Protein AF-0000000073920334 (afdb_homodimer)

pLDDT: mean 70.39, std 19.22, range [21.34, 93.88]

Secondary structure (DSSP, 8-state):
----HHHHHHHHHHHHHHHHHHHHHHHHHHHHHHHHHHHHHHHHHHHHHHHHHHTT--SS-HHHHHHHHHHHHHHHHHHHS------EEEEEPPPPTT--TT-----SEEEEEEEE--TTS---EEEEEEEEEEEE--SS----GGGS--HHHIIIIIHHHHHHHHHHHS-HHHHHHTHHHHHIIIIIIHHHHHHHHHHHHHHHHHTSHHHHTT--HHHHHHHHHHHT-B--HHHHHHHHHTT--HHHHHHHHHHHHHHHHHHHHHHHHHHHHHTT-SSS--HHHHHHHHHHHHHHHHHHHHHHHHHHHHHHHHHHHS-GGG-HHHHHHHHHHHHHHHHHHHHHHTS-HHHHHHHHHHHIIIIIGGGS-HHHHHHHHHHHHHHHHHHHHHHHHHHHHHHHH-------HHHHHHHHHHHHHHHHHHHHHHHHHHHHHHHHHTTTTTTHHHHHHHHS----------------TT-------------S------------HHHHHHHHHT--B-HHHHHHHHH--SSHHHHHHHHHHHHHHHHHHHHHHHHHHHHHHHTT--/----HHHHHHHHHHHHHHHHHHHHHHHHHHHHHHHHHHHHHHHHHHHHHHHHHHTT--SS-HHHHHHHHHHHHHHHHHHHS------EEEEEPPPPTT--TT-----SEEEEEEEE--TTS---EEEEEEEEEEEE--SS----GGGS--HHHIIIIIHHHHHHHHHHHS-HHHHHHTHHHHHIIIIIIHHHHHHHHHHHHHHHHHTSHHHHTT--HHHHHHHHHHHT-B--HHHHHHHHHHT--HHHHHHHHHHHHHHHHHHHHHHHHHHHHHTT-SSS--HHHHHHHHHHHHHHHHHHHHHHHHHHHHHHHHHHHS-GGG-HHHHHHHHHHHHHHHHHHHHHHTS-HHHHHHHHHHHIIIIIGGGS-HHHHHHHHHHHHHHHHHHHHHHHHHHHHHHHH-------HHHHHHHHHHHHHHHHHHHHHHHHHHHHHHHHHHHHTHHHHHHHHHHS----------------TT-------------S------------HHHHHHHHHT--B-HHHHHHHHH--SSHHHHHHHHHHHHHHHHHHHHHHHHHHHHHHHTT--

Structure (mmCIF, N/CA/C/O backbone):
data_AF-0000000073920334-model_v1
#
loop_
_entity.id
_entity.type
_entity.pdbx_description
1 polymer 'Sodium/hydrogen exchanger'
#
loop_
_atom_site.group_PDB
_atom_site.id
_atom_site.type_symbol
_atom_site.label_atom_id
_atom_site.label_alt_id
_atom_site.label_comp_id
_atom_site.label_asym_id
_atom_site.label_entity_id
_atom_site.label_seq_id
_atom_site.pdbx_PDB_ins_code
_atom_site.Cartn_x
_atom_site.Cartn_y
_atom_site.Cartn_z
_atom_site.occupancy
_atom_site.B_iso_or_equiv
_atom_site.auth_seq_id
_atom_site.auth_comp_id
_atom_site.auth_asym_id
_atom_site.auth_atom_id
_atom_site.pdbx_PDB_model_num
ATOM 1 N N . MET A 1 1 ? 49.188 26.781 -2.967 1 25.33 1 MET A N 1
ATOM 2 C CA . MET A 1 1 ? 47.844 26.641 -2.436 1 25.33 1 MET A CA 1
ATOM 3 C C . MET A 1 1 ? 47.375 25.188 -2.535 1 25.33 1 MET A C 1
ATOM 5 O O . MET A 1 1 ? 47.156 24.672 -3.637 1 25.33 1 MET A O 1
ATOM 9 N N . THR A 1 2 ? 47.906 24.281 -1.813 1 33.5 2 THR A N 1
ATOM 10 C CA . THR A 1 2 ? 47.938 22.828 -1.697 1 33.5 2 THR A CA 1
ATOM 11 C C . THR A 1 2 ? 46.531 22.266 -1.6 1 33.5 2 THR A C 1
ATOM 13 O O . THR A 1 2 ? 45.781 22.609 -0.68 1 33.5 2 THR A O 1
ATOM 16 N N . SER A 1 3 ? 45.875 22.156 -2.635 1 39.81 3 SER A N 1
ATOM 17 C CA . SER A 1 3 ? 44.469 21.719 -2.787 1 39.81 3 SER A CA 1
ATOM 18 C C . SER A 1 3 ? 44.219 20.438 -2.012 1 39.81 3 SER A C 1
ATOM 20 O O . SER A 1 3 ? 44.906 19.438 -2.207 1 39.81 3 SER A O 1
ATOM 22 N N . ASN A 1 4 ? 43.938 20.422 -0.727 1 45 4 ASN A N 1
ATOM 23 C CA . ASN A 1 4 ? 43.719 19.438 0.329 1 45 4 ASN A CA 1
ATOM 24 C C . ASN A 1 4 ? 42.906 18.234 -0.171 1 45 4 ASN A C 1
ATOM 26 O O . ASN A 1 4 ? 41.906 18.406 -0.868 1 45 4 ASN A O 1
ATOM 30 N N . PRO A 1 5 ? 43.531 17.078 -0.34 1 50.19 5 PRO A N 1
ATOM 31 C CA . PRO A 1 5 ? 42.969 15.797 -0.748 1 50.19 5 PRO A CA 1
ATOM 32 C C . PRO A 1 5 ? 41.531 15.609 -0.255 1 50.19 5 PRO A C 1
ATOM 34 O O . PRO A 1 5 ? 40.719 14.977 -0.933 1 50.19 5 PRO A O 1
ATOM 37 N N . TYR A 1 6 ? 41.344 16.219 0.83 1 54.19 6 TYR A N 1
ATOM 38 C CA . TYR A 1 6 ? 40 16.078 1.426 1 54.19 6 TYR A CA 1
ATOM 39 C C . TYR A 1 6 ? 38.969 16.891 0.642 1 54.19 6 TYR A C 1
ATOM 41 O O . TYR A 1 6 ? 37.781 16.547 0.643 1 54.19 6 TYR A O 1
ATOM 49 N N . GLU A 1 7 ? 39.625 17.766 -0.155 1 57.19 7 GLU A N 1
ATOM 50 C CA . GLU A 1 7 ? 38.688 18.562 -0.945 1 57.19 7 GLU A CA 1
ATOM 51 C C . GLU A 1 7 ? 38.156 17.781 -2.145 1 57.19 7 GLU A C 1
ATOM 53 O O . GLU A 1 7 ? 37 17.891 -2.512 1 57.19 7 GLU A O 1
ATOM 58 N N . CYS A 1 8 ? 39.125 16.938 -2.682 1 57.38 8 CYS A N 1
ATOM 59 C CA . CYS A 1 8 ? 38.688 16.141 -3.816 1 57.38 8 CYS A CA 1
ATOM 60 C C . CYS A 1 8 ? 37.625 15.117 -3.389 1 57.38 8 CYS A C 1
ATOM 62 O O . CYS A 1 8 ? 36.656 14.883 -4.105 1 57.38 8 CYS A O 1
ATOM 64 N N . LEU A 1 9 ? 37.906 14.562 -2.27 1 59.88 9 LEU A N 1
ATOM 65 C CA . LEU A 1 9 ? 36.938 13.586 -1.774 1 59.88 9 LEU A CA 1
ATOM 66 C C . LEU A 1 9 ? 35.562 14.25 -1.517 1 59.88 9 LEU A C 1
ATOM 68 O O . LEU A 1 9 ? 34.531 13.664 -1.814 1 59.88 9 LEU A O 1
ATOM 72 N N . ALA A 1 10 ? 35.781 15.43 -1.052 1 60.97 10 ALA A N 1
ATOM 73 C CA . ALA A 1 10 ? 34.531 16.141 -0.742 1 60.97 10 ALA A CA 1
ATOM 74 C C . ALA A 1 10 ? 33.812 16.531 -2.016 1 60.97 10 ALA A C 1
ATOM 76 O O . ALA A 1 10 ? 32.562 16.438 -2.078 1 60.97 10 ALA A O 1
ATOM 77 N N . ASN A 1 11 ? 34.562 16.844 -3 1 61.38 11 ASN A N 1
ATOM 78 C CA . ASN A 1 11 ? 33.938 17.234 -4.258 1 61.38 11 ASN A CA 1
ATOM 79 C C . ASN A 1 11 ? 33.312 16.031 -4.969 1 61.38 11 ASN A C 1
ATOM 81 O O . ASN A 1 11 ? 32.25 16.125 -5.551 1 61.38 11 ASN A O 1
ATOM 85 N N . GLU A 1 12 ? 34.062 14.938 -4.879 1 63.53 12 GLU A N 1
ATOM 86 C CA . GLU A 1 12 ? 33.531 13.742 -5.516 1 63.53 12 GLU A CA 1
ATOM 87 C C . GLU A 1 12 ? 32.281 13.234 -4.797 1 63.53 12 GLU A C 1
ATOM 89 O O . GLU A 1 12 ? 31.328 12.773 -5.438 1 63.53 12 GLU A O 1
ATOM 94 N N . SER A 1 13 ? 32.344 13.352 -3.555 1 63.91 13 SER A N 1
ATOM 95 C CA . SER A 1 13 ? 31.188 12.93 -2.791 1 63.91 13 SER A CA 1
ATOM 96 C C . SER A 1 13 ? 29.984 13.805 -3.107 1 63.91 13 SER A C 1
ATOM 98 O O . SER A 1 13 ? 28.844 13.305 -3.17 1 63.91 13 SER A O 1
ATOM 100 N N . LYS A 1 14 ? 30.344 15.031 -3.398 1 64.56 14 LYS A N 1
ATOM 101 C CA . LYS A 1 14 ? 29.25 15.938 -3.699 1 64.56 14 LYS A CA 1
ATOM 102 C C . LYS A 1 14 ? 28.672 15.664 -5.09 1 64.56 14 LYS A C 1
ATOM 104 O O . LYS A 1 14 ? 27.469 15.797 -5.309 1 64.56 14 LYS A O 1
ATOM 109 N N . ILE A 1 15 ? 29.5 15.242 -5.961 1 64.69 15 ILE A N 1
ATOM 110 C CA . ILE A 1 15 ? 29.047 14.93 -7.309 1 64.69 15 ILE A CA 1
ATOM 111 C C . ILE A 1 15 ? 28.219 13.648 -7.277 1 64.69 15 ILE A C 1
ATOM 113 O O . ILE A 1 15 ? 27.172 13.562 -7.941 1 64.69 15 ILE A O 1
ATOM 117 N N . ILE A 1 16 ? 28.625 12.797 -6.461 1 65.75 16 ILE A N 1
ATOM 118 C CA . ILE A 1 16 ? 27.891 11.539 -6.344 1 65.75 16 ILE A CA 1
ATOM 119 C C . ILE A 1 16 ? 26.547 11.789 -5.676 1 65.75 16 ILE A C 1
ATOM 121 O O . ILE A 1 16 ? 25.531 11.203 -6.066 1 65.75 16 ILE A O 1
ATOM 125 N N . GLU A 1 17 ? 26.656 12.68 -4.805 1 68.38 17 GLU A N 1
ATOM 126 C CA . GLU A 1 17 ? 25.406 13.016 -4.129 1 68.38 17 GLU A CA 1
ATOM 127 C C . GLU A 1 17 ? 24.406 13.664 -5.09 1 68.38 17 GLU A C 1
ATOM 129 O O . GLU A 1 17 ? 23.219 13.359 -5.055 1 68.38 17 GLU A O 1
ATOM 134 N N . LYS A 1 18 ? 24.922 14.438 -5.945 1 67.19 18 LYS A N 1
ATOM 135 C CA . LYS A 1 18 ? 24.062 15.125 -6.902 1 67.19 18 LYS A CA 1
ATOM 136 C C . LYS A 1 18 ? 23.469 14.141 -7.914 1 67.19 18 LYS A C 1
ATOM 138 O O . LYS A 1 18 ? 22.281 14.211 -8.234 1 67.19 18 LYS A O 1
ATOM 143 N N . HIS A 1 19 ? 24.266 13.266 -8.352 1 66.62 19 HIS A N 1
ATOM 144 C CA . HIS A 1 19 ? 23.781 12.312 -9.336 1 66.62 19 HIS A CA 1
ATOM 145 C C . HIS A 1 19 ? 22.812 11.312 -8.711 1 66.62 19 HIS A C 1
ATOM 147 O O . HIS A 1 19 ? 21.844 10.891 -9.352 1 66.62 19 HIS A O 1
ATOM 153 N N . THR A 1 20 ? 23.094 11.102 -7.516 1 68.19 20 THR A N 1
ATOM 154 C CA . THR A 1 20 ? 22.188 10.188 -6.824 1 68.19 20 THR A CA 1
ATOM 155 C C . THR A 1 20 ? 20.828 10.852 -6.578 1 68.19 20 THR A C 1
ATOM 157 O O . THR A 1 20 ? 19.781 10.211 -6.707 1 68.19 20 THR A O 1
ATOM 160 N N . GLU A 1 21 ? 20.906 12.117 -6.336 1 71.75 21 GLU A N 1
ATOM 161 C CA . GLU A 1 21 ? 19.672 12.836 -6.117 1 71.75 21 GLU A CA 1
ATOM 162 C C . GLU A 1 21 ? 18.859 12.945 -7.41 1 71.75 21 GLU A C 1
ATOM 164 O O . GLU A 1 21 ? 17.625 12.82 -7.395 1 71.75 21 GLU A O 1
ATOM 169 N N . GLN A 1 22 ? 19.516 13.195 -8.469 1 71.62 22 GLN A N 1
ATOM 170 C CA . GLN A 1 22 ? 18.828 13.289 -9.75 1 71.62 22 GLN A CA 1
ATOM 171 C C . GLN A 1 22 ? 18.203 11.945 -10.133 1 71.62 22 GLN A C 1
ATOM 173 O O . GLN A 1 22 ? 17.109 11.898 -10.672 1 71.62 22 GLN A O 1
ATOM 178 N N . ARG A 1 23 ? 18.906 10.938 -9.797 1 69.81 23 ARG A N 1
ATOM 179 C CA . ARG A 1 23 ? 18.375 9.609 -10.086 1 69.81 23 ARG A CA 1
ATOM 18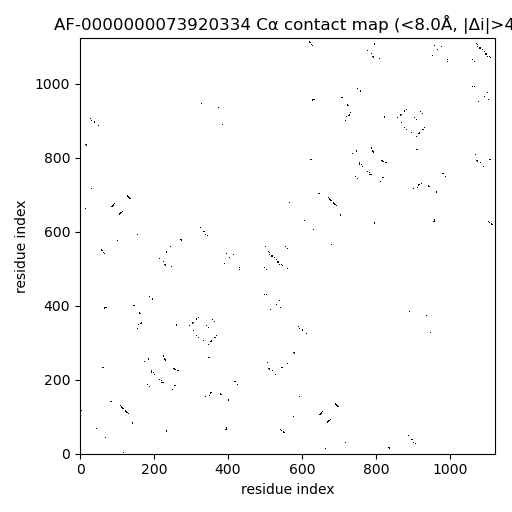0 C C . ARG A 1 23 ? 17.156 9.305 -9.227 1 69.81 23 ARG A C 1
ATOM 182 O O . ARG A 1 23 ? 16.188 8.719 -9.703 1 69.81 23 ARG A O 1
ATOM 189 N N . ILE A 1 24 ? 17.25 9.742 -8.055 1 71.44 24 ILE A N 1
ATOM 190 C CA . ILE A 1 24 ? 16.141 9.492 -7.141 1 71.44 24 ILE A CA 1
ATOM 191 C C . ILE A 1 24 ? 14.922 10.289 -7.578 1 71.44 24 ILE A C 1
ATOM 193 O O . ILE A 1 24 ? 13.797 9.789 -7.523 1 71.44 24 ILE A O 1
ATOM 197 N N . GLN A 1 25 ? 15.188 11.461 -8.023 1 73.62 25 GLN A N 1
ATOM 198 C CA . GLN A 1 25 ? 14.078 12.297 -8.469 1 73.62 25 GLN A CA 1
ATOM 199 C C . GLN A 1 25 ? 13.453 11.742 -9.75 1 73.62 25 GLN A C 1
ATOM 201 O O . GLN A 1 25 ? 12.227 11.766 -9.906 1 73.62 25 GLN A O 1
ATOM 206 N N . ASN A 1 26 ? 14.266 11.258 -10.633 1 73.31 26 ASN A N 1
ATOM 207 C CA . ASN A 1 26 ? 13.734 10.68 -11.867 1 73.31 26 ASN A CA 1
ATOM 208 C C . ASN A 1 26 ? 12.977 9.383 -11.602 1 73.31 26 ASN A C 1
ATOM 210 O O . ASN A 1 26 ? 11.961 9.109 -12.234 1 73.31 26 ASN A O 1
ATOM 214 N N . ASP A 1 27 ? 13.523 8.664 -10.641 1 72.12 27 ASP A N 1
ATOM 215 C CA . ASP A 1 27 ? 12.828 7.434 -10.281 1 72.12 27 ASP A CA 1
ATOM 216 C C . ASP A 1 27 ? 11.484 7.738 -9.609 1 72.12 27 ASP A C 1
ATOM 218 O O . ASP A 1 27 ? 10.5 7.023 -9.828 1 72.12 27 ASP A O 1
ATOM 222 N N . HIS A 1 28 ? 11.547 8.781 -8.922 1 73.69 28 HIS A N 1
ATOM 223 C CA . HIS A 1 28 ? 10.305 9.195 -8.266 1 73.69 28 HIS A CA 1
ATOM 224 C C . HIS A 1 28 ? 9.266 9.617 -9.297 1 73.69 28 HIS A C 1
ATOM 226 O O . HIS A 1 28 ? 8.102 9.219 -9.203 1 73.69 28 HIS A O 1
ATOM 232 N N . ARG A 1 29 ? 9.688 10.312 -10.281 1 76.44 29 ARG A N 1
ATOM 233 C CA . ARG A 1 29 ? 8.766 10.773 -11.312 1 76.44 29 ARG A CA 1
ATOM 234 C C . ARG A 1 29 ? 8.258 9.609 -12.156 1 76.44 29 ARG A C 1
ATOM 236 O O . ARG A 1 29 ? 7.074 9.547 -12.492 1 76.44 29 ARG A O 1
ATOM 243 N N . MET A 1 30 ? 9.125 8.688 -12.422 1 75.56 30 MET A N 1
ATOM 244 C CA . MET A 1 30 ? 8.734 7.543 -13.234 1 75.56 30 MET A CA 1
ATOM 245 C C . MET A 1 30 ? 7.785 6.629 -12.469 1 75.56 30 MET A C 1
ATOM 247 O O . MET A 1 30 ? 6.824 6.113 -13.039 1 75.56 30 MET A O 1
ATOM 251 N N . ASP A 1 31 ? 8.086 6.496 -11.242 1 75.19 31 ASP A N 1
ATOM 252 C CA . ASP A 1 31 ? 7.207 5.68 -10.414 1 75.19 31 ASP A CA 1
ATOM 253 C C . ASP A 1 31 ? 5.816 6.305 -10.312 1 75.19 31 ASP A C 1
ATOM 255 O O . ASP A 1 31 ? 4.805 5.598 -10.375 1 75.19 31 ASP A O 1
ATOM 259 N N . ASN A 1 32 ? 5.781 7.574 -10.164 1 80.56 32 ASN A N 1
ATOM 260 C CA . ASN A 1 32 ? 4.488 8.25 -10.078 1 80.56 32 ASN A CA 1
ATOM 261 C C . ASN A 1 32 ? 3.756 8.227 -11.414 1 80.56 32 ASN A C 1
ATOM 263 O O . ASN A 1 32 ? 2.525 8.164 -11.453 1 80.56 32 ASN A O 1
ATOM 267 N N . PHE A 1 33 ? 4.512 8.234 -12.438 1 82.12 33 PHE A N 1
ATOM 268 C CA . PHE A 1 33 ? 3.896 8.148 -13.758 1 82.12 33 PHE A CA 1
ATOM 269 C C . PHE A 1 33 ? 3.275 6.77 -13.977 1 82.12 33 PHE A C 1
ATOM 271 O O . PHE A 1 33 ? 2.148 6.664 -14.461 1 82.12 33 PHE A O 1
ATOM 278 N N . ILE A 1 34 ? 3.961 5.75 -13.617 1 79.5 34 ILE A N 1
ATOM 279 C CA . ILE A 1 34 ? 3.459 4.391 -13.773 1 79.5 34 ILE A CA 1
ATOM 280 C C . ILE A 1 34 ? 2.219 4.191 -12.906 1 79.5 34 ILE A C 1
ATOM 282 O O . ILE A 1 34 ? 1.22 3.629 -13.359 1 79.5 34 ILE A O 1
ATOM 286 N N . LEU A 1 35 ? 2.297 4.684 -11.711 1 81.88 35 LEU A N 1
ATOM 287 C CA . LEU A 1 35 ? 1.154 4.562 -10.812 1 81.88 35 LEU A CA 1
ATOM 288 C C . LEU A 1 35 ? -0.036 5.359 -11.336 1 81.88 35 LEU A C 1
ATOM 290 O O . LEU A 1 35 ? -1.187 4.945 -11.172 1 81.88 35 LEU A O 1
ATOM 294 N N . LEU A 1 36 ? 0.279 6.504 -11.961 1 86.31 36 LEU A N 1
ATOM 295 C CA . LEU A 1 36 ? -0.773 7.324 -12.555 1 86.31 36 LEU A CA 1
ATOM 296 C C . LEU A 1 36 ? -1.486 6.574 -13.672 1 86.31 36 LEU A C 1
ATOM 298 O O . LEU A 1 36 ? -2.717 6.598 -13.75 1 86.31 36 LEU A O 1
ATOM 302 N N . VAL A 1 37 ? -0.736 5.922 -14.469 1 85.44 37 VAL A N 1
ATOM 303 C CA . VAL A 1 37 ? -1.315 5.176 -15.586 1 85.44 37 VAL A CA 1
ATOM 304 C C . VAL A 1 37 ? -2.225 4.07 -15.047 1 85.44 37 VAL A C 1
ATOM 306 O O . VAL A 1 37 ? -3.314 3.844 -15.586 1 85.44 37 VAL A O 1
ATOM 309 N N . TYR A 1 38 ? -1.818 3.434 -13.984 1 84.25 38 TYR A N 1
ATOM 310 C CA . TYR A 1 38 ? -2.641 2.383 -13.398 1 84.25 38 TYR A CA 1
ATOM 311 C C . TYR A 1 38 ? -3.928 2.959 -12.812 1 84.25 38 TYR A C 1
ATOM 313 O O . TYR A 1 38 ? -5 2.367 -12.961 1 84.25 38 TYR A O 1
ATOM 321 N N . VAL A 1 39 ? -3.846 4.07 -12.164 1 87.38 39 VAL A N 1
ATOM 322 C CA . VAL A 1 39 ? -5.02 4.672 -11.547 1 87.38 39 VAL A CA 1
ATOM 323 C C . VAL A 1 39 ? -5.973 5.176 -12.625 1 87.38 39 VAL A C 1
ATOM 325 O O . VAL A 1 39 ? -7.195 5.059 -12.492 1 87.38 39 VAL A O 1
ATOM 328 N N . VAL A 1 40 ? -5.422 5.691 -13.68 1 87.69 40 VAL A N 1
ATOM 329 C CA . VAL A 1 40 ? -6.254 6.145 -14.789 1 87.69 40 VAL A CA 1
ATOM 330 C C . VAL A 1 40 ? -6.93 4.945 -15.445 1 87.69 40 VAL A C 1
ATOM 332 O O . VAL A 1 40 ? -8.102 5.016 -15.828 1 87.69 40 VAL A O 1
ATOM 335 N N . LEU A 1 41 ? -6.172 3.904 -15.57 1 88.06 41 LEU A N 1
ATOM 336 C CA . LEU A 1 41 ? -6.73 2.678 -16.125 1 88.06 41 LEU A CA 1
ATOM 337 C C . LEU A 1 41 ? -7.875 2.162 -15.258 1 88.06 41 LEU A C 1
ATOM 339 O O . LEU A 1 41 ? -8.922 1.76 -15.781 1 88.06 41 LEU A O 1
ATOM 343 N N . LEU A 1 42 ? -7.684 2.176 -13.977 1 88.62 42 LEU A N 1
ATOM 344 C CA . LEU A 1 42 ? -8.727 1.734 -13.062 1 88.62 42 LEU A CA 1
ATOM 345 C C . LEU A 1 42 ? -9.945 2.646 -13.141 1 88.62 42 LEU A C 1
ATOM 347 O O . LEU A 1 42 ? -11.086 2.176 -13.102 1 88.62 42 LEU A O 1
ATOM 351 N N . SER A 1 43 ? -9.688 3.955 -13.281 1 88.62 43 SER A N 1
ATOM 352 C CA . SER A 1 43 ? -10.789 4.91 -13.398 1 88.62 43 SER A CA 1
ATOM 353 C C . SER A 1 43 ? -11.578 4.688 -14.68 1 88.62 43 SER A C 1
ATOM 355 O O . SER A 1 43 ? -12.812 4.746 -14.672 1 88.62 43 SER A O 1
ATOM 357 N N . LEU A 1 44 ? -10.891 4.422 -15.719 1 87.31 44 LEU A N 1
ATOM 358 C CA . LEU A 1 44 ? -11.547 4.145 -16.984 1 87.31 44 LEU A CA 1
ATOM 359 C C . LEU A 1 44 ? -12.359 2.854 -16.906 1 87.31 44 LEU A C 1
ATOM 361 O O . LEU A 1 44 ? -13.445 2.762 -17.484 1 87.31 44 LEU A O 1
ATOM 365 N N . SER A 1 45 ? -11.797 1.863 -16.25 1 87.62 45 SER A N 1
ATOM 366 C CA . SER A 1 45 ? -12.523 0.608 -16.094 1 87.62 45 SER A CA 1
ATOM 367 C C . SER A 1 45 ? -13.812 0.815 -15.297 1 87.62 45 SER A C 1
ATOM 369 O O . SER A 1 45 ? -14.844 0.234 -15.625 1 87.62 45 SER A O 1
ATOM 371 N N . VAL A 1 46 ? -13.75 1.661 -14.281 1 86.19 46 VAL A N 1
ATOM 372 C CA . VAL A 1 46 ? -14.922 1.92 -13.461 1 86.19 46 VAL A CA 1
ATOM 373 C C . VAL A 1 46 ? -15.984 2.656 -14.281 1 86.19 46 VAL A C 1
ATOM 375 O O . VAL A 1 46 ? -17.172 2.342 -14.203 1 86.19 46 VAL A O 1
ATOM 378 N N . ILE A 1 47 ? -15.562 3.6 -15.086 1 85.56 47 ILE A N 1
ATOM 379 C CA . ILE A 1 47 ? -16.484 4.359 -15.914 1 85.56 47 ILE A CA 1
ATOM 380 C C . ILE A 1 47 ? -17.125 3.439 -16.953 1 85.56 47 ILE A C 1
ATOM 382 O O . ILE A 1 47 ? -18.312 3.541 -17.234 1 85.56 47 ILE A O 1
ATOM 386 N N . THR A 1 48 ? -16.328 2.543 -17.484 1 86.06 48 THR A N 1
ATOM 387 C CA . THR A 1 48 ? -16.859 1.621 -18.484 1 86.06 48 THR A CA 1
ATOM 388 C C . THR A 1 48 ? -17.828 0.625 -17.844 1 86.06 48 THR A C 1
ATOM 390 O O . THR A 1 48 ? -18.844 0.266 -18.438 1 86.06 48 THR A O 1
ATOM 393 N N . ILE A 1 49 ? -17.484 0.153 -16.672 1 82 49 ILE A N 1
ATOM 394 C CA . ILE A 1 49 ? -18.375 -0.75 -15.961 1 82 49 ILE A CA 1
ATOM 395 C C . ILE A 1 49 ? -19.703 -0.053 -15.695 1 82 49 ILE A C 1
ATOM 397 O O . ILE A 1 49 ? -20.766 -0.66 -15.836 1 82 49 ILE A O 1
ATOM 401 N N . TRP A 1 50 ? -19.625 1.183 -15.312 1 81.56 50 TRP A N 1
ATOM 402 C CA . TRP A 1 50 ? -20.844 1.951 -15.094 1 81.56 50 TRP A CA 1
ATOM 403 C C . TRP A 1 50 ? -21.625 2.107 -16.391 1 81.56 50 TRP A C 1
ATOM 405 O O . TRP A 1 50 ? -22.859 1.986 -16.391 1 81.56 50 TRP A O 1
ATOM 415 N N . ALA A 1 51 ? -20.875 2.42 -17.438 1 81.81 51 ALA A N 1
ATOM 416 C CA . ALA A 1 51 ? -21.531 2.574 -18.719 1 81.81 51 ALA A CA 1
ATOM 417 C C . ALA A 1 51 ? -22.219 1.278 -19.156 1 81.81 51 ALA A C 1
ATOM 419 O O . ALA A 1 51 ? -23.312 1.302 -19.719 1 81.81 51 ALA A O 1
ATOM 420 N N . PHE A 1 52 ? -21.594 0.185 -18.828 1 79.62 52 PHE A N 1
ATOM 421 C CA . PHE A 1 52 ? -22.156 -1.112 -19.172 1 79.62 52 PHE A CA 1
ATOM 422 C C . PHE A 1 52 ? -23.375 -1.415 -18.312 1 79.62 52 PHE A C 1
ATOM 424 O O . PHE A 1 52 ? -24.359 -1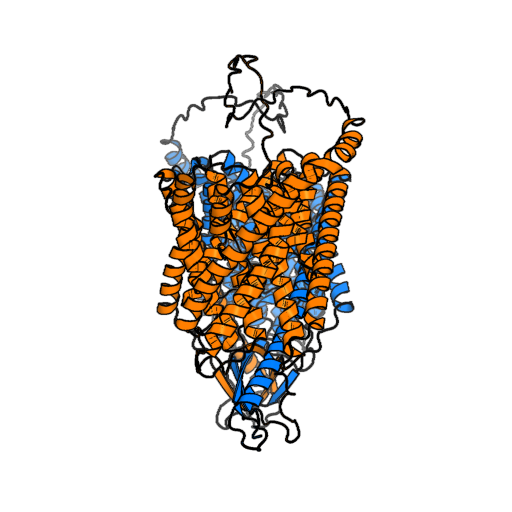.975 -18.812 1 79.62 52 PHE A O 1
ATOM 431 N N . LYS A 1 53 ? -23.234 -1.087 -17.047 1 75.62 53 LYS A N 1
ATOM 432 C CA . LYS A 1 53 ? -24.375 -1.317 -16.156 1 75.62 53 LYS A CA 1
ATOM 433 C C . LYS A 1 53 ? -25.547 -0.406 -16.516 1 75.62 53 LYS A C 1
ATOM 435 O O . LYS A 1 53 ? -26.703 -0.808 -16.406 1 75.62 53 LYS A O 1
ATOM 440 N N . HIS A 1 54 ? -25.234 0.749 -16.938 1 75.62 54 HIS A N 1
ATOM 441 C CA . HIS A 1 54 ? -26.266 1.704 -17.312 1 75.62 54 HIS A CA 1
ATOM 442 C C . HIS A 1 54 ? -26.938 1.3 -18.625 1 75.62 54 HIS A C 1
ATOM 444 O O . HIS A 1 54 ? -28.156 1.447 -18.781 1 75.62 54 HIS A O 1
ATOM 450 N N . ARG A 1 55 ? -26.109 0.84 -19.562 1 76.12 55 ARG A N 1
ATOM 451 C CA . ARG A 1 55 ? -26.656 0.445 -20.859 1 76.12 55 ARG A CA 1
ATOM 452 C C . ARG A 1 55 ? -27.078 -1.021 -20.844 1 76.12 55 ARG A C 1
ATOM 454 O O . ARG A 1 55 ? -27.5 -1.555 -21.875 1 76.12 55 ARG A O 1
ATOM 461 N N . ARG A 1 56 ? -27.016 -1.676 -19.75 1 68 56 ARG A N 1
ATOM 462 C CA . ARG A 1 56 ? -27.438 -3.062 -19.562 1 68 56 ARG A CA 1
ATOM 463 C C . ARG A 1 56 ? -26.688 -3.996 -20.5 1 68 56 ARG A C 1
ATOM 465 O O . ARG A 1 56 ? -27.281 -4.852 -21.156 1 68 56 ARG A O 1
ATOM 472 N N . PHE A 1 57 ? -25.469 -3.613 -20.734 1 68.94 57 PHE A N 1
ATOM 473 C CA . PHE A 1 57 ? -24.625 -4.508 -21.516 1 68.94 57 PHE A CA 1
ATOM 474 C C . PHE A 1 57 ? -24.047 -5.613 -20.625 1 68.94 57 PHE A C 1
ATOM 476 O O . PHE A 1 57 ? -23.281 -5.34 -19.703 1 68.94 57 PHE A O 1
ATOM 483 N N . ARG A 1 58 ? -24.547 -6.824 -20.703 1 62.69 58 ARG A N 1
ATOM 484 C CA . ARG A 1 58 ? -24.25 -7.887 -19.75 1 62.69 58 ARG A CA 1
ATOM 485 C C . ARG A 1 58 ? -23.156 -8.812 -20.297 1 62.69 58 ARG A C 1
ATOM 487 O O . ARG A 1 58 ? -22.734 -9.742 -19.594 1 62.69 58 ARG A O 1
ATOM 494 N N . TYR A 1 59 ? -22.531 -8.602 -21.422 1 61.5 59 TYR A N 1
ATOM 495 C CA . TYR A 1 59 ? -21.703 -9.641 -22.031 1 61.5 59 TYR A CA 1
ATOM 496 C C . TYR A 1 59 ? -20.281 -9.609 -21.469 1 61.5 59 TYR A C 1
ATOM 498 O O . TYR A 1 59 ? -19.594 -10.633 -21.438 1 61.5 59 TYR A O 1
ATOM 506 N N . ILE A 1 60 ? -19.844 -8.445 -21.094 1 65.75 60 ILE A N 1
ATOM 507 C CA . ILE A 1 60 ? -18.469 -8.406 -20.625 1 65.75 60 ILE A CA 1
ATOM 508 C C . ILE A 1 60 ? -18.422 -8.031 -19.156 1 65.75 60 ILE A C 1
ATOM 510 O O . ILE A 1 60 ? -19 -7.023 -18.734 1 65.75 60 ILE A O 1
ATOM 514 N N . HIS A 1 61 ? -17.875 -9.062 -18.484 1 71.75 61 HIS A N 1
ATOM 515 C CA . HIS A 1 61 ? -17.766 -8.797 -17.062 1 71.75 61 HIS A CA 1
ATOM 516 C C . HIS A 1 61 ? -16.656 -7.797 -16.766 1 71.75 61 HIS A C 1
ATOM 518 O O . HIS A 1 61 ? -15.781 -7.566 -17.594 1 71.75 61 HIS A O 1
ATOM 524 N N . GLU A 1 62 ? -16.719 -7.223 -15.641 1 74.62 62 GLU A N 1
ATOM 525 C CA . GLU A 1 62 ? -15.852 -6.16 -15.148 1 74.62 62 GLU A CA 1
ATOM 526 C C . GLU A 1 62 ? -14.391 -6.598 -15.164 1 74.62 62 GLU A C 1
ATOM 528 O O . GLU A 1 62 ? -13.508 -5.832 -15.562 1 74.62 62 GLU A O 1
ATOM 533 N N . THR A 1 63 ? -14.109 -7.848 -14.883 1 76.12 63 THR A N 1
ATOM 534 C CA . THR A 1 63 ? -12.727 -8.312 -14.781 1 76.12 63 THR A CA 1
ATOM 535 C C . THR A 1 63 ? -12.125 -8.516 -16.172 1 76.12 63 THR A C 1
ATOM 537 O O . THR A 1 63 ? -10.938 -8.25 -16.375 1 76.12 63 THR A O 1
ATOM 540 N N . GLY A 1 64 ? -12.969 -8.945 -17.109 1 79.44 64 GLY A N 1
ATOM 541 C CA . GLY A 1 64 ? -12.484 -9.078 -18.469 1 79.44 64 GLY A CA 1
ATOM 542 C C . GLY A 1 64 ? -12.133 -7.746 -19.109 1 79.44 64 GLY A C 1
ATOM 543 O O . GLY A 1 64 ? -11.156 -7.645 -19.844 1 79.44 64 GLY A O 1
ATOM 544 N N . LEU A 1 65 ? -12.844 -6.793 -18.734 1 83.81 65 LEU A N 1
ATOM 545 C CA . LEU A 1 65 ? -12.586 -5.457 -19.25 1 83.81 65 LEU A CA 1
ATOM 546 C C . LEU A 1 65 ? -11.281 -4.902 -18.703 1 83.81 65 LEU A C 1
ATOM 548 O O . LEU A 1 65 ? -10.516 -4.262 -19.438 1 83.81 65 LEU A O 1
ATOM 552 N N . SER A 1 66 ? -11.062 -5.172 -17.469 1 86.31 66 SER A N 1
ATOM 553 C CA . SER A 1 66 ? -9.828 -4.688 -16.859 1 86.31 66 SER A CA 1
ATOM 554 C C . SER A 1 66 ? -8.602 -5.328 -17.5 1 86.31 66 SER A C 1
ATOM 556 O O . SER A 1 66 ? -7.57 -4.676 -17.672 1 86.31 66 SER A O 1
ATOM 558 N N . VAL A 1 67 ? -8.734 -6.555 -17.875 1 86.94 67 VAL A N 1
ATOM 559 C CA . VAL A 1 67 ? -7.621 -7.25 -18.516 1 86.94 67 VAL A CA 1
ATOM 560 C C . VAL A 1 67 ? -7.375 -6.664 -19.906 1 86.94 67 VAL A C 1
ATOM 562 O O . VAL A 1 67 ? -6.227 -6.469 -20.312 1 86.94 67 VAL A O 1
ATOM 565 N N . VAL A 1 68 ? -8.438 -6.379 -20.594 1 87.31 68 VAL A N 1
ATOM 566 C CA . VAL A 1 68 ? -8.312 -5.844 -21.938 1 87.31 68 VAL A CA 1
ATOM 567 C C . VAL A 1 68 ? -7.684 -4.453 -21.891 1 87.31 68 VAL A C 1
ATOM 569 O O . VAL A 1 68 ? -6.785 -4.145 -22.688 1 87.31 68 VAL A O 1
ATOM 572 N N . TYR A 1 69 ? -8.188 -3.646 -20.984 1 89.44 69 TYR A N 1
ATOM 573 C CA . TYR A 1 69 ? -7.586 -2.326 -20.828 1 89.44 69 TYR A CA 1
ATOM 574 C C . TYR A 1 69 ? -6.125 -2.432 -20.406 1 89.44 69 TYR A C 1
ATOM 576 O O . TYR A 1 69 ? -5.289 -1.641 -20.859 1 89.44 69 TYR A O 1
ATOM 584 N N . GLY A 1 70 ? -5.809 -3.389 -19.594 1 87.69 70 GLY A N 1
ATOM 585 C CA . GLY A 1 70 ? -4.426 -3.621 -19.219 1 87.69 70 GLY A CA 1
ATOM 586 C C . GLY A 1 70 ? -3.543 -4.012 -20.391 1 87.69 70 GLY A C 1
ATOM 587 O O . GLY A 1 70 ? -2.396 -3.574 -20.484 1 87.69 70 GLY A O 1
ATOM 588 N N . LEU A 1 71 ? -4.109 -4.781 -21.266 1 88.25 71 LEU A N 1
ATOM 589 C CA . LEU A 1 71 ? -3.367 -5.195 -22.453 1 88.25 71 LEU A CA 1
ATOM 590 C C . LEU A 1 71 ? -3.057 -4.004 -23.344 1 88.25 71 LEU A C 1
ATOM 592 O O . LEU A 1 71 ? -1.951 -3.893 -23.875 1 88.25 71 LEU A O 1
ATOM 596 N N . ILE A 1 72 ? -3.986 -3.16 -23.406 1 87.88 72 ILE A N 1
ATOM 597 C CA . ILE A 1 72 ? -3.814 -1.982 -24.25 1 87.88 72 ILE A CA 1
ATOM 598 C C . ILE A 1 72 ? -2.732 -1.079 -23.672 1 87.88 72 ILE A C 1
ATOM 600 O O . ILE A 1 72 ? -1.843 -0.616 -24.391 1 87.88 72 ILE A O 1
ATOM 604 N N . VAL A 1 73 ? -2.805 -0.887 -22.453 1 86.06 73 VAL A N 1
ATOM 605 C CA . VAL A 1 73 ? -1.823 -0.026 -21.797 1 86.06 73 VAL A CA 1
ATOM 606 C C . VAL A 1 73 ? -0.451 -0.695 -21.828 1 86.06 73 VAL A C 1
ATOM 608 O O . VAL A 1 73 ? 0.573 -0.021 -21.953 1 86.06 73 VAL A O 1
ATOM 611 N N . GLY A 1 74 ? -0.449 -2.021 -21.594 1 83.25 74 GLY A N 1
ATOM 612 C CA . GLY A 1 74 ? 0.814 -2.736 -21.688 1 83.25 74 GLY A CA 1
ATOM 613 C C . GLY A 1 74 ? 1.479 -2.568 -23.047 1 83.25 74 GLY A C 1
ATOM 614 O O . GLY A 1 74 ? 2.699 -2.412 -23.125 1 83.25 74 GLY A O 1
ATOM 615 N N . LEU A 1 75 ? 0.679 -2.494 -24.047 1 82.19 75 LEU A N 1
ATOM 616 C CA . LEU A 1 75 ? 1.185 -2.301 -25.406 1 82.19 75 LEU A CA 1
ATOM 617 C C . LEU A 1 75 ? 1.735 -0.89 -25.578 1 82.19 75 LEU A C 1
ATOM 619 O O . LEU A 1 75 ? 2.758 -0.698 -26.25 1 82.19 75 LEU A O 1
ATOM 623 N N . ILE A 1 76 ? 1.102 0.002 -24.953 1 79.56 76 ILE A N 1
ATOM 624 C CA . ILE A 1 76 ? 1.543 1.391 -25.031 1 79.56 76 ILE A CA 1
ATOM 625 C C . ILE A 1 76 ? 2.859 1.557 -24.266 1 79.56 76 ILE A C 1
ATOM 627 O O . ILE A 1 76 ? 3.768 2.246 -24.734 1 79.56 76 ILE A O 1
ATOM 631 N N . PHE A 1 77 ? 2.947 0.917 -23.125 1 77.81 77 PHE A N 1
ATOM 632 C CA . PHE A 1 77 ? 4.168 0.997 -22.328 1 77.81 77 PHE A CA 1
ATOM 633 C C . PHE A 1 77 ? 5.344 0.384 -23.094 1 77.81 77 PHE A C 1
ATOM 635 O O . PHE A 1 77 ? 6.469 0.883 -23.016 1 77.81 77 PHE A O 1
ATOM 642 N N . ARG A 1 78 ? 5.105 -0.673 -23.703 1 76.31 78 ARG A N 1
ATOM 643 C CA . ARG A 1 78 ? 6.172 -1.362 -24.422 1 76.31 78 ARG A CA 1
ATOM 644 C C . ARG A 1 78 ? 6.723 -0.494 -25.547 1 76.31 78 ARG A C 1
ATOM 646 O O . ARG A 1 78 ? 7.93 -0.464 -25.781 1 76.31 78 ARG A O 1
ATOM 653 N N . TYR A 1 79 ? 5.898 0.313 -26.078 1 72.31 79 TYR A N 1
ATOM 654 C CA . TYR A 1 79 ? 6.34 1.091 -27.219 1 72.31 79 TYR A CA 1
ATOM 655 C C . TYR A 1 79 ? 6.691 2.518 -26.812 1 72.31 79 TYR A C 1
ATOM 657 O O . TYR A 1 79 ? 7.504 3.174 -27.469 1 72.31 79 TYR A O 1
ATOM 665 N N . ALA A 1 80 ? 6.098 2.994 -25.75 1 64.31 80 ALA A N 1
ATOM 666 C CA . ALA A 1 80 ? 6.297 4.387 -25.359 1 64.31 80 ALA A CA 1
ATOM 667 C C . ALA A 1 80 ? 7.508 4.527 -24.438 1 64.31 80 ALA A C 1
ATOM 669 O O . ALA A 1 80 ? 8.211 5.539 -24.484 1 64.31 80 ALA A O 1
ATOM 670 N N . ILE A 1 81 ? 7.652 3.658 -23.375 1 60.91 81 ILE A N 1
ATOM 671 C CA . ILE A 1 81 ? 8.695 3.861 -22.391 1 60.91 81 ILE A CA 1
ATOM 672 C C . ILE A 1 81 ? 10 3.221 -22.859 1 60.91 81 ILE A C 1
ATOM 674 O O . ILE A 1 81 ? 10.047 2.01 -23.094 1 60.91 81 ILE A O 1
ATOM 678 N N . LYS A 1 82 ? 10.891 4.121 -23.297 1 56.09 82 LYS A N 1
ATOM 679 C CA . LYS A 1 82 ? 12.234 3.693 -23.672 1 56.09 82 LYS A CA 1
ATOM 680 C C . LYS A 1 82 ? 13.055 3.295 -22.453 1 56.09 82 LYS A C 1
ATOM 682 O O . LYS A 1 82 ? 12.891 3.875 -21.375 1 56.09 82 LYS A O 1
ATOM 687 N N . SER A 1 83 ? 13.508 2.037 -22.359 1 53.47 83 SER A N 1
ATOM 688 C CA . SER A 1 83 ? 14.352 1.489 -21.297 1 53.47 83 SER A CA 1
ATOM 689 C C . SER A 1 83 ? 15.398 2.498 -20.844 1 53.47 83 SER A C 1
ATOM 691 O O . SER A 1 83 ? 16.094 3.098 -21.672 1 53.47 83 SER A O 1
ATOM 693 N N . PRO A 1 84 ? 15.203 3.041 -19.578 1 51.31 84 PRO A N 1
ATOM 694 C CA . PRO A 1 84 ? 16.266 3.961 -19.188 1 51.31 84 PRO A CA 1
ATOM 695 C C . PRO A 1 84 ? 17.656 3.365 -19.375 1 51.31 84 PRO A C 1
ATOM 697 O O . PRO A 1 84 ? 17.844 2.15 -19.266 1 51.31 84 PRO A O 1
ATOM 700 N N . ASN A 1 85 ? 18.5 3.932 -20.172 1 50.03 85 ASN A N 1
ATOM 701 C CA . ASN A 1 85 ? 19.891 3.543 -20.375 1 50.03 85 ASN A CA 1
ATOM 702 C C . ASN A 1 85 ? 20.656 3.508 -19.062 1 50.03 85 ASN A C 1
ATOM 704 O O . ASN A 1 85 ? 21 4.555 -18.516 1 50.03 85 ASN A O 1
ATOM 708 N N . TYR A 1 86 ? 20.297 2.398 -18.266 1 53.44 86 TYR A N 1
ATOM 709 C CA . TYR A 1 86 ? 21.141 2.285 -17.078 1 53.44 86 TYR A CA 1
ATOM 710 C C . TYR A 1 86 ? 22.594 2.016 -17.453 1 53.44 86 TYR A C 1
ATOM 712 O O . TYR A 1 86 ? 22.859 1.409 -18.484 1 53.44 86 TYR A O 1
ATOM 720 N N . SER A 1 87 ? 23.594 2.76 -16.859 1 54.94 87 SER A N 1
ATOM 721 C CA . SER A 1 87 ? 25.016 2.457 -17.047 1 54.94 87 SER A CA 1
ATOM 722 C C . SER A 1 87 ? 25.359 1.067 -16.531 1 54.94 87 SER A C 1
ATOM 724 O O . SER A 1 87 ? 25.094 0.753 -15.359 1 54.94 87 SER A O 1
ATOM 726 N N . VAL A 1 88 ? 25.484 0.039 -17.453 1 55.75 88 VAL A N 1
ATOM 727 C CA . VAL A 1 88 ? 25.812 -1.34 -17.109 1 55.75 88 VAL A CA 1
ATOM 728 C C . VAL A 1 88 ? 27.297 -1.6 -17.328 1 55.75 88 VAL A C 1
ATOM 730 O O . VAL A 1 88 ? 27.859 -1.223 -18.359 1 55.75 88 VAL A O 1
ATOM 733 N N . GLU A 1 89 ? 28.062 -1.84 -16.156 1 58.66 89 GLU A N 1
ATOM 734 C CA . GLU A 1 89 ? 29.438 -2.303 -16.312 1 58.66 89 GLU A CA 1
ATOM 735 C C . GLU A 1 89 ? 29.547 -3.797 -16.031 1 58.66 89 GLU A C 1
ATOM 737 O O . GLU A 1 89 ? 28.969 -4.297 -15.07 1 58.66 89 GLU A O 1
ATOM 742 N N . SER A 1 90 ? 30 -4.633 -16.906 1 58.41 90 SER A N 1
ATOM 743 C CA . SER A 1 90 ? 30.172 -6.078 -16.781 1 58.41 90 SER A CA 1
ATOM 744 C C . SER A 1 90 ? 31.578 -6.43 -16.312 1 58.41 90 SER A C 1
ATOM 746 O O . SER A 1 90 ? 32.562 -5.883 -16.812 1 58.41 90 SER A O 1
ATOM 748 N N . HIS A 1 91 ? 31.641 -6.91 -15.102 1 60.66 91 HIS A N 1
ATOM 749 C CA . HIS A 1 91 ? 32.938 -7.375 -14.656 1 60.66 91 HIS A CA 1
ATOM 750 C C . HIS A 1 91 ? 32.969 -8.891 -14.508 1 60.66 91 HIS A C 1
ATOM 752 O O . HIS A 1 91 ? 31.969 -9.5 -14.133 1 60.66 91 HIS A O 1
ATOM 758 N N . VAL A 1 92 ? 33.969 -9.57 -14.93 1 57.44 92 VAL A N 1
ATOM 759 C CA . VAL A 1 92 ? 34.188 -11.008 -14.805 1 57.44 92 VAL A CA 1
ATOM 760 C C . VAL A 1 92 ? 34.969 -11.305 -13.539 1 57.44 92 VAL A C 1
ATOM 762 O O . VAL A 1 92 ? 36.062 -10.758 -13.352 1 57.44 92 VAL A O 1
ATOM 765 N N . PHE A 1 93 ? 34.344 -11.789 -12.523 1 60.44 93 PHE A N 1
ATOM 766 C CA . PHE A 1 93 ? 35.094 -12.141 -11.312 1 60.44 93 PHE A CA 1
ATOM 767 C C . PHE A 1 93 ? 35.875 -13.438 -11.5 1 60.44 93 PHE A C 1
ATOM 769 O O . PHE A 1 93 ? 35.312 -14.414 -12.031 1 60.44 93 PHE A O 1
ATOM 776 N N . PRO A 1 94 ? 37.281 -13.312 -11.25 1 52.91 94 PRO A N 1
ATOM 777 C CA . PRO A 1 94 ? 38.094 -14.531 -11.383 1 52.91 94 PRO A CA 1
ATOM 778 C C . PRO A 1 94 ? 37.719 -15.602 -10.352 1 52.91 94 PRO A C 1
ATOM 780 O O . PRO A 1 94 ? 37.312 -15.273 -9.227 1 52.91 94 PRO A O 1
ATOM 783 N N . ARG A 1 95 ? 37.344 -16.719 -10.664 1 49.94 95 ARG A N 1
ATOM 784 C CA . ARG A 1 95 ? 37 -17.828 -9.781 1 49.94 95 ARG A CA 1
ATOM 785 C C . ARG A 1 95 ? 38.25 -18.359 -9.062 1 49.94 95 ARG A C 1
ATOM 787 O O . ARG A 1 95 ? 39.281 -18.547 -9.688 1 49.94 95 ARG A O 1
ATOM 794 N N . LYS A 1 96 ? 38.312 -18.453 -7.793 1 47.94 96 LYS A N 1
ATOM 795 C CA . LYS A 1 96 ? 39.375 -19.172 -7.102 1 47.94 96 LYS A CA 1
ATOM 796 C C . LYS A 1 96 ? 39.531 -20.594 -7.617 1 47.94 96 LYS A C 1
ATOM 798 O O . LYS A 1 96 ? 38.531 -21.203 -8.031 1 47.94 96 LYS A O 1
ATOM 803 N N . SER A 1 97 ? 40.656 -21.031 -8.062 1 44.12 97 SER A N 1
ATOM 804 C CA . SER A 1 97 ? 41.094 -22.266 -8.68 1 44.12 97 SER A CA 1
ATOM 805 C C . SER A 1 97 ? 40.25 -23.453 -8.211 1 44.12 97 SER A C 1
ATOM 807 O O . SER A 1 97 ? 40 -24.375 -8.984 1 44.12 97 SER A O 1
ATOM 809 N N . ASP A 1 98 ? 40.156 -23.75 -6.91 1 41.81 98 ASP A N 1
ATOM 810 C CA . ASP A 1 98 ? 39.781 -25.062 -6.387 1 41.81 98 ASP A CA 1
ATOM 811 C C . ASP A 1 98 ? 38.281 -25.234 -6.402 1 41.81 98 ASP A C 1
ATOM 813 O O . ASP A 1 98 ? 37.75 -26.203 -5.836 1 41.81 98 ASP A O 1
ATOM 817 N N . GLU A 1 99 ? 37.5 -24.266 -6.664 1 46.94 99 GLU A N 1
ATOM 818 C CA . GLU A 1 99 ? 36.125 -24.5 -6.234 1 46.94 99 GLU A CA 1
ATOM 819 C C . GLU A 1 99 ? 35.344 -25.25 -7.301 1 46.94 99 GLU A C 1
ATOM 821 O O . GLU A 1 99 ? 35.312 -24.859 -8.469 1 46.94 99 GLU A O 1
ATOM 826 N N . ALA A 1 100 ? 35.125 -26.547 -7.102 1 41.5 100 ALA A N 1
ATOM 827 C CA . ALA A 1 100 ? 34.344 -27.531 -7.848 1 41.5 100 ALA A CA 1
ATOM 828 C C . ALA A 1 100 ? 33.062 -26.922 -8.383 1 41.5 100 ALA A C 1
ATOM 830 O O . ALA A 1 100 ? 32.625 -25.859 -7.93 1 41.5 100 ALA A O 1
ATOM 831 N N . CYS A 1 101 ? 32.281 -27.516 -9.32 1 41.47 101 CYS A N 1
ATOM 832 C CA . CYS A 1 101 ? 31 -27.422 -9.977 1 41.47 101 CYS A CA 1
ATOM 833 C C . CYS A 1 101 ? 29.875 -27.312 -8.953 1 41.47 101 CYS A C 1
ATOM 835 O O . CYS A 1 101 ? 29.766 -28.172 -8.062 1 41.47 101 CYS A O 1
ATOM 837 N N . GLY A 1 102 ? 29.25 -26.188 -8.602 1 45 102 GLY A N 1
ATOM 838 C CA . GLY A 1 102 ? 28.031 -26.141 -7.816 1 45 102 GLY A CA 1
ATOM 839 C C . GLY A 1 102 ? 28.078 -25.109 -6.707 1 45 102 GLY A C 1
ATOM 840 O O . GLY A 1 102 ? 27.094 -24.938 -5.977 1 45 102 GLY A O 1
ATOM 841 N N . GLY A 1 103 ? 29.25 -24.734 -6.188 1 43.62 103 GLY A N 1
ATOM 842 C CA . GLY A 1 103 ? 29.25 -24.188 -4.84 1 43.62 103 GLY A CA 1
ATOM 843 C C . GLY A 1 103 ? 29.078 -22.688 -4.797 1 43.62 103 GLY A C 1
ATOM 844 O O . GLY A 1 103 ? 28.969 -22.094 -3.717 1 43.62 103 GLY A O 1
ATOM 845 N N . ARG A 1 104 ? 29.375 -21.891 -5.84 1 49.72 104 ARG A N 1
ATOM 846 C CA . ARG A 1 104 ? 29.438 -20.5 -5.383 1 49.72 104 ARG A CA 1
ATOM 847 C C . ARG A 1 104 ? 28.109 -19.781 -5.594 1 49.72 104 ARG A C 1
ATOM 849 O O . ARG A 1 104 ? 27.656 -19.625 -6.73 1 49.72 104 ARG A O 1
ATOM 856 N N . LEU A 1 105 ? 27.328 -19.766 -4.672 1 55.5 105 LEU A N 1
ATOM 857 C CA . LEU A 1 105 ? 26.109 -18.953 -4.617 1 55.5 105 LEU A CA 1
ATOM 858 C C . LEU A 1 105 ? 26.438 -17.469 -4.816 1 55.5 105 LEU A C 1
ATOM 860 O O . LEU A 1 105 ? 27.422 -16.969 -4.262 1 55.5 105 LEU A O 1
ATOM 864 N N . PRO A 1 106 ? 25.922 -16.891 -5.949 1 59.94 106 PRO A N 1
ATOM 865 C CA . PRO A 1 106 ? 26.141 -15.453 -6.078 1 59.94 106 PRO A CA 1
ATOM 866 C C . PRO A 1 106 ? 25.922 -14.703 -4.766 1 59.94 106 PRO A C 1
ATOM 868 O O . PRO A 1 106 ? 24.969 -14.984 -4.043 1 59.94 106 PRO A O 1
ATOM 871 N N . PRO A 1 107 ? 26.984 -13.984 -4.465 1 60.19 107 PRO A N 1
ATOM 872 C CA . PRO A 1 107 ? 26.797 -13.203 -3.234 1 60.19 107 PRO A CA 1
ATOM 873 C C . PRO A 1 107 ? 25.578 -12.289 -3.293 1 60.19 107 PRO A C 1
ATOM 875 O O . PRO A 1 107 ? 25.203 -11.828 -4.371 1 60.19 107 PRO A O 1
ATOM 878 N N . GLU A 1 108 ? 24.953 -12.219 -2.328 1 59.69 108 GLU A N 1
ATOM 879 C CA . GLU A 1 108 ? 23.75 -11.406 -2.242 1 59.69 108 GLU A CA 1
ATOM 880 C C . GLU A 1 108 ? 24.062 -9.922 -2.387 1 59.69 108 GLU A C 1
ATOM 882 O O . GLU A 1 108 ? 23.281 -9.164 -2.965 1 59.69 108 GLU A O 1
ATOM 887 N N . ARG A 1 109 ? 25.234 -9.555 -1.845 1 61.53 109 ARG A N 1
ATOM 888 C CA . ARG A 1 109 ? 25.641 -8.164 -1.951 1 61.53 109 ARG A CA 1
ATOM 889 C C . ARG A 1 109 ? 27.094 -8.055 -2.391 1 61.53 109 ARG A C 1
ATOM 891 O O . ARG A 1 109 ? 27.922 -8.883 -2.014 1 61.53 109 ARG A O 1
ATOM 898 N N . LEU A 1 110 ? 27.25 -7.156 -3.354 1 63.84 110 LEU A N 1
ATOM 899 C CA . LEU A 1 110 ? 28.609 -6.902 -3.842 1 63.84 110 LEU A CA 1
ATOM 900 C C . LEU A 1 110 ? 29.078 -5.516 -3.422 1 63.84 110 LEU A C 1
ATOM 902 O O . LEU A 1 110 ? 28.359 -4.531 -3.562 1 63.84 110 LEU A O 1
ATOM 906 N N . ILE A 1 111 ? 30.109 -5.422 -2.635 1 63.62 111 ILE A N 1
ATOM 907 C CA . ILE A 1 111 ? 30.734 -4.145 -2.318 1 63.62 111 ILE A CA 1
ATOM 908 C C . ILE A 1 111 ? 31.875 -3.863 -3.311 1 63.62 111 ILE A C 1
ATOM 910 O O . ILE A 1 111 ? 32.781 -4.668 -3.455 1 63.62 111 ILE A O 1
ATOM 914 N N . VAL A 1 112 ? 31.609 -2.922 -4.082 1 67.94 112 VAL A N 1
ATOM 915 C CA . VAL A 1 112 ? 32.625 -2.561 -5.066 1 67.94 112 VAL A CA 1
ATOM 916 C C . VAL A 1 112 ? 33.344 -1.298 -4.617 1 67.94 112 VAL A C 1
ATOM 918 O O . VAL A 1 112 ? 32.719 -0.301 -4.262 1 67.94 112 VAL A O 1
ATOM 921 N N . GLU A 1 113 ? 34.562 -1.331 -4.43 1 63.94 113 GLU A N 1
ATOM 922 C CA . GLU A 1 113 ? 35.375 -0.187 -4.051 1 63.94 113 GLU A CA 1
ATOM 923 C C . GLU A 1 113 ? 36 0.482 -5.277 1 63.94 113 GLU A C 1
ATOM 925 O O . GLU A 1 113 ? 36.562 -0.192 -6.141 1 63.94 113 GLU A O 1
ATOM 930 N N . PHE A 1 114 ? 35.594 1.638 -5.387 1 62.03 114 PHE A N 1
ATOM 931 C CA . PHE A 1 114 ? 36.219 2.418 -6.457 1 62.03 114 PHE A CA 1
ATOM 932 C C . PHE A 1 114 ? 37.375 3.25 -5.922 1 62.03 114 PHE A C 1
ATOM 934 O O . PHE A 1 114 ? 37.219 4.012 -4.969 1 62.03 114 PHE A O 1
ATOM 941 N N . PRO A 1 115 ? 38.594 2.949 -6.32 1 56.19 115 PRO A N 1
ATOM 942 C CA . PRO A 1 115 ? 39.719 3.775 -5.863 1 56.19 115 PRO A CA 1
ATOM 943 C C . PRO A 1 115 ? 39.656 5.211 -6.379 1 56.19 115 PRO A C 1
ATOM 945 O O . PRO A 1 115 ? 39.25 5.438 -7.527 1 56.19 115 PRO A O 1
ATOM 948 N N . VAL A 1 116 ? 39.469 6.273 -5.523 1 55.53 116 VAL A N 1
ATOM 949 C CA . VAL A 1 116 ? 39.5 7.68 -5.91 1 55.53 116 VAL A CA 1
ATOM 950 C C . VAL A 1 116 ? 40.906 8.219 -5.805 1 55.53 116 VAL A C 1
ATOM 952 O O . VAL A 1 116 ? 41.594 8.008 -4.801 1 55.53 116 VAL A O 1
ATOM 955 N N . ARG A 1 117 ? 41.594 8.422 -6.973 1 48.41 117 ARG A N 1
ATOM 956 C CA . ARG A 1 117 ? 42.938 8.977 -6.996 1 48.41 117 ARG A CA 1
ATOM 957 C C . ARG A 1 117 ? 42.969 10.414 -6.484 1 48.41 117 ARG A C 1
ATOM 959 O O . ARG A 1 117 ? 42.094 11.203 -6.832 1 48.41 117 ARG A O 1
ATOM 966 N N . ASP A 1 118 ? 43.719 10.633 -5.375 1 46.53 118 ASP A N 1
ATOM 967 C CA . ASP A 1 118 ? 44.031 12 -4.988 1 46.53 118 ASP A CA 1
ATOM 968 C C . ASP A 1 118 ? 44.75 12.75 -6.125 1 46.53 118 ASP A C 1
ATOM 970 O O . ASP A 1 118 ? 45.281 12.125 -7.051 1 46.53 118 ASP A O 1
ATOM 974 N N . GLN A 1 119 ? 44.5 13.977 -6.43 1 42.78 119 GLN A N 1
ATOM 975 C CA . GLN A 1 119 ? 45.188 14.758 -7.449 1 42.78 119 GLN A CA 1
ATOM 976 C C . GLN A 1 119 ? 46.688 14.383 -7.527 1 42.78 119 GLN A C 1
ATOM 978 O O . GLN A 1 119 ? 47.344 14.602 -8.555 1 42.78 119 GLN A O 1
ATOM 983 N N . HIS A 1 120 ? 47.438 14.133 -6.398 1 45.09 120 HIS A N 1
ATOM 984 C CA . HIS A 1 120 ? 48.844 13.891 -6.465 1 45.09 120 HIS A CA 1
ATOM 985 C C . HIS A 1 120 ? 49.156 12.422 -6.754 1 45.09 120 HIS A C 1
ATOM 987 O O . HIS A 1 120 ? 50.312 11.984 -6.652 1 45.09 120 HIS A O 1
ATOM 993 N N . GLY A 1 121 ? 48.375 11.625 -7.227 1 44.59 121 GLY A N 1
ATOM 994 C CA . GLY A 1 121 ? 48.75 10.297 -7.695 1 44.59 121 GLY A CA 1
ATOM 995 C C . GLY A 1 121 ? 48.5 9.211 -6.672 1 44.59 121 GLY A C 1
ATOM 996 O O . GLY A 1 121 ? 48.812 8.039 -6.91 1 44.59 121 GLY A O 1
ATOM 997 N N . LYS A 1 122 ? 48.438 9.43 -5.297 1 43.41 122 LYS A N 1
ATOM 998 C CA . LYS A 1 122 ? 48.375 8.336 -4.328 1 43.41 122 LYS A CA 1
ATOM 999 C C . LYS A 1 122 ? 46.938 7.906 -4.051 1 43.41 122 LYS A C 1
ATOM 1001 O O . LYS A 1 122 ? 46.062 8.742 -3.941 1 43.41 122 LYS A O 1
ATOM 1006 N N . PHE A 1 123 ? 46.438 6.734 -4.422 1 47.97 123 PHE A N 1
ATOM 1007 C CA . PHE A 1 123 ? 45.219 5.941 -4.551 1 47.97 123 PHE A CA 1
ATOM 1008 C C . PHE A 1 123 ? 44.562 5.75 -3.195 1 47.97 123 PHE A C 1
ATOM 1010 O O . PHE A 1 123 ? 43.656 4.941 -3.057 1 47.97 123 PHE A O 1
ATOM 1017 N N . ASN A 1 124 ? 44.781 6.406 -2.061 1 47.44 124 ASN A N 1
ATOM 1018 C CA . ASN A 1 124 ? 44.438 5.684 -0.84 1 47.44 124 ASN A CA 1
ATOM 1019 C C . ASN A 1 124 ? 42.969 5.762 -0.536 1 47.44 124 ASN A C 1
ATOM 1021 O O . ASN A 1 124 ? 42.5 5.227 0.474 1 47.44 124 ASN A O 1
ATOM 1025 N N . LEU A 1 125 ? 42.188 6.613 -1.191 1 49.88 125 LEU A N 1
ATOM 1026 C CA . LEU A 1 125 ? 40.875 6.652 -0.567 1 49.88 125 LEU A CA 1
ATOM 1027 C C . LEU A 1 125 ? 39.844 5.965 -1.446 1 49.88 125 LEU A C 1
ATOM 1029 O O . LEU A 1 125 ? 39.844 6.145 -2.666 1 49.88 125 LEU A O 1
ATOM 1033 N N . SER A 1 126 ? 39.312 4.742 -1.093 1 54.53 126 SER A N 1
ATOM 1034 C CA . SER A 1 126 ? 38.344 3.936 -1.825 1 54.53 126 SER A CA 1
ATOM 1035 C C . SER A 1 126 ? 36.906 4.227 -1.359 1 54.53 126 SER A C 1
ATOM 1037 O O . SER A 1 126 ? 36.688 4.461 -0.172 1 54.53 126 SER A O 1
ATOM 1039 N N . MET A 1 127 ? 36.125 4.688 -2.299 1 59.03 127 MET A N 1
ATOM 1040 C CA . MET A 1 127 ? 34.719 4.75 -1.985 1 59.03 127 MET A CA 1
ATOM 1041 C C . MET A 1 127 ? 34.031 3.416 -2.281 1 59.03 127 MET A C 1
ATOM 1043 O O . MET A 1 127 ? 34.281 2.799 -3.316 1 59.03 127 MET A O 1
ATOM 1047 N N . SER A 1 128 ? 33.406 2.803 -1.293 1 61.38 128 SER A N 1
ATOM 1048 C CA . SER A 1 128 ? 32.719 1.512 -1.445 1 61.38 128 SER A CA 1
ATOM 1049 C C . SER A 1 128 ? 31.234 1.683 -1.707 1 61.38 128 SER A C 1
ATOM 1051 O O . SER A 1 128 ? 30.578 2.508 -1.07 1 61.38 128 SER A O 1
ATOM 1053 N N . PHE A 1 129 ? 30.891 1.058 -2.85 1 61.38 129 PHE A N 1
ATOM 1054 C CA . PHE A 1 129 ? 29.469 1.067 -3.213 1 61.38 129 PHE A CA 1
ATOM 1055 C C . PHE A 1 129 ? 28.859 -0.316 -3.033 1 61.38 129 PHE A C 1
ATOM 1057 O O . PHE A 1 129 ? 29.516 -1.329 -3.299 1 61.38 129 PHE A O 1
ATOM 1064 N N . ARG A 1 130 ? 27.703 -0.409 -2.564 1 61.66 130 ARG A N 1
ATOM 1065 C CA . ARG A 1 130 ? 26.984 -1.66 -2.33 1 61.66 130 ARG A CA 1
ATOM 1066 C C . ARG A 1 130 ? 25.938 -1.901 -3.41 1 61.66 130 ARG A C 1
ATOM 1068 O O . ARG A 1 130 ? 25.188 -0.988 -3.773 1 61.66 130 ARG A O 1
ATOM 1075 N N . TYR A 1 131 ? 26.062 -3.15 -3.992 1 61.09 131 TYR A N 1
ATOM 1076 C CA . TYR A 1 131 ? 25.109 -3.553 -5.008 1 61.09 131 TYR A CA 1
ATOM 1077 C C . TYR A 1 131 ? 24.266 -4.73 -4.527 1 61.09 131 TYR A C 1
ATOM 1079 O O . TYR A 1 131 ? 24.766 -5.617 -3.832 1 61.09 131 TYR A O 1
ATOM 1087 N N . LYS A 1 132 ? 23.047 -4.688 -4.711 1 60.34 132 LYS A N 1
ATOM 1088 C CA . LYS A 1 132 ? 22.156 -5.781 -4.332 1 60.34 132 LYS A CA 1
ATOM 1089 C C . LYS A 1 132 ? 21.859 -6.691 -5.52 1 60.34 132 LYS A C 1
ATOM 1091 O O . LYS A 1 132 ? 21.703 -6.215 -6.645 1 60.34 132 LYS A O 1
ATOM 1096 N N . PHE A 1 133 ? 21.875 -8.109 -5.203 1 53.81 133 PHE A N 1
ATOM 1097 C CA . PHE A 1 133 ? 21.594 -9.117 -6.223 1 53.81 133 PHE A CA 1
ATOM 1098 C C . PHE A 1 133 ? 20.141 -9 -6.703 1 53.81 133 PHE A C 1
ATOM 1100 O O . PHE A 1 133 ? 19.219 -8.93 -5.895 1 53.81 133 PHE A O 1
ATOM 1107 N N . GLU A 1 134 ? 19.953 -8.672 -7.863 1 57 134 GLU A N 1
ATOM 1108 C CA . GLU A 1 134 ? 18.594 -8.586 -8.414 1 57 134 GLU A CA 1
ATOM 1109 C C . GLU A 1 134 ? 18.203 -9.891 -9.094 1 57 134 GLU A C 1
ATOM 1111 O O . GLU A 1 134 ? 17.25 -10.547 -8.672 1 57 134 GLU A O 1
ATOM 1116 N N . GLN A 1 135 ? 18.672 -10.242 -10.305 1 53.72 135 GLN A N 1
ATOM 1117 C CA . GLN A 1 135 ? 18.297 -11.422 -11.07 1 53.72 135 GLN A CA 1
ATOM 1118 C C . GLN A 1 135 ? 19.469 -11.922 -11.922 1 53.72 135 GLN A C 1
ATOM 1120 O O . GLN A 1 135 ? 20.469 -11.219 -12.086 1 53.72 135 GLN A O 1
ATOM 1125 N N . GLN A 1 136 ? 19.516 -13.305 -12.094 1 48.41 136 GLN A N 1
ATOM 1126 C CA . GLN A 1 136 ? 20.438 -13.906 -13.047 1 48.41 136 GLN A CA 1
ATOM 1127 C C . GLN A 1 136 ? 20.172 -13.398 -14.461 1 48.41 136 GLN A C 1
ATOM 1129 O O . GLN A 1 136 ? 19.031 -13.352 -14.906 1 48.41 136 GLN A O 1
ATOM 1134 N N . SER A 1 137 ? 20.812 -12.164 -14.875 1 47.78 137 SER A N 1
ATOM 1135 C CA . SER A 1 137 ? 20.562 -11.539 -16.172 1 47.78 137 SER A CA 1
ATOM 1136 C C . SER A 1 137 ? 21.203 -12.328 -17.312 1 47.78 137 SER A C 1
ATOM 1138 O O . SER A 1 137 ? 22.344 -12.797 -17.172 1 47.78 137 SER A O 1
ATOM 1140 N N . ASP A 1 138 ? 20.547 -13.07 -18.109 1 41.59 138 ASP A N 1
ATOM 1141 C CA . ASP A 1 138 ? 21.172 -13.195 -19.422 1 41.59 138 ASP A CA 1
ATOM 1142 C C . ASP A 1 138 ? 21.594 -11.836 -19.969 1 41.59 138 ASP A C 1
ATOM 1144 O O . ASP A 1 138 ? 21.062 -10.805 -19.562 1 41.59 138 ASP A O 1
ATOM 1148 N N . PHE A 1 139 ? 22.703 -11.688 -20.781 1 37.25 139 PHE A N 1
ATOM 1149 C CA . PHE A 1 139 ? 23.438 -10.562 -21.359 1 37.25 139 PHE A CA 1
ATOM 1150 C C . PHE A 1 139 ? 22.5 -9.375 -21.594 1 37.25 139 PHE A C 1
ATOM 1152 O O . PHE A 1 139 ? 22.859 -8.234 -21.297 1 37.25 139 PHE A O 1
ATOM 1159 N N . ASP A 1 140 ? 21.656 -9.43 -22.609 1 37.06 140 ASP A N 1
ATOM 1160 C CA . ASP A 1 140 ? 21.25 -8.328 -23.484 1 37.06 140 ASP A CA 1
ATOM 1161 C C . ASP A 1 140 ? 20.188 -7.461 -22.812 1 37.06 140 ASP A C 1
ATOM 1163 O O . ASP A 1 140 ? 19.922 -6.34 -23.266 1 37.06 140 ASP A O 1
ATOM 1167 N N . SER A 1 141 ? 19.156 -7.914 -22.281 1 38.66 141 SER A N 1
ATOM 1168 C CA . SER A 1 141 ? 17.953 -7.09 -22.188 1 38.66 141 SER A CA 1
ATOM 1169 C C . SER A 1 141 ? 17.906 -6.328 -20.859 1 38.66 141 SER A C 1
ATOM 1171 O O . SER A 1 141 ? 17.656 -6.914 -19.812 1 38.66 141 SER A O 1
ATOM 1173 N N . LEU A 1 142 ? 18.688 -5.383 -20.719 1 37.81 142 LEU A N 1
ATOM 1174 C CA . LEU A 1 142 ? 18.75 -4.312 -19.734 1 37.81 142 LEU A CA 1
ATOM 1175 C C . LEU A 1 142 ? 17.359 -3.811 -19.391 1 37.81 142 LEU A C 1
ATOM 1177 O O . LEU A 1 142 ? 17.203 -2.729 -18.812 1 37.81 142 LEU A O 1
ATOM 1181 N N . ILE A 1 143 ? 16.25 -4.215 -20.188 1 39.56 143 ILE A N 1
ATOM 1182 C CA . ILE A 1 143 ? 14.992 -3.482 -20.125 1 39.56 143 ILE A CA 1
ATOM 1183 C C . ILE A 1 143 ? 14.422 -3.57 -18.703 1 39.56 143 ILE A C 1
ATOM 1185 O O . ILE A 1 143 ? 14.328 -4.66 -18.141 1 39.56 143 ILE A O 1
ATOM 1189 N N . ASN A 1 144 ? 14.32 -2.439 -18 1 45.56 144 ASN A N 1
ATOM 1190 C CA . ASN A 1 144 ? 13.797 -1.874 -16.766 1 45.56 144 ASN A CA 1
ATOM 1191 C C . ASN A 1 144 ? 12.453 -2.482 -16.391 1 45.56 144 ASN A C 1
ATOM 1193 O O . ASN A 1 144 ? 11.484 -2.373 -17.141 1 45.56 144 ASN A O 1
ATOM 1197 N N . ASN A 1 145 ? 12.328 -3.543 -15.703 1 51.06 145 ASN A N 1
ATOM 1198 C CA . ASN A 1 145 ? 11.289 -4.211 -14.93 1 51.06 145 ASN A CA 1
ATOM 1199 C C . ASN A 1 145 ? 10.523 -3.23 -14.047 1 51.06 145 ASN A C 1
ATOM 1201 O O . ASN A 1 145 ? 10.023 -3.604 -12.984 1 51.06 145 ASN A O 1
ATOM 1205 N N . LYS A 1 146 ? 10.648 -1.881 -14.422 1 51.75 146 LYS A N 1
ATOM 1206 C CA . LYS A 1 146 ? 10.109 -0.946 -13.438 1 51.75 146 LYS A CA 1
ATOM 1207 C C . LYS A 1 146 ? 8.586 -1.054 -13.344 1 51.75 146 LYS A C 1
ATOM 1209 O O . LYS A 1 146 ? 8 -0.781 -12.297 1 51.75 146 LYS A O 1
ATOM 1214 N N . ALA A 1 147 ? 7.973 -1.598 -14.5 1 53.44 147 ALA A N 1
ATOM 1215 C CA . ALA A 1 147 ? 6.516 -1.596 -14.422 1 53.44 147 ALA A CA 1
ATOM 1216 C C . ALA A 1 147 ? 6.008 -2.803 -13.633 1 53.44 147 ALA A C 1
ATOM 1218 O O . ALA A 1 147 ? 4.801 -2.963 -13.445 1 53.44 147 ALA A O 1
ATOM 1219 N N . THR A 1 148 ? 6.922 -3.566 -13.062 1 57.75 148 THR A N 1
ATOM 1220 C CA . THR A 1 148 ? 6.492 -4.758 -12.344 1 57.75 148 THR A CA 1
ATOM 1221 C C . THR A 1 148 ? 6.637 -4.559 -10.836 1 57.75 148 T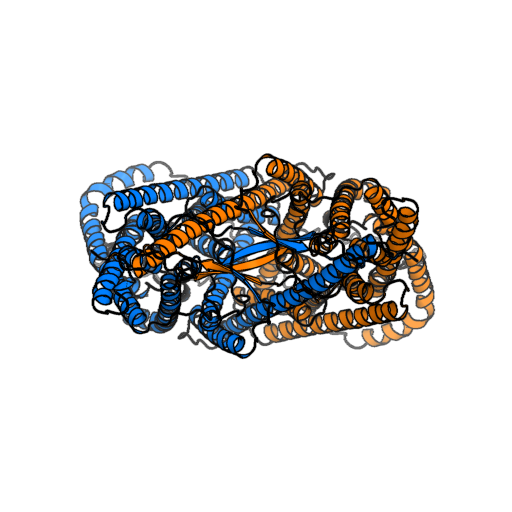HR A C 1
ATOM 1223 O O . THR A 1 148 ? 7.672 -4.086 -10.367 1 57.75 148 THR A O 1
ATOM 1226 N N . PHE A 1 149 ? 5.473 -4.492 -10.266 1 61.03 149 PHE A N 1
ATOM 1227 C CA . PHE A 1 149 ? 5.434 -4.406 -8.812 1 61.03 149 PHE A CA 1
ATOM 1228 C C . PHE A 1 149 ? 6.055 -5.645 -8.18 1 61.03 149 PHE A C 1
ATOM 1230 O O . PHE A 1 149 ? 6.121 -6.703 -8.805 1 61.03 149 PHE A O 1
ATOM 1237 N N . ASP A 1 150 ? 6.602 -5.422 -7.074 1 63.62 150 ASP A N 1
ATOM 1238 C CA . ASP A 1 150 ? 7.121 -6.535 -6.289 1 63.62 150 ASP A CA 1
ATOM 1239 C C . ASP A 1 150 ? 6.02 -7.539 -5.961 1 63.62 150 ASP A C 1
ATOM 1241 O O . ASP A 1 150 ? 4.91 -7.148 -5.582 1 63.62 150 ASP A O 1
ATOM 1245 N N . PRO A 1 151 ? 6.172 -8.758 -6.348 1 65.19 151 PRO A N 1
ATOM 1246 C CA . PRO A 1 151 ? 5.184 -9.797 -6.035 1 65.19 151 PRO A CA 1
ATOM 1247 C C . PRO A 1 151 ? 4.781 -9.797 -4.562 1 65.19 151 PRO A C 1
ATOM 1249 O O . PRO A 1 151 ? 3.656 -10.18 -4.227 1 65.19 151 PRO A O 1
ATOM 1252 N N . GLU A 1 152 ? 5.73 -9.297 -3.76 1 65.81 152 GLU A N 1
ATOM 1253 C CA . GLU A 1 152 ? 5.414 -9.273 -2.334 1 65.81 152 GLU A CA 1
ATOM 1254 C C . GLU A 1 152 ? 4.281 -8.297 -2.035 1 65.81 152 GLU A C 1
ATOM 1256 O O . GLU A 1 152 ? 3.455 -8.547 -1.154 1 65.81 152 GLU A O 1
ATOM 1261 N N . PHE A 1 153 ? 4.277 -7.316 -2.861 1 65.12 153 PHE A N 1
ATOM 1262 C CA . PHE A 1 153 ? 3.211 -6.34 -2.689 1 65.12 153 PHE A CA 1
ATOM 1263 C C . PHE A 1 153 ? 1.857 -6.945 -3.041 1 65.12 153 PHE A C 1
ATOM 1265 O O . PHE A 1 153 ? 0.863 -6.695 -2.357 1 65.12 153 PHE A O 1
ATOM 1272 N N . PHE A 1 154 ? 1.919 -7.77 -4.016 1 68.88 154 PHE A N 1
ATOM 1273 C CA . PHE A 1 154 ? 0.685 -8.406 -4.461 1 68.88 154 PHE A CA 1
ATOM 1274 C C . PHE A 1 154 ? 0.135 -9.328 -3.379 1 68.88 154 PHE A C 1
ATOM 1276 O O . PHE A 1 154 ? -1.049 -9.266 -3.043 1 68.88 154 PHE A O 1
ATOM 1283 N N . PHE A 1 155 ? 1.029 -10.055 -2.803 1 68.75 155 PHE A N 1
ATOM 1284 C CA . PHE A 1 155 ? 0.627 -11.07 -1.844 1 68.75 155 PHE A CA 1
ATOM 1285 C C . PHE A 1 155 ? 0.19 -10.438 -0.529 1 68.75 155 PHE A C 1
ATOM 1287 O O . PHE A 1 155 ? -0.785 -10.875 0.085 1 68.75 155 PHE A O 1
ATOM 1294 N N . ASN A 1 156 ? 0.808 -9.391 -0.19 1 71.12 156 ASN A N 1
ATOM 1295 C CA . ASN A 1 156 ? 0.592 -8.875 1.156 1 71.12 156 ASN A CA 1
ATOM 1296 C C . ASN A 1 156 ? -0.469 -7.773 1.17 1 71.12 156 ASN A C 1
ATOM 1298 O O . ASN A 1 156 ? -1.102 -7.531 2.197 1 71.12 156 ASN A O 1
ATOM 1302 N N . VAL A 1 157 ? -0.67 -7.164 0.011 1 73.31 157 VAL A N 1
ATOM 1303 C CA . VAL A 1 157 ? -1.53 -5.984 0.074 1 73.31 157 VAL A CA 1
ATOM 1304 C C . VAL A 1 157 ? -2.832 -6.258 -0.674 1 73.31 157 VAL A C 1
ATOM 1306 O O . VAL A 1 157 ? -3.908 -5.848 -0.228 1 73.31 157 VAL A O 1
ATOM 1309 N N . LEU A 1 158 ? -2.801 -6.992 -1.733 1 76.19 158 LEU A N 1
ATOM 1310 C CA . LEU A 1 158 ? -3.967 -7.086 -2.605 1 76.19 158 LEU A CA 1
ATOM 1311 C C . LEU A 1 158 ? -4.805 -8.312 -2.268 1 76.19 158 LEU A C 1
ATOM 1313 O O . LEU A 1 158 ? -6.031 -8.273 -2.346 1 76.19 158 LEU A O 1
ATOM 1317 N N . LEU A 1 159 ? -4.223 -9.367 -1.767 1 75.06 159 LEU A N 1
ATOM 1318 C CA . LEU A 1 159 ? -4.93 -10.633 -1.604 1 75.06 159 LEU A CA 1
ATOM 1319 C C . LEU A 1 159 ? -5.746 -10.641 -0.315 1 75.06 159 LEU A C 1
ATOM 1321 O O . LEU A 1 159 ? -6.891 -11.102 -0.302 1 75.06 159 LEU A O 1
ATOM 1325 N N . PRO A 1 160 ? -5.227 -10.102 0.729 1 79.5 160 PRO A N 1
ATOM 1326 C CA . PRO A 1 160 ? -5.953 -10.227 1.995 1 79.5 160 PRO A CA 1
ATOM 1327 C C . PRO A 1 160 ? -7.324 -9.555 1.961 1 79.5 160 PRO A C 1
ATOM 1329 O O . PRO A 1 160 ? -8.312 -10.141 2.402 1 79.5 160 PRO A O 1
ATOM 1332 N N . PRO A 1 161 ? -7.402 -8.375 1.398 1 79.75 161 PRO A N 1
ATOM 1333 C CA . PRO A 1 161 ? -8.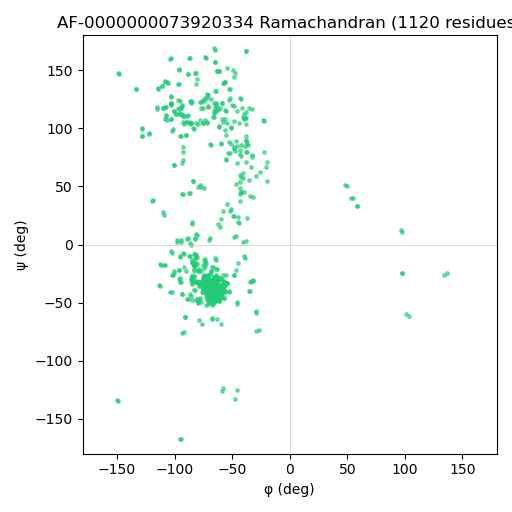734 -7.762 1.375 1 79.75 161 PRO A CA 1
ATOM 1334 C C . PRO A 1 161 ? -9.727 -8.547 0.526 1 79.75 161 PRO A C 1
ATOM 1336 O O . PRO A 1 161 ? -10.922 -8.578 0.842 1 79.75 161 PRO A O 1
ATOM 1339 N N . ILE A 1 162 ? -9.328 -9.141 -0.474 1 75.19 162 ILE A N 1
ATOM 1340 C CA . ILE A 1 162 ? -10.203 -9.906 -1.356 1 75.19 162 ILE A CA 1
ATOM 1341 C C . ILE A 1 162 ? -10.758 -11.109 -0.609 1 75.19 162 ILE A C 1
ATOM 1343 O O . ILE A 1 162 ? -11.969 -11.344 -0.607 1 75.19 162 ILE A O 1
ATOM 1347 N N . ILE A 1 163 ? -9.922 -11.781 0.084 1 75.5 163 ILE A N 1
ATOM 1348 C CA . ILE A 1 163 ? -10.305 -13.016 0.764 1 75.5 163 ILE A CA 1
ATOM 1349 C C . ILE A 1 163 ? -11.133 -12.688 2 1 75.5 163 ILE A C 1
ATOM 1351 O O . ILE A 1 163 ? -12.094 -13.398 2.32 1 75.5 163 ILE A O 1
ATOM 1355 N N . PHE A 1 164 ? -10.719 -11.617 2.635 1 79 164 PHE A N 1
ATOM 1356 C CA . PHE A 1 164 ? -11.469 -11.234 3.824 1 79 164 PHE A CA 1
ATOM 1357 C C . PHE A 1 164 ? -12.898 -10.844 3.463 1 79 164 PHE A C 1
ATOM 1359 O O . PHE A 1 164 ? -13.844 -11.227 4.156 1 79 164 PHE A O 1
ATOM 1366 N N . SER A 1 165 ? -13.039 -10.031 2.441 1 76.81 165 SER A N 1
ATOM 1367 C CA . SER A 1 165 ? -14.375 -9.617 2.02 1 76.81 165 SER A CA 1
ATOM 1368 C C . SER A 1 165 ? -15.227 -10.82 1.632 1 76.81 165 SER A C 1
ATOM 1370 O O . SER A 1 165 ? -16.422 -10.867 1.931 1 76.81 165 SER A O 1
ATOM 1372 N N . ALA A 1 166 ? -14.617 -11.781 1.042 1 71.38 166 ALA A N 1
ATOM 1373 C CA . ALA A 1 166 ? -15.328 -12.992 0.637 1 71.38 166 ALA A CA 1
ATOM 1374 C C . ALA A 1 166 ? -15.781 -13.797 1.853 1 71.38 166 ALA A C 1
ATOM 1376 O O . ALA A 1 166 ? -16.906 -14.305 1.884 1 71.38 166 ALA A O 1
ATOM 1377 N N . GLY A 1 167 ? -14.883 -13.883 2.828 1 72.12 167 GLY A N 1
ATOM 1378 C CA . GLY A 1 167 ? -15.227 -14.602 4.043 1 72.12 167 GLY A CA 1
ATOM 1379 C C . GLY A 1 167 ? -16.297 -13.898 4.867 1 72.12 167 GLY A C 1
ATOM 1380 O O . GLY A 1 167 ? -17.188 -14.547 5.422 1 72.12 167 GLY A O 1
ATOM 1381 N N . TYR A 1 168 ? -16.172 -12.594 4.809 1 73.81 168 TYR A N 1
ATOM 1382 C CA . TYR A 1 168 ? -17.078 -11.797 5.621 1 73.81 168 TYR A CA 1
ATOM 1383 C C . TYR A 1 168 ? -18.469 -11.75 5.004 1 73.81 168 TYR A C 1
ATOM 1385 O O . TYR A 1 168 ? -19.469 -11.664 5.715 1 73.81 168 TYR A O 1
ATOM 1393 N N . SER A 1 169 ? -18.609 -11.836 3.721 1 69.62 169 SER A N 1
ATOM 1394 C CA . SER A 1 169 ? -19.891 -11.734 3.031 1 69.62 169 SER A CA 1
ATOM 1395 C C . SER A 1 169 ? -20.516 -13.117 2.83 1 69.62 169 SER A C 1
ATOM 1397 O O . SER A 1 169 ? -21.672 -13.219 2.426 1 69.62 169 SER A O 1
ATOM 1399 N N . MET A 1 170 ? -19.844 -14.133 3.127 1 72.62 170 MET A N 1
ATOM 1400 C CA . MET A 1 170 ? -20.312 -15.492 2.871 1 72.62 170 MET A CA 1
ATOM 1401 C C . MET A 1 170 ? -21.406 -15.883 3.848 1 72.62 170 MET A C 1
ATOM 1403 O O . MET A 1 170 ? -21.344 -15.555 5.035 1 72.62 170 MET A O 1
ATOM 1407 N N . LYS A 1 171 ? -22.531 -16.312 3.148 1 67.06 171 LYS A N 1
ATOM 1408 C CA . LYS A 1 171 ? -23.594 -16.844 4.004 1 67.06 171 LYS A CA 1
ATOM 1409 C C . LYS A 1 171 ? -23.156 -18.125 4.691 1 67.06 171 LYS A C 1
ATOM 1411 O O . LYS A 1 171 ? -22.984 -19.156 4.039 1 67.06 171 LYS A O 1
ATOM 1416 N N . ARG A 1 172 ? -22.938 -18.141 5.918 1 70.94 172 ARG A N 1
ATOM 1417 C CA . ARG A 1 172 ? -22.297 -19.172 6.727 1 70.94 172 ARG A CA 1
ATOM 1418 C C . ARG A 1 172 ? -23.109 -20.469 6.707 1 70.94 172 ARG A C 1
ATOM 1420 O O . ARG A 1 172 ? -22.547 -21.562 6.641 1 70.94 172 ARG A O 1
ATOM 1427 N N . GLY A 1 173 ? -24.43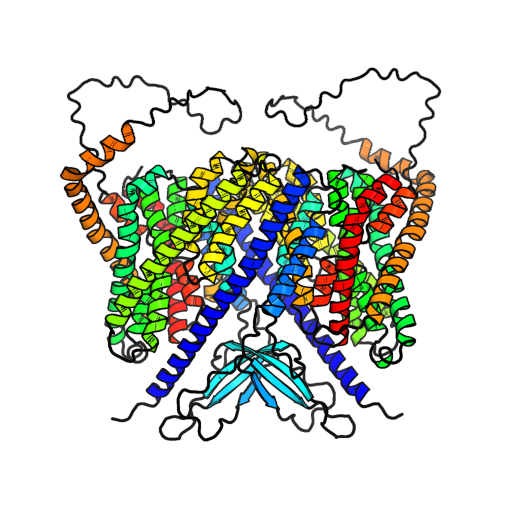8 -20.266 6.762 1 72.25 173 GLY A N 1
ATOM 1428 C CA . GLY A 1 173 ? -25.281 -21.438 6.844 1 72.25 173 GLY A CA 1
ATOM 1429 C C . GLY A 1 173 ? -25.109 -22.391 5.668 1 72.25 173 GLY A C 1
ATOM 1430 O O . GLY A 1 173 ? -24.922 -23.594 5.848 1 72.25 173 GLY A O 1
ATOM 1431 N N . TYR A 1 174 ? -24.953 -21.797 4.551 1 74.31 174 TYR A N 1
ATOM 1432 C CA . TYR A 1 174 ? -24.875 -22.594 3.336 1 74.31 174 TYR A CA 1
ATOM 1433 C C . TYR A 1 174 ? -23.469 -23.125 3.123 1 74.31 174 TYR A C 1
ATOM 1435 O O . TYR A 1 174 ? -23.266 -24.219 2.6 1 74.31 174 TYR A O 1
ATOM 1443 N N . PHE A 1 175 ? -22.453 -22.453 3.611 1 77.62 175 PHE A N 1
ATOM 1444 C CA . PHE A 1 175 ? -21.062 -22.859 3.453 1 77.62 175 PHE A CA 1
ATOM 1445 C C . PHE A 1 175 ? -20.75 -24.062 4.32 1 77.62 175 PHE A C 1
ATOM 1447 O O . PHE A 1 175 ? -20.125 -25.031 3.855 1 77.62 175 PHE A O 1
ATOM 1454 N N . PHE A 1 176 ? -21.297 -24.062 5.523 1 78.56 176 PHE A N 1
ATOM 1455 C CA . PHE A 1 176 ? -20.953 -25.141 6.441 1 78.56 176 PHE A CA 1
ATOM 1456 C C . PHE A 1 176 ? -21.812 -26.375 6.176 1 78.56 176 PHE A C 1
ATOM 1458 O O . PHE A 1 176 ? -21.453 -27.484 6.555 1 78.56 176 PHE A O 1
ATOM 1465 N N . LYS A 1 177 ? -23.016 -26.078 5.523 1 79.19 177 LYS A N 1
ATOM 1466 C CA . LYS A 1 177 ? -23.844 -27.203 5.113 1 79.19 177 LYS A CA 1
ATOM 1467 C C . LYS A 1 177 ? -23.156 -28.016 4.008 1 79.19 177 LYS A C 1
ATOM 1469 O O . LYS A 1 177 ? -23.312 -29.234 3.938 1 79.19 177 LYS A O 1
ATOM 1474 N N . ASN A 1 178 ? -22.375 -27.328 3.207 1 82.94 178 ASN A N 1
ATOM 1475 C CA . ASN A 1 178 ? -21.703 -27.969 2.082 1 82.94 178 ASN A CA 1
ATOM 1476 C C . ASN A 1 178 ? -20.203 -28.062 2.314 1 82.94 178 ASN A C 1
ATOM 1478 O O . ASN A 1 178 ? -19.422 -28.078 1.361 1 82.94 178 ASN A O 1
ATOM 1482 N N . ILE A 1 179 ? -19.734 -28.125 3.533 1 82 179 ILE A N 1
ATOM 1483 C CA . ILE A 1 179 ? -18.312 -28.078 3.848 1 82 179 ILE A CA 1
ATOM 1484 C C . ILE A 1 179 ? -17.641 -29.344 3.354 1 82 179 ILE A C 1
ATOM 1486 O O . ILE A 1 179 ? -16.484 -29.312 2.916 1 82 179 ILE A O 1
ATOM 1490 N N . GLY A 1 180 ? -18.359 -30.469 3.463 1 82.31 180 GLY A N 1
ATOM 1491 C CA . GLY A 1 180 ? -17.797 -31.719 2.98 1 82.31 180 GLY A CA 1
ATOM 1492 C C . GLY A 1 180 ? -17.484 -31.703 1.495 1 82.31 180 GLY A C 1
ATOM 1493 O O . GLY A 1 180 ? -16.406 -32.125 1.072 1 82.31 180 GLY A O 1
ATOM 1494 N N . ALA A 1 181 ? -18.391 -31.203 0.749 1 87.31 181 ALA A N 1
ATOM 1495 C CA . ALA A 1 181 ? -18.203 -31.109 -0.696 1 87.31 181 ALA A CA 1
ATOM 1496 C C . ALA A 1 181 ? -17.094 -30.109 -1.037 1 87.31 181 ALA A C 1
ATOM 1498 O O . ALA A 1 181 ? -16.266 -30.359 -1.908 1 87.31 181 ALA A O 1
ATOM 1499 N N . VAL A 1 182 ? -17.047 -29.047 -0.314 1 86.81 182 VAL A N 1
ATOM 1500 C CA . VAL A 1 182 ? -16.078 -28 -0.559 1 86.81 182 VAL A CA 1
ATOM 1501 C C . VAL A 1 182 ? -14.664 -28.516 -0.275 1 86.81 182 VAL A C 1
ATOM 1503 O O . VAL A 1 182 ? -13.742 -28.281 -1.062 1 86.81 182 VAL A O 1
ATOM 1506 N N . LEU A 1 183 ? -14.539 -29.25 0.776 1 83.75 183 LEU A N 1
ATOM 1507 C CA . LEU A 1 183 ? -13.234 -29.781 1.159 1 83.75 183 LEU A CA 1
ATOM 1508 C C . LEU A 1 183 ? -12.758 -30.844 0.166 1 83.75 183 LEU A C 1
ATOM 1510 O O . LEU A 1 183 ? -11.562 -30.922 -0.142 1 83.75 183 LEU A O 1
ATOM 1514 N N . THR A 1 184 ? -13.688 -31.609 -0.278 1 87.56 184 THR A N 1
ATOM 1515 C CA . THR A 1 184 ? -13.344 -32.656 -1.24 1 87.56 184 THR A CA 1
ATOM 1516 C C . THR A 1 184 ? -12.875 -32.031 -2.557 1 87.56 184 THR A C 1
ATOM 1518 O O . THR A 1 184 ? -11.867 -32.469 -3.125 1 87.56 184 THR A O 1
ATOM 1521 N N . TYR A 1 185 ? -13.602 -31.062 -2.98 1 89.12 185 TYR A N 1
ATOM 1522 C CA . TYR A 1 185 ? -13.203 -30.375 -4.207 1 89.12 185 TYR A CA 1
ATOM 1523 C C . TYR A 1 185 ? -11.859 -29.672 -4.027 1 89.12 185 TYR A C 1
ATOM 1525 O O . TYR A 1 185 ? -11.016 -29.703 -4.922 1 89.12 185 TYR A O 1
ATOM 1533 N N . ALA A 1 186 ? -11.703 -29.047 -2.932 1 87.38 186 ALA A N 1
ATOM 1534 C CA . ALA A 1 186 ? -10.523 -28.219 -2.697 1 87.38 186 ALA A CA 1
ATOM 1535 C C . ALA A 1 186 ? -9.273 -29.078 -2.533 1 87.38 186 ALA A C 1
ATOM 1537 O O . ALA A 1 186 ? -8.219 -28.766 -3.09 1 87.38 186 ALA A O 1
ATOM 1538 N N . PHE A 1 187 ? -9.383 -30.188 -1.862 1 84.81 187 PHE A N 1
ATOM 1539 C CA . PHE A 1 187 ? -8.211 -31.016 -1.577 1 84.81 187 PHE A CA 1
ATOM 1540 C C . PHE A 1 187 ? -8 -32.062 -2.666 1 84.81 187 PHE A C 1
ATOM 1542 O O . PHE A 1 187 ? -6.992 -32.031 -3.369 1 84.81 187 PHE A O 1
ATOM 1549 N N . CYS A 1 188 ? -8.984 -32.875 -2.73 1 87.88 188 CYS A N 1
ATOM 1550 C CA . CYS A 1 188 ? -8.844 -33.969 -3.695 1 87.88 188 CYS A CA 1
ATOM 1551 C C . CYS A 1 188 ? -8.883 -33.438 -5.121 1 87.88 188 CYS A C 1
ATOM 1553 O O . CYS A 1 188 ? -8.141 -33.906 -5.984 1 87.88 188 CYS A O 1
ATOM 1555 N N . GLY A 1 189 ? -9.734 -32.5 -5.316 1 89.62 189 GLY A N 1
ATOM 1556 C CA . GLY A 1 189 ? -9.828 -31.938 -6.652 1 89.62 189 GLY A CA 1
ATOM 1557 C C . GLY A 1 189 ? -8.555 -31.234 -7.102 1 89.62 189 GLY A C 1
ATOM 1558 O O . GLY A 1 189 ? -8.109 -31.422 -8.234 1 89.62 189 GLY A O 1
ATOM 1559 N N . THR A 1 190 ? -7.957 -30.438 -6.262 1 89.75 190 THR A N 1
ATOM 1560 C CA . THR A 1 190 ? -6.746 -29.688 -6.594 1 89.75 190 THR A CA 1
ATOM 1561 C C . THR A 1 190 ? -5.562 -30.641 -6.766 1 89.75 190 THR A C 1
ATOM 1563 O O . THR A 1 190 ? -4.75 -30.469 -7.676 1 89.75 190 THR A O 1
ATOM 1566 N N . LEU A 1 191 ? -5.453 -31.641 -5.891 1 87.19 191 LEU A N 1
ATOM 1567 C CA . LEU A 1 191 ? -4.379 -32.625 -5.996 1 87.19 191 LEU A CA 1
ATOM 1568 C C . LEU A 1 191 ? -4.473 -33.375 -7.312 1 87.19 191 LEU A C 1
ATOM 1570 O O . LEU A 1 191 ? -3.465 -33.594 -7.996 1 87.19 191 LEU A O 1
ATOM 1574 N N . LEU A 1 192 ? -5.637 -33.781 -7.578 1 90.69 192 LEU A N 1
ATOM 1575 C CA . LEU A 1 192 ? -5.852 -34.531 -8.812 1 90.69 192 LEU A CA 1
ATOM 1576 C C . LEU A 1 192 ? -5.562 -33.656 -10.031 1 90.69 192 LEU A C 1
ATOM 1578 O O . LEU A 1 192 ? -4.961 -34.125 -11.008 1 90.69 192 LEU A O 1
ATOM 1582 N N . SER A 1 193 ? -6.043 -32.438 -9.945 1 92.56 193 SER A N 1
ATOM 1583 C CA . SER A 1 193 ? -5.797 -31.531 -11.055 1 92.56 193 SER A CA 1
ATOM 1584 C C . SER A 1 193 ? -4.309 -31.281 -11.242 1 92.56 193 SER A C 1
ATOM 1586 O O . SER A 1 193 ? -3.814 -31.266 -12.375 1 92.56 193 SER A O 1
ATOM 1588 N N . ALA A 1 194 ? -3.566 -31.062 -10.203 1 91.06 194 ALA A N 1
ATOM 1589 C CA . ALA A 1 194 ? -2.127 -30.812 -10.281 1 91.06 194 ALA A CA 1
ATOM 1590 C C . ALA A 1 194 ? -1.401 -32.031 -10.875 1 91.06 194 ALA A C 1
ATOM 1592 O O . ALA A 1 194 ? -0.507 -31.859 -11.711 1 91.06 194 ALA A O 1
ATOM 1593 N N . LEU A 1 195 ? -1.794 -33.25 -10.477 1 89.38 195 LEU A N 1
ATOM 1594 C CA . LEU A 1 195 ? -1.164 -34.469 -10.969 1 89.38 195 LEU A CA 1
ATOM 1595 C C . LEU A 1 195 ? -1.476 -34.688 -12.445 1 89.38 195 LEU A C 1
ATOM 1597 O O . LEU A 1 195 ? -0.589 -35.031 -13.227 1 89.38 195 LEU A O 1
ATOM 1601 N N . VAL A 1 196 ? -2.721 -34.469 -12.797 1 93.44 196 VAL A N 1
ATOM 1602 C CA . VAL A 1 196 ? -3.133 -34.688 -14.18 1 93.44 196 VAL A CA 1
ATOM 1603 C C . VAL A 1 196 ? -2.412 -33.688 -15.094 1 93.44 196 VAL A C 1
ATOM 1605 O O . VAL A 1 196 ? -1.897 -34.094 -16.156 1 93.44 196 VAL A O 1
ATOM 1608 N N . VAL A 1 197 ? -2.367 -32.438 -14.703 1 93.06 197 VAL A N 1
ATOM 1609 C CA . VAL A 1 197 ? -1.678 -31.453 -15.516 1 93.06 197 VAL A CA 1
ATOM 1610 C C . VAL A 1 197 ? -0.193 -31.797 -15.609 1 93.06 197 VAL A C 1
ATOM 1612 O O . VAL A 1 197 ? 0.404 -31.703 -16.688 1 93.06 197 VAL A O 1
ATOM 1615 N N . GLY A 1 198 ? 0.393 -32.125 -14.508 1 90.19 198 GLY A N 1
ATOM 1616 C CA . GLY A 1 198 ? 1.799 -32.5 -14.508 1 90.19 198 GLY A CA 1
ATOM 1617 C C . GLY A 1 198 ? 2.104 -33.688 -15.398 1 90.19 198 GLY A C 1
ATOM 1618 O O . GLY A 1 198 ? 3.07 -33.688 -16.156 1 90.19 198 GLY A O 1
ATOM 1619 N N . ILE A 1 199 ? 1.276 -34.719 -15.375 1 89.25 199 ILE A N 1
ATOM 1620 C CA . ILE A 1 199 ? 1.486 -35.938 -16.141 1 89.25 199 ILE A CA 1
ATOM 1621 C C . ILE A 1 199 ? 1.279 -35.656 -17.625 1 89.25 199 ILE A C 1
ATOM 1623 O O . ILE A 1 199 ? 2.045 -36.125 -18.469 1 89.25 199 ILE A O 1
ATOM 1627 N N . ILE A 1 200 ? 0.294 -34.875 -17.922 1 91.69 200 ILE A N 1
ATOM 1628 C CA . ILE A 1 200 ? 0.03 -34.562 -19.328 1 91.69 200 ILE A CA 1
ATOM 1629 C C . ILE A 1 200 ? 1.168 -33.719 -19.875 1 91.69 200 ILE A C 1
ATOM 1631 O O . ILE A 1 200 ? 1.621 -33.938 -21.016 1 91.69 200 ILE A O 1
ATOM 1635 N N . CYS A 1 201 ? 1.58 -32.75 -19.078 1 88.81 201 CYS A N 1
ATOM 1636 C CA . CYS A 1 201 ? 2.688 -31.906 -19.516 1 88.81 201 CYS A CA 1
ATOM 1637 C C . CYS A 1 201 ? 3.955 -32.719 -19.703 1 88.81 201 CYS A C 1
ATOM 1639 O O . CYS A 1 201 ? 4.695 -32.531 -20.672 1 88.81 201 CYS A O 1
ATOM 1641 N N . TYR A 1 202 ? 4.219 -33.656 -18.812 1 85.81 202 TYR A N 1
ATOM 1642 C CA . TYR A 1 202 ? 5.395 -34.5 -18.922 1 85.81 202 TYR A CA 1
ATOM 1643 C C . TYR A 1 202 ? 5.281 -35.438 -20.109 1 85.81 202 TYR A C 1
ATOM 1645 O O . TYR A 1 202 ? 6.258 -35.625 -20.844 1 85.81 202 TYR A O 1
ATOM 1653 N N . GLY A 1 203 ? 4.141 -35.969 -20.344 1 86.25 203 GLY A N 1
ATOM 1654 C CA . GLY A 1 203 ? 3.936 -36.906 -21.438 1 86.25 203 GLY A CA 1
ATOM 1655 C C . GLY A 1 203 ? 4.035 -36.25 -22.797 1 86.25 203 GLY A C 1
ATOM 1656 O O . GLY A 1 203 ? 4.691 -36.781 -23.703 1 86.25 203 GLY A O 1
ATOM 1657 N N . PHE A 1 204 ? 3.508 -35.125 -22.953 1 85.88 204 PHE A N 1
ATOM 1658 C CA . PHE A 1 204 ? 3.473 -34.469 -24.25 1 85.88 204 PHE A CA 1
ATOM 1659 C C . PHE A 1 204 ? 4.797 -33.781 -24.531 1 85.88 204 PHE A C 1
ATOM 1661 O O . PHE A 1 204 ? 5.191 -33.625 -25.688 1 85.88 204 PHE A O 1
ATOM 1668 N N . THR A 1 205 ? 5.488 -33.281 -23.5 1 80.38 205 THR A N 1
ATOM 1669 C CA . THR A 1 205 ? 6.754 -32.594 -23.719 1 80.38 205 THR A CA 1
ATOM 1670 C C . THR A 1 205 ? 7.863 -33.594 -24.047 1 80.38 205 THR A C 1
ATOM 1672 O O . THR A 1 205 ? 8.859 -33.219 -24.672 1 80.38 205 THR A O 1
ATOM 1675 N N . ARG A 1 206 ? 7.719 -34.781 -23.594 1 76.44 206 ARG A N 1
ATOM 1676 C CA . ARG A 1 206 ? 8.688 -35.812 -23.984 1 76.44 206 ARG A CA 1
ATOM 1677 C C . ARG A 1 206 ? 8.641 -36.094 -25.484 1 76.44 206 ARG A C 1
ATOM 1679 O O . ARG A 1 206 ? 9.648 -36.469 -26.078 1 76.44 206 ARG A O 1
ATOM 1686 N N . GLY A 1 207 ? 7.434 -35.812 -26 1 72 207 GLY A N 1
ATOM 1687 C CA . GLY A 1 207 ? 7.309 -36 -27.438 1 72 207 GLY A CA 1
ATOM 1688 C C . GLY A 1 207 ? 7.98 -34.906 -28.25 1 72 207 GLY A C 1
ATOM 1689 O O . GLY A 1 207 ? 8.273 -35.094 -29.438 1 72 207 GLY A O 1
ATOM 1690 N N . ILE A 1 208 ? 8.195 -33.844 -27.5 1 71.62 208 ILE A N 1
ATOM 1691 C CA . ILE A 1 208 ? 8.828 -32.719 -28.188 1 71.62 208 ILE A CA 1
ATOM 1692 C C . ILE A 1 208 ? 10.297 -32.656 -27.812 1 71.62 208 ILE A C 1
ATOM 1694 O O . ILE A 1 208 ? 10.633 -32.438 -26.641 1 71.62 208 ILE A O 1
ATOM 1698 N N . THR A 1 209 ? 11.219 -32.969 -28.641 1 60.53 209 THR A N 1
ATOM 1699 C CA . THR A 1 209 ? 12.664 -33.125 -28.453 1 60.53 209 THR A CA 1
ATOM 1700 C C . THR A 1 209 ? 13.266 -31.875 -27.797 1 60.53 209 THR A C 1
ATOM 1702 O O . THR A 1 209 ? 14.156 -31.984 -26.953 1 60.53 209 THR A O 1
ATOM 1705 N N . SER A 1 210 ? 12.836 -30.656 -28.188 1 65.06 210 SER A N 1
ATOM 1706 C CA . SER A 1 210 ? 13.484 -29.438 -27.719 1 65.06 210 SER A CA 1
ATOM 1707 C C . SER A 1 210 ? 13.195 -29.188 -26.25 1 65.06 210 SER A C 1
ATOM 1709 O O . SER A 1 210 ? 14.062 -28.703 -25.516 1 65.06 210 SER A O 1
ATOM 1711 N N . LEU A 1 211 ? 12.094 -29.656 -25.766 1 66.81 211 LEU A N 1
ATOM 1712 C CA . LEU A 1 211 ? 11.672 -29.375 -24.406 1 66.81 211 LEU A CA 1
ATOM 1713 C C . LEU A 1 211 ? 11.992 -30.562 -23.484 1 66.81 211 LEU A C 1
ATOM 1715 O O . LEU A 1 211 ? 12.172 -30.375 -22.281 1 66.81 211 LEU A O 1
ATOM 1719 N N . SER A 1 212 ? 12.109 -31.672 -24.078 1 63.75 212 SER A N 1
ATOM 1720 C CA . SER A 1 212 ? 12.328 -32.906 -23.312 1 63.75 212 SER A CA 1
ATOM 1721 C C . SER A 1 212 ? 13.656 -32.875 -22.562 1 63.75 212 SER A C 1
ATOM 1723 O O . SER A 1 212 ? 13.758 -33.375 -21.438 1 63.75 212 SER A O 1
ATOM 1725 N N . GLN A 1 213 ? 14.555 -32.156 -23.094 1 60.53 213 GLN A N 1
ATOM 1726 C CA . GLN A 1 213 ? 15.883 -32.156 -22.484 1 60.53 213 GLN A CA 1
ATOM 1727 C C . GLN A 1 213 ? 15.961 -31.188 -21.328 1 60.53 213 GLN A C 1
ATOM 1729 O O . GLN A 1 213 ? 16.781 -31.359 -20.406 1 60.53 213 GLN A O 1
ATOM 1734 N N . THR A 1 214 ? 14.969 -30.359 -21.312 1 65.44 214 THR A N 1
ATOM 1735 C CA . THR A 1 214 ? 15.141 -29.297 -20.344 1 65.44 214 THR A CA 1
ATOM 1736 C C . THR A 1 214 ? 14.133 -29.438 -19.203 1 65.44 214 THR A C 1
ATOM 1738 O O . THR A 1 214 ? 14.398 -29.016 -18.078 1 65.44 214 THR A O 1
ATOM 1741 N N . LEU A 1 215 ? 13.109 -30.25 -19.531 1 75.62 215 LEU A N 1
ATOM 1742 C CA . LEU A 1 215 ? 12.039 -30.25 -18.531 1 75.62 215 LEU A CA 1
ATOM 1743 C C . LEU A 1 215 ? 12.039 -31.562 -17.75 1 75.62 215 LEU A C 1
ATOM 1745 O O . LEU A 1 215 ? 11.969 -32.656 -18.328 1 75.62 215 LEU A O 1
ATOM 1749 N N . LEU A 1 216 ? 12.25 -31.422 -16.484 1 77.31 216 LEU A N 1
ATOM 1750 C CA . LEU A 1 216 ? 12.164 -32.562 -15.578 1 77.31 216 LEU A CA 1
ATOM 1751 C C . LEU A 1 216 ? 10.734 -32.781 -15.094 1 77.31 216 LEU A C 1
ATOM 1753 O O . LEU A 1 216 ? 9.883 -31.891 -15.266 1 77.31 216 LEU A O 1
ATOM 1757 N N . LEU A 1 217 ? 10.445 -33.938 -14.617 1 79.5 217 LEU A N 1
ATOM 1758 C CA . LEU A 1 217 ? 9.133 -34.25 -14.078 1 79.5 217 LEU A CA 1
ATOM 1759 C C . LEU A 1 217 ? 8.773 -33.312 -12.938 1 79.5 217 LEU A C 1
ATOM 1761 O O . LEU A 1 217 ? 7.613 -32.906 -12.789 1 79.5 217 LEU A O 1
ATOM 1765 N N . SER A 1 218 ? 9.781 -32.969 -12.195 1 79.31 218 SER A N 1
ATOM 1766 C CA . SER A 1 218 ? 9.555 -32.062 -11.07 1 79.31 218 SER A CA 1
ATOM 1767 C C . SER A 1 218 ? 9.094 -30.703 -11.539 1 79.31 218 SER A C 1
ATOM 1769 O O . SER A 1 218 ? 8.258 -30.062 -10.898 1 79.31 218 SER A O 1
ATOM 1771 N N . ASP A 1 219 ? 9.555 -30.312 -12.719 1 83.38 219 ASP A N 1
ATOM 1772 C CA . ASP A 1 219 ? 9.156 -29.016 -13.266 1 83.38 219 ASP A CA 1
ATOM 1773 C C . ASP A 1 219 ? 7.711 -29.047 -13.75 1 83.38 219 ASP A C 1
ATOM 1775 O O . ASP A 1 219 ? 6.969 -28.078 -13.562 1 83.38 219 ASP A O 1
ATOM 1779 N N . CYS A 1 220 ? 7.418 -30.188 -14.281 1 87.12 220 CYS A N 1
ATOM 1780 C CA . CYS A 1 220 ? 6.059 -30.312 -14.789 1 87.12 220 CYS A CA 1
ATOM 1781 C C . CYS A 1 220 ? 5.055 -30.406 -13.648 1 87.12 220 CYS A C 1
ATOM 1783 O O . CYS A 1 220 ? 3.945 -29.875 -13.742 1 87.12 220 CYS A O 1
ATOM 1785 N N . LEU A 1 221 ? 5.438 -31.047 -12.625 1 85.56 221 LEU A N 1
ATOM 1786 C CA . LEU A 1 221 ? 4.57 -31.125 -11.453 1 85.56 221 LEU A CA 1
ATOM 1787 C C . LEU A 1 221 ? 4.445 -29.766 -10.773 1 85.56 221 LEU A C 1
ATOM 1789 O O . LEU A 1 221 ? 3.385 -29.422 -10.242 1 85.56 221 LEU A O 1
ATOM 1793 N N . LEU A 1 222 ? 5.531 -29.016 -10.805 1 85.75 222 LEU A N 1
ATOM 1794 C CA . LEU A 1 222 ? 5.488 -27.672 -10.258 1 85.75 222 LEU A CA 1
ATOM 1795 C C . LEU A 1 222 ? 4.535 -26.781 -11.055 1 85.75 222 LEU A C 1
ATOM 1797 O O . LEU A 1 222 ? 3.75 -26.031 -10.469 1 85.75 222 LEU A O 1
ATOM 1801 N N . PHE A 1 223 ? 4.641 -26.953 -12.305 1 90.31 223 PHE A N 1
ATOM 1802 C CA . PHE A 1 223 ? 3.729 -26.219 -13.164 1 90.31 223 PHE A CA 1
ATOM 1803 C C . PHE A 1 223 ? 2.281 -26.609 -12.898 1 90.31 223 PHE A C 1
ATOM 1805 O O . PHE A 1 223 ? 1.396 -25.75 -12.852 1 90.31 223 PHE A O 1
ATOM 1812 N N . GLY A 1 224 ? 2.084 -27.875 -12.766 1 91.19 224 GLY A N 1
ATOM 1813 C CA . GLY A 1 224 ? 0.752 -28.344 -12.438 1 91.19 224 GLY A CA 1
ATOM 1814 C C . GLY A 1 224 ? 0.227 -27.812 -11.125 1 91.19 224 GLY A C 1
ATOM 1815 O O . GLY A 1 224 ? -0.955 -27.484 -11.008 1 91.19 224 GLY A O 1
ATOM 1816 N N . ALA A 1 225 ? 1.044 -27.688 -10.164 1 88.38 225 ALA A N 1
ATOM 1817 C CA . ALA A 1 225 ? 0.652 -27.156 -8.867 1 88.38 225 ALA A CA 1
ATOM 1818 C C . ALA A 1 225 ? 0.287 -25.672 -8.977 1 88.38 225 ALA A C 1
ATOM 1820 O O . ALA A 1 225 ? -0.693 -25.219 -8.383 1 88.38 225 ALA A O 1
ATOM 1821 N N . ILE A 1 226 ? 0.998 -24.953 -9.75 1 89.75 226 ILE A N 1
ATOM 1822 C CA . ILE A 1 226 ? 0.789 -23.516 -9.914 1 89.75 226 ILE A CA 1
ATOM 1823 C C . ILE A 1 226 ? -0.543 -23.266 -10.617 1 89.75 226 ILE A C 1
ATOM 1825 O O . ILE A 1 226 ? -1.321 -22.406 -10.195 1 89.75 226 ILE A O 1
ATOM 1829 N N . ILE A 1 227 ? -0.821 -24.094 -11.586 1 92.69 227 ILE A N 1
ATOM 1830 C CA . ILE A 1 227 ? -1.979 -23.844 -12.438 1 92.69 227 ILE A CA 1
ATOM 1831 C C . ILE A 1 227 ? -3.225 -24.469 -11.805 1 92.69 227 ILE A C 1
ATOM 1833 O O . ILE A 1 227 ? -4.344 -24.219 -12.258 1 92.69 227 ILE A O 1
ATOM 1837 N N . SER A 1 228 ? -3.051 -25.234 -10.797 1 90.44 228 SER A N 1
ATOM 1838 C CA . SER A 1 228 ? -4.191 -25.875 -10.148 1 90.44 228 SER A CA 1
ATOM 1839 C C . SER A 1 228 ? -5 -24.891 -9.328 1 90.44 228 SER A C 1
ATOM 1841 O O . SER A 1 228 ? -6.148 -25.156 -8.969 1 90.44 228 SER A O 1
ATOM 1843 N N . ALA A 1 229 ? -4.418 -23.719 -9.117 1 87.62 229 ALA A N 1
ATOM 1844 C CA . ALA A 1 229 ? -5.137 -22.672 -8.398 1 87.62 229 ALA A CA 1
ATOM 1845 C C . ALA A 1 229 ? -6.176 -22 -9.297 1 87.62 229 ALA A C 1
ATOM 1847 O O . ALA A 1 229 ? -5.84 -21.453 -10.344 1 87.62 229 ALA A O 1
ATOM 1848 N N . THR A 1 230 ? -7.453 -22.094 -8.945 1 88.25 230 THR A N 1
ATOM 1849 C CA . THR A 1 230 ? -8.531 -21.5 -9.727 1 88.25 230 THR A CA 1
ATOM 1850 C C . THR A 1 230 ? -9.078 -20.266 -9.023 1 88.25 230 THR A C 1
ATOM 1852 O O . THR A 1 230 ? -9.086 -20.188 -7.793 1 88.25 230 THR A O 1
ATOM 1855 N N . ASP A 1 231 ? -9.328 -19.344 -9.781 1 82.81 231 ASP A N 1
ATOM 1856 C CA . ASP A 1 231 ? -9.906 -18.109 -9.266 1 82.81 231 ASP A CA 1
ATOM 1857 C C . ASP A 1 231 ? -11.148 -17.719 -10.055 1 82.81 231 ASP A C 1
ATOM 1859 O O . ASP A 1 231 ? -11.062 -16.953 -11.023 1 82.81 231 ASP A O 1
ATOM 1863 N N . PRO A 1 232 ? -12.25 -18.141 -9.547 1 83.75 232 PRO A N 1
ATOM 1864 C CA . PRO A 1 232 ? -13.477 -17.812 -10.273 1 83.75 232 PRO A CA 1
ATOM 1865 C C . PRO A 1 232 ? -14.055 -16.453 -9.875 1 83.75 232 PRO A C 1
ATOM 1867 O O . PRO A 1 232 ? -15.258 -16.328 -9.656 1 83.75 232 PRO A O 1
ATOM 1870 N N . VAL A 1 233 ? -13.234 -15.477 -9.766 1 74.88 233 VAL A N 1
ATOM 1871 C CA . VAL A 1 233 ? -13.688 -14.164 -9.312 1 74.88 233 VAL A CA 1
ATOM 1872 C C . VAL A 1 233 ? -14.719 -13.609 -10.297 1 74.88 233 VAL A C 1
ATOM 1874 O O . VAL A 1 233 ? -15.727 -13.023 -9.883 1 74.88 233 VAL A O 1
ATOM 1877 N N . THR A 1 234 ? -14.539 -13.805 -11.555 1 74.94 234 THR A N 1
ATOM 1878 C CA . THR A 1 234 ? -15.438 -13.305 -12.586 1 74.94 234 THR A CA 1
ATOM 1879 C C . THR A 1 234 ? -16.797 -14.008 -12.508 1 74.94 234 THR A C 1
ATOM 1881 O O . THR A 1 234 ? -17.844 -13.352 -12.562 1 74.94 234 THR A O 1
ATOM 1884 N N . VAL A 1 235 ? -16.734 -15.242 -12.312 1 80.69 235 VAL A N 1
ATOM 1885 C CA . VAL A 1 235 ? -17.969 -16.016 -12.289 1 80.69 235 VAL A CA 1
ATOM 1886 C C . VAL A 1 235 ? -18.734 -15.742 -11 1 80.69 235 VAL A C 1
ATOM 1888 O O . VAL A 1 235 ? -19.953 -15.664 -11.008 1 80.69 235 VAL A O 1
ATOM 1891 N N . LEU A 1 236 ? -18 -15.555 -10 1 78.56 236 LEU A N 1
ATOM 1892 C CA . LEU A 1 236 ? -18.641 -15.273 -8.719 1 78.56 236 LEU A CA 1
ATOM 1893 C C . LEU A 1 236 ? -19.328 -13.906 -8.742 1 78.56 236 LEU A C 1
ATOM 1895 O O . LEU A 1 236 ? -20.375 -13.727 -8.125 1 78.56 236 LEU A O 1
ATOM 1899 N N . ALA A 1 237 ? -18.719 -13.055 -9.398 1 72 237 ALA A N 1
ATOM 1900 C CA . ALA A 1 237 ? -19.328 -11.734 -9.555 1 72 237 ALA A CA 1
ATOM 1901 C C . ALA A 1 237 ? -20.641 -11.828 -10.328 1 72 237 ALA A C 1
ATOM 1903 O O . ALA A 1 237 ? -21.625 -11.172 -9.977 1 72 237 ALA A O 1
ATOM 1904 N N . ILE A 1 238 ? -20.656 -12.641 -11.289 1 75.06 238 ILE A N 1
ATOM 1905 C CA . ILE A 1 238 ? -21.844 -12.844 -12.102 1 75.06 238 ILE A CA 1
ATOM 1906 C C . ILE A 1 238 ? -22.922 -13.555 -11.273 1 75.06 238 ILE A C 1
ATOM 1908 O O . ILE A 1 238 ? -24.109 -13.219 -11.359 1 75.06 238 ILE A O 1
ATOM 1912 N N . PHE A 1 239 ? -22.469 -14.5 -10.453 1 79.56 239 PHE A N 1
ATOM 1913 C CA . PHE A 1 239 ? -23.391 -15.211 -9.586 1 79.56 239 PHE A CA 1
ATOM 1914 C C . PHE A 1 239 ? -24.078 -14.25 -8.609 1 79.56 239 PHE A C 1
ATOM 1916 O O . PHE A 1 239 ? -25.266 -14.383 -8.32 1 79.56 239 PHE A O 1
ATOM 1923 N N . SER A 1 240 ? -23.297 -13.383 -8.18 1 72.44 240 SER A N 1
ATOM 1924 C CA . SER A 1 240 ? -23.828 -12.43 -7.207 1 72.44 240 SER A CA 1
ATOM 1925 C C . SER A 1 240 ? -24.797 -11.453 -7.859 1 72.44 240 SER A C 1
ATOM 1927 O O . SER A 1 240 ? -25.828 -11.125 -7.277 1 72.44 240 SER A O 1
ATOM 1929 N N . ASP A 1 241 ? -24.531 -11.023 -9.023 1 68.62 241 ASP A N 1
ATOM 1930 C CA . ASP A 1 241 ? -25.359 -10.07 -9.75 1 68.62 241 ASP A CA 1
ATOM 1931 C C . ASP A 1 241 ? -26.688 -10.703 -10.148 1 68.62 241 ASP A C 1
ATOM 1933 O O . ASP A 1 241 ? -27.734 -10.047 -10.102 1 68.62 241 ASP A O 1
ATOM 1937 N N . LEU A 1 242 ? -26.594 -11.93 -10.508 1 73.38 242 LEU A N 1
ATOM 1938 C CA . LEU A 1 242 ? -27.797 -12.609 -10.992 1 73.38 242 LEU A CA 1
ATOM 1939 C C . LEU A 1 242 ? -28.484 -13.375 -9.867 1 73.38 242 LEU A C 1
ATOM 1941 O O . LEU A 1 242 ? -29.531 -13.992 -10.078 1 73.38 242 LEU A O 1
ATOM 1945 N N . LYS A 1 243 ? -27.875 -13.195 -8.625 1 75 243 LYS A N 1
ATOM 1946 C CA . LYS A 1 243 ? -28.406 -13.867 -7.438 1 75 243 LYS A CA 1
ATOM 1947 C C . LYS A 1 243 ? -28.656 -15.352 -7.711 1 75 243 LYS A C 1
ATOM 1949 O O . LYS A 1 243 ? -29.734 -15.859 -7.445 1 75 243 LYS A O 1
ATOM 1954 N N . VAL A 1 244 ? -27.703 -15.969 -8.203 1 78.31 244 VAL A N 1
ATOM 1955 C CA . VAL A 1 244 ? -27.766 -17.391 -8.5 1 78.31 244 VAL A CA 1
ATOM 1956 C C . VAL A 1 244 ? -27.891 -18.188 -7.199 1 78.31 244 VAL A C 1
ATOM 1958 O O . VAL A 1 244 ? -27.75 -17.625 -6.109 1 78.31 244 VAL A O 1
ATOM 1961 N N . ASP A 1 245 ? -28.172 -19.422 -7.281 1 81.31 245 ASP A N 1
ATOM 1962 C CA . ASP A 1 245 ? -28.375 -20.297 -6.141 1 81.31 245 ASP A CA 1
ATOM 1963 C C . ASP A 1 245 ? -27.203 -20.219 -5.164 1 81.31 245 ASP A C 1
ATOM 1965 O O . ASP A 1 245 ? -26.031 -20.25 -5.574 1 81.31 245 ASP A O 1
ATOM 1969 N N . VAL A 1 246 ? -27.531 -20.109 -3.924 1 80.75 246 VAL A N 1
ATOM 1970 C CA . VAL A 1 246 ? -26.562 -19.859 -2.854 1 80.75 246 VAL A CA 1
ATOM 1971 C C . VAL A 1 246 ? -25.688 -21.094 -2.652 1 80.75 246 VAL A C 1
ATOM 1973 O O . VAL A 1 246 ? -24.531 -20.984 -2.244 1 80.75 246 VAL A O 1
ATOM 1976 N N . ASN A 1 247 ? -26.188 -22.266 -3.006 1 84.06 247 ASN A N 1
ATOM 1977 C CA . ASN A 1 247 ? -25.406 -23.484 -2.859 1 84.06 247 ASN A CA 1
ATOM 1978 C C . ASN A 1 247 ? -24.281 -23.547 -3.885 1 84.06 247 ASN A C 1
ATOM 1980 O O . ASN A 1 247 ? -23.156 -23.922 -3.555 1 84.06 247 ASN A O 1
ATOM 1984 N N . LEU A 1 248 ? -24.609 -23.172 -5.039 1 85.88 248 LEU A N 1
ATOM 1985 C CA . LEU A 1 248 ? -23.594 -23.156 -6.094 1 85.88 248 LEU A CA 1
ATOM 1986 C C . LEU A 1 248 ? -22.516 -22.109 -5.801 1 85.88 248 LEU A C 1
ATOM 1988 O O . LEU A 1 248 ? -21.328 -22.359 -6.012 1 85.88 248 LEU A O 1
ATOM 1992 N N . TYR A 1 249 ? -22.984 -21.031 -5.305 1 84.25 249 TYR A N 1
ATOM 1993 C CA . TYR A 1 249 ? -22.047 -19.969 -4.945 1 84.25 249 TYR A CA 1
ATOM 1994 C C . TYR A 1 249 ? -21.094 -20.438 -3.854 1 84.25 249 TYR A C 1
ATOM 1996 O O . TYR A 1 249 ? -19.875 -20.219 -3.945 1 84.25 249 TYR A O 1
ATOM 2004 N N . ALA A 1 250 ? -21.625 -21.094 -2.906 1 82.56 250 ALA A N 1
ATOM 2005 C CA . ALA A 1 250 ? -20.828 -21.547 -1.772 1 82.56 250 ALA A CA 1
ATOM 2006 C C . ALA A 1 250 ? -19.812 -22.609 -2.201 1 82.56 250 ALA A C 1
ATOM 2008 O O . ALA A 1 250 ? -18.688 -22.641 -1.706 1 82.56 250 ALA A O 1
ATOM 2009 N N . LEU A 1 251 ? -20.203 -23.422 -3.121 1 86.69 251 LEU A N 1
ATOM 2010 C CA . LEU A 1 251 ? -19.344 -24.516 -3.582 1 86.69 251 LEU A CA 1
ATOM 2011 C C . LEU A 1 251 ? -18.172 -23.953 -4.395 1 86.69 251 LEU A C 1
ATOM 2013 O O . LEU A 1 251 ? -17.016 -24.328 -4.152 1 86.69 251 LEU A O 1
ATOM 2017 N N . VAL A 1 252 ? -18.5 -23.078 -5.293 1 87.62 252 VAL A N 1
ATOM 2018 C CA . VAL A 1 252 ? -17.484 -22.531 -6.184 1 87.62 252 VAL A CA 1
ATOM 2019 C C . VAL A 1 252 ? -16.547 -21.625 -5.398 1 87.62 252 VAL A C 1
ATOM 2021 O O . VAL A 1 252 ? -15.32 -21.672 -5.57 1 87.62 252 VAL A O 1
ATOM 2024 N N . PHE A 1 253 ? -17.078 -20.891 -4.598 1 82 253 PHE A N 1
ATOM 2025 C CA . PHE A 1 253 ? -16.297 -19.969 -3.789 1 82 253 PHE A CA 1
ATOM 2026 C C . PHE A 1 253 ? -15.414 -20.734 -2.805 1 82 253 PHE A C 1
ATOM 2028 O O . PHE A 1 253 ? -14.234 -20.422 -2.664 1 82 253 PHE A O 1
ATOM 2035 N N . GLY A 1 254 ? -16.016 -21.625 -2.072 1 80.5 254 GLY A N 1
ATOM 2036 C CA . GLY A 1 254 ? -15.273 -22.406 -1.105 1 80.5 254 GLY A CA 1
ATOM 2037 C C . GLY A 1 254 ? -14.125 -23.188 -1.725 1 80.5 254 GLY A C 1
ATOM 2038 O O . GLY A 1 254 ? -13.031 -23.25 -1.154 1 80.5 254 GLY A O 1
ATOM 2039 N N . GLU A 1 255 ? -14.383 -23.703 -2.832 1 85.94 255 GLU A N 1
ATOM 2040 C CA . GLU A 1 255 ? -13.336 -24.438 -3.537 1 85.94 255 GLU A CA 1
ATOM 2041 C C . GLU A 1 255 ? -12.188 -23.516 -3.932 1 85.94 255 GLU A C 1
ATOM 2043 O O . GLU A 1 255 ? -11.016 -23.859 -3.742 1 85.94 255 GLU A O 1
ATOM 2048 N N . SER A 1 256 ? -12.508 -22.391 -4.441 1 86.31 256 SER A N 1
ATOM 2049 C CA . SER A 1 256 ? -11.5 -21.469 -4.957 1 86.31 256 SER A CA 1
ATOM 2050 C C . SER A 1 256 ? -10.586 -20.953 -3.844 1 86.31 256 SER A C 1
ATOM 2052 O O . SER A 1 256 ? -9.367 -20.875 -4.023 1 86.31 256 SER A O 1
ATOM 2054 N N . VAL A 1 257 ? -11.125 -20.703 -2.725 1 77.75 257 VAL A N 1
ATOM 2055 C CA . VAL A 1 257 ? -10.367 -20.109 -1.626 1 77.75 257 VAL A CA 1
ATOM 2056 C C . VAL A 1 257 ? -9.43 -21.172 -1.031 1 77.75 257 VAL A C 1
ATOM 2058 O O . VAL A 1 257 ? -8.273 -20.875 -0.722 1 77.75 257 VAL A O 1
ATOM 2061 N N . LEU A 1 258 ? -9.914 -22.344 -0.917 1 79.69 258 LEU A N 1
ATOM 2062 C CA . LEU A 1 258 ? -9.125 -23.406 -0.293 1 79.69 258 LEU A CA 1
ATOM 2063 C C . LEU A 1 258 ? -8.117 -23.984 -1.28 1 79.69 258 LEU A C 1
ATOM 2065 O O . LEU A 1 258 ? -7.043 -24.438 -0.883 1 79.69 258 LEU A O 1
ATOM 2069 N N . ASN A 1 259 ? -8.492 -24 -2.533 1 87.81 259 ASN A N 1
ATOM 2070 C CA . ASN A 1 259 ? -7.57 -24.531 -3.529 1 87.81 259 ASN A CA 1
ATOM 2071 C C . ASN A 1 259 ? -6.328 -23.656 -3.67 1 87.81 259 ASN A C 1
ATOM 2073 O O . ASN A 1 259 ? -5.238 -24.156 -3.955 1 87.81 259 ASN A O 1
ATOM 2077 N N . ASP A 1 260 ? -6.484 -22.391 -3.453 1 80.44 260 ASP A N 1
ATOM 2078 C CA . ASP A 1 260 ? -5.34 -21.484 -3.477 1 80.44 260 ASP A CA 1
ATOM 2079 C C . ASP A 1 260 ? -4.301 -21.891 -2.432 1 80.44 260 ASP A C 1
ATOM 2081 O O . ASP A 1 260 ? -3.105 -21.938 -2.723 1 80.44 260 ASP A O 1
ATOM 2085 N N . ALA A 1 261 ? -4.77 -22.188 -1.308 1 77.12 261 ALA A N 1
ATOM 2086 C CA . ALA A 1 261 ? -3.889 -22.578 -0.21 1 77.12 261 ALA A CA 1
ATOM 2087 C C . ALA A 1 261 ? -3.162 -23.891 -0.529 1 77.12 261 ALA A C 1
ATOM 2089 O O . ALA A 1 261 ? -1.967 -24.031 -0.256 1 77.12 261 ALA A O 1
ATOM 2090 N N . LEU A 1 262 ? -3.893 -24.797 -1.057 1 80.69 262 LEU A N 1
ATOM 2091 C CA . LEU A 1 262 ? -3.289 -26.078 -1.378 1 80.69 262 LEU A CA 1
ATOM 2092 C C . LEU A 1 262 ? -2.275 -25.938 -2.508 1 80.69 262 LEU A C 1
ATOM 2094 O O . LEU A 1 262 ? -1.229 -26.594 -2.494 1 80.69 262 LEU A O 1
ATOM 2098 N N . ALA A 1 263 ? -2.615 -25.109 -3.428 1 85.44 263 ALA A N 1
ATOM 2099 C CA . ALA A 1 263 ? -1.703 -24.891 -4.551 1 85.44 263 ALA A CA 1
ATOM 2100 C C . ALA A 1 263 ? -0.373 -24.312 -4.074 1 85.44 263 ALA A C 1
ATOM 2102 O O . ALA A 1 263 ? 0.692 -24.734 -4.539 1 85.44 263 ALA A O 1
ATOM 2103 N N . ILE A 1 264 ? -0.414 -23.406 -3.215 1 76.25 264 ILE A N 1
ATOM 2104 C CA . ILE A 1 264 ? 0.793 -22.812 -2.666 1 76.25 264 ILE A CA 1
ATOM 2105 C C . ILE A 1 264 ? 1.604 -23.859 -1.913 1 76.25 264 ILE A C 1
ATOM 2107 O O . ILE A 1 264 ? 2.822 -23.953 -2.084 1 76.25 264 ILE A O 1
ATOM 2111 N N . ALA A 1 265 ? 0.926 -24.656 -1.134 1 75.06 265 ALA A N 1
ATOM 2112 C CA . ALA A 1 265 ? 1.591 -25.688 -0.345 1 75.06 265 ALA A CA 1
ATOM 2113 C C . ALA A 1 265 ? 2.232 -26.734 -1.248 1 75.06 265 ALA A C 1
ATOM 2115 O O . ALA A 1 265 ? 3.35 -27.188 -0.986 1 75.06 265 ALA A O 1
ATOM 2116 N N . LEU A 1 266 ? 1.493 -27.094 -2.268 1 80.19 266 LEU A N 1
ATOM 2117 C CA . LEU A 1 266 ? 2.018 -28.078 -3.203 1 80.19 266 LEU A CA 1
ATOM 2118 C C . LEU A 1 266 ? 3.232 -27.531 -3.945 1 80.19 266 LEU A C 1
ATOM 2120 O O . LEU A 1 266 ? 4.227 -28.234 -4.117 1 80.19 266 LEU A O 1
ATOM 2124 N N . ALA A 1 267 ? 3.125 -26.297 -4.383 1 81.25 267 ALA A N 1
ATOM 2125 C CA . ALA A 1 267 ? 4.238 -25.688 -5.102 1 81.25 267 ALA A CA 1
ATOM 2126 C C . ALA A 1 267 ? 5.48 -25.594 -4.219 1 81.25 267 ALA A C 1
ATOM 2128 O O . ALA A 1 267 ? 6.59 -25.891 -4.664 1 81.25 267 ALA A O 1
ATOM 2129 N N . GLN A 1 268 ? 5.289 -25.234 -3.043 1 75 268 GLN A N 1
ATOM 2130 C CA . GLN A 1 268 ? 6.41 -25.109 -2.115 1 75 268 GLN A CA 1
ATOM 2131 C C . GLN A 1 268 ? 7.016 -26.469 -1.793 1 75 268 GLN A C 1
ATOM 2133 O O . GLN A 1 268 ? 8.234 -26.594 -1.661 1 75 268 GLN A O 1
ATOM 2138 N N . SER A 1 269 ? 6.164 -27.453 -1.653 1 73.44 269 SER A N 1
ATOM 2139 C CA . SER A 1 269 ? 6.633 -28.797 -1.337 1 73.44 269 SER A CA 1
ATOM 2140 C C . SER A 1 269 ? 7.43 -29.391 -2.494 1 73.44 269 SER A C 1
ATOM 2142 O O . SER A 1 269 ? 8.461 -30.031 -2.279 1 73.44 269 SER A O 1
ATOM 2144 N N . ILE A 1 270 ? 6.973 -29.203 -3.678 1 76.75 270 ILE A N 1
ATOM 2145 C CA . ILE A 1 270 ? 7.656 -29.734 -4.848 1 76.75 270 ILE A CA 1
ATOM 2146 C C . ILE A 1 270 ? 8.992 -29.016 -5.035 1 76.75 270 ILE A C 1
ATOM 2148 O O . ILE A 1 270 ? 9.992 -29.641 -5.414 1 76.75 270 ILE A O 1
ATOM 2152 N N . GLU A 1 271 ? 8.945 -27.766 -4.801 1 73.44 271 GLU A N 1
ATOM 2153 C CA . GLU A 1 271 ? 10.18 -27 -4.93 1 73.44 271 GLU A CA 1
ATOM 2154 C C . GLU A 1 271 ? 11.203 -27.438 -3.883 1 73.44 271 GLU A C 1
ATOM 2156 O O . GLU A 1 271 ? 12.406 -27.469 -4.164 1 73.44 271 GLU A O 1
ATOM 2161 N N . LYS A 1 272 ? 10.75 -27.578 -2.701 1 66.5 272 LYS A N 1
ATOM 2162 C CA . LYS A 1 272 ? 11.641 -27.984 -1.612 1 66.5 272 LYS A CA 1
ATOM 2163 C C . LYS A 1 272 ? 12.219 -29.375 -1.854 1 66.5 272 LYS A C 1
ATOM 2165 O O . LYS A 1 272 ? 13.406 -29.609 -1.606 1 66.5 272 LYS A O 1
ATOM 2170 N N . TYR A 1 273 ? 11.406 -30.25 -2.332 1 61.47 273 TYR A N 1
ATOM 2171 C CA . TYR A 1 273 ? 11.844 -31.641 -2.449 1 61.47 273 TYR A CA 1
ATOM 2172 C C . TYR A 1 273 ? 12.375 -31.938 -3.848 1 61.47 273 TYR A C 1
ATOM 2174 O O . TYR A 1 273 ? 13.133 -32.875 -4.047 1 61.47 273 TYR A O 1
ATOM 2182 N N . GLY A 1 274 ? 11.812 -31.281 -4.852 1 57.16 274 GLY A N 1
ATOM 2183 C CA . GLY A 1 274 ? 12.297 -31.531 -6.199 1 57.16 274 GLY A CA 1
ATOM 2184 C C . GLY A 1 274 ? 13.797 -31.328 -6.34 1 57.16 274 GLY A C 1
ATOM 2185 O O . GLY A 1 274 ? 14.438 -31.984 -7.164 1 57.16 274 GLY A O 1
ATOM 2186 N N . SER A 1 275 ? 14.398 -30.391 -5.594 1 51.56 275 SER A N 1
ATOM 2187 C CA . SER A 1 275 ? 15.836 -30.172 -5.711 1 51.56 275 SER A CA 1
ATOM 2188 C C . SER A 1 275 ? 16.625 -31.312 -5.098 1 51.56 275 SER A C 1
ATOM 2190 O O . SER A 1 275 ? 17.797 -31.531 -5.434 1 51.56 275 SER A O 1
ATOM 2192 N N . LEU A 1 276 ? 16.016 -31.844 -4.004 1 46.56 276 LEU A N 1
ATOM 2193 C CA . LEU A 1 276 ? 16.812 -32.875 -3.33 1 46.56 276 LEU A CA 1
ATOM 2194 C C . LEU A 1 276 ? 16.953 -34.094 -4.207 1 46.56 276 LEU A C 1
ATOM 2196 O O . LEU A 1 276 ? 17.969 -34.812 -4.145 1 46.56 276 LEU A O 1
ATOM 2200 N N . SER A 1 277 ? 15.898 -34.594 -4.828 1 43.22 277 SER A N 1
ATOM 2201 C CA . SER A 1 277 ? 16 -35.938 -5.434 1 43.22 277 SER A CA 1
ATOM 2202 C C . SER A 1 277 ? 16.219 -35.844 -6.941 1 43.22 277 SER A C 1
ATOM 2204 O O . SER A 1 277 ? 15.352 -35.344 -7.668 1 43.22 277 SER A O 1
ATOM 2206 N N . VAL A 1 278 ? 17.203 -35.438 -7.391 1 40.84 278 VAL A N 1
ATOM 2207 C CA . VAL A 1 278 ? 17.688 -35.875 -8.703 1 40.84 278 VAL A CA 1
ATOM 2208 C C . VAL A 1 278 ? 17.078 -37.219 -9.062 1 40.84 278 VAL A C 1
ATOM 2210 O O . VAL A 1 278 ? 17.297 -38.219 -8.367 1 40.84 278 VAL A O 1
ATOM 2213 N N . GLY A 1 279 ? 16.141 -37.469 -9.938 1 45.12 279 GLY A N 1
ATOM 2214 C CA . GLY A 1 279 ? 15.609 -38.531 -10.773 1 45.12 279 GLY A CA 1
ATOM 2215 C C . GLY A 1 279 ? 14.328 -39.125 -10.227 1 45.12 279 GLY A C 1
ATOM 2216 O O . GLY A 1 279 ? 13.5 -39.656 -10.992 1 45.12 279 GLY A O 1
ATOM 2217 N N . ASN A 1 280 ? 14.312 -39.812 -8.844 1 45.25 280 ASN A N 1
ATOM 2218 C CA . ASN A 1 280 ? 13.305 -40.781 -8.469 1 45.25 280 ASN A CA 1
ATOM 2219 C C . ASN A 1 280 ? 12.164 -40.156 -7.684 1 45.25 280 ASN A C 1
ATOM 2221 O O . ASN A 1 280 ? 12.383 -39.25 -6.887 1 45.25 280 ASN A O 1
ATOM 2225 N N . PHE A 1 281 ? 10.945 -40.188 -8.242 1 51.91 281 PHE A N 1
ATOM 2226 C CA . PHE A 1 281 ? 9.703 -39.906 -7.543 1 51.91 281 PHE A CA 1
ATOM 2227 C C . PHE A 1 281 ? 9.773 -40.344 -6.09 1 51.91 281 PHE A C 1
ATOM 2229 O O . PHE A 1 281 ? 9.867 -41.562 -5.816 1 51.91 281 PHE A O 1
ATOM 2236 N N . ASP A 1 282 ? 10.398 -39.656 -5.25 1 56.03 282 ASP A N 1
ATOM 2237 C CA . ASP A 1 282 ? 10.5 -40.062 -3.854 1 56.03 282 ASP A CA 1
ATOM 2238 C C . ASP A 1 282 ? 9.156 -39.969 -3.148 1 56.03 282 ASP A C 1
ATOM 2240 O O . ASP A 1 282 ? 8.633 -38.844 -2.965 1 56.03 282 ASP A O 1
ATOM 2244 N N . SER A 1 283 ? 8.305 -41.031 -3.244 1 59.62 283 SER A N 1
ATOM 2245 C CA . SER A 1 283 ? 7.035 -41.219 -2.551 1 59.62 283 SER A CA 1
ATOM 2246 C C . SER A 1 283 ? 7.062 -40.594 -1.162 1 59.62 283 SER A C 1
ATOM 2248 O O . SER A 1 283 ? 6.055 -40.062 -0.692 1 59.62 283 SER A O 1
ATOM 2250 N N . GLN A 1 284 ? 8.25 -40.625 -0.616 1 61.28 284 GLN A N 1
ATOM 2251 C CA . GLN A 1 284 ? 8.359 -40.062 0.729 1 61.28 284 GLN A CA 1
ATOM 2252 C C . GLN A 1 284 ? 8.234 -38.562 0.711 1 61.28 284 GLN A C 1
ATOM 2254 O O . GLN A 1 284 ? 7.625 -37.969 1.607 1 61.28 284 GLN A O 1
ATOM 2259 N N . ALA A 1 285 ? 8.711 -38.031 -0.384 1 62.56 285 ALA A N 1
ATOM 2260 C CA . ALA A 1 285 ? 8.617 -36.562 -0.513 1 62.56 285 ALA A CA 1
ATOM 2261 C C . ALA A 1 285 ? 7.172 -36.125 -0.717 1 62.56 285 ALA A C 1
ATOM 2263 O O . ALA A 1 285 ? 6.742 -35.094 -0.167 1 62.56 285 ALA A O 1
ATOM 2264 N N . PHE A 1 286 ? 6.465 -37.031 -1.371 1 63.97 286 PHE A N 1
ATOM 2265 C CA . PHE A 1 286 ? 5.062 -36.75 -1.623 1 63.97 286 PHE A CA 1
ATOM 2266 C C . PHE A 1 286 ? 4.25 -36.812 -0.336 1 63.97 286 PHE A C 1
ATOM 2268 O O . PHE A 1 286 ? 3.439 -35.938 -0.049 1 63.97 286 PHE A O 1
ATOM 2275 N N . LEU A 1 287 ? 4.492 -37.875 0.416 1 67.56 287 LEU A N 1
ATOM 2276 C CA . LEU A 1 287 ? 3.756 -38.062 1.662 1 67.56 287 LEU A CA 1
ATOM 2277 C C . LEU A 1 287 ? 4.09 -36.938 2.654 1 67.56 287 LEU A C 1
ATOM 2279 O O . LEU A 1 287 ? 3.211 -36.469 3.371 1 67.56 287 LEU A O 1
ATOM 2283 N N . SER A 1 288 ? 5.297 -36.594 2.639 1 69.94 288 SER A N 1
ATOM 2284 C CA . SER A 1 288 ? 5.699 -35.5 3.523 1 69.94 288 SER A CA 1
ATOM 2285 C C . SER A 1 288 ? 5.059 -34.188 3.105 1 69.94 288 SER A C 1
ATOM 2287 O O . SER A 1 288 ? 4.691 -33.375 3.953 1 69.94 288 SER A O 1
ATOM 2289 N N . SER A 1 289 ? 4.758 -34.062 1.833 1 68.5 289 SER A N 1
ATOM 2290 C CA . SER A 1 289 ? 4.117 -32.844 1.336 1 68.5 289 SER A CA 1
ATOM 2291 C C . SER A 1 289 ? 2.648 -32.781 1.742 1 68.5 289 SER A C 1
ATOM 2293 O O . SER A 1 289 ? 2.137 -31.734 2.102 1 68.5 289 SER A O 1
ATOM 2295 N N . VAL A 1 290 ? 2.066 -33.969 1.705 1 68.38 290 VAL A N 1
ATOM 2296 C CA . VAL A 1 290 ? 0.654 -34.062 2.068 1 68.38 290 VAL A CA 1
ATOM 2297 C C . VAL A 1 290 ? 0.487 -33.781 3.559 1 68.38 290 VAL A C 1
ATOM 2299 O O . VAL A 1 290 ? -0.432 -33.062 3.963 1 68.38 290 VAL A O 1
ATOM 2302 N N . LEU A 1 291 ? 1.352 -34.344 4.305 1 72.75 291 LEU A N 1
ATOM 2303 C CA . LEU A 1 291 ? 1.272 -34.125 5.746 1 72.75 291 LEU A CA 1
ATOM 2304 C C . LEU A 1 291 ? 1.559 -32.656 6.098 1 72.75 291 LEU A C 1
ATOM 2306 O O . LEU A 1 291 ? 0.921 -32.094 6.988 1 72.75 291 LEU A O 1
ATOM 2310 N N . ASN A 1 292 ? 2.498 -32.125 5.422 1 72.12 292 ASN A N 1
ATOM 2311 C CA . ASN A 1 292 ? 2.826 -30.703 5.648 1 72.12 292 ASN A CA 1
ATOM 2312 C C . ASN A 1 292 ? 1.647 -29.797 5.316 1 72.12 292 ASN A C 1
ATOM 2314 O O . ASN A 1 292 ? 1.445 -28.766 5.973 1 72.12 292 ASN A O 1
ATOM 2318 N N . PHE A 1 293 ? 0.875 -30.25 4.41 1 72.56 293 PHE A N 1
ATOM 2319 C CA . PHE A 1 293 ? -0.303 -29.469 4.047 1 72.56 293 PHE A CA 1
ATOM 2320 C C . PHE A 1 293 ? -1.32 -29.453 5.18 1 72.56 293 PHE A C 1
ATOM 2322 O O . PHE A 1 293 ? -1.895 -28.422 5.5 1 72.56 293 PHE A O 1
ATOM 2329 N N . PHE A 1 294 ? -1.478 -30.672 5.691 1 76.38 294 PHE A N 1
ATOM 2330 C CA . PHE A 1 294 ? -2.465 -30.766 6.758 1 76.38 294 PHE A CA 1
ATOM 2331 C C . PHE A 1 294 ? -2.006 -29.984 7.988 1 76.38 294 PHE A C 1
ATOM 2333 O O . PHE A 1 294 ? -2.82 -29.375 8.68 1 76.38 294 PHE A O 1
ATOM 2340 N N . VAL A 1 295 ? -0.784 -29.922 8.148 1 79.06 295 VAL A N 1
ATOM 2341 C CA . VAL A 1 295 ? -0.25 -29.156 9.273 1 79.06 295 VAL A CA 1
ATOM 2342 C C . VAL A 1 295 ? -0.39 -27.672 8.992 1 79.06 295 VAL A C 1
ATOM 2344 O O . VAL A 1 295 ? -0.796 -26.891 9.859 1 79.06 295 VAL A O 1
ATOM 2347 N N . MET A 1 296 ? -0.155 -27.328 7.797 1 78 296 MET A N 1
ATOM 2348 C CA . MET A 1 296 ? -0.267 -25.938 7.41 1 78 296 MET A CA 1
ATOM 2349 C C . MET A 1 296 ? -1.721 -25.469 7.449 1 78 296 MET A C 1
ATOM 2351 O O . MET A 1 296 ? -2.016 -24.375 7.914 1 78 296 MET A O 1
ATOM 2355 N N . PHE A 1 297 ? -2.549 -26.391 6.988 1 78.31 297 PHE A N 1
ATOM 2356 C CA . PHE A 1 297 ? -3.969 -26.062 6.98 1 78.31 297 PHE A CA 1
ATOM 2357 C C . PHE A 1 297 ? -4.52 -26 8.398 1 78.31 297 PHE A C 1
ATOM 2359 O O . PHE A 1 297 ? -5.25 -25.078 8.75 1 78.31 297 PHE A O 1
ATOM 2366 N N . GLY A 1 298 ? -4.211 -27.031 9.117 1 82.81 298 GLY A N 1
ATOM 2367 C CA . GLY A 1 298 ? -4.668 -27.062 10.5 1 82.81 298 GLY A CA 1
ATOM 2368 C C . GLY A 1 298 ? -4.133 -25.906 11.328 1 82.81 298 GLY A C 1
ATOM 2369 O O . GLY A 1 298 ? -4.867 -25.312 12.117 1 82.81 298 GLY A O 1
ATOM 2370 N N . GLY A 1 299 ? -2.885 -25.609 11.125 1 85.94 299 GLY A N 1
ATOM 2371 C CA . GLY A 1 299 ? -2.299 -24.484 11.828 1 85.94 299 GLY A CA 1
ATOM 2372 C C . GLY A 1 299 ? -2.914 -23.156 11.43 1 85.94 299 GLY A C 1
ATOM 2373 O O . GLY A 1 299 ? -3.182 -22.312 12.289 1 85.94 299 GLY A O 1
ATOM 2374 N N . SER A 1 300 ? -3.139 -22.969 10.164 1 87.19 300 SER A N 1
ATOM 2375 C CA . SER A 1 300 ? -3.75 -21.734 9.68 1 87.19 300 SER A CA 1
ATOM 2376 C C . SER A 1 300 ? -5.18 -21.578 10.188 1 87.19 300 SER A C 1
ATOM 2378 O O . SER A 1 300 ? -5.621 -20.484 10.516 1 87.19 300 SER A O 1
ATOM 2380 N N . PHE A 1 301 ? -5.863 -22.734 10.25 1 85.44 301 PHE A N 1
ATOM 2381 C CA . PHE A 1 301 ? -7.223 -22.75 10.781 1 85.44 301 PHE A CA 1
ATOM 2382 C C . PHE A 1 301 ? -7.234 -22.359 12.25 1 85.44 301 PHE A C 1
ATOM 2384 O O . PHE A 1 301 ? -8.047 -21.531 12.672 1 85.44 301 PHE A O 1
ATOM 2391 N N . ALA A 1 302 ? -6.328 -22.859 12.945 1 91 302 ALA A N 1
ATOM 2392 C CA . ALA A 1 302 ? -6.262 -22.578 14.375 1 91 302 ALA A CA 1
ATOM 2393 C C . ALA A 1 302 ? -5.918 -21.109 14.641 1 91 302 ALA A C 1
ATOM 2395 O O . ALA A 1 302 ? -6.523 -20.469 15.508 1 91 302 ALA A O 1
ATOM 2396 N N . ILE A 1 303 ? -5.078 -20.609 13.859 1 90.38 303 ILE A N 1
ATOM 2397 C CA . ILE A 1 303 ? -4.668 -19.219 14.031 1 90.38 303 ILE A CA 1
ATOM 2398 C C . ILE A 1 303 ? -5.82 -18.297 13.664 1 90.38 303 ILE A C 1
ATOM 2400 O O . ILE A 1 303 ? -6.082 -17.312 14.367 1 90.38 303 ILE A O 1
ATOM 2404 N N . GLY A 1 304 ? -6.457 -18.594 12.555 1 88.69 304 GLY A N 1
ATOM 2405 C CA . GLY A 1 304 ? -7.582 -17.781 12.125 1 88.69 304 GLY A CA 1
ATOM 2406 C C . GLY A 1 304 ? -8.711 -17.734 13.133 1 88.69 304 GLY A C 1
ATOM 2407 O O . GLY A 1 304 ? -9.203 -16.656 13.469 1 88.69 304 GLY A O 1
ATOM 2408 N N . VAL A 1 305 ? -9.008 -18.859 13.703 1 87.94 305 VAL A N 1
ATOM 2409 C CA . VAL A 1 305 ? -10.094 -18.938 14.672 1 87.94 305 VAL A CA 1
ATOM 2410 C C . VAL A 1 305 ? -9.664 -18.297 15.984 1 87.94 305 VAL A C 1
ATOM 2412 O O . VAL A 1 305 ? -10.445 -17.609 16.625 1 87.94 305 VAL A O 1
ATOM 2415 N N . PHE A 1 306 ? -8.43 -18.484 16.297 1 90.69 306 PHE A N 1
ATOM 2416 C CA . PHE A 1 306 ? -7.918 -17.938 17.547 1 90.69 306 PHE A CA 1
ATOM 2417 C C . PHE A 1 306 ? -7.949 -16.422 17.531 1 90.69 306 PHE A C 1
ATOM 2419 O O . PHE A 1 306 ? -8.484 -15.789 18.438 1 90.69 306 PHE A O 1
ATOM 2426 N N . ILE A 1 307 ? -7.441 -15.844 16.5 1 87.94 307 ILE A N 1
ATOM 2427 C CA . ILE A 1 307 ? -7.406 -14.383 16.422 1 87.94 307 ILE A CA 1
ATOM 2428 C C . ILE A 1 307 ? -8.82 -13.844 16.25 1 87.94 307 ILE A C 1
ATOM 2430 O O . ILE A 1 307 ? -9.148 -12.766 16.766 1 87.94 307 ILE A O 1
ATOM 2434 N N . GLY A 1 308 ? -9.609 -14.586 15.477 1 84.12 308 GLY A N 1
ATOM 2435 C CA . GLY A 1 308 ? -11.008 -14.195 15.367 1 84.12 308 GLY A CA 1
ATOM 2436 C C . GLY A 1 308 ? -11.719 -14.141 16.703 1 84.12 308 GLY A C 1
ATOM 2437 O O . GLY A 1 308 ? -12.484 -13.211 16.969 1 84.12 308 GLY A O 1
ATOM 2438 N N . CYS A 1 309 ? -11.398 -15.094 17.562 1 85.88 309 CYS A N 1
ATOM 2439 C CA . CYS A 1 309 ? -12 -15.141 18.891 1 85.88 309 CYS A CA 1
ATOM 2440 C C . CYS A 1 309 ? -11.445 -14.039 19.781 1 85.88 309 CYS A C 1
ATOM 2442 O O . CYS A 1 309 ? -12.18 -13.43 20.562 1 85.88 309 CYS A O 1
ATOM 2444 N N . VAL A 1 310 ? -10.219 -13.805 19.672 1 86.06 310 VAL A N 1
ATOM 2445 C CA . VAL A 1 310 ? -9.586 -12.75 20.453 1 86.06 310 VAL A CA 1
ATOM 2446 C C . VAL A 1 310 ? -10.18 -11.391 20.078 1 86.06 310 VAL A C 1
ATOM 2448 O O . VAL A 1 310 ? -10.422 -10.555 20.953 1 86.06 310 VAL A O 1
ATOM 2451 N N . THR A 1 311 ? -10.383 -11.195 18.844 1 83.62 311 THR A N 1
ATOM 2452 C CA . THR A 1 311 ? -10.969 -9.945 18.391 1 83.62 311 THR A CA 1
ATOM 2453 C C . THR A 1 311 ? -12.391 -9.789 18.938 1 83.62 311 THR A C 1
ATOM 2455 O O . THR A 1 311 ? -12.789 -8.695 19.328 1 83.62 311 THR A O 1
ATOM 2458 N N . SER A 1 312 ? -13.117 -10.891 18.922 1 82.25 312 SER A N 1
ATOM 2459 C CA . SER A 1 312 ? -14.477 -10.852 19.453 1 82.25 312 SER A CA 1
ATOM 2460 C C . SER A 1 312 ? -14.484 -10.555 20.938 1 82.25 312 SER A C 1
ATOM 2462 O O . SER A 1 312 ? -15.336 -9.812 21.438 1 82.25 312 SER A O 1
ATOM 2464 N N . LEU A 1 313 ? -13.508 -11.094 21.609 1 82 313 LEU A N 1
ATOM 2465 C CA . LEU A 1 313 ? -13.414 -10.859 23.047 1 82 313 LEU A CA 1
ATOM 2466 C C . LEU A 1 313 ? -13.008 -9.422 23.344 1 82 313 LEU A C 1
ATOM 2468 O O . LEU A 1 313 ? -13.516 -8.805 24.281 1 82 313 LEU A O 1
ATOM 2472 N N . LEU A 1 314 ? -12.102 -8.922 22.531 1 79.94 314 LEU A N 1
ATOM 2473 C CA . LEU A 1 314 ? -11.641 -7.547 22.719 1 79.94 314 LEU A CA 1
ATOM 2474 C C . LEU A 1 314 ? -12.773 -6.559 22.453 1 79.94 314 LEU A C 1
ATOM 2476 O O . LEU A 1 314 ? -12.898 -5.547 23.141 1 79.94 314 LEU A O 1
ATOM 2480 N N . THR A 1 315 ? -13.562 -6.797 21.438 1 76.94 315 THR A N 1
ATOM 2481 C CA . THR A 1 315 ? -14.656 -5.891 21.109 1 76.94 315 THR A CA 1
ATOM 2482 C C . THR A 1 315 ? -15.797 -6.02 22.109 1 76.94 315 THR A C 1
ATOM 2484 O O . THR A 1 315 ? -16.547 -5.062 22.328 1 76.94 315 THR A O 1
ATOM 2487 N N . LYS A 1 316 ? -15.953 -7.191 22.609 1 75.31 316 LYS A N 1
ATOM 2488 C CA . LYS A 1 316 ? -17.016 -7.414 23.578 1 75.31 316 LYS A CA 1
ATOM 2489 C C . LYS A 1 316 ? -16.672 -6.762 24.922 1 75.31 316 LYS A C 1
ATOM 2491 O O . LYS A 1 316 ? -17.531 -6.133 25.547 1 75.31 316 LYS A O 1
ATOM 2496 N N . PHE A 1 317 ? -15.406 -6.949 25.266 1 69.44 317 PHE A N 1
ATOM 2497 C CA . PHE A 1 317 ? -15.031 -6.484 26.594 1 69.44 317 PHE A CA 1
ATOM 2498 C C . PHE A 1 317 ? -14.719 -4.992 26.578 1 69.44 317 PHE A C 1
ATOM 2500 O O . PHE A 1 317 ? -14.875 -4.309 27.594 1 69.44 317 PHE A O 1
ATOM 2507 N N . THR A 1 318 ? -14.195 -4.523 25.422 1 65.81 318 THR A N 1
ATOM 2508 C CA . THR A 1 318 ? -13.82 -3.117 25.375 1 65.81 318 THR A CA 1
ATOM 2509 C C . THR A 1 318 ? -14.969 -2.264 24.844 1 65.81 318 THR A C 1
ATOM 2511 O O . THR A 1 318 ? -15.656 -2.648 23.906 1 65.81 318 THR A O 1
ATOM 2514 N N . HIS A 1 319 ? -15.891 -1.859 25.562 1 65.56 319 HIS A N 1
ATOM 2515 C CA . HIS A 1 319 ? -16.984 -0.98 25.156 1 65.56 319 HIS A CA 1
ATOM 2516 C C . HIS A 1 319 ? -16.5 0.038 24.125 1 65.56 319 HIS A C 1
ATOM 2518 O O . HIS A 1 319 ? -16.734 1.239 24.281 1 65.56 319 HIS A O 1
ATOM 2524 N N . ILE A 1 320 ? -15.688 -0.409 23.188 1 63.44 320 ILE A N 1
ATOM 2525 C CA . ILE A 1 320 ? -15.18 0.468 22.141 1 63.44 320 ILE A CA 1
ATOM 2526 C C . ILE A 1 320 ? -16.312 0.848 21.188 1 63.44 320 ILE A C 1
ATOM 2528 O O . ILE A 1 320 ? -16.094 1.61 20.234 1 63.44 320 ILE A O 1
ATOM 2532 N N . LYS A 1 321 ? -17.531 0.391 21.531 1 64.69 321 LYS A N 1
ATOM 2533 C CA . LYS A 1 321 ? -18.703 0.604 20.688 1 64.69 321 LYS A CA 1
ATOM 2534 C C . LYS A 1 321 ? -19.031 2.088 20.562 1 64.69 321 LYS A C 1
ATOM 2536 O O . LYS A 1 321 ? -19.703 2.508 19.609 1 64.69 321 LYS A O 1
ATOM 2541 N N . GLU A 1 322 ? -18.328 2.766 21.484 1 69.12 322 GLU A N 1
ATOM 2542 C CA . GLU A 1 322 ? -18.688 4.184 21.484 1 69.12 322 GLU A CA 1
ATOM 2543 C C . GLU A 1 322 ? -17.922 4.938 20.391 1 69.12 322 GLU A C 1
ATOM 2545 O O . GLU A 1 322 ? -18.328 6.016 19.969 1 69.12 322 GLU A O 1
ATOM 2550 N N . HIS A 1 323 ? -16.938 4.418 19.922 1 79.81 323 HIS A N 1
ATOM 2551 C CA . HIS A 1 323 ? -16.141 5.074 18.891 1 79.81 323 HIS A CA 1
ATOM 2552 C C . HIS A 1 323 ? -16.047 4.211 17.641 1 79.81 323 HIS A C 1
ATOM 2554 O O . HIS A 1 323 ? -15.156 3.361 17.531 1 79.81 323 HIS A O 1
ATOM 2560 N N . PRO A 1 324 ? -16.875 4.461 16.734 1 81.19 324 PRO A N 1
ATOM 2561 C CA . PRO A 1 324 ? -16.938 3.611 15.547 1 81.19 324 PRO A CA 1
ATOM 2562 C C . PRO A 1 324 ? -15.625 3.588 14.758 1 81.19 324 PRO A C 1
ATOM 2564 O O . PRO A 1 324 ? -15.273 2.562 14.18 1 81.19 324 PRO A O 1
ATOM 2567 N N . LEU A 1 325 ? -14.969 4.695 14.875 1 82.06 325 LEU A N 1
ATOM 2568 C CA . LEU A 1 325 ? -13.711 4.766 14.133 1 82.06 325 LEU A CA 1
ATOM 2569 C C . LEU A 1 325 ? -12.68 3.814 14.727 1 82.06 325 LEU A C 1
ATOM 2571 O O . LEU A 1 325 ? -12.023 3.074 13.992 1 82.06 325 LEU A O 1
ATOM 2575 N N . LEU A 1 326 ? -12.594 3.789 16.016 1 82.56 326 LEU A N 1
ATOM 2576 C CA . LEU A 1 326 ? -11.609 2.938 16.688 1 82.56 326 LEU A CA 1
ATOM 2577 C C . LEU A 1 326 ? -11.992 1.466 16.547 1 82.56 326 LEU A C 1
ATOM 2579 O O . LEU A 1 326 ? -11.117 0.608 16.375 1 82.56 326 LEU A O 1
ATOM 2583 N N . GLU A 1 327 ? -13.242 1.258 16.547 1 84.44 327 GLU A N 1
ATOM 2584 C CA . GLU A 1 327 ? -13.719 -0.116 16.422 1 84.44 327 GLU A CA 1
ATOM 2585 C C . GLU A 1 327 ? -13.43 -0.679 15.031 1 84.44 327 GLU A C 1
ATOM 2587 O O . GLU A 1 327 ? -12.945 -1.804 14.898 1 84.44 327 GLU A O 1
ATOM 2592 N N . THR A 1 328 ? -13.711 0.082 14.07 1 84.56 328 THR A N 1
ATOM 2593 C CA . THR A 1 328 ? -13.477 -0.361 12.703 1 84.56 328 THR A CA 1
ATOM 2594 C C . THR A 1 328 ? -11.992 -0.533 12.43 1 84.56 328 THR A C 1
ATOM 2596 O O . THR A 1 328 ? -11.578 -1.485 11.758 1 84.56 328 THR A O 1
ATOM 2599 N N . THR A 1 329 ? -11.242 0.343 12.977 1 86.44 329 THR A N 1
ATOM 2600 C CA . THR A 1 329 ? -9.797 0.267 12.781 1 86.44 329 THR A CA 1
ATOM 2601 C C . THR A 1 329 ? -9.227 -0.987 13.438 1 86.44 329 THR A C 1
ATOM 2603 O O . THR A 1 329 ? -8.383 -1.672 12.852 1 86.44 329 THR A O 1
ATOM 2606 N N . LEU A 1 330 ? -9.688 -1.207 14.57 1 85.62 330 LEU A N 1
ATOM 2607 C CA . LEU A 1 330 ? -9.219 -2.398 15.266 1 85.62 330 LEU A CA 1
ATOM 2608 C C . LEU A 1 330 ? -9.609 -3.664 14.516 1 85.62 330 LEU A C 1
ATOM 2610 O O . LEU A 1 330 ? -8.828 -4.613 14.43 1 85.62 330 LEU A O 1
ATOM 2614 N N . PHE A 1 331 ? -10.758 -3.592 13.977 1 83.94 331 PHE A N 1
ATOM 2615 C CA . PHE A 1 331 ? -11.258 -4.723 13.211 1 83.94 331 PHE A CA 1
ATOM 2616 C C . PHE A 1 331 ? -10.398 -4.969 11.977 1 83.94 331 PHE A C 1
ATOM 2618 O O . PHE A 1 331 ? -10.023 -6.105 11.695 1 83.94 331 PHE A O 1
ATOM 2625 N N . VAL A 1 332 ? -10.094 -4 11.297 1 85.12 332 VAL A N 1
ATOM 2626 C CA . VAL A 1 332 ? -9.297 -4.098 10.078 1 85.12 332 VAL A CA 1
ATOM 2627 C C . VAL A 1 332 ? -7.879 -4.551 10.422 1 85.12 332 VAL A C 1
ATOM 2629 O O . VAL A 1 332 ? -7.32 -5.422 9.75 1 85.12 332 VAL A O 1
ATOM 2632 N N . LEU A 1 333 ? -7.371 -4.039 11.461 1 88.31 333 LEU A N 1
ATOM 2633 C CA . LEU A 1 333 ? -5.996 -4.348 11.844 1 88.31 333 LEU A CA 1
ATOM 2634 C C . LEU A 1 333 ? -5.879 -5.789 12.328 1 88.31 333 LEU A C 1
ATOM 2636 O O . LEU A 1 333 ? -4.918 -6.484 11.992 1 88.31 333 LEU A O 1
ATOM 2640 N N . MET A 1 334 ? -6.844 -6.188 13.047 1 86.81 334 MET A N 1
ATOM 2641 C CA . MET A 1 334 ? -6.805 -7.551 13.57 1 86.81 334 MET A CA 1
ATOM 2642 C C . MET A 1 334 ? -6.973 -8.57 12.445 1 86.81 334 MET A C 1
ATOM 2644 O O . MET A 1 334 ? -6.344 -9.625 12.461 1 86.81 334 MET A O 1
ATOM 2648 N N . SER A 1 335 ? -7.809 -8.234 11.539 1 85.88 335 SER A N 1
ATOM 2649 C CA . SER A 1 335 ? -7.984 -9.125 10.391 1 85.88 335 SER A CA 1
ATOM 2650 C C . SER A 1 335 ? -6.703 -9.227 9.57 1 85.88 335 SER A C 1
ATOM 2652 O O . SER A 1 335 ? -6.328 -10.32 9.133 1 85.88 335 SER A O 1
ATOM 2654 N N . TYR A 1 336 ? -6.039 -8.164 9.438 1 86.44 336 TYR A N 1
ATOM 2655 C CA . TYR A 1 336 ? -4.797 -8.156 8.672 1 86.44 336 TYR A CA 1
ATOM 2656 C C . TYR A 1 336 ? -3.678 -8.844 9.453 1 86.44 336 TYR A C 1
ATOM 2658 O O . TYR A 1 336 ? -2.803 -9.477 8.859 1 86.44 336 TYR A O 1
ATOM 2666 N N . SER A 1 337 ? -3.707 -8.711 10.734 1 88.69 337 SER A N 1
ATOM 2667 C CA . SER A 1 337 ? -2.688 -9.336 11.578 1 88.69 337 SER A CA 1
ATOM 2668 C C . SER A 1 337 ? -2.748 -10.852 11.492 1 88.69 337 SER A C 1
ATOM 2670 O O . SER A 1 337 ? -1.723 -11.531 11.602 1 88.69 337 SER A O 1
ATOM 2672 N N . THR A 1 338 ? -3.945 -11.344 11.273 1 89.25 338 THR A N 1
ATOM 2673 C CA . THR A 1 338 ? -4.098 -12.789 11.164 1 89.25 338 THR A CA 1
ATOM 2674 C C . THR A 1 338 ? -3.377 -13.312 9.922 1 89.25 338 THR A C 1
ATOM 2676 O O . THR A 1 338 ? -2.699 -14.336 9.977 1 89.25 338 THR A O 1
ATOM 2679 N N . PHE A 1 339 ? -3.484 -12.602 8.828 1 87.62 339 PHE A N 1
ATOM 2680 C CA . PHE A 1 339 ? -2.82 -12.969 7.586 1 87.62 339 PHE A CA 1
ATOM 2681 C C . PHE A 1 339 ? -1.307 -12.961 7.758 1 87.62 339 PHE A C 1
ATOM 2683 O O . PHE A 1 339 ? -0.631 -13.938 7.406 1 87.62 339 PHE A O 1
ATOM 2690 N N . LEU A 1 340 ? -0.863 -11.914 8.336 1 87.06 340 LEU A N 1
ATOM 2691 C CA . LEU A 1 340 ? 0.578 -11.734 8.477 1 87.06 340 LEU A CA 1
ATOM 2692 C C . LEU A 1 340 ? 1.156 -12.719 9.484 1 87.06 340 LEU A C 1
ATOM 2694 O O . LEU A 1 340 ? 2.277 -13.203 9.312 1 87.06 340 LEU A O 1
ATOM 2698 N N . PHE A 1 341 ? 0.435 -12.992 10.508 1 89.31 341 PHE A N 1
ATOM 2699 C CA . PHE A 1 341 ? 0.881 -13.93 11.531 1 89.31 341 PHE A CA 1
ATOM 2700 C C . PHE A 1 341 ? 1.049 -15.328 10.961 1 89.31 341 PHE A C 1
ATOM 2702 O O . PHE A 1 341 ? 2.057 -15.992 11.211 1 89.31 341 PHE A O 1
ATOM 2709 N N . ALA A 1 342 ? 0.08 -15.719 10.219 1 88.38 342 ALA A N 1
ATOM 2710 C CA . ALA A 1 342 ? 0.144 -17.047 9.609 1 88.38 342 ALA A CA 1
ATOM 2711 C C . ALA A 1 342 ? 1.312 -17.141 8.633 1 88.38 342 ALA A C 1
ATOM 2713 O O . ALA A 1 342 ? 2.035 -18.141 8.617 1 88.38 342 ALA A O 1
ATOM 2714 N N . GLU A 1 343 ? 1.515 -16.125 7.852 1 84.81 343 GLU A N 1
ATOM 2715 C CA . GLU A 1 343 ? 2.607 -16.125 6.883 1 84.81 343 GLU A CA 1
ATOM 2716 C C . GLU A 1 343 ? 3.963 -16.078 7.582 1 84.81 343 GLU A C 1
ATOM 2718 O O . GLU A 1 343 ? 4.938 -16.672 7.102 1 84.81 343 GLU A O 1
ATOM 2723 N N . ALA A 1 344 ? 4.051 -15.352 8.672 1 83.38 344 ALA A N 1
ATOM 2724 C CA . ALA A 1 344 ? 5.305 -15.219 9.406 1 83.38 344 ALA A CA 1
ATOM 2725 C C . ALA A 1 344 ? 5.723 -16.547 10.023 1 83.38 344 ALA A C 1
ATOM 2727 O O . ALA A 1 344 ? 6.914 -16.844 10.133 1 83.38 344 ALA A O 1
ATOM 2728 N N . VAL A 1 345 ? 4.781 -17.375 10.469 1 84.75 345 VAL A N 1
ATOM 2729 C CA . VAL A 1 345 ? 5.078 -18.656 11.086 1 84.75 345 VAL A CA 1
ATOM 2730 C C . VAL A 1 345 ? 5.305 -19.719 10 1 84.75 345 VAL A C 1
ATOM 2732 O O . VAL A 1 345 ? 5.863 -20.781 10.266 1 84.75 345 VAL A O 1
ATOM 2735 N N . GLY A 1 346 ? 5.051 -19.375 8.789 1 77.94 346 GLY A N 1
ATOM 2736 C CA . GLY A 1 346 ? 5.281 -20.281 7.676 1 77.94 346 GLY A CA 1
ATOM 2737 C C . GLY A 1 346 ? 4.027 -21.031 7.242 1 77.94 346 GLY A C 1
ATOM 2738 O O . GLY A 1 346 ? 4.109 -22.062 6.57 1 77.94 346 GLY A O 1
ATOM 2739 N N . PHE A 1 347 ? 2.887 -20.578 7.75 1 85.12 347 PHE A N 1
ATOM 2740 C CA . PHE A 1 347 ? 1.631 -21.188 7.32 1 85.12 347 PHE A CA 1
ATOM 2741 C C . PHE A 1 347 ? 1.012 -20.391 6.18 1 85.12 347 PHE A C 1
ATOM 2743 O O . PHE A 1 347 ? 1.716 -19.688 5.457 1 85.12 347 PHE A O 1
ATOM 2750 N N . THR A 1 348 ? -0.252 -20.672 5.867 1 80.81 348 THR A N 1
ATOM 2751 C CA . THR A 1 348 ? -0.915 -19.984 4.77 1 80.81 348 THR A CA 1
ATOM 2752 C C . THR A 1 348 ? -1.811 -18.875 5.293 1 80.81 348 THR A C 1
ATOM 2754 O O . THR A 1 348 ? -2.801 -19.125 5.977 1 80.81 348 THR A O 1
ATOM 2757 N N . GLY A 1 349 ? -1.467 -17.688 4.965 1 83.88 349 GLY A N 1
ATOM 2758 C CA . GLY A 1 349 ? -2.219 -16.516 5.414 1 83.88 349 GLY A CA 1
ATOM 2759 C C . GLY A 1 349 ? -3.625 -16.469 4.852 1 83.88 349 GLY A C 1
ATOM 2760 O O . GLY A 1 349 ? -4.551 -16 5.52 1 83.88 349 GLY A O 1
ATOM 2761 N N . ILE A 1 350 ? -3.883 -17.016 3.676 1 80.06 350 ILE A N 1
ATOM 2762 C CA . ILE A 1 350 ? -5.16 -16.938 2.98 1 80.06 350 ILE A CA 1
ATOM 2763 C C . ILE A 1 350 ? -6.219 -17.734 3.754 1 80.06 350 ILE A C 1
ATOM 2765 O O . ILE A 1 350 ? -7.316 -17.234 4.004 1 80.06 350 ILE A O 1
ATOM 2769 N N . VAL A 1 351 ? -5.855 -18.922 4.199 1 82.25 351 VAL A N 1
ATOM 2770 C CA . VAL A 1 351 ? -6.793 -19.766 4.934 1 82.25 351 VAL A CA 1
ATOM 2771 C C . VAL A 1 351 ? -7.094 -19.141 6.293 1 82.25 351 VAL A C 1
ATOM 2773 O O . VAL A 1 351 ? -8.234 -19.141 6.75 1 82.25 351 VAL A O 1
ATOM 2776 N N . SER A 1 352 ? -6.074 -18.547 6.828 1 87.69 352 SER A N 1
ATOM 2777 C CA . SER A 1 352 ? -6.254 -17.953 8.148 1 87.69 352 SER A CA 1
ATOM 2778 C C . SER A 1 352 ? -7.188 -16.75 8.094 1 87.69 352 SER A C 1
ATOM 2780 O O . SER A 1 352 ? -8.062 -16.594 8.945 1 87.69 352 SER A O 1
ATOM 2782 N N . VAL A 1 353 ? -7.027 -15.938 7.145 1 86.06 353 VAL A N 1
ATOM 2783 C CA . VAL A 1 353 ? -7.848 -14.734 7.047 1 86.06 353 VAL A CA 1
ATOM 2784 C C . VAL A 1 353 ? -9.289 -15.117 6.715 1 86.06 353 VAL A C 1
ATOM 2786 O O . VAL A 1 353 ? -10.227 -14.469 7.172 1 86.06 353 VAL A O 1
ATOM 2789 N N . LEU A 1 354 ? -9.5 -16.141 5.938 1 81.88 354 LEU A N 1
ATOM 2790 C CA . LEU A 1 354 ? -10.844 -16.609 5.594 1 81.88 354 LEU A CA 1
ATOM 2791 C C . LEU A 1 354 ? -11.594 -17.047 6.84 1 81.88 354 LEU A C 1
ATOM 2793 O O . LEU A 1 354 ? -12.734 -16.625 7.066 1 81.88 354 LEU A O 1
ATOM 2797 N N . PHE A 1 355 ? -10.938 -17.844 7.617 1 82.88 355 PHE A N 1
ATOM 2798 C CA . PHE A 1 355 ? -11.602 -18.359 8.805 1 82.88 355 PHE A CA 1
ATOM 2799 C C . PHE A 1 355 ? -11.734 -17.281 9.867 1 82.88 355 PHE A C 1
ATOM 2801 O O . PHE A 1 355 ? -12.664 -17.312 10.68 1 82.88 355 PHE A O 1
ATOM 2808 N N . CYS A 1 356 ? -10.797 -16.422 9.844 1 85.94 356 CYS A N 1
ATOM 2809 C CA . CYS A 1 356 ? -10.945 -15.281 10.727 1 85.94 356 CYS A CA 1
ATOM 2810 C C . CYS A 1 356 ? -12.172 -14.453 10.344 1 85.94 356 CYS A C 1
ATOM 2812 O O . CYS A 1 356 ? -12.938 -14.039 11.219 1 85.94 356 CYS A O 1
ATOM 2814 N N . GLY A 1 357 ? -12.258 -14.211 9.07 1 81.44 357 GLY A N 1
ATOM 2815 C CA . GLY A 1 357 ? -13.422 -13.477 8.586 1 81.44 357 GLY A CA 1
ATOM 2816 C C . GLY A 1 357 ? -14.734 -14.156 8.906 1 81.44 357 GLY A C 1
ATOM 2817 O O . GLY A 1 357 ? -15.695 -13.508 9.32 1 81.44 357 GLY A O 1
ATOM 2818 N N . ILE A 1 358 ? -14.805 -15.461 8.781 1 79.38 358 ILE A N 1
ATOM 2819 C CA . ILE A 1 358 ? -16.016 -16.234 9.062 1 79.38 358 ILE A CA 1
ATOM 2820 C C . ILE A 1 358 ? -16.328 -16.156 10.555 1 79.38 358 ILE A C 1
ATOM 2822 O O . ILE A 1 358 ? -17.484 -15.961 10.938 1 79.38 358 ILE A O 1
ATOM 2826 N N . THR A 1 359 ? -15.281 -16.328 11.344 1 82.31 359 THR A N 1
ATOM 2827 C CA . THR A 1 359 ? -15.477 -16.281 12.789 1 82.31 359 THR A CA 1
ATOM 2828 C C . THR A 1 359 ? -15.906 -14.891 13.242 1 82.31 359 THR A C 1
ATOM 2830 O O . THR A 1 359 ? -16.766 -14.75 14.109 1 82.31 359 THR A O 1
ATOM 2833 N N . GLN A 1 360 ? -15.289 -13.922 12.648 1 82.25 360 GLN A N 1
ATOM 2834 C CA . GLN A 1 360 ? -15.625 -12.547 13.023 1 82.25 360 GLN A CA 1
ATOM 2835 C C . GLN A 1 360 ? -17.031 -12.18 12.578 1 82.25 360 GLN A C 1
ATOM 2837 O O . GLN A 1 360 ? -17.734 -11.422 13.258 1 82.25 360 GLN A O 1
ATOM 2842 N N . ALA A 1 361 ? -17.453 -12.656 11.422 1 77 361 ALA A N 1
ATOM 2843 C CA . ALA A 1 361 ? -18.797 -12.398 10.945 1 77 361 ALA A CA 1
ATOM 2844 C C . ALA A 1 361 ? -19.844 -13.039 11.867 1 77 361 ALA A C 1
ATOM 2846 O O . ALA A 1 361 ? -20.938 -12.516 12.031 1 77 361 ALA A O 1
ATOM 2847 N N . HIS A 1 362 ? -19.438 -14.086 12.5 1 75.19 362 HIS A N 1
ATOM 2848 C CA . HIS A 1 362 ? -20.359 -14.812 13.367 1 75.19 362 HIS A CA 1
ATOM 2849 C C . HIS A 1 362 ? -20.391 -14.211 14.773 1 75.19 362 HIS A C 1
ATOM 2851 O O . HIS A 1 362 ? -21.453 -14.008 15.352 1 75.19 362 HIS A O 1
ATOM 2857 N N . TYR A 1 363 ? -19.234 -13.891 15.312 1 72.44 363 TYR A N 1
ATOM 2858 C CA . TYR A 1 363 ? -19.156 -13.5 16.719 1 72.44 363 TYR A CA 1
ATOM 2859 C C . TYR A 1 363 ? -19.031 -11.992 16.859 1 72.44 363 TYR A C 1
ATOM 2861 O O . TYR A 1 363 ? -19.672 -11.391 17.734 1 72.44 363 TYR A O 1
ATOM 2869 N N . THR A 1 364 ? -18.25 -11.375 16.031 1 66.62 364 THR A N 1
ATOM 2870 C CA . THR A 1 364 ? -17.906 -9.977 16.219 1 66.62 364 THR A CA 1
ATOM 2871 C C . THR A 1 364 ? -18.984 -9.07 15.617 1 66.62 364 THR A C 1
ATOM 2873 O O . THR A 1 364 ? -19.219 -7.965 16.109 1 66.62 364 THR A O 1
ATOM 2876 N N . TYR A 1 365 ? -19.594 -9.547 14.516 1 66.56 365 TYR A N 1
ATOM 2877 C CA . TYR A 1 365 ? -20.594 -8.742 13.82 1 66.56 365 TYR A CA 1
ATOM 2878 C C . TYR A 1 365 ? -21.734 -8.367 14.766 1 66.56 365 TYR A C 1
ATOM 2880 O O . TYR A 1 365 ? -22.219 -7.23 14.742 1 66.56 365 TYR A O 1
ATOM 2888 N N . ASN A 1 366 ? -21.953 -9.258 15.648 1 68.25 366 ASN A N 1
ATOM 2889 C CA . ASN A 1 366 ? -23.062 -9.016 16.562 1 68.25 366 ASN A CA 1
ATOM 2890 C C . ASN A 1 366 ? -22.672 -8.07 17.688 1 68.25 366 ASN A C 1
ATOM 2892 O O . ASN A 1 366 ? -23.531 -7.457 18.328 1 68.25 366 ASN A O 1
ATOM 2896 N N . ASN A 1 367 ? -21.375 -7.895 17.891 1 71.62 367 ASN A N 1
ATOM 2897 C CA . ASN A 1 367 ? -20.891 -7.059 18.969 1 71.62 367 ASN A CA 1
ATOM 2898 C C . ASN A 1 367 ? -20.594 -5.633 18.5 1 71.62 367 ASN A C 1
ATOM 2900 O O . ASN A 1 367 ? -20.422 -4.73 19.328 1 71.62 367 ASN A O 1
ATOM 2904 N N . LEU A 1 368 ? -20.625 -5.43 17.219 1 72.75 368 LEU A N 1
ATOM 2905 C CA . LEU A 1 368 ? -20.234 -4.133 16.672 1 72.75 368 LEU A CA 1
ATOM 2906 C C . LEU A 1 368 ? -21.438 -3.193 16.609 1 72.75 368 LEU A C 1
ATOM 2908 O O . LEU A 1 368 ? -22.578 -3.645 16.531 1 72.75 368 LEU A O 1
ATOM 2912 N N . SER A 1 369 ? -21.156 -1.97 16.797 1 76.69 369 SER A N 1
ATOM 2913 C CA . SER A 1 369 ? -22.188 -0.954 16.609 1 76.69 369 SER A CA 1
ATOM 2914 C C . SER A 1 369 ? -22.672 -0.917 15.172 1 76.69 369 SER A C 1
ATOM 2916 O O . SER A 1 369 ? -21.984 -1.373 14.266 1 76.69 369 SER A O 1
ATOM 2918 N N . ASN A 1 370 ? -23.859 -0.581 14.867 1 77.06 370 ASN A N 1
ATOM 2919 C CA . ASN A 1 370 ? -24.453 -0.539 13.539 1 77.06 370 ASN A CA 1
ATOM 2920 C C . ASN A 1 370 ? -23.656 0.349 12.594 1 77.06 370 ASN A C 1
ATOM 2922 O O . ASN A 1 370 ? -23.5 0.028 11.414 1 77.06 370 ASN A O 1
ATOM 2926 N N . GLU A 1 371 ? -23.125 1.367 13.219 1 79.62 371 GLU A N 1
ATOM 2927 C CA . GLU A 1 371 ? -22.312 2.266 12.398 1 79.62 371 GLU A CA 1
ATOM 2928 C C . GLU A 1 371 ? -21.016 1.601 11.969 1 79.62 371 GLU A C 1
ATOM 2930 O O . GLU A 1 371 ? -20.594 1.723 10.82 1 79.62 371 GLU A O 1
ATOM 2935 N N . SER A 1 372 ? -20.547 0.865 12.906 1 80.56 372 SER A N 1
ATOM 2936 C CA . SER A 1 372 ? -19.281 0.2 12.617 1 80.56 372 SER A CA 1
ATOM 2937 C C . SER A 1 372 ? -19.469 -0.931 11.609 1 80.56 372 SER A C 1
ATOM 2939 O O . SER A 1 372 ? -18.562 -1.239 10.844 1 80.56 372 SER A O 1
ATOM 2941 N N . LYS A 1 373 ? -20.672 -1.482 11.609 1 79 373 LYS A N 1
ATOM 2942 C CA . LYS A 1 373 ? -20.953 -2.549 10.656 1 79 373 LYS A CA 1
ATOM 2943 C C . LYS A 1 373 ? -20.984 -2.016 9.227 1 79 373 LYS A C 1
ATOM 2945 O O . LYS A 1 373 ? -20.422 -2.633 8.32 1 79 373 LYS A O 1
ATOM 2950 N N . VAL A 1 374 ? -21.547 -0.883 9.141 1 79.44 374 VAL A N 1
ATOM 2951 C CA . VAL A 1 374 ? -21.656 -0.275 7.816 1 79.44 374 VAL A CA 1
ATOM 2952 C C . VAL A 1 374 ? -20.266 0.185 7.359 1 79.44 374 VAL A C 1
ATOM 2954 O O . VAL A 1 374 ? -19.906 -0.003 6.195 1 79.44 374 VAL A O 1
ATOM 2957 N N . TRP A 1 375 ? -19.484 0.655 8.281 1 82.06 375 TRP A N 1
ATOM 2958 C CA . TRP A 1 375 ? -18.141 1.146 7.965 1 82.06 375 TRP A CA 1
ATOM 2959 C C . TRP A 1 375 ? -17.234 0.003 7.52 1 82.06 375 TRP A C 1
ATOM 2961 O O . TRP A 1 375 ? -16.516 0.122 6.523 1 82.06 375 TRP A O 1
ATOM 2971 N N . THR A 1 376 ? -17.406 -1.012 8.266 1 80.56 376 THR A N 1
ATOM 2972 C CA . THR A 1 376 ? -16.547 -2.154 7.98 1 80.56 376 THR A CA 1
ATOM 2973 C C . THR A 1 376 ? -16.922 -2.797 6.648 1 80.56 376 THR A C 1
ATOM 2975 O O . THR A 1 376 ? -16.047 -3.105 5.836 1 80.56 376 THR A O 1
ATOM 2978 N N . LYS A 1 377 ? -18.172 -2.922 6.43 1 79.06 377 LYS A N 1
ATOM 2979 C CA . LYS A 1 377 ? -18.625 -3.543 5.188 1 79.06 377 LYS A CA 1
ATOM 2980 C C . LYS A 1 377 ? -18.266 -2.688 3.979 1 79.06 377 LYS A C 1
ATOM 2982 O O . LYS A 1 377 ? -17.781 -3.209 2.967 1 79.06 377 LYS A O 1
ATOM 2987 N N . SER A 1 378 ? -18.516 -1.406 4.16 1 82 378 SER A N 1
ATOM 2988 C CA . SER A 1 378 ? -18.219 -0.502 3.055 1 82 378 SER A CA 1
ATOM 2989 C C . SER A 1 378 ? -16.734 -0.464 2.756 1 82 378 SER A C 1
ATOM 2991 O O . SER A 1 378 ? -16.328 -0.403 1.592 1 82 378 SER A O 1
ATOM 2993 N N . PHE A 1 379 ? -15.969 -0.552 3.719 1 85.62 379 PHE A N 1
ATOM 2994 C CA . PHE A 1 379 ? -14.523 -0.477 3.568 1 85.62 379 PHE A CA 1
ATOM 2995 C C . PHE A 1 379 ? -13.992 -1.706 2.842 1 85.62 379 PHE A C 1
ATOM 2997 O O . PHE A 1 379 ? -13.234 -1.583 1.876 1 85.62 379 PHE A O 1
ATOM 3004 N N . PHE A 1 380 ? -14.398 -2.842 3.199 1 82.38 380 PHE A N 1
ATOM 3005 C CA . PHE A 1 380 ? -13.875 -4.078 2.627 1 82.38 380 PHE A CA 1
ATOM 3006 C C . PHE A 1 380 ? -14.43 -4.305 1.229 1 82.38 380 PHE A C 1
ATOM 3008 O O . PHE A 1 380 ? -13.742 -4.852 0.362 1 82.38 380 PHE A O 1
ATOM 3015 N N . GLU A 1 381 ? -15.625 -3.854 1.031 1 83 381 GLU A N 1
ATOM 3016 C CA . GLU A 1 381 ? -16.203 -3.977 -0.306 1 83 381 GLU A CA 1
ATOM 3017 C C . GLU A 1 381 ? -15.453 -3.094 -1.306 1 83 381 GLU A C 1
ATOM 3019 O O . GLU A 1 381 ? -15.203 -3.508 -2.439 1 83 381 GLU A O 1
ATOM 3024 N N . LEU A 1 382 ? -15.164 -1.95 -0.85 1 86.81 382 LEU A N 1
ATOM 3025 C CA . LEU A 1 382 ? -14.422 -1.034 -1.71 1 86.81 382 LEU A CA 1
ATOM 3026 C C . LEU A 1 382 ? -13.016 -1.566 -1.991 1 86.81 382 LEU A C 1
ATOM 3028 O O . LEU A 1 382 ? -12.57 -1.576 -3.141 1 86.81 382 LEU A O 1
ATOM 3032 N N . LEU A 1 383 ? -12.359 -2.047 -1.007 1 85.31 383 LEU A N 1
ATOM 3033 C CA . LEU A 1 383 ? -11.008 -2.572 -1.158 1 85.31 383 LEU A CA 1
ATOM 3034 C C . LEU A 1 383 ? -11 -3.811 -2.047 1 85.31 383 LEU A C 1
ATOM 3036 O O . LEU A 1 383 ? -10.062 -4.02 -2.818 1 85.31 383 LEU A O 1
ATOM 3040 N N . ASN A 1 384 ? -12.023 -4.598 -1.85 1 83.56 384 ASN A N 1
ATOM 3041 C CA . ASN A 1 384 ? -12.156 -5.793 -2.68 1 83.56 384 ASN A CA 1
ATOM 3042 C C . ASN A 1 384 ? -12.297 -5.434 -4.156 1 83.56 384 ASN A C 1
ATOM 3044 O O . ASN A 1 384 ? -11.594 -5.996 -5.004 1 83.56 384 ASN A O 1
ATOM 3048 N N . PHE A 1 385 ? -13.133 -4.504 -4.461 1 84.19 385 PHE A N 1
ATOM 3049 C CA . PHE A 1 385 ? -13.375 -4.086 -5.836 1 84.19 385 PHE A CA 1
ATOM 3050 C C . PHE A 1 385 ? -12.109 -3.49 -6.449 1 84.19 385 PHE A C 1
ATOM 3052 O O . PHE A 1 385 ? -11.75 -3.822 -7.578 1 84.19 385 PHE A O 1
ATOM 3059 N N . LEU A 1 386 ? -11.453 -2.699 -5.668 1 86.31 386 LEU A N 1
ATOM 3060 C CA . LEU A 1 386 ? -10.25 -2.029 -6.141 1 86.31 386 LEU A CA 1
ATOM 3061 C C . LEU A 1 386 ? -9.117 -3.031 -6.344 1 86.31 386 LEU A C 1
ATOM 3063 O O . LEU A 1 386 ? -8.406 -2.98 -7.352 1 86.31 386 LEU A O 1
ATOM 3067 N N . SER A 1 387 ? -8.938 -3.902 -5.426 1 84.62 387 SER A N 1
ATOM 3068 C CA . SER A 1 387 ? -7.848 -4.875 -5.496 1 84.62 387 SER A CA 1
ATOM 3069 C C . SER A 1 387 ? -8.047 -5.844 -6.656 1 84.62 387 SER A C 1
ATOM 3071 O O . SER A 1 387 ? -7.094 -6.164 -7.371 1 84.62 387 SER A O 1
ATOM 3073 N N . GLU A 1 388 ? -9.258 -6.273 -6.809 1 80.75 388 GLU A N 1
ATOM 3074 C CA . GLU A 1 388 ? -9.555 -7.227 -7.875 1 80.75 388 GLU A CA 1
ATOM 3075 C C . GLU A 1 388 ? -9.305 -6.609 -9.25 1 80.75 388 GLU A C 1
ATOM 3077 O O . GLU A 1 388 ? -8.672 -7.23 -10.109 1 80.75 388 GLU A O 1
ATOM 3082 N N . ASN A 1 389 ? -9.805 -5.453 -9.438 1 85.62 389 ASN A N 1
ATOM 3083 C CA . ASN A 1 389 ? -9.617 -4.793 -10.727 1 85.62 389 ASN A CA 1
ATOM 3084 C C . ASN A 1 389 ? -8.156 -4.43 -10.961 1 85.62 389 ASN A C 1
ATOM 3086 O O . ASN A 1 389 ? -7.691 -4.422 -12.102 1 85.62 389 ASN A O 1
ATOM 3090 N N . PHE A 1 390 ? -7.496 -4.164 -9.961 1 86.56 390 PHE A N 1
ATOM 3091 C CA . PHE A 1 390 ? -6.082 -3.834 -10.094 1 86.56 390 PHE A CA 1
ATOM 3092 C C . PHE A 1 390 ? -5.273 -5.062 -10.492 1 86.56 390 PHE A C 1
ATOM 3094 O O . PHE A 1 390 ? -4.398 -4.984 -11.352 1 86.56 390 PHE A O 1
ATOM 3101 N N . VAL A 1 391 ? -5.523 -6.113 -9.812 1 83.12 391 VAL A N 1
ATOM 3102 C CA . VAL A 1 391 ? -4.785 -7.344 -10.078 1 83.12 391 VAL A CA 1
ATOM 3103 C C . VAL A 1 391 ? -4.949 -7.738 -11.547 1 83.12 391 VAL A C 1
ATOM 3105 O O . VAL A 1 391 ? -3.971 -8.055 -12.227 1 83.12 391 VAL A O 1
ATOM 3108 N N . PHE A 1 392 ? -6.109 -7.703 -12.039 1 84.94 392 PHE A N 1
ATOM 3109 C CA . PHE A 1 392 ? -6.359 -8.141 -13.406 1 84.94 392 PHE A CA 1
ATOM 3110 C C . PHE A 1 392 ? -5.812 -7.133 -14.406 1 84.94 392 PHE A C 1
ATOM 3112 O O . PHE A 1 392 ? -5.363 -7.508 -15.492 1 84.94 392 PHE A O 1
ATOM 3119 N N . ALA A 1 393 ? -5.938 -5.867 -14.07 1 86.56 393 ALA A N 1
ATOM 3120 C CA . ALA A 1 393 ? -5.285 -4.871 -14.914 1 86.56 393 ALA A CA 1
ATOM 3121 C C . ALA A 1 393 ? -3.777 -5.098 -14.969 1 86.56 393 ALA A C 1
ATOM 3123 O O . ALA A 1 393 ? -3.162 -4.969 -16.031 1 86.56 393 ALA A O 1
ATOM 3124 N N . TYR A 1 394 ? -3.246 -5.422 -13.883 1 84.38 394 TYR A N 1
ATOM 3125 C CA . TYR A 1 394 ? -1.811 -5.656 -13.781 1 84.38 394 TYR A CA 1
ATOM 3126 C C . TYR A 1 394 ? -1.399 -6.867 -14.609 1 84.38 394 TYR A C 1
ATOM 3128 O O . TYR A 1 394 ? -0.341 -6.867 -15.242 1 84.38 394 TYR A O 1
ATOM 3136 N N . ILE A 1 395 ? -2.131 -7.895 -14.5 1 83.56 395 ILE A N 1
ATOM 3137 C CA . ILE A 1 395 ? -1.853 -9.086 -15.297 1 83.56 395 ILE A CA 1
ATOM 3138 C C . ILE A 1 395 ? -1.838 -8.719 -16.781 1 83.56 395 ILE A C 1
ATOM 3140 O O . ILE A 1 395 ? -0.968 -9.172 -17.531 1 83.56 395 ILE A O 1
ATOM 3144 N N . GLY A 1 396 ? -2.725 -7.883 -17.203 1 84.56 396 GLY A N 1
ATOM 3145 C CA . GLY A 1 396 ? -2.768 -7.441 -18.594 1 84.56 396 GLY A CA 1
ATOM 3146 C C . GLY A 1 396 ? -1.555 -6.629 -18.984 1 84.56 396 GLY A C 1
ATOM 3147 O O . GLY A 1 396 ? -0.971 -6.859 -20.047 1 84.56 396 GLY A O 1
ATOM 3148 N N . VAL A 1 397 ? -1.179 -5.762 -18.125 1 83.69 397 VAL A N 1
ATOM 3149 C CA . VAL A 1 397 ? -0.048 -4.895 -18.438 1 83.69 397 VAL A CA 1
ATOM 3150 C C . VAL A 1 397 ? 1.241 -5.711 -18.453 1 83.69 397 VAL A C 1
ATOM 3152 O O . VAL A 1 397 ? 2.119 -5.473 -19.297 1 83.69 397 VAL A O 1
ATOM 3155 N N . SER A 1 398 ? 1.384 -6.633 -17.578 1 80 398 SER A N 1
ATOM 3156 C CA . SER A 1 398 ? 2.6 -7.426 -17.438 1 80 398 SER A CA 1
ATOM 3157 C C . SER A 1 398 ? 2.818 -8.328 -18.641 1 80 398 SER A C 1
ATOM 3159 O O . SER A 1 398 ? 3.934 -8.797 -18.891 1 80 398 SER A O 1
ATOM 3161 N N . THR A 1 399 ? 1.792 -8.578 -19.391 1 81.06 399 THR A N 1
ATOM 3162 C CA . THR A 1 399 ? 1.896 -9.438 -20.562 1 81.06 399 THR A CA 1
ATOM 3163 C C . THR A 1 399 ? 2.857 -8.836 -21.578 1 81.06 399 THR A C 1
ATOM 3165 O O . THR A 1 399 ? 3.666 -9.555 -22.172 1 81.06 399 THR A O 1
ATOM 3168 N N . PHE A 1 400 ? 2.836 -7.531 -21.625 1 76.25 400 PHE A N 1
ATOM 3169 C CA . PHE A 1 400 ? 3.666 -6.926 -22.672 1 76.25 400 PHE A CA 1
ATOM 3170 C C . PHE A 1 400 ? 4.879 -6.234 -22.062 1 76.25 400 PHE A C 1
ATOM 3172 O O . PHE A 1 400 ? 5.859 -5.961 -22.75 1 76.25 400 PHE A O 1
ATOM 3179 N N . THR A 1 401 ? 4.805 -5.988 -20.828 1 71.38 401 THR A N 1
ATOM 3180 C CA . THR A 1 401 ? 5.898 -5.238 -20.219 1 71.38 401 THR A CA 1
ATOM 3181 C C . THR A 1 401 ? 7.039 -6.168 -19.828 1 71.38 401 THR A C 1
ATOM 3183 O O . THR A 1 401 ? 8.203 -5.758 -19.797 1 71.38 401 THR A O 1
ATOM 3186 N N . PHE A 1 402 ? 6.66 -7.461 -19.562 1 61.31 402 PHE A N 1
ATOM 3187 C CA . PHE A 1 402 ? 7.711 -8.422 -19.234 1 61.31 402 PHE A CA 1
ATOM 3188 C C . PHE A 1 402 ? 8.469 -8.828 -20.5 1 61.31 402 PHE A C 1
ATOM 3190 O O . PHE A 1 402 ? 7.883 -9.383 -21.422 1 61.31 402 PHE A O 1
ATOM 3197 N N . ARG A 1 403 ? 9.531 -8.391 -20.688 1 58.22 403 ARG A N 1
ATOM 3198 C CA . ARG A 1 403 ? 10.25 -8.547 -21.953 1 58.22 403 ARG A CA 1
ATOM 3199 C C . ARG A 1 403 ? 10.969 -9.891 -22 1 58.22 403 ARG A C 1
ATOM 3201 O O . ARG A 1 403 ? 11.312 -10.375 -23.094 1 58.22 403 ARG A O 1
ATOM 3208 N N . HIS A 1 404 ? 11.18 -10.562 -20.891 1 61.34 404 HIS A N 1
ATOM 3209 C CA . HIS A 1 404 ? 11.93 -11.812 -20.953 1 61.34 404 HIS A CA 1
ATOM 3210 C C . HIS A 1 404 ? 11 -13.008 -21.109 1 61.34 404 HIS A C 1
ATOM 3212 O O . HIS A 1 404 ? 11.234 -14.062 -20.516 1 61.34 404 HIS A O 1
ATOM 3218 N N . HIS A 1 405 ? 10.062 -12.727 -22 1 63 405 HIS A N 1
ATOM 3219 C CA . HIS A 1 405 ? 9.148 -13.836 -22.219 1 63 405 HIS A CA 1
ATOM 3220 C C . HIS A 1 405 ? 9.773 -14.906 -23.109 1 63 405 HIS A C 1
ATOM 3222 O O . HIS A 1 405 ? 10.555 -14.594 -24.016 1 63 405 HIS A O 1
ATOM 3228 N N . TYR A 1 406 ? 9.875 -16.141 -22.672 1 67.62 406 TYR A N 1
ATOM 3229 C CA . TYR A 1 406 ? 10.148 -17.281 -23.531 1 67.62 406 TYR A CA 1
ATOM 3230 C C . TYR A 1 406 ? 8.859 -17.906 -24.047 1 67.62 406 TYR A C 1
ATOM 3232 O O . TYR A 1 406 ? 8.188 -18.641 -23.328 1 67.62 406 TYR A O 1
ATOM 3240 N N . TRP A 1 407 ? 8.484 -17.406 -25.312 1 68.19 407 TRP A N 1
ATOM 3241 C CA . TRP A 1 407 ? 7.199 -17.844 -25.844 1 68.19 407 TRP A CA 1
ATOM 3242 C C . TRP A 1 407 ? 7.332 -19.188 -26.531 1 68.19 407 TRP A C 1
ATOM 3244 O O . TRP A 1 407 ? 8.148 -19.359 -27.438 1 68.19 407 TRP A O 1
ATOM 3254 N N . ASP A 1 408 ? 6.969 -20.234 -25.891 1 79.94 408 ASP A N 1
ATOM 3255 C CA . ASP A 1 408 ? 6.781 -21.531 -26.547 1 79.94 408 ASP A CA 1
ATOM 3256 C C . ASP A 1 408 ? 5.301 -21.828 -26.766 1 79.94 408 ASP A C 1
ATOM 3258 O O . ASP A 1 408 ? 4.594 -22.219 -25.828 1 79.94 408 ASP A O 1
ATOM 3262 N N . ALA A 1 409 ? 4.762 -21.562 -28.016 1 80 409 ALA A N 1
ATOM 3263 C CA . ALA A 1 409 ? 3.352 -21.719 -28.344 1 80 409 ALA A CA 1
ATOM 3264 C C . ALA A 1 409 ? 2.891 -23.156 -28.125 1 80 409 ALA A C 1
ATOM 3266 O O . ALA A 1 409 ? 1.732 -23.391 -27.766 1 80 409 ALA A O 1
ATOM 3267 N N . ARG A 1 410 ? 3.887 -24.094 -28.406 1 80.94 410 ARG A N 1
ATOM 3268 C CA . ARG A 1 410 ? 3.535 -25.5 -28.25 1 80.94 410 ARG A CA 1
ATOM 3269 C C . ARG A 1 410 ? 3.23 -25.828 -26.781 1 80.94 410 ARG A C 1
ATOM 3271 O O . ARG A 1 410 ? 2.268 -26.547 -26.5 1 80.94 410 ARG A O 1
ATOM 3278 N N . PHE A 1 411 ? 3.932 -25.219 -25.953 1 86.31 411 PHE A N 1
ATOM 3279 C CA . PHE A 1 411 ? 3.729 -25.484 -24.531 1 86.31 411 PHE A CA 1
ATOM 3280 C C . PHE A 1 411 ? 2.451 -24.812 -24.031 1 86.31 411 PHE A C 1
ATOM 3282 O O . PHE A 1 411 ? 1.757 -25.344 -23.172 1 86.31 411 PHE A O 1
ATOM 3289 N N . VAL A 1 412 ? 2.082 -23.766 -24.641 1 88.75 412 VAL A N 1
ATOM 3290 C CA . VAL A 1 412 ? 0.88 -23.031 -24.25 1 88.75 412 VAL A CA 1
ATOM 3291 C C . VAL A 1 412 ? -0.36 -23.844 -24.609 1 88.75 412 VAL A C 1
ATOM 3293 O O . VAL A 1 412 ? -1.302 -23.938 -23.812 1 88.75 412 VAL A O 1
ATOM 3296 N N . PHE A 1 413 ? -0.339 -24.484 -25.734 1 90.25 413 PHE A N 1
ATOM 3297 C CA . PHE A 1 413 ? -1.485 -25.266 -26.172 1 90.25 413 PHE A CA 1
ATOM 3298 C C . PHE A 1 413 ? -1.64 -26.531 -25.328 1 90.25 413 PHE A C 1
ATOM 3300 O O . PHE A 1 413 ? -2.756 -26.906 -24.969 1 90.25 413 PHE A O 1
ATOM 3307 N N . ILE A 1 414 ? -0.516 -27.078 -25 1 89.75 414 ILE A N 1
ATOM 3308 C CA . ILE A 1 414 ? -0.55 -28.266 -24.172 1 89.75 414 ILE A CA 1
ATOM 3309 C C . ILE A 1 414 ? -1.064 -27.922 -22.781 1 89.75 414 ILE A C 1
ATOM 3311 O O . ILE A 1 414 ? -1.851 -28.672 -22.188 1 89.75 414 ILE A O 1
ATOM 3315 N N . ALA A 1 415 ? -0.582 -26.766 -22.328 1 91.69 415 ALA A N 1
ATOM 3316 C CA . ALA A 1 415 ? -0.986 -26.328 -21 1 91.69 415 ALA A CA 1
ATOM 3317 C C . ALA A 1 415 ? -2.48 -26.031 -20.953 1 91.69 415 ALA A C 1
ATOM 3319 O O . ALA A 1 415 ? -3.162 -26.391 -19.984 1 91.69 415 ALA A O 1
ATOM 3320 N N . LEU A 1 416 ? -3.029 -25.422 -21.984 1 92.31 416 LEU A N 1
ATOM 3321 C CA . LEU A 1 416 ? -4.453 -25.109 -22.047 1 92.31 416 LEU A CA 1
ATOM 3322 C C . LEU A 1 416 ? -5.281 -26.391 -22.125 1 92.31 416 LEU A C 1
ATOM 3324 O O . LEU A 1 416 ? -6.301 -26.516 -21.438 1 92.31 416 LEU A O 1
ATOM 3328 N N . PHE A 1 417 ? -4.785 -27.266 -22.891 1 92.62 417 PHE A N 1
ATOM 3329 C CA . PHE A 1 417 ? -5.469 -28.547 -23.031 1 92.62 417 PHE A CA 1
ATOM 3330 C C . PHE A 1 417 ? -5.434 -29.328 -21.719 1 92.62 417 PHE A C 1
ATOM 3332 O O . PHE A 1 417 ? -6.438 -29.906 -21.312 1 92.62 417 PHE A O 1
ATOM 3339 N N . SER A 1 418 ? -4.328 -29.328 -21.125 1 93.5 418 SER A N 1
ATOM 3340 C CA . SER A 1 418 ? -4.172 -30.062 -19.875 1 93.5 418 SER A CA 1
ATOM 3341 C C . SER A 1 418 ? -5.059 -29.469 -18.781 1 93.5 418 SER A C 1
ATOM 3343 O O . SER A 1 418 ? -5.582 -30.188 -17.938 1 93.5 418 SER A O 1
ATOM 3345 N N . CYS A 1 419 ? -5.25 -28.125 -18.766 1 92.38 419 CYS A N 1
ATOM 3346 C CA . CYS A 1 419 ? -6.07 -27.469 -17.75 1 92.38 419 CYS A CA 1
ATOM 3347 C C . CYS A 1 419 ? -7.531 -27.891 -17.875 1 92.38 419 CYS A C 1
ATOM 3349 O O . CYS A 1 419 ? -8.203 -28.109 -16.875 1 92.38 419 CYS A O 1
ATOM 3351 N N . VAL A 1 420 ? -8.008 -28.078 -19.141 1 91.88 420 VAL A N 1
ATOM 3352 C CA . VAL A 1 420 ? -9.406 -28.453 -19.375 1 91.88 420 VAL A CA 1
ATOM 3353 C C . VAL A 1 420 ? -9.641 -29.891 -18.953 1 91.88 420 VAL A C 1
ATOM 3355 O O . VAL A 1 420 ? -10.633 -30.203 -18.281 1 91.88 420 VAL A O 1
ATOM 3358 N N . ILE A 1 421 ? -8.695 -30.703 -19.266 1 93.38 421 ILE A N 1
ATOM 3359 C CA . ILE A 1 421 ? -8.82 -32.125 -18.922 1 93.38 421 ILE A CA 1
ATOM 3360 C C . ILE A 1 421 ? -8.711 -32.281 -17.406 1 93.38 421 ILE A C 1
ATOM 3362 O O . ILE A 1 421 ? -9.453 -33.062 -16.812 1 93.38 421 ILE A O 1
ATOM 3366 N N . ALA A 1 422 ? -7.773 -31.594 -16.875 1 93.88 422 ALA A N 1
ATOM 3367 C CA . ALA A 1 422 ? -7.57 -31.688 -15.438 1 93.88 422 ALA A CA 1
ATOM 3368 C C . ALA A 1 422 ? -8.82 -31.25 -14.68 1 93.88 422 ALA A C 1
ATOM 3370 O O . ALA A 1 422 ? -9.195 -31.875 -13.68 1 93.88 422 ALA A O 1
ATOM 3371 N N . ARG A 1 423 ? -9.469 -30.172 -15.148 1 92.31 423 ARG A N 1
ATOM 3372 C CA . ARG A 1 423 ? -10.688 -29.703 -14.5 1 92.31 423 ARG A CA 1
ATOM 3373 C C . ARG A 1 423 ? -11.82 -30.719 -14.664 1 92.31 423 ARG A C 1
ATOM 3375 O O . ARG A 1 423 ? -12.586 -30.938 -13.727 1 92.31 423 ARG A O 1
ATOM 3382 N N . ALA A 1 424 ? -11.93 -31.391 -15.805 1 92.5 424 ALA A N 1
ATOM 3383 C CA . ALA A 1 424 ? -12.969 -32.406 -16.047 1 92.5 424 ALA A CA 1
ATOM 3384 C C . ALA A 1 424 ? -12.773 -33.625 -15.156 1 92.5 424 ALA A C 1
ATOM 3386 O O . ALA A 1 424 ? -13.734 -34.125 -14.57 1 92.5 424 ALA A O 1
ATOM 3387 N N . VAL A 1 425 ? -11.57 -33.969 -15.039 1 91.62 425 VAL A N 1
ATOM 3388 C CA . VAL A 1 425 ? -11.266 -35.156 -14.258 1 91.62 425 VAL A CA 1
ATOM 3389 C C . VAL A 1 425 ? -11.445 -34.844 -12.766 1 91.62 425 VAL A C 1
ATOM 3391 O O . VAL A 1 425 ? -11.789 -35.75 -11.984 1 91.62 425 VAL A O 1
ATOM 3394 N N . SER A 1 426 ? -11.234 -33.625 -12.391 1 91.31 426 SER A N 1
ATOM 3395 C CA . SER A 1 426 ? -11.336 -33.25 -10.977 1 91.31 426 SER A CA 1
ATOM 3396 C C . SER A 1 426 ? -12.789 -33.062 -10.562 1 91.31 426 SER A C 1
ATOM 3398 O O . SER A 1 426 ? -13.164 -33.344 -9.43 1 91.31 426 SER A O 1
ATOM 3400 N N . VAL A 1 427 ? -13.672 -32.594 -11.453 1 90.94 427 VAL A N 1
ATOM 3401 C CA . VAL A 1 427 ? -15.016 -32.188 -11.055 1 90.94 427 VAL A CA 1
ATOM 3402 C C . VAL A 1 427 ? -15.977 -33.344 -11.227 1 90.94 427 VAL A C 1
ATOM 3404 O O . VAL A 1 427 ? -16.719 -33.688 -10.297 1 90.94 427 VAL A O 1
ATOM 3407 N N . TYR A 1 428 ? -15.977 -34.156 -12.289 1 91.75 428 TYR A N 1
ATOM 3408 C CA . TYR A 1 428 ? -17.031 -35.094 -12.602 1 91.75 428 TYR A CA 1
ATOM 3409 C C . TYR A 1 428 ? -16.875 -36.375 -11.75 1 91.75 428 TYR A C 1
ATOM 3411 O O . TYR A 1 428 ? -17.828 -36.781 -11.086 1 91.75 428 TYR A O 1
ATOM 3419 N N . PRO A 1 429 ? -15.68 -36.906 -11.68 1 91.31 429 PRO A N 1
ATOM 3420 C CA . PRO A 1 429 ? -15.594 -38.094 -10.836 1 91.31 429 PRO A CA 1
ATOM 3421 C C . PRO A 1 429 ? -15.766 -37.781 -9.352 1 91.31 429 PRO A C 1
ATOM 3423 O O . PRO A 1 429 ? -16.328 -38.594 -8.609 1 91.31 429 PRO A O 1
ATOM 3426 N N . LEU A 1 430 ? -15.297 -36.719 -8.961 1 91.31 430 LEU A N 1
ATOM 3427 C CA . LEU A 1 430 ? -15.414 -36.344 -7.551 1 91.31 430 LEU A CA 1
ATOM 3428 C C . LEU A 1 430 ? -16.875 -36.062 -7.188 1 91.31 430 LEU A C 1
ATOM 3430 O O . LEU A 1 430 ? -17.297 -36.344 -6.07 1 91.31 430 LEU A O 1
ATOM 3434 N N . THR A 1 431 ? -17.578 -35.375 -8.109 1 91.19 431 THR A N 1
ATOM 3435 C CA . THR A 1 431 ? -19 -35.125 -7.844 1 91.19 431 THR A CA 1
ATOM 3436 C C . THR A 1 431 ? -19.766 -36.438 -7.75 1 91.19 431 THR A C 1
ATOM 3438 O O . THR A 1 431 ? -20.672 -36.594 -6.938 1 91.19 431 THR A O 1
ATOM 3441 N N . ALA A 1 432 ? -19.391 -37.406 -8.57 1 89.19 432 ALA A N 1
ATOM 3442 C CA . ALA A 1 432 ? -20 -38.719 -8.492 1 89.19 432 ALA A CA 1
ATOM 3443 C C . ALA A 1 432 ? -19.719 -39.375 -7.145 1 89.19 432 ALA A C 1
ATOM 3445 O O . ALA A 1 432 ? -20.594 -40.031 -6.566 1 89.19 432 ALA A O 1
ATOM 3446 N N . PHE A 1 433 ? -18.547 -39.125 -6.715 1 88.56 433 PHE A N 1
ATOM 3447 C CA . PHE A 1 433 ? -18.156 -39.656 -5.418 1 88.56 433 PHE A CA 1
ATOM 3448 C C . PHE A 1 433 ? -18.922 -38.969 -4.297 1 88.56 433 PHE A C 1
ATOM 3450 O O . PHE A 1 433 ? -19.391 -39.625 -3.363 1 88.56 433 PHE A O 1
ATOM 3457 N N . ILE A 1 434 ? -19.094 -37.656 -4.332 1 88.56 434 ILE A N 1
ATOM 3458 C CA . ILE A 1 434 ? -19.812 -36.906 -3.316 1 88.56 434 ILE A CA 1
ATOM 3459 C C . ILE A 1 434 ? -21.281 -37.312 -3.307 1 88.56 434 ILE A C 1
ATOM 3461 O O . ILE A 1 434 ? -21.875 -37.5 -2.24 1 88.56 434 ILE A O 1
ATOM 3465 N N . ASN A 1 435 ? -21.906 -37.406 -4.492 1 87.12 435 ASN A N 1
ATOM 3466 C CA . ASN A 1 435 ? -23.312 -37.781 -4.598 1 87.12 435 ASN A CA 1
ATOM 3467 C C . ASN A 1 435 ? -23.547 -39.219 -4.074 1 87.12 435 ASN A C 1
ATOM 3469 O O . ASN A 1 435 ? -24.594 -39.5 -3.471 1 87.12 435 ASN A O 1
ATOM 3473 N N . PHE A 1 436 ? -22.562 -40.031 -4.27 1 81.5 436 PHE A N 1
ATOM 3474 C CA . PHE A 1 436 ? -22.656 -41.406 -3.756 1 81.5 436 PHE A CA 1
ATOM 3475 C C . PHE A 1 436 ? -22.609 -41.406 -2.232 1 81.5 436 PHE A C 1
ATOM 3477 O O . PHE A 1 436 ? -23.359 -42.125 -1.589 1 81.5 436 PHE A O 1
ATOM 3484 N N . CYS A 1 437 ? -21.703 -40.594 -1.698 1 79.31 437 CYS A N 1
ATOM 3485 C CA . CYS A 1 437 ? -21.578 -40.531 -0.247 1 79.31 437 CYS A CA 1
ATOM 3486 C C . CYS A 1 437 ? -22.812 -39.875 0.37 1 79.31 437 CYS A C 1
ATOM 3488 O O . CYS A 1 437 ? -23.219 -40.25 1.476 1 79.31 437 CYS A O 1
ATOM 3490 N N . ARG A 1 438 ? -23.344 -38.875 -0.312 1 77.31 438 ARG A N 1
ATOM 3491 C CA . ARG A 1 438 ? -24.547 -38.219 0.201 1 77.31 438 ARG A CA 1
ATOM 3492 C C . ARG A 1 438 ? -25.75 -39.156 0.122 1 77.31 438 ARG A C 1
ATOM 3494 O O . ARG A 1 438 ? -26.672 -39.062 0.949 1 77.31 438 ARG A O 1
ATOM 3501 N N . THR A 1 439 ? -25.844 -39.906 -0.844 1 64.69 439 THR A N 1
ATOM 3502 C CA . THR A 1 439 ? -26.953 -40.844 -0.977 1 64.69 439 THR A CA 1
ATOM 3503 C C . THR A 1 439 ? -26.844 -41.969 0.07 1 64.69 439 THR A C 1
ATOM 3505 O O . THR A 1 439 ? -27.859 -42.375 0.638 1 64.69 439 THR A O 1
ATOM 3508 N N . TYR A 1 440 ? -25.594 -42.312 0.391 1 55.25 440 TYR A N 1
ATOM 3509 C CA . TYR A 1 440 ? -25.453 -43.375 1.357 1 55.25 440 TYR A CA 1
ATOM 3510 C C . TYR A 1 440 ? -25.531 -42.844 2.785 1 55.25 440 TYR A C 1
ATOM 3512 O O . TYR A 1 440 ? -26 -43.562 3.686 1 55.25 440 TYR A O 1
ATOM 3520 N N . HIS A 1 441 ? -24.812 -41.75 3.184 1 49.25 441 HIS A N 1
ATOM 3521 C CA . HIS A 1 441 ? -24.828 -41.281 4.562 1 49.25 441 HIS A CA 1
ATOM 3522 C C . HIS A 1 441 ? -26.219 -40.812 4.965 1 49.25 441 HIS A C 1
ATOM 3524 O O . HIS A 1 441 ? -26.438 -40.406 6.105 1 49.25 441 HIS A O 1
ATOM 3530 N N . CYS A 1 442 ? -27.109 -40.469 4.27 1 40.94 442 CYS A N 1
ATOM 3531 C CA . CYS A 1 442 ? -28.438 -40.156 4.793 1 40.94 442 CYS A CA 1
ATOM 3532 C C . CYS A 1 442 ? -28.984 -41.344 5.598 1 40.94 442 CYS A C 1
ATOM 3534 O O . CYS A 1 442 ? -30.016 -41.219 6.254 1 40.94 442 CYS A O 1
ATOM 3536 N N . SER A 1 443 ? -28.688 -42.562 5.457 1 35.44 443 SER A N 1
ATOM 3537 C CA . SER A 1 443 ? -29.328 -43.531 6.344 1 35.44 443 SER A CA 1
ATOM 3538 C C . SER A 1 443 ? -28.859 -43.344 7.785 1 35.44 443 SER A C 1
ATOM 3540 O O . SER A 1 443 ? -29.672 -43.438 8.719 1 35.44 443 SER A O 1
ATOM 3542 N N . CYS A 1 444 ? -27.562 -43.531 8.227 1 31.73 444 CYS A N 1
ATOM 3543 C CA . CYS A 1 444 ? -27.219 -43.719 9.633 1 31.73 444 CYS A CA 1
ATOM 3544 C C . CYS A 1 444 ? -27.203 -42.406 10.383 1 31.73 444 CYS A C 1
ATOM 3546 O O . CYS A 1 444 ? -27.672 -42.312 11.516 1 31.73 444 CYS A O 1
ATOM 3548 N N . SER A 1 445 ? -26.266 -41.375 10.102 1 34 445 SER A N 1
ATOM 3549 C CA . SER A 1 445 ? -25.812 -40.375 11.047 1 34 445 SER A CA 1
ATOM 3550 C C . SER A 1 445 ? -26.781 -39.188 11.094 1 34 445 SER A C 1
ATOM 3552 O O . SER A 1 445 ? -26.562 -38.25 11.852 1 34 445 SER A O 1
ATOM 3554 N N . ALA A 1 446 ? -27.672 -38.906 10.289 1 33.91 446 ALA A N 1
ATOM 3555 C CA . ALA A 1 446 ? -28.531 -37.75 10.5 1 33.91 446 ALA A CA 1
ATOM 3556 C C . ALA A 1 446 ? -29.344 -37.906 11.781 1 33.91 446 ALA A C 1
ATOM 3558 O O . ALA A 1 446 ? -30 -36.938 12.234 1 33.91 446 ALA A O 1
ATOM 3559 N N . ASN A 1 447 ? -29.688 -39.094 12.266 1 31.36 447 ASN A N 1
ATOM 3560 C CA . ASN A 1 447 ? -30.484 -39.156 13.477 1 31.36 447 ASN A CA 1
ATOM 3561 C C . ASN A 1 447 ? -29.75 -38.562 14.68 1 31.36 447 ASN A C 1
ATOM 3563 O O . ASN A 1 447 ? -30.391 -38.094 15.617 1 31.36 447 ASN A O 1
ATOM 3567 N N . CYS A 1 448 ? -28.484 -38.906 14.906 1 29.38 448 CYS A N 1
ATOM 3568 C CA . CYS A 1 448 ? -27.875 -38.688 16.219 1 29.38 448 CYS A CA 1
ATOM 3569 C C . CYS A 1 448 ? -27.516 -37.219 16.406 1 29.38 448 CYS A C 1
ATOM 3571 O O . CYS A 1 448 ? -27.609 -36.688 17.516 1 29.38 448 CYS A O 1
ATOM 3573 N N . LEU A 1 449 ? -26.828 -36.594 15.422 1 26.92 449 LEU A N 1
ATOM 3574 C CA . LEU A 1 449 ? -26.344 -35.281 15.836 1 26.92 449 LEU A CA 1
ATOM 3575 C C . LEU A 1 449 ? -27.469 -34.25 15.828 1 26.92 449 LEU A C 1
ATOM 3577 O O . LEU A 1 449 ? -27.312 -33.156 16.391 1 26.92 449 LEU A O 1
ATOM 3581 N N . LYS A 1 450 ? -28.5 -34.469 15.086 1 31.14 450 LYS A N 1
ATOM 3582 C CA . LYS A 1 450 ? -29.578 -33.469 15.203 1 31.14 450 LYS A CA 1
ATOM 3583 C C . LYS A 1 450 ? -30.125 -33.438 16.625 1 31.14 450 LYS A C 1
ATOM 3585 O O . LYS A 1 450 ? -30.609 -32.375 17.078 1 31.14 450 LYS A O 1
ATOM 3590 N N . LYS A 1 451 ? -30.25 -34.625 17.234 1 31.64 451 LYS A N 1
ATOM 3591 C CA . LYS A 1 451 ? -30.969 -34.562 18.5 1 31.64 451 LYS A CA 1
ATOM 3592 C C . LYS A 1 451 ? -30.25 -33.656 19.5 1 31.64 451 LYS A C 1
ATOM 3594 O O . LYS A 1 451 ? -30.906 -32.969 20.297 1 31.64 451 LYS A O 1
ATOM 3599 N N . ARG A 1 452 ? -28.891 -33.812 19.625 1 30.17 452 ARG A N 1
ATOM 3600 C CA . ARG A 1 452 ? -28.312 -33.156 20.797 1 30.17 452 ARG A CA 1
ATOM 3601 C C . ARG A 1 452 ? -28.312 -31.641 20.641 1 30.17 452 ARG A C 1
ATOM 3603 O O . ARG A 1 452 ? -28.453 -30.906 21.625 1 30.17 452 ARG A O 1
ATOM 3610 N N . PHE A 1 453 ? -27.953 -31.078 19.422 1 29.77 453 PHE A N 1
ATOM 3611 C CA . PHE A 1 453 ? -27.906 -29.625 19.469 1 29.77 453 PHE A CA 1
ATOM 3612 C C . PHE A 1 453 ? -29.297 -29.016 19.484 1 29.77 453 PHE A C 1
ATOM 3614 O O . PHE A 1 453 ? -29.469 -27.812 19.688 1 29.77 453 PHE A O 1
ATOM 3621 N N . ASP A 1 454 ? -30.359 -29.719 19.062 1 29.94 454 ASP A N 1
ATOM 3622 C CA . ASP A 1 454 ? -31.672 -29.109 19.141 1 29.94 454 ASP A CA 1
ATOM 3623 C C . ASP A 1 454 ? -32.094 -28.875 20.594 1 29.94 454 ASP A C 1
ATOM 3625 O O . ASP A 1 454 ? -33.062 -28.141 20.859 1 29.94 454 ASP A O 1
ATOM 3629 N N . SER A 1 455 ? -31.734 -29.812 21.5 1 29.39 455 SER A N 1
ATOM 3630 C CA . SER A 1 455 ? -32.469 -29.672 22.75 1 29.39 455 SER A CA 1
ATOM 3631 C C . SER A 1 455 ? -32.156 -28.328 23.422 1 29.39 455 SER A C 1
ATOM 3633 O O . SER A 1 455 ? -33.062 -27.688 23.984 1 29.39 455 SER A O 1
ATOM 3635 N N . HIS A 1 456 ? -30.906 -28.094 23.844 1 27.38 456 HIS A N 1
ATOM 3636 C CA . HIS A 1 456 ? -30.859 -27.125 24.938 1 27.38 456 HIS A CA 1
ATOM 3637 C C . HIS A 1 456 ? -31.141 -25.719 24.422 1 27.38 456 HIS A C 1
ATOM 3639 O O . HIS A 1 456 ? -31.516 -24.828 25.203 1 27.38 456 HIS A O 1
ATOM 3645 N N . SER A 1 457 ? -30.453 -25.219 23.391 1 26.05 457 SER A N 1
ATOM 3646 C CA . SER A 1 457 ? -30.438 -23.766 23.406 1 26.05 457 SER A CA 1
ATOM 3647 C C . SER A 1 457 ? -31.75 -23.188 22.891 1 26.05 457 SER A C 1
ATOM 3649 O O . SER A 1 457 ? -31.984 -23.125 21.672 1 26.05 457 SER A O 1
ATOM 3651 N N . HIS A 1 458 ? -32.969 -23.594 23.375 1 26.2 458 HIS A N 1
ATOM 3652 C CA . HIS A 1 458 ? -34.188 -22.812 23.297 1 26.2 458 HIS A CA 1
ATOM 3653 C C . HIS A 1 458 ? -33.969 -21.375 23.766 1 26.2 458 HIS A C 1
ATOM 3655 O O . HIS A 1 458 ? -34.375 -21.016 24.875 1 26.2 458 HIS A O 1
ATOM 3661 N N . LEU A 1 459 ? -32.75 -20.719 23.75 1 23.36 459 LEU A N 1
ATOM 3662 C CA . LEU A 1 459 ? -32.844 -19.328 24.188 1 23.36 459 LEU A CA 1
ATOM 3663 C C . LEU A 1 459 ? -33.844 -18.562 23.344 1 23.36 459 LEU A C 1
ATOM 3665 O O . LEU A 1 459 ? -33.75 -18.531 22.125 1 23.36 459 LEU A O 1
ATOM 3669 N N . SER A 1 460 ? -35.094 -18.359 23.781 1 23.36 460 SER A N 1
ATOM 3670 C CA . SER A 1 460 ? -36.219 -17.5 23.469 1 23.36 460 SER A CA 1
ATOM 3671 C C . SER A 1 460 ? -35.781 -16.062 23.219 1 23.36 460 SER A C 1
ATOM 3673 O O . SER A 1 460 ? -35.562 -15.305 24.156 1 23.36 460 SER A O 1
ATOM 3675 N N . TYR A 1 461 ? -34.719 -15.758 22.5 1 21.86 461 TYR A N 1
ATOM 3676 C CA . TYR A 1 461 ? -34.531 -14.328 22.297 1 21.86 461 TYR A CA 1
ATOM 3677 C C . TYR A 1 461 ? -35.781 -13.688 21.75 1 21.86 461 TYR A C 1
ATOM 3679 O O . TYR A 1 461 ? -36.281 -14.07 20.672 1 21.86 461 TYR A O 1
ATOM 3687 N N . SER A 1 462 ? -36.75 -13.227 22.547 1 21.38 462 SER A N 1
ATOM 3688 C CA . SER A 1 462 ? -37.844 -12.297 22.328 1 21.38 462 SER A CA 1
ATOM 3689 C C . SER A 1 462 ? -37.375 -11.07 21.531 1 21.38 462 SER A C 1
ATOM 3691 O O . SER A 1 462 ? -36.469 -10.352 21.984 1 21.38 462 SER A O 1
ATOM 3693 N N . ALA A 1 463 ? -37.281 -11.172 20.281 1 24.03 463 ALA A N 1
ATOM 3694 C CA . ALA A 1 463 ? -37.062 -10.109 19.297 1 24.03 463 ALA A CA 1
ATOM 3695 C C . ALA A 1 463 ? -37.969 -8.914 19.594 1 24.03 463 ALA A C 1
ATOM 3697 O O . ALA A 1 463 ? -39.188 -9.008 19.469 1 24.03 463 ALA A O 1
ATOM 3698 N N . ASP A 1 464 ? -37.719 -8.219 20.625 1 21.34 464 ASP A N 1
ATOM 3699 C CA . ASP A 1 464 ? -38.344 -6.906 20.688 1 21.34 464 ASP A CA 1
ATOM 3700 C C . ASP A 1 464 ? -38.25 -6.172 19.359 1 21.34 464 ASP A C 1
ATOM 3702 O O . ASP A 1 464 ? -37.156 -6.113 18.766 1 21.34 464 ASP A O 1
ATOM 3706 N N . LYS A 1 465 ? -39.344 -6.062 18.562 1 24.48 465 LYS A N 1
ATOM 3707 C CA . LYS A 1 465 ? -39.781 -5.492 17.281 1 24.48 465 LYS A CA 1
ATOM 3708 C C . LYS A 1 465 ? -39.344 -4.031 17.172 1 24.48 465 LYS A C 1
ATOM 3710 O O . LYS A 1 465 ? -39.844 -3.309 16.297 1 24.48 465 LYS A O 1
ATOM 3715 N N . SER A 1 466 ? -38.594 -3.477 18.031 1 22.86 466 SER A N 1
ATOM 3716 C CA . SER A 1 466 ? -38.625 -2.053 17.719 1 22.86 466 SER A CA 1
ATOM 3717 C C . SER A 1 466 ? -38.25 -1.789 16.266 1 22.86 466 SER A C 1
ATOM 3719 O O . SER A 1 466 ? -37.25 -2.342 15.773 1 22.86 466 SER A O 1
ATOM 3721 N N . ILE A 1 467 ? -39.25 -1.464 15.383 1 23.22 467 ILE A N 1
ATOM 3722 C CA . ILE A 1 467 ? -39.469 -0.988 14.023 1 23.22 467 ILE A CA 1
ATOM 3723 C C . ILE A 1 467 ? -38.469 0.13 13.703 1 23.22 467 ILE A C 1
ATOM 3725 O O . ILE A 1 467 ? -38.562 1.223 14.273 1 23.22 467 ILE A O 1
ATOM 3729 N N . ILE A 1 468 ? -37.25 -0.014 14.008 1 22.64 468 ILE A N 1
ATOM 3730 C CA . ILE A 1 468 ? -36.656 1.249 13.586 1 22.64 468 ILE A CA 1
ATOM 3731 C C . ILE A 1 468 ? -36.938 1.487 12.109 1 22.64 468 ILE A C 1
ATOM 3733 O O . ILE A 1 468 ? -36.688 0.619 11.273 1 22.64 468 ILE A O 1
ATOM 3737 N N . PRO A 1 469 ? -37.875 2.477 11.562 1 22.23 469 PRO A N 1
ATOM 3738 C CA . PRO A 1 469 ? -38.5 2.852 10.297 1 22.23 469 PRO A CA 1
ATOM 3739 C C . PRO A 1 469 ? -37.5 2.9 9.133 1 22.23 469 PRO A C 1
ATOM 3741 O O . PRO A 1 469 ? -37.875 2.701 7.977 1 22.23 469 PRO A O 1
ATOM 3744 N N . GLY A 1 470 ? -36.375 3.559 9.297 1 22.27 470 GLY A N 1
ATOM 3745 C CA . GLY A 1 470 ? -36.094 4.426 8.172 1 22.27 470 GLY A CA 1
ATOM 3746 C C . GLY A 1 470 ? -36 3.684 6.848 1 22.27 470 GLY A C 1
ATOM 3747 O O . GLY A 1 470 ? -36.875 3.822 5.996 1 22.27 470 GLY A O 1
ATOM 3748 N N . SER A 1 471 ? -34.844 3.805 6.094 1 22.48 471 SER A N 1
ATOM 3749 C CA . SER A 1 471 ? -34.812 4.016 4.652 1 22.48 471 SER A CA 1
ATOM 3750 C C . SER A 1 471 ? -35.219 2.754 3.896 1 22.48 471 SER A C 1
ATOM 3752 O O . SER A 1 471 ? -35 1.64 4.383 1 22.48 471 SER A O 1
ATOM 3754 N N . SER A 1 472 ? -36.188 2.836 2.906 1 23.06 472 SER A N 1
ATOM 3755 C CA . SER A 1 472 ? -37 2.086 1.95 1 23.06 472 SER A CA 1
ATOM 3756 C C . SER A 1 472 ? -36.125 1.072 1.186 1 23.06 472 SER A C 1
ATOM 3758 O O . SER A 1 472 ? -36.656 0.335 0.344 1 23.06 472 SER A O 1
ATOM 3760 N N . PHE A 1 473 ? -34.969 1.116 1.042 1 23.28 473 PHE A N 1
ATOM 3761 C CA . PHE A 1 473 ? -34.719 0.416 -0.211 1 23.28 473 PHE A CA 1
ATOM 3762 C C . PHE A 1 473 ? -35.5 -0.896 -0.265 1 23.28 473 PHE A C 1
ATOM 3764 O O . PHE A 1 473 ? -36.219 -1.161 -1.232 1 23.28 473 PHE A O 1
ATOM 3771 N N . LEU A 1 474 ? -35.156 -2.168 -0.465 1 22.25 474 LEU A N 1
ATOM 3772 C CA . LEU A 1 474 ? -35.938 -3.219 -1.09 1 22.25 474 LEU A CA 1
ATOM 3773 C C . LEU A 1 474 ? -37.062 -3.701 -0.147 1 22.25 474 LEU A C 1
ATOM 3775 O O . LEU A 1 474 ? -36.781 -4.492 0.762 1 22.25 474 LEU A O 1
ATOM 3779 N N . SER A 1 475 ? -37.875 -2.77 0.48 1 24.17 475 SER A N 1
ATOM 3780 C CA . SER A 1 475 ? -39.094 -3.299 1.136 1 24.17 475 SER A CA 1
ATOM 3781 C C . SER A 1 475 ? -40 -4.012 0.14 1 24.17 475 SER A C 1
ATOM 3783 O O . SER A 1 475 ? -40.875 -3.389 -0.467 1 24.17 475 SER A O 1
ATOM 3785 N N . ASN A 1 476 ? -39.625 -4.551 -1.061 1 21.78 476 ASN A N 1
ATOM 3786 C CA . ASN A 1 476 ? -40.688 -5.238 -1.789 1 21.78 476 ASN A CA 1
ATOM 3787 C C . ASN A 1 476 ? -41.594 -6.023 -0.849 1 21.78 476 ASN A C 1
ATOM 3789 O O . ASN A 1 476 ? -41.125 -6.691 0.069 1 21.78 476 ASN A O 1
ATOM 3793 N N . SER A 1 477 ? -42.812 -5.551 -0.657 1 23.39 477 SER A N 1
ATOM 3794 C CA . SER A 1 477 ? -44.062 -6.102 -0.156 1 23.39 477 SER A CA 1
ATOM 3795 C C . SER A 1 477 ? -44.281 -7.52 -0.67 1 23.39 477 SER A C 1
ATOM 3797 O O . SER A 1 477 ? -44.594 -7.719 -1.848 1 23.39 477 SER A O 1
ATOM 3799 N N . MET A 1 478 ? -43.562 -8.5 -0.548 1 22.62 478 MET A N 1
ATOM 3800 C CA . MET A 1 478 ? -44.062 -9.828 -0.909 1 22.62 478 MET A CA 1
ATOM 3801 C C . MET A 1 478 ? -45.469 -10.062 -0.341 1 22.62 478 MET A C 1
ATOM 3803 O O . MET A 1 478 ? -45.656 -10 0.874 1 22.62 478 MET A O 1
ATOM 3807 N N . GLU A 1 479 ? -46.5 -9.609 -1.071 1 23.59 479 GLU A N 1
ATOM 3808 C CA . GLU A 1 479 ? -47.875 -10.031 -0.898 1 23.59 479 GLU A CA 1
ATOM 3809 C C . GLU A 1 479 ? -47.938 -11.508 -0.511 1 23.59 479 GLU A C 1
ATOM 3811 O O . GLU A 1 479 ? -47.219 -12.336 -1.04 1 23.59 479 GLU A O 1
ATOM 3816 N N . SER A 1 480 ? -48.438 -11.805 0.626 1 25.62 480 SER A N 1
ATOM 3817 C CA . SER A 1 480 ? -48.812 -13.094 1.197 1 25.62 480 SER A CA 1
ATOM 3818 C C . SER A 1 480 ? -49.781 -13.836 0.279 1 25.62 480 SER A C 1
ATOM 3820 O O . SER A 1 480 ? -50.969 -13.57 0.29 1 25.62 480 SER A O 1
ATOM 3822 N N . GLY A 1 481 ? -49.688 -13.75 -1.087 1 23.12 481 GLY A N 1
ATOM 3823 C CA . GLY A 1 481 ? -50.688 -14.57 -1.784 1 23.12 481 GLY A CA 1
ATOM 3824 C C . GLY A 1 481 ? -50.875 -15.93 -1.147 1 23.12 481 GLY A C 1
ATOM 3825 O O . GLY A 1 481 ? -49.938 -16.531 -0.656 1 23.12 481 GLY A O 1
ATOM 3826 N N . ASP A 1 482 ? -52.094 -16.156 -0.667 1 25.45 482 ASP A N 1
ATOM 3827 C CA . ASP A 1 482 ? -52.719 -17.375 -0.148 1 25.45 482 ASP A CA 1
ATOM 3828 C C . ASP A 1 482 ? -52.469 -18.562 -1.07 1 25.45 482 ASP A C 1
ATOM 3830 O O . ASP A 1 482 ? -53 -18.609 -2.189 1 25.45 482 ASP A O 1
ATOM 3834 N N . VAL A 1 483 ? -51.219 -18.844 -1.447 1 25.38 483 VAL A N 1
ATOM 3835 C CA . VAL A 1 483 ? -51.188 -20.125 -2.137 1 25.38 483 VAL A CA 1
ATOM 3836 C C . VAL A 1 483 ? -51.969 -21.156 -1.354 1 25.38 483 VAL A C 1
ATOM 3838 O O . VAL A 1 483 ? -51.75 -21.375 -0.164 1 25.38 483 VAL A O 1
ATOM 3841 N N . ILE A 1 484 ? -53.188 -21.219 -1.646 1 25.95 484 ILE A N 1
ATOM 3842 C CA . ILE A 1 484 ? -54 -22.391 -1.314 1 25.95 484 ILE A CA 1
ATOM 3843 C C . ILE A 1 484 ? -53.188 -23.656 -1.496 1 25.95 484 ILE A C 1
ATOM 3845 O O . ILE A 1 484 ? -52.719 -23.953 -2.602 1 25.95 484 ILE A O 1
ATOM 3849 N N . VAL A 1 485 ? -52.344 -23.938 -0.475 1 27.22 485 VAL A N 1
ATOM 3850 C CA . VAL A 1 485 ? -51.812 -25.281 -0.308 1 27.22 485 VAL A CA 1
ATOM 3851 C C . VAL A 1 485 ? -52.906 -26.312 -0.517 1 27.22 485 VAL A C 1
ATOM 3853 O O . VAL A 1 485 ? -53.812 -26.453 0.308 1 27.22 485 VAL A O 1
ATOM 3856 N N . SER A 1 486 ? -53.469 -26.266 -1.704 1 26.53 486 SER A N 1
ATOM 3857 C CA . SER A 1 486 ? -54.25 -27.484 -1.893 1 26.53 486 SER A CA 1
ATOM 3858 C C . SER A 1 486 ? -53.469 -28.719 -1.461 1 26.53 486 SER A C 1
ATOM 3860 O O . SER A 1 486 ? -52.25 -28.781 -1.627 1 26.53 486 SER A O 1
ATOM 3862 N N . SER A 1 487 ? -53.938 -29.469 -0.352 1 27.58 487 SER A N 1
ATOM 3863 C CA . SER A 1 487 ? -53.625 -30.734 0.319 1 27.58 487 SER A CA 1
ATOM 3864 C C . SER A 1 487 ? -53.312 -31.844 -0.689 1 27.58 487 SER A C 1
ATOM 3866 O O . SER A 1 487 ? -53.531 -33.031 -0.412 1 27.58 487 SER A O 1
ATOM 3868 N N . THR A 1 488 ? -53.312 -31.547 -1.937 1 29.41 488 THR A N 1
ATOM 3869 C CA . THR A 1 488 ? -53.094 -32.781 -2.666 1 29.41 488 THR A CA 1
ATOM 3870 C C . THR A 1 488 ? -51.844 -33.5 -2.193 1 29.41 488 THR A C 1
ATOM 3872 O O . THR A 1 488 ? -50.906 -32.844 -1.689 1 29.41 488 THR A O 1
ATOM 3875 N N . GLY A 1 489 ? -51.656 -34.938 -2.26 1 30.89 489 GLY A N 1
ATOM 3876 C CA . GLY A 1 489 ? -50.719 -35.875 -1.666 1 30.89 489 GLY A CA 1
ATOM 3877 C C . GLY A 1 489 ? -49.281 -35.375 -1.696 1 30.89 489 GLY A C 1
ATOM 3878 O O . GLY A 1 489 ? -48.719 -35.156 -2.77 1 30.89 489 GLY A O 1
ATOM 3879 N N . ASP A 1 490 ? -49 -34.562 -0.875 1 30.89 490 ASP A N 1
ATOM 3880 C CA . ASP A 1 490 ? -47.906 -33.594 -0.56 1 30.89 490 ASP A CA 1
ATOM 3881 C C . ASP A 1 490 ? -46.562 -34.312 -0.567 1 30.89 490 ASP A C 1
ATOM 3883 O O . ASP A 1 490 ? -46.125 -34.844 0.451 1 30.89 490 ASP A O 1
ATOM 3887 N N . LYS A 1 491 ? -46.406 -35.438 -1.386 1 28.94 491 LYS A N 1
ATOM 3888 C CA . LYS A 1 491 ? -45.125 -36.094 -1.335 1 28.94 491 LYS A CA 1
ATOM 3889 C C . LYS A 1 491 ? -44 -35.094 -1.207 1 28.94 491 LYS A C 1
ATOM 3891 O O . LYS A 1 491 ? -43.781 -34.25 -2.094 1 28.94 491 LYS A O 1
ATOM 3896 N N . ARG A 1 492 ? -43.906 -34.5 -0.086 1 32.12 492 ARG A N 1
ATOM 3897 C CA . ARG A 1 492 ? -42.656 -33.844 0.268 1 32.12 492 ARG A CA 1
ATOM 3898 C C . ARG A 1 492 ? -41.5 -34.375 -0.557 1 32.12 492 ARG A C 1
ATOM 3900 O O . ARG A 1 492 ? -41.031 -35.5 -0.324 1 32.12 492 ARG A O 1
ATOM 3907 N N . LYS A 1 493 ? -41.625 -34.344 -1.799 1 32.44 493 LYS A N 1
ATOM 3908 C CA . LYS A 1 493 ? -40.438 -34.625 -2.615 1 32.44 493 LYS A CA 1
ATOM 3909 C C . LYS A 1 493 ? -39.156 -34.375 -1.838 1 32.44 493 LYS A C 1
ATOM 3911 O O . LYS A 1 493 ? -38.938 -33.25 -1.339 1 32.44 493 LYS A O 1
ATOM 3916 N N . SER A 1 494 ? -38.688 -35.188 -1.008 1 35.44 494 SER A N 1
ATOM 3917 C CA . SER A 1 494 ? -37.375 -35.312 -0.351 1 35.44 494 SER A CA 1
ATOM 3918 C C . SER A 1 494 ? -36.312 -34.562 -1.125 1 35.44 494 SER A C 1
ATOM 3920 O O . SER A 1 494 ? -36.062 -34.875 -2.293 1 35.44 494 SER A O 1
ATOM 3922 N N . VAL A 1 495 ? -36.188 -33.25 -1.226 1 42.44 495 VAL A N 1
ATOM 3923 C CA . VAL A 1 495 ? -35.25 -32.312 -1.838 1 42.44 495 VAL A CA 1
ATOM 3924 C C . VAL A 1 495 ? -33.844 -32.906 -1.761 1 42.44 495 VAL A C 1
ATOM 3926 O O . VAL A 1 495 ? -33.281 -33 -0.673 1 42.44 495 VAL A O 1
ATOM 3929 N N . SER A 1 496 ? -33.469 -33.875 -2.334 1 46.97 496 SER A N 1
ATOM 3930 C CA . SER A 1 496 ? -32.188 -34.562 -2.562 1 46.97 496 SER A CA 1
ATOM 3931 C C . SER A 1 496 ? -31.047 -33.594 -2.758 1 46.97 496 SER A C 1
ATOM 3933 O O . SER A 1 496 ? -31.125 -32.688 -3.57 1 46.97 496 SER A O 1
ATOM 3935 N N . ASN A 1 497 ? -30.25 -33.188 -1.699 1 62.31 497 ASN A N 1
ATOM 3936 C CA . ASN A 1 497 ? -29.047 -32.375 -1.578 1 62.31 497 ASN A CA 1
ATOM 3937 C C . ASN A 1 497 ? -27.969 -32.812 -2.572 1 62.31 497 ASN A C 1
ATOM 3939 O O . ASN A 1 497 ? -26.781 -32.656 -2.314 1 62.31 497 ASN A O 1
ATOM 3943 N N . LYS A 1 498 ? -28.375 -33.438 -3.666 1 71.5 498 LYS A N 1
ATOM 3944 C CA . LYS A 1 498 ? -27.438 -33.875 -4.688 1 71.5 498 LYS A CA 1
ATOM 3945 C C . LYS A 1 498 ? -27.047 -32.719 -5.613 1 71.5 498 LYS A C 1
ATOM 3947 O O . LYS A 1 498 ? -27.859 -31.828 -5.867 1 71.5 498 LYS A O 1
ATOM 3952 N N . ILE A 1 499 ? -25.781 -32.719 -5.996 1 83.44 499 ILE A N 1
ATOM 3953 C CA . ILE A 1 499 ? -25.281 -31.75 -6.961 1 83.44 499 ILE A CA 1
ATOM 3954 C C . ILE A 1 499 ? -25.688 -32.156 -8.375 1 83.44 499 ILE A C 1
ATOM 3956 O O . ILE A 1 499 ? -25.219 -33.188 -8.883 1 83.44 499 ILE A O 1
ATOM 3960 N N . THR A 1 500 ? -26.609 -31.484 -8.961 1 83.94 500 THR A N 1
ATOM 3961 C CA . THR A 1 500 ? -27.172 -31.781 -10.273 1 83.94 500 THR A CA 1
ATOM 3962 C C . THR A 1 500 ? -26.125 -31.625 -11.367 1 83.94 500 THR A C 1
ATOM 3964 O O . THR A 1 500 ? -25.047 -31.062 -11.133 1 83.94 500 THR A O 1
ATOM 3967 N N . LEU A 1 501 ? -26.328 -32.281 -12.469 1 86.06 501 LEU A N 1
ATOM 3968 C CA . LEU A 1 501 ? -25.422 -32.219 -13.609 1 86.06 501 LEU A CA 1
ATOM 3969 C C . LEU A 1 501 ? -25.234 -30.797 -14.102 1 86.06 501 LEU A C 1
ATOM 3971 O O . LEU A 1 501 ? -24.156 -30.422 -14.578 1 86.06 501 LEU A O 1
ATOM 3975 N N . ASN A 1 502 ? -26.25 -30 -13.953 1 87.69 502 ASN A N 1
ATOM 3976 C CA . ASN A 1 502 ? -26.125 -28.594 -14.359 1 87.69 502 ASN A CA 1
ATOM 3977 C C . ASN A 1 502 ? -25.156 -27.828 -13.469 1 87.69 502 ASN A C 1
ATOM 3979 O O . ASN A 1 502 ? -24.391 -27 -13.953 1 87.69 502 ASN A O 1
ATOM 3983 N N . PHE A 1 503 ? -25.234 -28.266 -12.258 1 87 503 PHE A N 1
ATOM 3984 C CA . PHE A 1 503 ? -24.297 -27.625 -11.328 1 87 503 PHE A CA 1
ATOM 3985 C C . PHE A 1 503 ? -22.875 -28.078 -11.594 1 87 503 PHE A C 1
ATOM 3987 O O . PHE A 1 503 ? -21.938 -27.281 -11.469 1 87 503 PHE A O 1
ATOM 3994 N N . GLN A 1 504 ? -22.797 -29.312 -12.031 1 89.25 504 GLN A N 1
ATOM 3995 C CA . GLN A 1 504 ? -21.469 -29.859 -12.312 1 89.25 504 GLN A CA 1
ATOM 3996 C C . GLN A 1 504 ? -20.828 -29.156 -13.5 1 89.25 504 GLN A C 1
ATOM 3998 O O . GLN A 1 504 ? -19.641 -28.828 -13.477 1 89.25 504 GLN A O 1
ATOM 4003 N N . HIS A 1 505 ? -21.609 -28.922 -14.508 1 89.12 505 HIS A N 1
ATOM 4004 C CA . HIS A 1 505 ? -21.094 -28.219 -15.68 1 89.12 505 HIS A CA 1
ATOM 4005 C C . HIS A 1 505 ? -20.703 -26.797 -15.344 1 89.12 505 HIS A C 1
ATOM 4007 O O . HIS A 1 505 ? -19.719 -26.266 -15.883 1 89.12 505 HIS A O 1
ATOM 4013 N N . MET A 1 506 ? -21.422 -26.25 -14.445 1 88.38 506 MET A N 1
ATOM 4014 C CA . MET A 1 506 ? -21.109 -24.891 -14.055 1 88.38 506 MET A CA 1
ATOM 4015 C C . MET A 1 506 ? -19.844 -24.828 -13.211 1 88.38 506 MET A C 1
ATOM 4017 O O . MET A 1 506 ? -19.031 -23.922 -13.352 1 88.38 506 MET A O 1
ATOM 4021 N N . ILE A 1 507 ? -19.719 -25.828 -12.391 1 88.69 507 ILE A N 1
ATOM 4022 C CA . ILE A 1 507 ? -18.516 -25.891 -11.586 1 88.69 507 ILE A CA 1
ATOM 4023 C C . ILE A 1 507 ? -17.297 -26.141 -12.484 1 88.69 507 ILE A C 1
ATOM 4025 O O . ILE A 1 507 ? -16.234 -25.562 -12.266 1 88.69 507 ILE A O 1
ATOM 4029 N N . PHE A 1 508 ? -17.531 -26.922 -13.453 1 89.31 508 PHE A N 1
ATOM 4030 C CA . PHE A 1 508 ? -16.484 -27.203 -14.43 1 89.31 508 PHE A CA 1
ATOM 4031 C C . PHE A 1 508 ? -16.094 -25.922 -15.172 1 89.31 508 PHE A C 1
ATOM 4033 O O . PHE A 1 508 ? -14.906 -25.656 -15.359 1 89.31 508 PHE A O 1
ATOM 4040 N N . PHE A 1 509 ? -17.016 -25.141 -15.461 1 87.06 509 PHE A N 1
ATOM 4041 C CA . PHE A 1 509 ? -16.766 -23.938 -16.234 1 87.06 509 PHE A CA 1
ATOM 4042 C C . PHE A 1 509 ? -16.188 -22.844 -15.344 1 87.06 509 PHE A C 1
ATOM 4044 O O . PHE A 1 509 ? -15.523 -21.922 -15.828 1 87.06 509 PHE A O 1
ATOM 4051 N N . SER A 1 510 ? -16.406 -22.906 -14.062 1 85.44 510 SER A N 1
ATOM 4052 C CA . SER A 1 510 ? -15.953 -21.875 -13.125 1 85.44 510 SER A CA 1
ATOM 4053 C C . SER A 1 510 ? -14.477 -22.078 -12.766 1 85.44 510 SER A C 1
ATOM 4055 O O . SER A 1 510 ? -13.93 -21.328 -11.945 1 85.44 510 SER A O 1
ATOM 4057 N N . GLY A 1 511 ? -13.789 -22.953 -13.414 1 83.94 511 GLY A N 1
ATOM 4058 C CA . GLY A 1 511 ? -12.383 -23.219 -13.125 1 83.94 511 GLY A CA 1
ATOM 4059 C C . GLY A 1 511 ? -11.445 -22.25 -13.82 1 83.94 511 GLY A C 1
ATOM 4060 O O . GLY A 1 511 ? -10.516 -22.672 -14.516 1 83.94 511 GLY A O 1
ATOM 4061 N N . LEU A 1 512 ? -11.656 -20.969 -13.602 1 84.38 512 LEU A N 1
ATOM 4062 C CA . LEU A 1 512 ? -10.789 -19.953 -14.195 1 84.38 512 LEU A CA 1
ATOM 4063 C C . LEU A 1 512 ? -9.523 -19.766 -13.367 1 84.38 512 LEU A C 1
ATOM 4065 O O . LEU A 1 512 ? -9.508 -20.094 -12.172 1 84.38 512 LEU A O 1
ATOM 4069 N N . ARG A 1 513 ? -8.539 -19.469 -14.094 1 85.75 513 ARG A N 1
ATOM 4070 C CA . ARG A 1 513 ? -7.281 -19.219 -13.406 1 85.75 513 ARG A CA 1
ATOM 4071 C C . ARG A 1 513 ? -7.07 -17.719 -13.18 1 85.75 513 ARG A C 1
ATOM 4073 O O . ARG A 1 513 ? -7.629 -16.891 -13.906 1 85.75 513 ARG A O 1
ATOM 4080 N N . GLY A 1 514 ? -6.344 -17.422 -12.109 1 81.25 514 GLY A N 1
ATOM 4081 C CA . GLY A 1 514 ? -6.332 -16 -11.82 1 81.25 514 GLY A CA 1
ATOM 4082 C C . GLY A 1 514 ? -5.051 -15.539 -11.148 1 81.25 514 GLY A C 1
ATOM 4083 O O . GLY A 1 514 ? -3.953 -15.914 -11.57 1 81.25 514 GLY A O 1
ATOM 4084 N N . ALA A 1 515 ? -5.242 -14.727 -10.086 1 76.94 515 ALA A N 1
ATOM 4085 C CA . ALA A 1 515 ? -4.195 -13.922 -9.453 1 76.94 515 ALA A CA 1
ATOM 4086 C C . ALA A 1 515 ? -3.172 -14.812 -8.75 1 76.94 515 ALA A C 1
ATOM 4088 O O . ALA A 1 515 ? -1.971 -14.531 -8.797 1 76.94 515 ALA A O 1
ATOM 4089 N N . MET A 1 516 ? -3.557 -15.859 -8.164 1 83 516 MET A N 1
ATOM 4090 C CA . MET A 1 516 ? -2.635 -16.688 -7.391 1 83 516 MET A CA 1
ATOM 4091 C C . MET A 1 516 ? -1.674 -17.438 -8.305 1 83 516 MET A C 1
ATOM 4093 O O . MET A 1 516 ? -0.485 -17.547 -8 1 83 516 MET A O 1
ATOM 4097 N N . ALA A 1 517 ? -2.207 -17.969 -9.352 1 88.5 517 ALA A N 1
ATOM 4098 C CA . ALA A 1 517 ? -1.319 -18.641 -10.305 1 88.5 517 ALA A CA 1
ATOM 4099 C C . ALA A 1 517 ? -0.287 -17.656 -10.859 1 88.5 517 ALA A C 1
ATOM 4101 O O . ALA A 1 517 ? 0.89 -18 -11 1 88.5 517 ALA A O 1
ATOM 4102 N N . PHE A 1 518 ? -0.759 -16.516 -11.117 1 84.94 518 PHE A N 1
ATOM 4103 C CA . PHE A 1 518 ? 0.119 -15.477 -11.633 1 84.94 518 PHE A CA 1
ATOM 4104 C C . PHE A 1 518 ? 1.186 -15.109 -10.609 1 84.94 518 PHE A C 1
ATOM 4106 O O . PHE A 1 518 ? 2.365 -14.992 -10.945 1 84.94 518 PHE A O 1
ATOM 4113 N N . SER A 1 519 ? 0.78 -14.906 -9.422 1 79.81 519 SER A N 1
ATOM 4114 C CA . SER A 1 519 ? 1.697 -14.492 -8.367 1 79.81 519 SER A CA 1
ATOM 4115 C C . SER A 1 519 ? 2.762 -15.555 -8.117 1 79.81 519 SER A C 1
ATOM 4117 O O . SER A 1 519 ? 3.928 -15.234 -7.879 1 79.81 519 SER A O 1
ATOM 4119 N N . LEU A 1 520 ? 2.4 -16.812 -8.156 1 80.88 520 LEU A N 1
ATOM 4120 C CA . LEU A 1 520 ? 3.346 -17.906 -7.926 1 80.88 520 LEU A CA 1
ATOM 4121 C C . LEU A 1 520 ? 4.336 -18.016 -9.078 1 80.88 520 LEU A C 1
ATOM 4123 O O . LEU A 1 520 ? 5.5 -18.375 -8.875 1 80.88 520 LEU A O 1
ATOM 4127 N N . ALA A 1 521 ? 3.859 -17.688 -10.219 1 84.06 521 ALA A N 1
ATOM 4128 C CA . ALA A 1 521 ? 4.711 -17.828 -11.398 1 84.06 521 ALA A CA 1
ATOM 4129 C C . ALA A 1 521 ? 5.719 -16.688 -11.484 1 84.06 521 ALA A C 1
ATOM 4131 O O . ALA A 1 521 ? 6.852 -16.891 -11.938 1 84.06 521 ALA A O 1
ATOM 4132 N N . ILE A 1 522 ? 5.293 -15.547 -11.008 1 77.5 522 ILE A N 1
ATOM 4133 C CA . ILE A 1 522 ? 6.16 -14.383 -11.18 1 77.5 522 ILE A CA 1
ATOM 4134 C C . ILE A 1 522 ? 7.207 -14.352 -10.07 1 77.5 522 ILE A C 1
ATOM 4136 O O . ILE A 1 522 ? 8.227 -13.664 -10.188 1 77.5 522 ILE A O 1
ATOM 4140 N N . ARG A 1 523 ? 6.977 -15.055 -9.055 1 73.19 523 ARG A N 1
ATOM 4141 C CA . ARG A 1 523 ? 7.844 -15.023 -7.875 1 73.19 523 ARG A CA 1
ATOM 4142 C C . ARG A 1 523 ? 9.258 -15.461 -8.227 1 73.19 523 ARG A C 1
ATOM 4144 O O . ARG A 1 523 ? 10.234 -14.914 -7.703 1 73.19 523 ARG A O 1
ATOM 4151 N N . ASN A 1 524 ? 9.422 -16.453 -9.078 1 68.5 524 ASN A N 1
ATOM 4152 C CA . ASN A 1 524 ? 10.742 -16.969 -9.438 1 68.5 524 ASN A CA 1
ATOM 4153 C C . ASN A 1 524 ? 10.93 -17.031 -10.953 1 68.5 524 ASN A C 1
ATOM 4155 O O . ASN A 1 524 ? 10.375 -17.906 -11.609 1 68.5 524 ASN A O 1
ATOM 4159 N N . THR A 1 525 ? 11.625 -16 -11.445 1 63.94 525 THR A N 1
ATOM 4160 C CA . THR A 1 525 ? 11.875 -16.031 -12.883 1 63.94 525 THR A CA 1
ATOM 4161 C C . THR A 1 525 ? 13.375 -16.062 -13.172 1 63.94 525 THR A C 1
ATOM 4163 O O . THR A 1 525 ? 13.844 -15.445 -14.133 1 63.94 525 THR A O 1
ATOM 4166 N N . SER A 1 526 ? 14.039 -16.766 -12.375 1 64.44 526 SER A N 1
ATOM 4167 C CA . SER A 1 526 ? 15.492 -16.766 -12.531 1 64.44 526 SER A CA 1
ATOM 4168 C C . SER A 1 526 ? 15.922 -17.688 -13.672 1 64.44 526 SER A C 1
ATOM 4170 O O . SER A 1 526 ? 16.844 -17.359 -14.43 1 64.44 526 SER A O 1
ATOM 4172 N N . SER A 1 527 ? 15.141 -18.828 -13.898 1 68.5 527 SER A N 1
ATOM 4173 C CA . SER A 1 527 ? 15.531 -19.797 -14.922 1 68.5 527 SER A CA 1
ATOM 4174 C C . SER A 1 527 ? 14.68 -19.641 -16.188 1 68.5 527 SER A C 1
ATOM 4176 O O . SER A 1 527 ? 13.648 -18.969 -16.156 1 68.5 527 SER A O 1
ATOM 4178 N N . GLU A 1 528 ? 15.141 -20.125 -17.25 1 71.62 528 GLU A N 1
ATOM 4179 C CA . GLU A 1 528 ? 14.414 -20.062 -18.516 1 71.62 528 GLU A CA 1
ATOM 4180 C C . GLU A 1 528 ? 13.102 -20.844 -18.438 1 71.62 528 GLU A C 1
ATOM 4182 O O . GLU A 1 528 ? 12.086 -20.406 -18.984 1 71.62 528 GLU A O 1
ATOM 4187 N N . ILE A 1 529 ? 13.18 -21.938 -17.734 1 76.19 529 ILE A N 1
ATOM 4188 C CA . ILE A 1 529 ? 11.984 -22.781 -17.609 1 76.19 529 ILE A CA 1
ATOM 4189 C C . ILE A 1 529 ? 10.914 -22.016 -16.828 1 76.19 529 ILE A C 1
ATOM 4191 O O . ILE A 1 529 ? 9.734 -22.062 -17.172 1 76.19 529 ILE A O 1
ATOM 4195 N N . ARG A 1 530 ? 11.383 -21.328 -15.906 1 78.31 530 ARG A N 1
ATOM 4196 C CA . ARG A 1 530 ? 10.438 -20.594 -15.07 1 78.31 530 ARG A CA 1
ATOM 4197 C C . ARG A 1 530 ? 9.859 -19.391 -15.82 1 78.31 530 ARG A C 1
ATOM 4199 O O . ARG A 1 530 ? 8.711 -19 -15.578 1 78.31 530 ARG A O 1
ATOM 4206 N N . ARG A 1 531 ? 10.633 -18.906 -16.734 1 78.75 531 ARG A N 1
ATOM 4207 C CA . ARG A 1 531 ? 10.117 -17.828 -17.578 1 78.75 531 ARG A CA 1
ATOM 4208 C C . ARG A 1 531 ? 9.062 -18.328 -18.547 1 78.75 531 ARG A C 1
ATOM 4210 O O . ARG A 1 531 ? 8.094 -17.625 -18.828 1 78.75 531 ARG A O 1
ATOM 4217 N N . MET A 1 532 ? 9.367 -19.547 -18.969 1 82.69 532 MET A N 1
ATOM 4218 C CA . MET A 1 532 ? 8.367 -20.156 -19.844 1 82.69 532 MET A CA 1
ATOM 4219 C C . MET A 1 532 ? 7.07 -20.406 -19.094 1 82.69 532 MET A C 1
ATOM 4221 O O . MET A 1 532 ? 5.98 -20.219 -19.641 1 82.69 532 MET A O 1
ATOM 4225 N N . PHE A 1 533 ? 7.227 -20.828 -17.828 1 86.38 533 PHE A N 1
ATOM 4226 C CA . PHE A 1 533 ? 6.043 -21.047 -17 1 86.38 533 PHE A CA 1
ATOM 4227 C C . PHE A 1 533 ? 5.266 -19.75 -16.812 1 86.38 533 PHE A C 1
ATOM 4229 O O . PHE A 1 533 ? 4.035 -19.75 -16.891 1 86.38 533 PHE A O 1
ATOM 4236 N N . PHE A 1 534 ? 6.023 -18.703 -16.672 1 85.62 534 PHE A N 1
ATOM 4237 C CA . PHE A 1 534 ? 5.387 -17.422 -16.422 1 85.62 534 PHE A CA 1
ATOM 4238 C C . PHE A 1 534 ? 4.621 -16.938 -17.656 1 85.62 534 PHE A C 1
ATOM 4240 O O . PHE A 1 534 ? 3.475 -16.5 -17.547 1 85.62 534 PHE A O 1
ATOM 4247 N N . SER A 1 535 ? 5.176 -17.047 -18.766 1 86.56 535 SER A N 1
ATOM 4248 C CA . SER A 1 535 ? 4.52 -16.625 -20 1 86.56 535 SER A CA 1
ATOM 4249 C C . SER A 1 535 ? 3.291 -17.484 -20.297 1 86.56 535 SER A C 1
ATOM 4251 O O . SER A 1 535 ? 2.266 -16.969 -20.734 1 86.56 535 SER A O 1
ATOM 4253 N N . THR A 1 536 ? 3.43 -18.734 -20.016 1 89.62 536 THR A N 1
ATOM 4254 C CA . THR A 1 536 ? 2.314 -19.641 -20.266 1 89.62 536 THR A CA 1
ATOM 4255 C C . THR A 1 536 ? 1.164 -19.359 -19.297 1 89.62 536 THR A C 1
ATOM 4257 O O . THR A 1 536 ? -0.004 -19.391 -19.688 1 89.62 536 THR A O 1
ATOM 4260 N N . VAL A 1 537 ? 1.47 -19.062 -18.047 1 90.31 537 VAL A N 1
ATOM 4261 C CA . VAL A 1 537 ? 0.445 -18.797 -17.047 1 90.31 537 VAL A CA 1
ATOM 4262 C C . VAL A 1 537 ? -0.322 -17.531 -17.422 1 90.31 537 VAL A C 1
ATOM 4264 O O . VAL A 1 537 ? -1.545 -17.469 -17.281 1 90.31 537 VAL A O 1
ATOM 4267 N N . ILE A 1 538 ? 0.344 -16.547 -17.938 1 88.12 538 ILE A N 1
ATOM 4268 C CA . ILE A 1 538 ? -0.301 -15.297 -18.328 1 88.12 538 ILE A CA 1
ATOM 4269 C C . ILE A 1 538 ? -1.311 -15.562 -19.438 1 88.12 538 ILE A C 1
ATOM 4271 O O . ILE A 1 538 ? -2.428 -15.039 -19.422 1 88.12 538 ILE A O 1
ATOM 4275 N N . VAL A 1 539 ? -0.92 -16.406 -20.344 1 89 539 VAL A N 1
ATOM 4276 C CA . VAL A 1 539 ? -1.796 -16.703 -21.484 1 89 539 VAL A CA 1
ATOM 4277 C C . VAL A 1 539 ? -3.01 -17.5 -21 1 89 539 VAL A C 1
ATOM 4279 O O . VAL A 1 539 ? -4.133 -17.25 -21.453 1 89 539 VAL A O 1
ATOM 4282 N N . ILE A 1 540 ? -2.762 -18.375 -20.125 1 91.31 540 ILE A N 1
ATOM 4283 C CA . ILE A 1 540 ? -3.852 -19.203 -19.609 1 91.31 540 ILE A CA 1
ATOM 4284 C C . ILE A 1 540 ? -4.836 -18.328 -18.828 1 91.31 540 ILE A C 1
ATOM 4286 O O . ILE A 1 540 ? -6.051 -18.438 -19.016 1 91.31 540 ILE A O 1
ATOM 4290 N N . VAL A 1 541 ? -4.34 -17.469 -17.984 1 89.38 541 VAL A N 1
ATOM 4291 C CA . VAL A 1 541 ? -5.188 -16.609 -17.172 1 89.38 541 VAL A CA 1
ATOM 4292 C C . VAL A 1 541 ? -5.984 -15.664 -18.062 1 89.38 541 VAL A C 1
ATOM 4294 O O . VAL A 1 541 ? -7.195 -15.5 -17.891 1 89.38 541 VAL A O 1
ATOM 4297 N N . MET A 1 542 ? -5.367 -15.148 -19.078 1 88.31 542 MET A N 1
ATOM 4298 C CA . MET A 1 542 ? -6.043 -14.219 -19.984 1 88.31 542 MET A CA 1
ATOM 4299 C C . MET A 1 542 ? -7.121 -14.93 -20.797 1 88.31 542 MET A C 1
ATOM 4301 O O . MET A 1 542 ? -8.234 -14.422 -20.922 1 88.31 542 MET A O 1
ATOM 4305 N N . THR A 1 543 ? -6.777 -16.047 -21.266 1 88.62 543 THR A N 1
ATOM 4306 C CA . THR A 1 543 ? -7.723 -16.797 -22.094 1 88.62 543 THR A CA 1
ATOM 4307 C C . THR A 1 543 ? -8.898 -17.281 -21.25 1 88.62 543 THR A C 1
ATOM 4309 O O . THR A 1 543 ? -10.055 -17.188 -21.688 1 88.62 543 THR A O 1
ATOM 4312 N N . THR A 1 544 ? -8.688 -17.75 -20.047 1 88.94 544 THR A N 1
ATOM 4313 C CA . THR A 1 544 ? -9.758 -18.281 -19.219 1 88.94 544 THR A CA 1
ATOM 4314 C C . THR A 1 544 ? -10.656 -17.172 -18.703 1 88.94 544 THR A C 1
ATOM 4316 O O . THR A 1 544 ? -11.875 -17.328 -18.625 1 88.94 544 THR A O 1
ATOM 4319 N N . VAL A 1 545 ? -10.094 -16.047 -18.359 1 85.81 545 VAL A N 1
ATOM 4320 C CA . VAL A 1 545 ? -10.891 -14.945 -17.828 1 85.81 545 VAL A CA 1
ATOM 4321 C C . VAL A 1 545 ? -11.734 -14.328 -18.938 1 85.81 545 VAL A C 1
ATOM 4323 O O . VAL A 1 545 ? -12.898 -13.992 -18.719 1 85.81 545 VAL A O 1
ATOM 4326 N N . LEU A 1 546 ? -11.148 -14.18 -20.109 1 85.25 546 LEU A N 1
ATOM 4327 C CA . LEU A 1 546 ? -11.883 -13.586 -21.219 1 85.25 546 LEU A CA 1
ATOM 4328 C C . LEU A 1 546 ? -12.984 -14.523 -21.703 1 85.25 546 LEU A C 1
ATOM 4330 O O . LEU A 1 546 ? -14.109 -14.086 -21.969 1 85.25 546 LEU A O 1
ATOM 4334 N N . LEU A 1 547 ? -12.641 -15.781 -21.75 1 83.69 547 LEU A N 1
ATOM 4335 C CA . LEU A 1 547 ? -13.633 -16.75 -22.203 1 83.69 547 LEU A CA 1
ATOM 4336 C C . LEU A 1 547 ? -14.664 -17.016 -21.109 1 83.69 547 LEU A C 1
ATOM 4338 O O . LEU A 1 547 ? -15.859 -17.156 -21.391 1 83.69 547 LEU A O 1
ATOM 4342 N N . GLY A 1 548 ? -14.195 -17.109 -19.891 1 80.69 548 GLY A N 1
ATOM 4343 C CA . GLY A 1 548 ? -15.102 -17.344 -18.781 1 80.69 548 GLY A CA 1
ATOM 4344 C C . GLY A 1 548 ? -16.062 -16.188 -18.531 1 80.69 548 GLY A C 1
ATOM 4345 O O . GLY A 1 548 ? -17.234 -16.406 -18.234 1 80.69 548 GLY A O 1
ATOM 4346 N N . GLY A 1 549 ? -15.555 -14.984 -18.625 1 72.88 549 GLY A N 1
ATOM 4347 C CA . GLY A 1 549 ? -16.406 -13.82 -18.406 1 72.88 549 GLY A CA 1
ATOM 4348 C C . GLY A 1 549 ? -17.469 -13.656 -19.484 1 72.88 549 GLY A C 1
ATOM 4349 O O . GLY A 1 549 ? -18.609 -13.305 -19.172 1 72.88 549 GLY A O 1
ATOM 4350 N N . CYS A 1 550 ? -17.156 -14.055 -20.688 1 76.94 550 CYS A N 1
ATOM 4351 C CA . CYS A 1 550 ? -18.078 -13.852 -21.797 1 76.94 550 CYS A CA 1
ATOM 4352 C C . CYS A 1 550 ? -19.109 -14.984 -21.859 1 76.94 550 CYS A C 1
ATOM 4354 O O . CYS A 1 550 ? -20.281 -14.75 -22.156 1 76.94 550 CYS A O 1
ATOM 4356 N N . PHE A 1 551 ? -18.734 -16.172 -21.453 1 82.88 551 PHE A N 1
ATOM 4357 C CA . PHE A 1 551 ? -19.594 -17.328 -21.672 1 82.88 551 PHE A CA 1
ATOM 4358 C C . PHE A 1 551 ? -20.328 -17.703 -20.375 1 82.88 551 PHE A C 1
ATOM 4360 O O . PHE A 1 551 ? -21.219 -18.562 -20.391 1 82.88 551 PHE A O 1
ATOM 4367 N N . ALA A 1 552 ? -19.969 -17.078 -19.344 1 82.25 552 ALA A N 1
ATOM 4368 C CA . ALA A 1 552 ? -20.578 -17.453 -18.062 1 82.25 552 ALA A CA 1
ATOM 4369 C C . ALA A 1 552 ? -22.078 -17.172 -18.062 1 82.25 552 ALA A C 1
ATOM 4371 O O . ALA A 1 552 ? -22.859 -18.016 -17.641 1 82.25 552 ALA A O 1
ATOM 4372 N N . ILE A 1 553 ? -22.531 -16.047 -18.594 1 80.81 553 ILE A N 1
ATOM 4373 C CA . ILE A 1 553 ? -23.938 -15.688 -18.594 1 80.81 553 ILE A CA 1
ATOM 4374 C C . ILE A 1 553 ? -24.703 -16.594 -19.578 1 80.81 553 ILE A C 1
ATOM 4376 O O . ILE A 1 553 ? -25.797 -17.078 -19.266 1 80.81 553 ILE A O 1
ATOM 4380 N N . SER A 1 554 ? -24.125 -16.828 -20.688 1 83.56 554 SER A N 1
ATOM 4381 C CA . SER A 1 554 ? -24.75 -17.672 -21.688 1 83.56 554 SER A CA 1
ATOM 4382 C C . SER A 1 554 ? -24.922 -19.109 -21.172 1 83.56 554 SER A C 1
ATOM 4384 O O . SER A 1 554 ? -25.938 -19.75 -21.438 1 83.56 554 SER A O 1
ATOM 4386 N N . LEU A 1 555 ? -23.969 -19.531 -20.438 1 86.44 555 LEU A N 1
ATOM 4387 C CA . LEU A 1 555 ? -24.016 -20.891 -19.922 1 86.44 555 LEU A CA 1
ATOM 4388 C C . LEU A 1 555 ? -25.047 -21.016 -18.797 1 86.44 555 LEU A C 1
ATOM 4390 O O . LEU A 1 555 ? -25.703 -22.047 -18.672 1 86.44 555 LEU A O 1
ATOM 4394 N N . LEU A 1 556 ? -25.203 -19.969 -18.016 1 84.19 556 LEU A N 1
ATOM 4395 C CA . LEU A 1 556 ? -26.188 -19.969 -16.953 1 84.19 556 LEU A CA 1
ATOM 4396 C C . LEU A 1 556 ? -27.609 -20.062 -17.516 1 84.19 556 LEU A C 1
ATOM 4398 O O . LEU A 1 556 ? -28.469 -20.734 -16.953 1 84.19 556 LEU A O 1
ATOM 4402 N N . HIS A 1 557 ? -27.75 -19.406 -18.594 1 82.88 557 HIS A N 1
ATOM 4403 C CA . HIS A 1 557 ? -29.062 -19.438 -19.234 1 82.88 557 HIS A CA 1
ATOM 4404 C C . HIS A 1 557 ? -29.328 -20.781 -19.891 1 82.88 557 HIS A C 1
ATOM 4406 O O . HIS A 1 557 ? -30.453 -21.297 -19.828 1 82.88 557 HIS A O 1
ATOM 4412 N N . ARG A 1 558 ? -28.25 -21.281 -20.469 1 85.81 558 ARG A N 1
ATOM 4413 C CA . ARG A 1 558 ? -28.406 -22.547 -21.141 1 85.81 558 ARG A CA 1
ATOM 4414 C C . ARG A 1 558 ? -28.641 -23.688 -20.156 1 85.81 558 ARG A C 1
ATOM 4416 O O . ARG A 1 558 ? -29.375 -24.625 -20.438 1 85.81 558 ARG A O 1
ATOM 4423 N N . LEU A 1 559 ? -28.016 -23.578 -19.016 1 86.5 559 LEU A N 1
ATOM 4424 C CA . LEU A 1 559 ? -28.125 -24.609 -18 1 86.5 559 LEU A CA 1
ATOM 4425 C C . LEU A 1 559 ? -29.344 -24.391 -17.125 1 86.5 559 LEU A C 1
ATOM 4427 O O . LEU A 1 559 ? -29.656 -25.219 -16.266 1 86.5 559 LEU A O 1
ATOM 4431 N N . LYS A 1 560 ? -30.156 -23.359 -17.312 1 75.62 560 LYS A N 1
ATOM 4432 C CA . LYS A 1 560 ? -31.406 -23.047 -16.625 1 75.62 560 LYS A CA 1
ATOM 4433 C C . LYS A 1 560 ? -31.203 -23 -15.109 1 75.62 560 LYS A C 1
ATOM 4435 O O . LYS A 1 560 ? -31.984 -23.609 -14.359 1 75.62 560 LYS A O 1
ATOM 4440 N N . ILE A 1 561 ? -30.109 -22.438 -14.773 1 73.44 561 ILE A N 1
ATOM 4441 C CA . ILE A 1 561 ? -29.891 -22.25 -13.344 1 73.44 561 ILE A CA 1
ATOM 4442 C C . ILE A 1 561 ? -30.531 -20.922 -12.898 1 73.44 561 ILE A C 1
ATOM 4444 O O . ILE A 1 561 ? -30.344 -19.891 -13.547 1 73.44 561 ILE A O 1
ATOM 4448 N N . PRO A 1 562 ? -31.5 -20.844 -11.875 1 65.62 562 PRO A N 1
ATOM 4449 C CA . PRO A 1 562 ? -32.188 -19.609 -11.461 1 65.62 562 PRO A CA 1
ATOM 4450 C C . PRO A 1 562 ? -31.25 -18.594 -10.82 1 65.62 562 PRO A C 1
ATOM 4452 O O . PRO A 1 562 ? -30.203 -18.969 -10.266 1 65.62 562 PRO A O 1
ATOM 4455 N N . MET B 1 1 ? 30.109 -43.094 -20.047 1 25.56 1 MET B N 1
ATOM 4456 C CA . MET B 1 1 ? 28.844 -42.375 -19.891 1 25.56 1 MET B CA 1
ATOM 4457 C C . MET B 1 1 ? 29.062 -40.875 -19.75 1 25.56 1 MET B C 1
ATOM 4459 O O . MET B 1 1 ? 29.656 -40.438 -18.766 1 25.56 1 MET B O 1
ATOM 4463 N N . THR B 1 2 ? 29.453 -40.188 -20.75 1 33.91 2 THR B N 1
ATOM 4464 C CA . THR B 1 2 ? 29.953 -38.844 -21.031 1 33.91 2 THR B CA 1
ATOM 4465 C C . THR B 1 2 ? 29.016 -37.781 -20.453 1 33.91 2 THR B C 1
ATOM 4467 O O . THR B 1 2 ? 27.844 -37.719 -20.828 1 33.91 2 THR B O 1
ATOM 4470 N N . SER B 1 3 ? 29.078 -37.531 -19.25 1 40.12 3 SER B N 1
ATOM 4471 C CA . SER B 1 3 ? 28.25 -36.625 -18.453 1 40.12 3 SER B CA 1
ATOM 4472 C C . SER B 1 3 ? 28.125 -35.281 -19.125 1 40.12 3 SER B C 1
ATOM 4474 O O . SER B 1 3 ? 29.141 -34.625 -19.391 1 40.12 3 SER B O 1
ATOM 4476 N N . ASN B 1 4 ? 27.266 -35.031 -20.094 1 45.38 4 ASN B N 1
ATOM 4477 C CA . ASN B 1 4 ? 26.953 -33.906 -20.984 1 45.38 4 ASN B CA 1
ATOM 4478 C C . ASN B 1 4 ? 27 -32.562 -20.266 1 45.38 4 ASN B C 1
ATOM 4480 O O . ASN B 1 4 ? 26.516 -32.438 -19.125 1 45.38 4 ASN B O 1
ATOM 4484 N N . PRO B 1 5 ? 27.984 -31.734 -20.547 1 50.12 5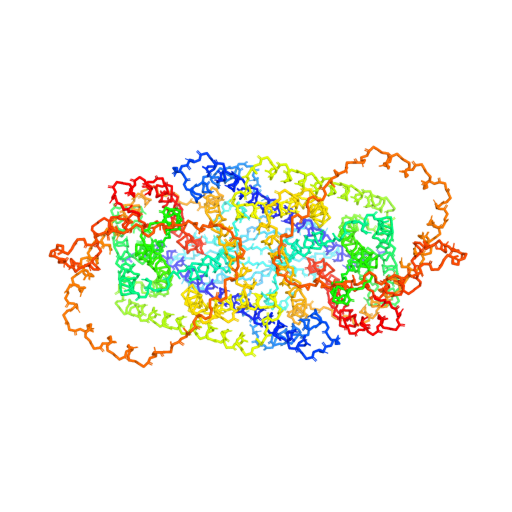 PRO B N 1
ATOM 4485 C CA . PRO B 1 5 ? 28.219 -30.375 -20.031 1 50.12 5 PRO B CA 1
ATOM 4486 C C . PRO B 1 5 ? 26.922 -29.641 -19.734 1 50.12 5 PRO B C 1
ATOM 4488 O O . PRO B 1 5 ? 26.875 -28.828 -18.797 1 50.12 5 PRO B O 1
ATOM 4491 N N . TYR B 1 6 ? 26 -30 -20.5 1 54.38 6 TYR B N 1
ATOM 4492 C CA . TYR B 1 6 ? 24.719 -29.328 -20.344 1 54.38 6 TYR B CA 1
ATOM 4493 C C . TYR B 1 6 ? 24.016 -29.781 -19.062 1 54.38 6 TYR B C 1
ATOM 4495 O O . TYR B 1 6 ? 23.219 -29.047 -18.484 1 54.38 6 TYR B O 1
ATOM 4503 N N . GLU B 1 7 ? 24.609 -30.922 -18.625 1 57.47 7 GLU B N 1
ATOM 4504 C CA . GLU B 1 7 ? 24 -31.422 -17.391 1 57.47 7 GLU B CA 1
ATOM 4505 C C . GLU B 1 7 ? 24.484 -30.625 -16.172 1 57.47 7 GLU B C 1
ATOM 4507 O O . GLU B 1 7 ? 23.719 -30.359 -15.258 1 57.47 7 GLU B O 1
ATOM 4512 N N . CYS B 1 8 ? 25.797 -30.25 -16.297 1 57.22 8 CYS B N 1
ATOM 4513 C CA . CYS B 1 8 ? 26.328 -29.453 -15.188 1 57.22 8 CYS B CA 1
ATOM 4514 C C . CYS B 1 8 ? 25.656 -28.094 -15.117 1 57.22 8 CYS B C 1
ATOM 4516 O O . CYS B 1 8 ? 25.344 -27.594 -14.039 1 57.22 8 CYS B O 1
ATOM 4518 N N . LEU B 1 9 ? 25.5 -27.562 -16.266 1 59.88 9 LEU B N 1
ATOM 4519 C CA . LEU B 1 9 ? 24.828 -26.266 -16.297 1 59.88 9 LEU B CA 1
ATOM 4520 C C . LEU B 1 9 ? 23.406 -26.359 -15.766 1 59.88 9 LEU B C 1
ATOM 4522 O O . LEU B 1 9 ? 22.953 -25.484 -15.031 1 59.88 9 LEU B O 1
ATOM 4526 N N . ALA B 1 10 ? 22.906 -27.484 -16.141 1 60.81 10 ALA B N 1
ATOM 4527 C CA . ALA B 1 10 ? 21.531 -27.672 -15.711 1 60.81 10 ALA B CA 1
ATOM 4528 C C . ALA B 1 10 ? 21.453 -27.891 -14.203 1 60.81 10 ALA B C 1
ATOM 4530 O O . ALA B 1 10 ? 20.562 -27.375 -13.531 1 60.81 10 ALA B O 1
ATOM 4531 N N . ASN B 1 11 ? 22.438 -28.562 -13.719 1 61.31 11 ASN B N 1
ATOM 4532 C CA . ASN B 1 11 ? 22.453 -28.812 -12.281 1 61.31 11 ASN B CA 1
ATOM 4533 C C . ASN B 1 11 ? 22.766 -27.562 -11.484 1 61.31 11 ASN B C 1
ATOM 4535 O O . ASN B 1 11 ? 22.188 -27.328 -10.43 1 61.31 11 ASN B O 1
ATOM 4539 N N . GLU B 1 12 ? 23.688 -26.797 -12.047 1 63.22 12 GLU B N 1
ATOM 4540 C CA . GLU B 1 12 ? 24.031 -25.562 -11.352 1 63.22 12 GLU B CA 1
ATOM 4541 C C . GLU B 1 12 ? 22.859 -24.578 -11.375 1 63.22 12 GLU B C 1
ATOM 4543 O O . GLU B 1 12 ? 22.609 -23.875 -10.391 1 63.22 12 GLU B O 1
ATOM 4548 N N . SER B 1 13 ? 22.25 -24.578 -12.453 1 63.91 13 SER B N 1
ATOM 4549 C CA . SER B 1 13 ? 21.109 -23.688 -12.555 1 63.91 13 SER B CA 1
ATOM 4550 C C . SER B 1 13 ? 20 -24.094 -11.57 1 63.91 13 SER B C 1
ATOM 4552 O O . SER B 1 13 ? 19.328 -23.234 -10.992 1 63.91 13 SER B O 1
ATOM 4554 N N . LYS B 1 14 ? 20.016 -25.391 -11.406 1 64.44 14 LYS B N 1
ATOM 4555 C CA . LYS B 1 14 ? 18.984 -25.875 -10.492 1 64.44 14 LYS B CA 1
ATOM 4556 C C . LYS B 1 14 ? 19.344 -25.562 -9.039 1 64.44 14 LYS B C 1
ATOM 4558 O O . LYS B 1 14 ? 18.469 -25.281 -8.219 1 64.44 14 LYS B O 1
ATOM 4563 N N . ILE B 1 15 ? 20.578 -25.562 -8.75 1 64.56 15 ILE B N 1
ATOM 4564 C CA . ILE B 1 15 ? 21.016 -25.25 -7.395 1 64.56 15 ILE B CA 1
ATOM 4565 C C . ILE B 1 15 ? 20.812 -23.766 -7.121 1 64.56 15 ILE B C 1
ATOM 4567 O O . ILE B 1 15 ? 20.359 -23.375 -6.035 1 64.56 15 ILE B O 1
ATOM 4571 N N . ILE B 1 16 ? 21.016 -23.031 -8.109 1 65.62 16 ILE B N 1
ATOM 4572 C CA . ILE B 1 16 ? 20.812 -21.594 -7.957 1 65.62 16 ILE B CA 1
ATOM 4573 C C . ILE B 1 16 ? 19.328 -21.281 -7.816 1 65.62 16 ILE B C 1
ATOM 4575 O O . ILE B 1 16 ? 18.953 -20.406 -7.023 1 65.62 16 ILE B O 1
ATOM 4579 N N . GLU B 1 17 ? 18.656 -22.047 -8.531 1 68.31 17 GLU B N 1
ATOM 4580 C CA . GLU B 1 17 ? 17.219 -21.844 -8.438 1 68.31 17 GLU B CA 1
ATOM 4581 C C . GLU B 1 17 ? 16.703 -22.188 -7.043 1 68.31 17 GLU B C 1
ATOM 4583 O O . GLU B 1 17 ? 15.859 -21.484 -6.492 1 68.31 17 GLU B O 1
ATOM 4588 N N . LYS B 1 18 ? 17.25 -23.188 -6.496 1 67.38 18 LYS B N 1
ATOM 4589 C CA . LYS B 1 18 ? 16.828 -23.625 -5.168 1 67.38 18 LYS B CA 1
ATOM 4590 C C . LYS B 1 18 ? 17.234 -22.609 -4.105 1 67.38 18 LYS B C 1
ATOM 4592 O O . LYS B 1 18 ? 16.438 -22.281 -3.217 1 67.38 18 LYS B O 1
ATOM 4597 N N . HIS B 1 19 ? 18.391 -22.125 -4.23 1 66.19 19 HIS B N 1
ATOM 4598 C CA . HIS B 1 19 ? 18.859 -21.156 -3.242 1 66.19 19 HIS B CA 1
ATOM 4599 C C . HIS B 1 19 ? 18.141 -19.828 -3.383 1 66.19 19 HIS B C 1
ATOM 4601 O O . HIS B 1 19 ? 17.859 -19.156 -2.383 1 66.19 19 HIS B O 1
ATOM 4607 N N . THR B 1 20 ? 17.828 -19.594 -4.559 1 68.12 20 THR B N 1
ATOM 4608 C CA . THR B 1 20 ? 17.078 -18.359 -4.777 1 68.12 20 THR B CA 1
ATOM 4609 C C . THR B 1 20 ? 15.664 -18.469 -4.23 1 68.12 20 THR B C 1
ATOM 4611 O O . THR B 1 20 ? 15.133 -17.516 -3.652 1 68.12 20 THR B O 1
ATOM 4614 N N . GLU B 1 21 ? 15.172 -19.656 -4.355 1 71.75 21 GLU B N 1
ATOM 4615 C CA . GLU B 1 21 ? 13.82 -19.859 -3.828 1 71.75 21 GLU B CA 1
ATOM 4616 C C . GLU B 1 21 ? 13.812 -19.812 -2.303 1 71.75 21 GLU B C 1
ATOM 4618 O O . GLU B 1 21 ? 12.891 -19.25 -1.702 1 71.75 21 GLU B O 1
ATOM 4623 N N . GLN B 1 22 ? 14.781 -20.375 -1.711 1 71.62 22 GLN B N 1
ATOM 4624 C CA . GLN B 1 22 ? 14.859 -20.344 -0.254 1 71.62 22 GLN B CA 1
ATOM 4625 C C . GLN B 1 22 ? 15.047 -18.922 0.256 1 71.62 22 GLN B C 1
ATOM 4627 O O . GLN B 1 22 ? 14.477 -18.547 1.282 1 71.62 22 GLN B O 1
ATOM 4632 N N . ARG B 1 23 ? 15.766 -18.203 -0.489 1 69.44 23 ARG B N 1
ATOM 4633 C CA . ARG B 1 23 ? 15.977 -16.812 -0.104 1 69.44 23 ARG B CA 1
ATOM 4634 C C . ARG B 1 23 ? 14.688 -16 -0.244 1 69.44 23 ARG B C 1
ATOM 4636 O O . ARG B 1 23 ? 14.383 -15.164 0.604 1 69.44 23 ARG B O 1
ATOM 4643 N N . ILE B 1 24 ? 14.008 -16.328 -1.245 1 71.56 24 ILE B N 1
ATOM 4644 C CA . ILE B 1 24 ? 12.766 -15.609 -1.483 1 71.56 24 ILE B CA 1
ATOM 4645 C C . ILE B 1 24 ? 11.75 -15.961 -0.401 1 71.56 24 ILE B C 1
ATOM 4647 O O . ILE B 1 24 ? 11.016 -15.094 0.081 1 71.56 24 ILE B O 1
ATOM 4651 N N . GLN B 1 25 ? 11.781 -17.188 -0.04 1 73.56 25 GLN B N 1
ATOM 4652 C CA . GLN B 1 25 ? 10.852 -17.625 0.994 1 73.56 25 GLN B CA 1
ATOM 4653 C C . GLN B 1 25 ? 11.211 -17.016 2.348 1 73.56 25 GLN B C 1
ATOM 4655 O O . GLN B 1 25 ? 10.328 -16.625 3.111 1 73.56 25 GLN B O 1
ATOM 4660 N N . ASN B 1 26 ? 12.469 -16.938 2.639 1 73.25 26 ASN B N 1
ATOM 4661 C CA . ASN B 1 26 ? 12.898 -16.344 3.902 1 73.25 26 ASN B CA 1
ATOM 4662 C C . ASN B 1 26 ? 12.633 -14.844 3.93 1 73.25 26 ASN B C 1
ATOM 4664 O O . ASN B 1 26 ? 12.258 -14.289 4.969 1 73.25 26 ASN B O 1
ATOM 4668 N N . ASP B 1 27 ? 12.82 -14.273 2.764 1 72.31 27 ASP B N 1
ATOM 4669 C CA . ASP B 1 27 ? 12.531 -12.844 2.684 1 72.31 27 ASP B CA 1
ATOM 4670 C C . ASP B 1 27 ? 11.031 -12.578 2.832 1 72.31 27 ASP B C 1
ATOM 4672 O O . ASP B 1 27 ? 10.625 -11.594 3.447 1 72.31 27 ASP B O 1
ATOM 4676 N N . HIS B 1 28 ? 10.352 -13.508 2.311 1 73.88 28 HIS B N 1
ATOM 4677 C CA . HIS B 1 28 ? 8.906 -13.383 2.434 1 73.88 28 HIS B CA 1
ATOM 4678 C C . HIS B 1 28 ? 8.469 -13.508 3.889 1 73.88 28 HIS B C 1
ATOM 4680 O O . HIS B 1 28 ? 7.648 -12.719 4.363 1 73.88 28 HIS B O 1
ATOM 4686 N N . ARG B 1 29 ? 9.055 -14.406 4.582 1 76.62 29 ARG B N 1
ATOM 4687 C CA . ARG B 1 29 ? 8.703 -14.609 5.984 1 76.62 29 ARG B CA 1
ATOM 4688 C C . ARG B 1 29 ? 9.148 -13.43 6.84 1 76.62 29 ARG B C 1
ATOM 4690 O O . ARG B 1 29 ? 8.414 -12.992 7.73 1 76.62 29 ARG B O 1
ATOM 4697 N N . MET B 1 30 ? 10.297 -12.914 6.535 1 75.56 30 MET B N 1
ATOM 4698 C CA . MET B 1 30 ? 10.812 -11.789 7.309 1 75.56 30 MET B CA 1
ATOM 4699 C C . MET B 1 30 ? 9.992 -10.523 7.047 1 75.56 30 MET B C 1
ATOM 4701 O O . MET B 1 30 ? 9.711 -9.758 7.973 1 75.56 30 MET B O 1
ATOM 4705 N N . ASP B 1 31 ? 9.648 -10.375 5.832 1 75.31 31 ASP B N 1
ATOM 4706 C CA . ASP B 1 31 ? 8.82 -9.219 5.496 1 75.31 31 ASP B CA 1
ATOM 4707 C C . ASP B 1 31 ? 7.457 -9.305 6.184 1 75.31 31 ASP B C 1
ATOM 4709 O O . ASP B 1 31 ? 6.945 -8.297 6.68 1 75.31 31 ASP B O 1
ATOM 4713 N N . ASN B 1 32 ? 6.914 -10.469 6.195 1 80.62 32 ASN B N 1
ATOM 4714 C CA . ASN B 1 32 ? 5.625 -10.633 6.852 1 80.62 32 ASN B CA 1
ATOM 4715 C C . ASN B 1 32 ? 5.742 -10.484 8.367 1 80.62 32 ASN B C 1
ATOM 4717 O O . ASN B 1 32 ? 4.82 -10 9.023 1 80.62 32 ASN B O 1
ATOM 4721 N N . PHE B 1 33 ? 6.855 -10.852 8.859 1 82.12 33 PHE B N 1
ATOM 4722 C CA . PHE B 1 33 ? 7.082 -10.688 10.289 1 82.12 33 PHE B CA 1
ATOM 4723 C C . PHE B 1 33 ? 7.191 -9.211 10.648 1 82.12 33 PHE B C 1
ATOM 4725 O O . PHE B 1 33 ? 6.594 -8.758 11.633 1 82.12 33 PHE B O 1
ATOM 4732 N N . ILE B 1 34 ? 7.91 -8.469 9.891 1 79.5 34 ILE B N 1
ATOM 4733 C CA . ILE B 1 34 ? 8.078 -7.039 10.148 1 79.5 34 ILE B CA 1
ATOM 4734 C C . ILE B 1 34 ? 6.73 -6.332 10.016 1 79.5 34 ILE B C 1
ATOM 4736 O O . ILE B 1 34 ? 6.379 -5.5 10.859 1 79.5 34 ILE B O 1
ATOM 4740 N N . LEU B 1 35 ? 6.004 -6.691 9.008 1 82.12 35 LEU B N 1
ATOM 4741 C CA . LEU B 1 35 ? 4.691 -6.086 8.82 1 82.12 35 LEU B CA 1
ATOM 4742 C C . LEU B 1 35 ? 3.748 -6.457 9.953 1 82.12 35 LEU B C 1
ATOM 4744 O O . LEU B 1 35 ? 2.91 -5.645 10.367 1 82.12 35 LEU B O 1
ATOM 4748 N N . LEU B 1 36 ? 3.914 -7.699 10.453 1 86.38 36 LEU B N 1
ATOM 4749 C CA . LEU B 1 36 ? 3.102 -8.148 11.57 1 86.38 36 LEU B CA 1
ATOM 4750 C C . LEU B 1 36 ? 3.381 -7.312 12.82 1 86.38 36 LEU B C 1
ATOM 4752 O O . LEU B 1 36 ? 2.451 -6.91 13.523 1 86.38 36 LEU B O 1
ATOM 4756 N N . VAL B 1 37 ? 4.605 -7.051 13.047 1 85.38 37 VAL B N 1
ATOM 4757 C CA . VAL B 1 37 ? 4.984 -6.27 14.219 1 85.38 37 VAL B CA 1
ATOM 4758 C C . VAL B 1 37 ? 4.387 -4.867 14.117 1 85.38 37 VAL B C 1
ATOM 4760 O O . VAL B 1 37 ? 3.889 -4.324 15.109 1 85.38 37 VAL B O 1
ATOM 4763 N N . TYR B 1 38 ? 4.391 -4.289 12.945 1 84.06 38 TYR B N 1
ATOM 4764 C CA . TYR B 1 38 ? 3.816 -2.961 12.758 1 84.06 38 TYR B CA 1
ATOM 4765 C C . TYR B 1 38 ? 2.309 -2.986 12.984 1 84.06 38 TYR B C 1
ATOM 4767 O O . TYR B 1 38 ? 1.749 -2.07 13.594 1 84.06 38 TYR B O 1
ATOM 4775 N N . VAL B 1 39 ? 1.646 -4.008 12.492 1 87.44 39 VAL B N 1
ATOM 4776 C CA . VAL B 1 39 ? 0.195 -4.094 12.625 1 87.44 39 VAL B CA 1
ATOM 4777 C C . VAL B 1 39 ? -0.178 -4.336 14.086 1 87.44 39 VAL B C 1
ATOM 4779 O O . VAL B 1 39 ? -1.162 -3.781 14.586 1 87.44 39 VAL B O 1
ATOM 4782 N N . VAL B 1 40 ? 0.615 -5.102 14.758 1 87.69 40 VAL B N 1
ATOM 4783 C CA . VAL B 1 40 ? 0.371 -5.34 16.172 1 87.69 40 VAL B CA 1
ATOM 4784 C C . VAL B 1 40 ? 0.601 -4.055 16.969 1 87.69 40 VAL B C 1
ATOM 4786 O O . VAL B 1 40 ? -0.15 -3.746 17.891 1 87.69 40 VAL B O 1
ATOM 4789 N N . LEU B 1 41 ? 1.622 -3.377 16.578 1 87.88 41 LEU B N 1
ATOM 4790 C CA . LEU B 1 41 ? 1.898 -2.096 17.203 1 87.88 41 LEU B CA 1
ATOM 4791 C C . LEU B 1 41 ? 0.74 -1.126 17 1 87.88 41 LEU B C 1
ATOM 4793 O O . LEU B 1 41 ? 0.329 -0.437 17.938 1 87.88 41 LEU B O 1
ATOM 4797 N N . LEU B 1 42 ? 0.236 -1.063 15.82 1 88.5 42 LEU B N 1
ATOM 4798 C CA . LEU B 1 42 ? -0.896 -0.191 15.523 1 88.5 42 LEU B CA 1
ATOM 4799 C C . LEU B 1 42 ? -2.131 -0.618 16.312 1 88.5 42 LEU B C 1
ATOM 4801 O O . LEU B 1 42 ? -2.879 0.227 16.812 1 88.5 42 LEU B O 1
ATOM 4805 N N . SER B 1 43 ? -2.318 -1.947 16.438 1 88.56 43 SER B N 1
ATOM 4806 C CA . SER B 1 43 ? -3.457 -2.459 17.188 1 88.56 43 SER B CA 1
ATOM 4807 C C . SER B 1 43 ? -3.342 -2.104 18.672 1 88.56 43 SER B C 1
ATOM 4809 O O . SER B 1 43 ? -4.332 -1.723 19.297 1 88.56 43 SER B O 1
ATOM 4811 N N . LEU B 1 44 ? -2.18 -2.186 19.172 1 87.31 44 LEU B N 1
ATOM 4812 C CA . LEU B 1 44 ? -1.951 -1.824 20.562 1 87.31 44 LEU B CA 1
ATOM 4813 C C . LEU B 1 44 ? -2.17 -0.331 20.781 1 87.31 44 LEU B C 1
ATOM 4815 O O . LEU B 1 44 ? -2.699 0.079 21.812 1 87.31 44 LEU B O 1
ATOM 4819 N N . SER B 1 45 ? -1.718 0.464 19.828 1 87.5 45 SER B N 1
ATOM 4820 C CA . SER B 1 45 ? -1.93 1.904 19.938 1 87.5 45 SER B CA 1
ATOM 4821 C C . SER B 1 45 ? -3.416 2.244 19.938 1 87.5 45 SER B C 1
ATOM 4823 O O . SER B 1 45 ? -3.855 3.117 20.688 1 87.5 45 SER B O 1
ATOM 4825 N N . VAL B 1 46 ? -4.176 1.531 19.141 1 86.06 46 VAL B N 1
ATOM 4826 C CA . VAL B 1 46 ? -5.609 1.789 19.062 1 86.06 46 VAL B CA 1
ATOM 4827 C C . VAL B 1 46 ? -6.277 1.396 20.375 1 86.06 46 VAL B C 1
ATOM 4829 O O . VAL B 1 46 ? -7.141 2.117 20.875 1 86.06 46 VAL B O 1
ATOM 4832 N N . ILE B 1 47 ? -5.867 0.294 20.938 1 85.5 47 ILE B N 1
ATOM 4833 C CA . ILE B 1 47 ? -6.434 -0.17 22.203 1 85.5 47 ILE B CA 1
ATOM 4834 C C . ILE B 1 47 ? -6.078 0.811 23.312 1 85.5 47 ILE B C 1
ATOM 4836 O O . ILE B 1 47 ? -6.91 1.113 24.172 1 85.5 47 ILE B O 1
ATOM 4840 N N . THR B 1 48 ? -4.871 1.319 23.281 1 86 48 THR B N 1
ATOM 4841 C CA . THR B 1 48 ? -4.449 2.266 24.312 1 86 48 THR B CA 1
ATOM 4842 C C . THR B 1 48 ? -5.184 3.594 24.156 1 86 48 THR B C 1
ATOM 4844 O O . THR B 1 48 ? -5.551 4.227 25.141 1 86 48 THR B O 1
ATOM 4847 N N . ILE B 1 49 ? -5.336 4.035 22.922 1 81.94 49 ILE B N 1
ATOM 4848 C CA . ILE B 1 49 ? -6.086 5.262 22.688 1 81.94 49 ILE B CA 1
ATOM 4849 C C . ILE B 1 49 ? -7.508 5.113 23.219 1 81.94 49 ILE B C 1
ATOM 4851 O O . ILE B 1 49 ? -8.055 6.039 23.828 1 81.94 49 ILE B O 1
ATOM 4855 N N . TRP B 1 50 ? -8.07 3.969 22.969 1 81.44 50 TRP B N 1
ATOM 4856 C CA . TRP B 1 50 ? -9.414 3.709 23.484 1 81.44 50 TRP B CA 1
ATOM 4857 C C . TRP B 1 50 ? -9.422 3.717 25.016 1 81.44 50 TRP B C 1
ATOM 4859 O O . TRP B 1 50 ? -10.336 4.262 25.625 1 81.44 50 TRP B O 1
ATOM 4869 N N . ALA B 1 51 ? -8.406 3.055 25.547 1 81.56 51 ALA B N 1
ATOM 4870 C CA . ALA B 1 51 ? -8.32 3.018 27 1 81.56 51 ALA B CA 1
ATOM 4871 C C . ALA B 1 51 ? -8.18 4.426 27.578 1 81.56 51 ALA B C 1
ATOM 4873 O O . ALA B 1 51 ? -8.75 4.734 28.625 1 81.56 51 ALA B O 1
ATOM 4874 N N . PHE B 1 52 ? -7.457 5.25 26.875 1 79.62 52 PHE B N 1
ATOM 4875 C CA . PHE B 1 52 ? -7.266 6.621 27.328 1 79.62 52 PHE B CA 1
ATOM 4876 C C . PHE B 1 52 ? -8.562 7.422 27.188 1 79.62 52 PHE B C 1
ATOM 4878 O O . PHE B 1 52 ? -8.883 8.242 28.047 1 79.62 52 PHE B O 1
ATOM 4885 N N . LYS B 1 53 ? -9.203 7.195 26.062 1 75.5 53 LYS B N 1
ATOM 4886 C CA . LYS B 1 53 ? -10.469 7.902 25.875 1 75.5 53 LYS B CA 1
ATOM 4887 C C . LYS B 1 53 ? -11.523 7.434 26.875 1 75.5 53 LYS B C 1
ATOM 4889 O O . LYS B 1 53 ? -12.336 8.234 27.344 1 75.5 53 LYS B O 1
ATOM 4894 N N . HIS B 1 54 ? -11.477 6.207 27.203 1 75.31 54 HIS B N 1
ATOM 4895 C CA . HIS B 1 54 ? -12.422 5.648 28.156 1 75.31 54 HIS B CA 1
ATOM 4896 C C . HIS B 1 54 ? -12.125 6.133 29.578 1 75.31 54 HIS B C 1
ATOM 4898 O O . HIS B 1 54 ? -13.047 6.41 30.344 1 75.31 54 HIS B O 1
ATOM 4904 N N . ARG B 1 55 ? -10.844 6.191 29.891 1 75.81 55 ARG B N 1
ATOM 4905 C CA . ARG B 1 55 ? -10.461 6.621 31.219 1 75.81 55 ARG B CA 1
ATOM 4906 C C . ARG B 1 55 ? -10.281 8.133 31.281 1 75.81 55 ARG B C 1
ATOM 4908 O O . ARG B 1 55 ? -9.891 8.68 32.312 1 75.81 55 ARG B O 1
ATOM 4915 N N . ARG B 1 56 ? -10.555 8.828 30.25 1 67.5 56 ARG B N 1
ATOM 4916 C CA . ARG B 1 56 ? -10.492 10.289 30.156 1 67.5 56 ARG B CA 1
ATOM 4917 C C . ARG B 1 56 ? -9.086 10.797 30.469 1 67.5 56 ARG B C 1
ATOM 4919 O O . ARG B 1 56 ? -8.922 11.734 31.234 1 67.5 56 ARG B O 1
ATOM 4926 N N . PHE B 1 57 ? -8.141 9.977 30.094 1 68.56 57 PHE B N 1
ATOM 4927 C CA . PHE B 1 57 ? -6.766 10.43 30.219 1 68.56 57 PHE B CA 1
ATOM 4928 C C . PHE B 1 57 ? -6.383 11.344 29.062 1 68.56 57 PHE B C 1
ATOM 4930 O O . PHE B 1 57 ? -6.359 10.914 27.906 1 68.56 57 PHE B O 1
ATOM 4937 N N . ARG B 1 58 ? -6.309 12.625 29.234 1 62.44 58 ARG B N 1
ATOM 4938 C CA . ARG B 1 58 ? -6.195 13.602 28.156 1 62.44 58 ARG B CA 1
ATOM 4939 C C . ARG B 1 58 ? -4.746 14.023 27.953 1 62.44 58 ARG B C 1
ATOM 4941 O O . ARG B 1 58 ? -4.441 14.797 27.047 1 62.44 58 ARG B O 1
ATOM 4948 N N . TYR B 1 59 ? -3.734 13.516 28.641 1 61.38 59 TYR B N 1
ATOM 4949 C CA . TYR B 1 59 ? -2.414 14.133 28.609 1 61.38 59 TYR B CA 1
ATOM 4950 C C . TYR B 1 59 ? -1.604 13.641 27.422 1 61.38 59 TYR B C 1
ATOM 4952 O O . TYR B 1 59 ? -0.721 14.344 26.922 1 61.38 59 TYR B O 1
ATOM 4960 N N . ILE B 1 60 ? -1.879 12.43 27 1 66 60 ILE B N 1
ATOM 4961 C CA . ILE B 1 60 ? -1.039 11.938 25.906 1 66 60 ILE B CA 1
ATOM 4962 C C . ILE B 1 60 ? -1.889 11.727 24.656 1 66 60 ILE B C 1
ATOM 4964 O O . ILE B 1 60 ? -2.914 11.039 24.703 1 66 60 ILE B O 1
ATOM 4968 N N . HIS B 1 61 ? -1.441 12.555 23.734 1 71.62 61 HIS B N 1
ATOM 4969 C CA . HIS B 1 61 ? -2.178 12.414 22.469 1 71.62 61 HIS B CA 1
ATOM 4970 C C . HIS B 1 61 ? -1.813 11.125 21.75 1 71.62 61 HIS B C 1
ATOM 4972 O O . HIS B 1 61 ? -0.777 10.516 22.047 1 71.62 61 HIS B O 1
ATOM 4978 N N . GLU B 1 62 ? -2.629 10.727 20.891 1 74.56 62 GLU B N 1
ATOM 4979 C CA . GLU B 1 62 ? -2.568 9.477 20.141 1 74.56 62 GLU B CA 1
ATOM 4980 C C . GLU B 1 62 ? -1.263 9.367 19.359 1 74.56 62 GLU B C 1
ATOM 4982 O O . GLU B 1 62 ? -0.642 8.305 19.312 1 74.56 62 GLU B O 1
ATOM 4987 N N . THR B 1 63 ? -0.753 10.453 18.828 1 76.06 63 THR B N 1
ATOM 4988 C CA . THR B 1 63 ? 0.441 10.406 18 1 76.06 63 THR B CA 1
ATOM 4989 C C . THR B 1 63 ? 1.694 10.242 18.844 1 76.06 63 THR B C 1
ATOM 4991 O O . THR B 1 63 ? 2.637 9.547 18.453 1 76.06 63 THR B O 1
ATOM 4994 N N . GLY B 1 64 ? 1.661 10.859 20.031 1 79.06 64 GLY B N 1
ATOM 4995 C CA . GLY B 1 64 ? 2.783 10.672 20.938 1 79.06 64 GLY B CA 1
ATOM 4996 C C . GLY B 1 64 ? 2.908 9.242 21.453 1 79.06 64 GLY B C 1
ATOM 4997 O O . GLY B 1 64 ? 4.02 8.727 21.578 1 79.06 64 GLY B O 1
ATOM 4998 N N . LEU B 1 65 ? 1.825 8.641 21.594 1 83.69 65 LEU B N 1
ATOM 4999 C CA . LEU B 1 65 ? 1.824 7.254 22.047 1 83.69 65 LEU B CA 1
ATOM 5000 C C . LEU B 1 65 ? 2.371 6.332 20.953 1 83.69 65 LEU B C 1
ATOM 5002 O O . LEU B 1 65 ? 3.113 5.391 21.25 1 83.69 65 LEU B O 1
ATOM 5006 N N . SER B 1 66 ? 1.999 6.617 19.766 1 86.38 66 SER B N 1
ATOM 5007 C CA . SER B 1 66 ? 2.48 5.789 18.656 1 86.38 66 SER B CA 1
ATOM 5008 C C . SER B 1 66 ? 3.996 5.887 18.516 1 86.38 66 SER B C 1
ATOM 5010 O O . SER B 1 66 ? 4.66 4.895 18.203 1 86.38 66 SER B O 1
ATOM 5012 N N . VAL B 1 67 ? 4.516 7.039 18.781 1 86.81 67 VAL B N 1
ATOM 5013 C CA . VAL B 1 67 ? 5.961 7.227 18.688 1 86.81 67 VAL B CA 1
ATOM 5014 C C . VAL B 1 67 ? 6.656 6.453 19.797 1 86.81 67 VAL B C 1
ATOM 5016 O O . VAL B 1 67 ? 7.691 5.82 19.578 1 86.81 67 VAL B O 1
ATOM 5019 N N . VAL B 1 68 ? 6.074 6.496 20.953 1 87.12 68 VAL B N 1
ATOM 5020 C CA . VAL B 1 68 ? 6.672 5.816 22.109 1 87.12 68 VAL B CA 1
ATOM 5021 C C . VAL B 1 68 ? 6.648 4.309 21.875 1 87.12 68 VAL B C 1
ATOM 5023 O O . VAL B 1 68 ? 7.645 3.621 22.125 1 87.12 68 VAL B O 1
ATOM 5026 N N . TYR B 1 69 ? 5.508 3.826 21.438 1 89.31 69 TYR B N 1
ATOM 5027 C CA . TYR B 1 69 ? 5.43 2.402 21.125 1 89.31 69 TYR B CA 1
ATOM 5028 C C . TYR B 1 69 ? 6.402 2.027 20.016 1 89.31 69 TYR B C 1
ATOM 5030 O O . TYR B 1 69 ? 7.004 0.952 20.047 1 89.31 69 TYR B O 1
ATOM 5038 N N . GLY B 1 70 ? 6.555 2.877 19.047 1 87.56 70 GLY B N 1
ATOM 5039 C CA . GLY B 1 70 ? 7.527 2.643 18 1 87.56 70 GLY B CA 1
ATOM 5040 C C . GLY B 1 70 ? 8.953 2.578 18.5 1 87.56 70 GLY B C 1
ATOM 5041 O O . GLY B 1 70 ? 9.75 1.755 18.047 1 87.56 70 GLY B O 1
ATOM 5042 N N . LEU B 1 71 ? 9.234 3.404 19.469 1 87.88 71 LEU B N 1
ATOM 5043 C CA . LEU B 1 71 ? 10.57 3.414 20.062 1 87.88 71 LEU B CA 1
ATOM 5044 C C . LEU B 1 71 ? 10.852 2.105 20.781 1 87.88 71 LEU B C 1
ATOM 5046 O O . LEU B 1 71 ? 11.953 1.559 20.688 1 87.88 71 LEU B O 1
ATOM 5050 N N . ILE B 1 72 ? 9.859 1.652 21.406 1 87.62 72 ILE B N 1
ATOM 5051 C CA . ILE B 1 72 ? 10.016 0.412 22.156 1 87.62 72 ILE B CA 1
ATOM 5052 C C . ILE B 1 72 ? 10.242 -0.751 21.188 1 87.62 72 ILE B C 1
ATOM 5054 O O . ILE B 1 72 ? 11.141 -1.567 21.391 1 87.62 72 ILE B O 1
ATOM 5058 N N . VAL B 1 73 ? 9.492 -0.792 20.219 1 85.88 73 VAL B N 1
ATOM 5059 C CA . VAL B 1 73 ? 9.625 -1.874 19.234 1 85.88 73 VAL B CA 1
ATOM 5060 C C . VAL B 1 73 ? 10.945 -1.738 18.484 1 85.88 73 VAL B C 1
ATOM 5062 O O . VAL B 1 73 ? 11.578 -2.74 18.141 1 85.88 73 VAL B O 1
ATOM 5065 N N . GLY B 1 74 ? 11.297 -0.475 18.141 1 82.69 74 GLY B N 1
ATOM 5066 C CA . GLY B 1 74 ? 12.594 -0.268 17.516 1 82.69 74 GLY B CA 1
ATOM 5067 C C . GLY B 1 74 ? 13.75 -0.796 18.344 1 82.69 74 GLY B C 1
ATOM 5068 O O . GLY B 1 74 ? 14.688 -1.382 17.812 1 82.69 74 GLY B O 1
ATOM 5069 N N . LEU B 1 75 ? 13.602 -0.679 19.625 1 81.75 75 LEU B N 1
ATOM 5070 C CA . LEU B 1 75 ? 14.625 -1.175 20.547 1 81.75 75 LEU B CA 1
ATOM 5071 C C . LEU B 1 75 ? 14.648 -2.699 20.562 1 81.75 75 LEU B C 1
ATOM 5073 O O . LEU B 1 75 ? 15.719 -3.309 20.625 1 81.75 75 LEU B O 1
ATOM 5077 N N . ILE B 1 76 ? 13.508 -3.24 20.438 1 79.62 76 ILE B N 1
ATOM 5078 C CA . ILE B 1 76 ? 13.406 -4.695 20.406 1 79.62 76 ILE B CA 1
ATOM 5079 C C . ILE B 1 76 ? 13.992 -5.238 19.109 1 79.62 76 ILE B C 1
ATOM 5081 O O . ILE B 1 76 ? 14.695 -6.25 19.109 1 79.62 76 ILE B O 1
ATOM 5085 N N . PHE B 1 77 ? 13.695 -4.559 18.016 1 77.69 77 PHE B N 1
ATOM 5086 C CA . PHE B 1 77 ? 14.219 -4.984 16.719 1 77.69 77 PHE B CA 1
ATOM 5087 C C . PHE B 1 77 ? 15.742 -4.902 16.703 1 77.69 77 PHE B C 1
ATOM 5089 O O . PHE B 1 77 ? 16.406 -5.758 16.109 1 77.69 77 PHE B O 1
ATOM 5096 N N . ARG B 1 78 ? 16.25 -3.904 17.25 1 76.06 78 ARG B N 1
ATOM 5097 C CA . ARG B 1 78 ? 17.703 -3.709 17.25 1 76.06 78 ARG B CA 1
ATOM 5098 C C . ARG B 1 78 ? 18.406 -4.82 18.016 1 76.06 78 ARG B C 1
ATOM 5100 O O . ARG B 1 78 ? 19.453 -5.301 17.594 1 76.06 78 ARG B O 1
ATOM 5107 N N . TYR B 1 79 ? 17.734 -5.328 18.953 1 72 79 TYR B N 1
ATOM 5108 C CA . TYR B 1 79 ? 18.406 -6.324 19.797 1 72 79 TYR B CA 1
ATOM 5109 C C . TYR B 1 79 ? 17.953 -7.734 19.406 1 72 79 TYR B C 1
ATOM 5111 O O . TYR B 1 79 ? 18.703 -8.695 19.609 1 72 79 TYR B O 1
ATOM 5119 N N . ALA B 1 80 ? 16.781 -7.863 18.859 1 64.12 80 ALA B N 1
ATOM 5120 C CA . ALA B 1 80 ? 16.234 -9.188 18.562 1 64.12 80 ALA B CA 1
ATOM 5121 C C . ALA B 1 80 ? 16.656 -9.656 17.172 1 64.12 80 ALA B C 1
ATOM 5123 O O . ALA B 1 80 ? 16.859 -10.852 16.953 1 64.12 80 ALA B O 1
ATOM 5124 N N . ILE B 1 81 ? 16.547 -8.789 16.109 1 60.84 81 ILE B N 1
ATOM 5125 C CA . ILE B 1 81 ? 16.766 -9.25 14.75 1 60.84 81 ILE B CA 1
ATOM 5126 C C . ILE B 1 81 ? 18.266 -9.172 14.414 1 60.84 81 ILE B C 1
ATOM 5128 O O . ILE B 1 81 ? 18.859 -8.094 14.453 1 60.84 81 ILE B O 1
ATOM 5132 N N . LYS B 1 82 ? 18.859 -10.352 14.406 1 56.56 82 LYS B N 1
ATOM 5133 C CA . LYS B 1 82 ? 20.25 -10.469 13.992 1 56.56 82 LYS B CA 1
ATOM 5134 C C . LYS B 1 82 ? 20.406 -10.25 12.484 1 56.56 82 LYS B C 1
ATOM 5136 O O . LYS B 1 82 ? 19.516 -10.617 11.711 1 56.56 82 LYS B O 1
ATOM 5141 N N . SER B 1 83 ? 21.172 -9.242 12.055 1 53.16 83 SER B N 1
ATOM 5142 C CA . SER B 1 83 ? 21.469 -8.914 10.664 1 53.16 83 SER B CA 1
ATOM 5143 C C . SER B 1 83 ? 21.688 -10.172 9.836 1 53.16 83 SER B C 1
ATOM 5145 O O . SER B 1 83 ? 22.422 -11.07 10.242 1 53.16 83 SER B O 1
ATOM 5147 N N . PRO B 1 84 ? 20.672 -10.484 8.922 1 51.31 84 PRO B N 1
ATOM 5148 C CA . PRO B 1 84 ? 20.969 -11.672 8.125 1 51.31 84 PRO B CA 1
ATOM 5149 C C . PRO B 1 84 ? 22.375 -11.641 7.512 1 51.31 84 PRO B C 1
ATOM 5151 O O . PRO B 1 84 ? 22.891 -10.57 7.207 1 51.31 84 PRO B O 1
ATOM 5154 N N . ASN B 1 85 ? 23.219 -12.547 7.809 1 49.97 85 ASN B N 1
ATOM 5155 C CA . ASN B 1 85 ? 24.547 -12.711 7.238 1 49.97 85 ASN B CA 1
ATOM 5156 C C . ASN B 1 85 ? 24.5 -12.812 5.719 1 49.97 85 ASN B C 1
ATOM 5158 O O . ASN B 1 85 ? 24.109 -13.844 5.172 1 49.97 85 ASN B O 1
ATOM 5162 N N . TYR B 1 86 ? 24.219 -11.586 5.125 1 53.44 86 TYR B N 1
ATOM 5163 C CA . TYR B 1 86 ? 24.312 -11.656 3.672 1 53.44 86 TYR B CA 1
ATOM 5164 C C . TYR B 1 86 ? 25.734 -11.953 3.229 1 53.44 86 TYR B C 1
ATOM 5166 O O . TYR B 1 86 ? 26.688 -11.586 3.912 1 53.44 86 TYR B O 1
ATOM 5174 N N . SER B 1 87 ? 25.969 -12.945 2.299 1 55.12 87 SER B N 1
ATOM 5175 C CA . SER B 1 87 ? 27.297 -13.18 1.713 1 55.12 87 SER B CA 1
ATOM 5176 C C . SER B 1 87 ? 27.781 -11.961 0.943 1 55.12 87 SER B C 1
ATOM 5178 O O . SER B 1 87 ? 27.094 -11.461 0.054 1 55.12 87 SER B O 1
ATOM 5180 N N . VAL B 1 88 ? 28.719 -11.148 1.559 1 55.53 88 VAL B N 1
ATOM 5181 C CA . VAL B 1 88 ? 29.281 -9.945 0.95 1 55.53 88 VAL B CA 1
ATOM 5182 C C . VAL B 1 88 ? 30.656 -10.258 0.35 1 55.53 88 VAL B C 1
ATOM 5184 O O . VAL B 1 88 ? 31.484 -10.898 0.991 1 55.53 88 VAL B O 1
ATOM 5187 N N . GLU B 1 89 ? 30.734 -10.195 -1.058 1 58.53 89 GLU B N 1
ATOM 5188 C CA . GLU B 1 89 ? 32.062 -10.266 -1.671 1 58.53 89 GLU B CA 1
ATOM 5189 C C . GLU B 1 89 ? 32.531 -8.891 -2.131 1 58.53 89 GLU B C 1
ATOM 5191 O O . GLU B 1 89 ? 31.75 -8.125 -2.705 1 58.53 89 GLU B O 1
ATOM 5196 N N . SER B 1 90 ? 33.625 -8.367 -1.698 1 58.12 90 SER B N 1
ATOM 5197 C CA . SER B 1 90 ? 34.188 -7.07 -2.047 1 58.12 90 SER B CA 1
ATOM 5198 C C . SER B 1 90 ? 35.188 -7.199 -3.207 1 58.12 90 SER B C 1
ATOM 5200 O O . SER B 1 90 ? 36 -8.109 -3.225 1 58.12 90 SER B O 1
ATOM 5202 N N . HIS B 1 91 ? 34.781 -6.664 -4.312 1 60.75 91 HIS B N 1
ATOM 5203 C CA . HIS B 1 91 ? 35.75 -6.656 -5.414 1 60.75 91 HIS B CA 1
ATOM 5204 C C . HIS B 1 91 ? 36.219 -5.242 -5.711 1 60.75 91 HIS B C 1
ATOM 5206 O O . HIS B 1 91 ? 35.469 -4.281 -5.57 1 60.75 91 HIS B O 1
ATOM 5212 N N . VAL B 1 92 ? 37.469 -5.016 -5.926 1 57.12 92 VAL B N 1
ATOM 5213 C CA . VAL B 1 92 ? 38.062 -3.74 -6.285 1 57.12 92 VAL B CA 1
ATOM 5214 C C . VAL B 1 92 ? 38.156 -3.621 -7.805 1 57.12 92 VAL B C 1
ATOM 5216 O O . VAL B 1 92 ? 38.75 -4.492 -8.469 1 57.12 92 VAL B O 1
ATOM 5219 N N . PHE B 1 93 ? 37.344 -2.854 -8.422 1 60.38 93 PHE B N 1
ATOM 5220 C CA . PHE B 1 93 ? 37.406 -2.66 -9.867 1 60.38 93 PHE B CA 1
ATOM 5221 C C . PHE B 1 93 ? 38.594 -1.763 -10.227 1 60.38 93 PHE B C 1
ATOM 5223 O O . PHE B 1 93 ? 38.812 -0.724 -9.602 1 60.38 93 PHE B O 1
ATOM 5230 N N . PRO B 1 94 ? 39.5 -2.359 -11.156 1 53.06 94 PRO B N 1
ATOM 5231 C CA . PRO B 1 94 ? 40.625 -1.541 -11.578 1 53.06 94 PRO B CA 1
ATOM 5232 C C . PRO B 1 94 ? 40.219 -0.3 -12.359 1 53.06 94 PRO B C 1
ATOM 5234 O O . PRO B 1 94 ? 39.219 -0.329 -13.078 1 53.06 94 PRO B O 1
ATOM 5237 N N . ARG B 1 95 ? 40.5 0.828 -12.008 1 49.94 95 ARG B N 1
ATOM 5238 C CA . ARG B 1 95 ? 40.188 2.086 -12.68 1 49.94 95 ARG B CA 1
ATOM 5239 C C . ARG B 1 95 ? 40.906 2.191 -14.016 1 49.94 95 ARG B C 1
ATOM 5241 O O . ARG B 1 95 ? 42.094 1.882 -14.102 1 49.94 95 ARG B O 1
ATOM 5248 N N . LYS B 1 96 ? 40.281 2.354 -15.141 1 47.25 96 LYS B N 1
ATOM 5249 C CA . LYS B 1 96 ? 41 2.701 -16.375 1 47.25 96 LYS B CA 1
ATOM 5250 C C . LYS B 1 96 ? 41.906 3.922 -16.156 1 47.25 96 LYS B C 1
ATOM 5252 O O . LYS B 1 96 ? 41.594 4.793 -15.344 1 47.25 96 LYS B O 1
ATOM 5257 N N . SER B 1 97 ? 43.188 3.9 -16.438 1 44.28 97 SER B N 1
ATOM 5258 C CA . SER B 1 97 ? 44.312 4.82 -16.297 1 44.28 97 SER B CA 1
ATOM 5259 C C . SER B 1 97 ? 43.844 6.27 -16.359 1 44.28 97 SER B C 1
ATOM 5261 O O . SER B 1 97 ? 44.375 7.129 -15.656 1 44.28 97 SER B O 1
ATOM 5263 N N . ASP B 1 98 ? 43.188 6.734 -17.453 1 41.59 98 ASP B N 1
ATOM 5264 C CA . ASP B 1 98 ? 43.094 8.141 -17.828 1 41.59 98 ASP B CA 1
ATOM 5265 C C . ASP B 1 98 ? 42 8.859 -17.031 1 41.59 98 ASP B C 1
ATOM 5267 O O . ASP B 1 98 ? 41.688 10.008 -17.328 1 41.59 98 ASP B O 1
ATOM 5271 N N . GLU B 1 99 ? 41.188 8.211 -16.328 1 46.47 99 GLU B N 1
ATOM 5272 C CA . GLU B 1 99 ? 39.969 8.984 -16.016 1 46.47 99 GLU B CA 1
ATOM 5273 C C . GLU B 1 99 ? 40.188 9.844 -14.773 1 46.47 99 GLU B C 1
ATOM 5275 O O . GLU B 1 99 ? 40.625 9.344 -13.734 1 46.47 99 GLU B O 1
ATOM 5280 N N . ALA B 1 100 ? 40.375 11.141 -14.953 1 41.34 100 ALA B N 1
ATOM 5281 C CA . ALA B 1 100 ? 40.5 12.25 -14.008 1 41.34 100 ALA B CA 1
ATOM 5282 C C . ALA B 1 100 ? 39.562 12.07 -12.836 1 41.34 100 ALA B C 1
ATOM 5284 O O . ALA B 1 100 ? 38.625 11.281 -12.906 1 41.34 100 ALA B O 1
ATOM 5285 N N . CYS B 1 101 ? 39.656 12.797 -11.688 1 41.34 101 CYS B N 1
ATOM 5286 C CA . CYS B 1 101 ? 38.938 13.086 -10.453 1 41.34 101 CYS B CA 1
ATOM 5287 C C . CYS B 1 101 ? 37.5 13.492 -10.734 1 41.34 101 CYS B C 1
ATOM 5289 O O . CYS B 1 101 ? 37.281 14.414 -11.516 1 41.34 101 CYS B O 1
ATOM 5291 N N . GLY B 1 102 ? 36.469 12.711 -10.625 1 44.56 102 GLY B N 1
ATOM 5292 C CA . GLY B 1 102 ? 35.094 13.188 -10.648 1 44.56 102 GLY B CA 1
ATOM 5293 C C . GLY B 1 102 ? 34.156 12.328 -11.5 1 44.56 102 GLY B C 1
ATOM 5294 O O . GLY B 1 102 ? 32.969 12.586 -11.594 1 44.56 102 GLY B O 1
ATOM 5295 N N . GLY B 1 103 ? 34.688 11.586 -12.516 1 43.44 103 GLY B N 1
ATOM 5296 C CA . GLY B 1 103 ? 33.781 11.234 -13.602 1 43.44 103 GLY B CA 1
ATOM 5297 C C . GLY B 1 103 ? 33.094 9.906 -13.398 1 43.44 103 GLY B C 1
ATOM 5298 O O . GLY B 1 103 ? 32.25 9.508 -14.211 1 43.44 103 GLY B O 1
ATOM 5299 N N . ARG B 1 104 ? 33.562 8.977 -12.562 1 50.06 104 ARG B N 1
ATOM 5300 C CA . ARG B 1 104 ? 32.906 7.711 -12.844 1 50.06 104 ARG B CA 1
ATOM 5301 C C . ARG B 1 104 ? 31.703 7.504 -11.922 1 50.06 104 ARG B C 1
ATOM 5303 O O . ARG B 1 104 ? 31.859 7.391 -10.703 1 50.06 104 ARG B O 1
ATOM 5310 N N . LEU B 1 105 ? 30.609 7.852 -12.289 1 55.25 105 LEU B N 1
ATOM 5311 C CA . LEU B 1 105 ? 29.328 7.535 -11.641 1 55.25 105 LEU B CA 1
ATOM 5312 C C . LEU B 1 105 ? 29.172 6.027 -11.484 1 55.25 105 LEU B C 1
ATOM 5314 O O . LEU B 1 105 ? 29.453 5.266 -12.406 1 55.25 105 LEU B O 1
ATOM 5318 N N . PRO B 1 106 ? 29.141 5.566 -10.188 1 59.75 106 PRO B N 1
ATOM 5319 C CA . PRO B 1 106 ? 28.875 4.133 -10.047 1 59.75 106 PRO B CA 1
ATOM 5320 C C . PRO B 1 106 ? 27.766 3.645 -10.977 1 59.75 106 PRO B C 1
ATOM 5322 O O . PRO B 1 106 ? 26.734 4.312 -11.125 1 59.75 106 PRO B O 1
ATOM 5325 N N . PRO B 1 107 ? 28.188 2.633 -11.703 1 60.5 107 PRO B N 1
ATOM 5326 C CA . PRO B 1 107 ? 27.141 2.104 -12.578 1 60.5 107 PRO B CA 1
ATOM 5327 C C . PRO B 1 107 ? 25.891 1.676 -11.82 1 60.5 107 PRO B C 1
ATOM 5329 O O . PRO B 1 107 ? 25.969 1.276 -10.656 1 60.5 107 PRO B O 1
ATOM 5332 N N . GLU B 1 108 ? 24.875 1.938 -12.32 1 59.53 108 GLU B N 1
ATOM 5333 C CA . GLU B 1 108 ? 23.594 1.614 -11.695 1 59.53 108 GLU B CA 1
ATOM 5334 C C . GLU B 1 108 ? 23.406 0.105 -11.594 1 59.53 108 GLU B C 1
ATOM 5336 O O . GLU B 1 108 ? 22.812 -0.385 -10.625 1 59.53 108 GLU B O 1
ATOM 5341 N N . ARG B 1 109 ? 23.906 -0.584 -12.602 1 61.78 109 ARG B N 1
ATOM 5342 C CA . ARG B 1 109 ? 23.797 -2.039 -12.586 1 61.78 109 ARG B CA 1
ATOM 5343 C C . ARG B 1 109 ? 25.125 -2.699 -12.945 1 61.78 109 ARG B C 1
ATOM 5345 O O . ARG B 1 109 ? 25.875 -2.184 -13.773 1 61.78 109 ARG B O 1
ATOM 5352 N N . LEU B 1 110 ? 25.406 -3.682 -12.102 1 63.69 110 LEU B N 1
ATOM 5353 C CA . LEU B 1 110 ? 26.625 -4.445 -12.352 1 63.69 110 LEU B CA 1
ATOM 5354 C C . LEU B 1 110 ? 26.297 -5.859 -12.812 1 63.69 110 LEU B C 1
ATOM 5356 O O . LEU B 1 110 ? 25.453 -6.531 -12.219 1 63.69 110 LEU B O 1
ATOM 5360 N N . ILE B 1 111 ? 26.688 -6.234 -14.008 1 63.81 111 ILE B N 1
ATOM 5361 C CA . ILE B 1 111 ? 26.562 -7.609 -14.469 1 63.81 111 ILE B CA 1
ATOM 5362 C C . ILE B 1 111 ? 27.844 -8.375 -14.172 1 63.81 111 ILE B C 1
ATOM 5364 O O . ILE B 1 111 ? 28.938 -7.965 -14.594 1 63.81 111 ILE B O 1
ATOM 5368 N N . VAL B 1 112 ? 27.688 -9.234 -13.297 1 67.88 112 VAL B N 1
ATOM 5369 C CA . VAL B 1 112 ? 28.859 -10.031 -12.93 1 67.88 112 VAL B CA 1
ATOM 5370 C C . VAL B 1 112 ? 28.766 -11.414 -13.562 1 67.88 112 VAL B C 1
ATOM 5372 O O . VAL B 1 112 ? 27.734 -12.086 -13.445 1 67.88 112 VAL B O 1
ATOM 5375 N N . GLU B 1 113 ? 29.625 -11.797 -14.32 1 64.31 113 GLU B N 1
ATOM 5376 C CA . GLU B 1 113 ? 29.672 -13.109 -14.953 1 64.31 113 GLU B CA 1
ATOM 5377 C C . GLU B 1 113 ? 30.531 -14.078 -14.148 1 64.31 113 GLU B C 1
ATOM 5379 O O . GLU B 1 113 ? 31.656 -13.734 -13.758 1 64.31 113 GLU B O 1
ATOM 5384 N N . PHE B 1 114 ? 29.875 -15.031 -13.734 1 62.03 114 PHE B N 1
ATOM 5385 C CA . PHE B 1 114 ? 30.609 -16.078 -13.055 1 62.03 114 PHE B CA 1
ATOM 5386 C C . PHE B 1 114 ? 30.953 -17.219 -14.023 1 62.03 114 PHE B C 1
ATOM 5388 O O . PHE B 1 114 ? 30.062 -17.766 -14.672 1 62.03 114 PHE B O 1
ATOM 5395 N N . PRO B 1 115 ? 32.25 -17.406 -14.336 1 56.41 115 PRO B N 1
ATOM 5396 C CA . PRO B 1 115 ? 32.594 -18.531 -15.203 1 56.41 115 PRO B CA 1
ATOM 5397 C C . PRO B 1 115 ? 32.281 -19.891 -14.578 1 56.41 115 PRO B C 1
ATOM 5399 O O . PRO B 1 115 ? 32.469 -20.078 -13.375 1 56.41 115 PRO B O 1
ATOM 5402 N N . VAL B 1 116 ? 31.328 -20.75 -15.125 1 55.5 116 VAL B N 1
ATOM 5403 C CA . VAL B 1 116 ? 31.031 -22.094 -14.664 1 55.5 116 VAL B CA 1
ATOM 5404 C C . VAL B 1 116 ? 31.906 -23.109 -15.406 1 55.5 116 VAL B C 1
ATOM 5406 O O . VAL B 1 116 ? 32.031 -23.047 -16.625 1 55.5 116 VAL B O 1
ATOM 5409 N N . ARG B 1 117 ? 32.938 -23.641 -14.711 1 48.06 117 ARG B N 1
ATOM 5410 C CA . ARG B 1 117 ? 33.812 -24.641 -15.297 1 48.06 117 ARG B CA 1
ATOM 5411 C C . ARG B 1 117 ? 33.062 -25.922 -15.648 1 48.06 117 ARG B C 1
ATOM 5413 O O . ARG B 1 117 ? 32.219 -26.391 -14.867 1 48.06 117 ARG B O 1
ATOM 5420 N N . ASP B 1 118 ? 33.062 -26.266 -16.969 1 46.38 118 ASP B N 1
ATOM 5421 C CA . ASP B 1 118 ? 32.625 -27.609 -17.359 1 46.38 118 ASP B CA 1
ATOM 5422 C C . ASP B 1 118 ? 33.469 -28.688 -16.688 1 46.38 118 ASP B C 1
ATOM 5424 O O . ASP B 1 118 ? 34.562 -28.422 -16.188 1 46.38 118 ASP B O 1
ATOM 5428 N N . GLN B 1 119 ? 32.969 -29.797 -16.188 1 42.84 119 GLN B N 1
ATOM 5429 C CA . GLN B 1 119 ? 33.75 -30.891 -15.602 1 42.84 119 GLN B CA 1
ATOM 5430 C C . GLN B 1 119 ? 35.094 -31.078 -16.297 1 42.84 119 GLN B C 1
ATOM 5432 O O . GLN B 1 119 ? 36.031 -31.625 -15.719 1 42.84 119 GLN B O 1
ATOM 5437 N N . HIS B 1 120 ? 35.188 -30.969 -17.672 1 45.16 120 HIS B N 1
ATOM 5438 C CA . HIS B 1 120 ? 36.438 -31.266 -18.344 1 45.16 120 HIS B CA 1
ATOM 5439 C C . HIS B 1 120 ? 37.375 -30.062 -18.359 1 45.16 120 HIS B C 1
ATOM 5441 O O . HIS B 1 120 ? 38.375 -30.047 -19.062 1 45.16 120 HIS B O 1
ATOM 5447 N N . GLY B 1 121 ? 37.25 -29.094 -17.609 1 44.53 121 GLY B N 1
ATOM 5448 C CA . GLY B 1 121 ? 38.25 -28.047 -17.5 1 44.53 121 GLY B CA 1
ATOM 5449 C C . GLY B 1 121 ? 37.938 -26.828 -18.344 1 44.53 121 GLY B C 1
ATOM 5450 O O . GLY B 1 121 ? 38.719 -25.875 -18.391 1 44.53 121 GLY B O 1
ATOM 5451 N N . LYS B 1 122 ? 37.125 -26.859 -19.484 1 44.06 122 LYS B N 1
ATOM 5452 C CA . LYS B 1 122 ? 37 -25.719 -20.391 1 44.06 122 LYS B CA 1
ATOM 5453 C C . LYS B 1 122 ? 35.875 -24.781 -19.953 1 44.06 122 LYS B C 1
ATOM 5455 O O . LYS B 1 122 ? 34.812 -25.25 -19.531 1 44.06 122 LYS B O 1
ATOM 5460 N N . PHE B 1 123 ? 36.062 -23.562 -19.469 1 48.34 123 PHE B N 1
ATOM 5461 C CA . PHE B 1 123 ? 35.438 -22.422 -18.812 1 48.34 123 PHE B CA 1
ATOM 5462 C C . PHE B 1 123 ? 34.344 -21.828 -19.688 1 48.34 123 PHE B C 1
ATOM 5464 O O . PHE B 1 123 ? 33.844 -20.75 -19.406 1 48.34 123 PHE B O 1
ATOM 5471 N N . ASN B 1 124 ? 33.719 -22.375 -20.719 1 47.62 124 ASN B N 1
ATOM 5472 C CA . ASN B 1 124 ? 33.125 -21.453 -21.672 1 47.62 124 ASN B CA 1
ATOM 5473 C C . ASN B 1 124 ? 31.75 -20.969 -21.188 1 47.62 124 ASN B C 1
ATOM 5475 O O . ASN B 1 124 ? 31.078 -20.203 -21.891 1 47.62 124 ASN B O 1
ATOM 5479 N N . LEU B 1 125 ? 31.172 -21.562 -20.172 1 49.84 125 LEU B N 1
ATOM 5480 C CA . LEU B 1 125 ? 29.812 -21.078 -20.031 1 49.84 125 LEU B CA 1
ATOM 5481 C C . LEU B 1 125 ? 29.672 -20.156 -18.828 1 49.84 125 LEU B C 1
ATOM 5483 O O . LEU B 1 125 ? 30.219 -20.453 -17.766 1 49.84 125 LEU B O 1
ATOM 5487 N N . SER B 1 126 ? 29.516 -18.797 -19 1 54.59 126 SER B N 1
ATOM 5488 C CA . SER B 1 126 ? 29.406 -17.781 -17.953 1 54.59 126 SER B CA 1
ATOM 5489 C C . SER B 1 126 ? 27.953 -17.484 -17.609 1 54.59 126 SER B C 1
ATOM 5491 O O . SER B 1 126 ? 27.078 -17.516 -18.469 1 54.59 126 SER B O 1
ATOM 5493 N N . MET B 1 127 ? 27.656 -17.734 -16.359 1 59.12 127 MET B N 1
ATOM 5494 C CA . MET B 1 127 ? 26.359 -17.25 -15.898 1 59.12 127 MET B CA 1
ATOM 5495 C C . MET B 1 127 ? 26.438 -15.805 -15.43 1 59.12 127 MET B C 1
ATOM 5497 O O . MET B 1 127 ? 27.391 -15.43 -14.742 1 59.12 127 MET B O 1
ATOM 5501 N N . SER B 1 128 ? 25.641 -14.906 -16 1 61.19 128 SER B N 1
ATOM 5502 C CA . SER B 1 128 ? 25.656 -13.484 -15.664 1 61.19 128 SER B CA 1
ATOM 5503 C C . SER B 1 128 ? 24.562 -13.141 -14.656 1 61.19 128 SER B C 1
ATOM 5505 O O . SER B 1 128 ? 23.422 -13.609 -14.789 1 61.19 128 SER B O 1
ATOM 5507 N N . PHE B 1 129 ? 25.094 -12.555 -13.57 1 61.47 129 PHE B N 1
ATOM 5508 C CA . PHE B 1 129 ? 24.172 -12.102 -12.539 1 61.47 129 PHE B CA 1
ATOM 5509 C C . PHE B 1 129 ? 24.078 -10.578 -12.508 1 61.47 129 PHE B C 1
ATOM 5511 O O . PHE B 1 129 ? 25.094 -9.898 -12.719 1 61.47 129 PHE B O 1
ATOM 5518 N N . ARG B 1 130 ? 22.969 -10.039 -12.328 1 61.5 130 ARG B N 1
ATOM 5519 C CA . ARG B 1 130 ? 22.734 -8.602 -12.289 1 61.5 130 ARG B CA 1
ATOM 5520 C C . ARG B 1 130 ? 22.547 -8.109 -10.859 1 61.5 130 ARG B C 1
ATOM 5522 O O . ARG B 1 130 ? 21.828 -8.734 -10.07 1 61.5 130 ARG B O 1
ATOM 5529 N N . TYR B 1 131 ? 23.406 -7.059 -10.555 1 61.16 131 TYR B N 1
ATOM 5530 C CA . TYR B 1 131 ? 23.312 -6.449 -9.234 1 61.16 131 TYR B CA 1
ATOM 5531 C C . TYR B 1 131 ? 22.828 -5.004 -9.328 1 61.16 131 TYR B C 1
ATOM 5533 O O . TYR B 1 131 ? 23.188 -4.289 -10.266 1 61.16 131 TYR B O 1
ATOM 5541 N N . LYS B 1 132 ? 21.953 -4.637 -8.555 1 60.34 132 LYS B N 1
ATOM 5542 C CA . LYS B 1 132 ? 21.453 -3.266 -8.531 1 60.34 132 LYS B CA 1
ATOM 5543 C C . LYS B 1 132 ? 22.156 -2.438 -7.461 1 60.34 132 LYS B C 1
ATOM 5545 O O . LYS B 1 132 ? 22.438 -2.936 -6.367 1 60.34 132 LYS B O 1
ATOM 5550 N N . PHE B 1 133 ? 22.5 -1.092 -7.883 1 53.72 133 PHE B N 1
ATOM 5551 C CA . PHE B 1 133 ? 23.156 -0.164 -6.973 1 53.72 133 PHE B CA 1
ATOM 5552 C C . PHE B 1 133 ? 22.234 0.198 -5.809 1 53.72 133 PHE B C 1
ATOM 5554 O O . PHE B 1 133 ? 21.078 0.548 -6.02 1 53.72 133 PHE B O 1
ATOM 5561 N N . GLU B 1 134 ? 22.547 -0.17 -4.684 1 57.03 134 GLU B N 1
ATOM 5562 C CA . GLU B 1 134 ? 21.75 0.178 -3.514 1 57.03 134 GLU B CA 1
ATOM 5563 C C . GLU B 1 134 ? 22.25 1.469 -2.867 1 57.03 134 GLU B C 1
ATOM 5565 O O . GLU B 1 134 ? 21.516 2.455 -2.795 1 57.03 134 GLU B O 1
ATOM 5570 N N . GLN B 1 135 ? 23.344 1.515 -2.139 1 53.75 135 GLN B N 1
ATOM 5571 C CA . GLN B 1 135 ? 23.859 2.676 -1.417 1 53.75 135 GLN B CA 1
ATOM 5572 C C . GLN B 1 135 ? 25.391 2.641 -1.331 1 53.75 135 GLN B C 1
ATOM 5574 O O . GLN B 1 135 ? 26 1.614 -1.617 1 53.75 135 GLN B O 1
ATOM 5579 N N . GLN B 1 136 ? 26.016 3.879 -1.339 1 48.25 136 GLN B N 1
ATOM 5580 C CA . GLN B 1 136 ? 27.438 4.012 -1.05 1 48.25 136 GLN B CA 1
ATOM 5581 C C . GLN B 1 136 ? 27.766 3.482 0.343 1 48.25 136 GLN B C 1
ATOM 5583 O O . GLN B 1 136 ? 27.078 3.795 1.312 1 48.25 136 GLN B O 1
ATOM 5588 N N . SER B 1 137 ? 28.062 2.072 0.484 1 47.81 137 SER B N 1
ATOM 5589 C CA . SER B 1 137 ? 28.297 1.44 1.775 1 47.81 137 SER B CA 1
ATOM 5590 C C . SER B 1 137 ? 29.656 1.859 2.348 1 47.81 137 SER B C 1
ATOM 5592 O O . SER B 1 137 ? 30.641 1.947 1.615 1 47.81 137 SER B O 1
ATOM 5594 N N . ASP B 1 138 ? 29.797 2.688 3.309 1 41.75 138 ASP B N 1
ATOM 5595 C CA . ASP B 1 138 ? 31 2.467 4.105 1 41.75 138 ASP B CA 1
ATOM 5596 C C . ASP B 1 138 ? 31.141 0.996 4.492 1 41.75 138 ASP B C 1
ATOM 5598 O O . ASP B 1 138 ? 30.156 0.261 4.531 1 41.75 138 ASP B O 1
ATOM 5602 N N . PHE B 1 139 ? 32.375 0.381 4.555 1 37.41 139 PHE B N 1
ATOM 5603 C CA . PHE B 1 139 ? 32.844 -0.977 4.789 1 37.41 139 PHE B CA 1
ATOM 5604 C C . PHE B 1 139 ? 31.859 -1.768 5.621 1 37.41 139 PHE B C 1
ATOM 5606 O O . PHE B 1 139 ? 31.594 -2.938 5.336 1 37.41 139 PHE B O 1
ATOM 5613 N N . ASP B 1 140 ? 31.766 -1.504 6.91 1 37.09 140 ASP B N 1
ATOM 5614 C CA . ASP B 1 140 ? 31.5 -2.447 7.992 1 37.09 140 ASP B CA 1
ATOM 5615 C C . ASP B 1 140 ? 30.016 -2.791 8.062 1 37.09 140 ASP B C 1
ATOM 5617 O O . ASP B 1 140 ? 29.625 -3.756 8.727 1 37.09 140 ASP B O 1
ATOM 5621 N N . SER B 1 141 ? 29.109 -1.934 8.023 1 38.88 141 SER B N 1
ATOM 5622 C CA . SER B 1 141 ? 27.812 -2.217 8.641 1 38.88 141 SER B CA 1
ATOM 5623 C C . SER B 1 141 ? 26.828 -2.783 7.625 1 38.88 141 SER B C 1
ATOM 5625 O O . SER B 1 141 ? 26.297 -2.047 6.789 1 38.88 141 SER B O 1
ATOM 5627 N N . LEU B 1 142 ? 27.031 -3.922 7.199 1 37.69 142 LEU B N 1
ATOM 5628 C CA . LEU B 1 142 ? 26.188 -4.832 6.438 1 37.69 142 LEU B CA 1
ATOM 5629 C C . LEU B 1 142 ? 24.734 -4.77 6.934 1 37.69 142 LEU B C 1
ATOM 5631 O O . LEU B 1 142 ? 23.984 -5.723 6.758 1 37.69 142 LEU B O 1
ATOM 5635 N N . ILE B 1 143 ? 24.438 -4.074 8.125 1 39.56 143 ILE B N 1
ATOM 5636 C CA . ILE B 1 143 ? 23.156 -4.297 8.797 1 39.56 143 ILE B CA 1
ATOM 5637 C C . ILE B 1 143 ? 22.016 -3.912 7.875 1 39.56 143 ILE B C 1
ATOM 5639 O O . ILE B 1 143 ? 22.016 -2.83 7.281 1 39.56 143 ILE B O 1
ATOM 5643 N N . ASN B 1 144 ? 21.156 -4.879 7.496 1 45.09 144 ASN B N 1
ATOM 5644 C CA . ASN B 1 144 ? 19.906 -5.145 6.793 1 45.09 144 ASN B CA 1
ATOM 5645 C C . ASN B 1 144 ? 18.875 -4.062 7.074 1 45.09 144 ASN B C 1
ATOM 5647 O O . ASN B 1 144 ? 18.469 -3.871 8.219 1 45.09 144 ASN B O 1
ATOM 5651 N N . ASN B 1 145 ? 18.797 -2.955 6.438 1 50.75 145 ASN B N 1
ATOM 5652 C CA . ASN B 1 145 ? 17.812 -1.892 6.258 1 50.75 145 ASN B CA 1
ATOM 5653 C C . ASN B 1 145 ? 16.422 -2.455 6.004 1 50.75 145 ASN B C 1
ATOM 5655 O O . ASN B 1 145 ? 15.609 -1.829 5.316 1 50.75 145 ASN B O 1
ATOM 5659 N N . LYS B 1 146 ? 16.25 -3.791 6.395 1 51.75 146 LYS B N 1
ATOM 5660 C CA . LYS B 1 146 ? 14.992 -4.383 5.926 1 51.75 146 LYS B CA 1
ATOM 5661 C C . LYS B 1 146 ? 13.797 -3.746 6.617 1 51.75 146 LYS B C 1
ATOM 5663 O O . LYS B 1 146 ? 12.695 -3.697 6.051 1 51.75 146 LYS B O 1
ATOM 5668 N N . ALA B 1 147 ? 14.086 -3.141 7.859 1 53.44 147 ALA B N 1
ATOM 5669 C CA . ALA B 1 147 ? 12.906 -2.623 8.531 1 53.44 147 ALA B CA 1
ATOM 5670 C C . ALA B 1 147 ? 12.523 -1.246 8 1 53.44 147 ALA B C 1
ATOM 5672 O O . ALA B 1 147 ? 11.531 -0.658 8.43 1 53.44 147 ALA B O 1
ATOM 5673 N N . THR B 1 148 ? 13.227 -0.795 6.977 1 57.72 148 THR B N 1
ATOM 5674 C CA . THR B 1 148 ? 12.938 0.539 6.461 1 57.72 148 THR B CA 1
ATOM 5675 C C . THR B 1 148 ? 12.219 0.455 5.121 1 57.72 148 THR B C 1
ATOM 5677 O O . THR B 1 148 ? 12.625 -0.298 4.234 1 57.72 148 THR B O 1
ATOM 5680 N N . PHE B 1 149 ? 10.984 0.841 5.23 1 61.28 149 PHE B N 1
ATOM 5681 C CA . PHE B 1 149 ? 10.188 0.92 4.016 1 61.28 149 PHE B CA 1
ATOM 5682 C C . PHE B 1 149 ? 10.781 1.922 3.035 1 61.28 149 PHE B C 1
ATOM 5684 O O . PHE B 1 149 ? 11.531 2.818 3.436 1 61.28 149 PHE B O 1
ATOM 5691 N N . ASP B 1 150 ? 10.578 1.65 1.838 1 63.59 150 ASP B N 1
ATOM 5692 C CA . ASP B 1 150 ? 10.984 2.584 0.791 1 63.59 150 ASP B CA 1
ATOM 5693 C C . ASP B 1 150 ? 10.297 3.938 0.966 1 63.59 150 ASP B C 1
ATOM 5695 O O . ASP B 1 150 ? 9.102 4 1.242 1 63.59 150 ASP B O 1
ATOM 5699 N N . PRO B 1 151 ? 11.047 4.98 1.1 1 65 151 PRO B N 1
ATOM 5700 C CA . PRO B 1 151 ? 10.477 6.32 1.23 1 65 151 PRO B CA 1
ATOM 5701 C C . PRO B 1 151 ? 9.406 6.613 0.177 1 65 151 PRO B C 1
ATOM 5703 O O . PRO B 1 151 ? 8.484 7.395 0.426 1 65 151 PRO B O 1
ATOM 5706 N N . GLU B 1 152 ? 9.562 5.887 -0.946 1 65.44 152 GLU B N 1
ATOM 5707 C CA . GLU B 1 152 ? 8.578 6.117 -1.999 1 65.44 152 GLU B CA 1
ATOM 5708 C C . GLU B 1 152 ? 7.195 5.637 -1.575 1 65.44 152 GLU B C 1
ATOM 5710 O O . GLU B 1 152 ? 6.184 6.242 -1.935 1 65.44 152 GLU B O 1
ATOM 5715 N N . PHE B 1 153 ? 7.273 4.641 -0.766 1 64.81 153 PHE B N 1
ATOM 5716 C CA . PHE B 1 153 ? 6.004 4.117 -0.267 1 64.81 153 PHE B CA 1
ATOM 5717 C C . PHE B 1 153 ? 5.336 5.125 0.662 1 64.81 153 PHE B C 1
ATOM 5719 O O . PHE B 1 153 ? 4.117 5.309 0.61 1 64.81 153 PHE B O 1
ATOM 5726 N N . PHE B 1 154 ? 6.164 5.781 1.385 1 68.06 154 PHE B N 1
ATOM 5727 C CA . PHE B 1 154 ? 5.645 6.766 2.328 1 68.06 154 PHE B CA 1
ATOM 5728 C C . PHE B 1 154 ? 4.988 7.926 1.592 1 68.06 154 PHE B C 1
ATOM 5730 O O . PHE B 1 154 ? 3.865 8.32 1.916 1 68.06 154 PHE B O 1
ATOM 5737 N N . PHE B 1 155 ? 5.652 8.336 0.575 1 68.38 155 PHE B N 1
ATOM 5738 C CA . PHE B 1 155 ? 5.207 9.523 -0.141 1 68.38 155 PHE B CA 1
ATOM 5739 C C . PHE B 1 155 ? 3.973 9.227 -0.979 1 68.38 155 PHE B C 1
ATOM 5741 O O . PHE B 1 155 ? 3.053 10.047 -1.056 1 68.38 155 PHE B O 1
ATOM 5748 N N . ASN B 1 156 ? 3.906 8.062 -1.481 1 70.69 156 ASN B N 1
ATOM 5749 C CA . ASN B 1 156 ? 2.865 7.789 -2.467 1 70.69 156 ASN B CA 1
ATOM 5750 C C . ASN B 1 156 ? 1.639 7.145 -1.825 1 70.69 156 ASN B C 1
ATOM 5752 O O . ASN B 1 156 ? 0.532 7.242 -2.357 1 70.69 156 ASN B O 1
ATOM 5756 N N . VAL B 1 157 ? 1.865 6.543 -0.668 1 72.94 157 VAL B N 1
ATOM 5757 C CA . VAL B 1 157 ? 0.743 5.758 -0.163 1 72.94 157 VAL B CA 1
ATOM 5758 C C . VAL B 1 157 ? 0.202 6.395 1.115 1 72.94 157 VAL B C 1
ATOM 5760 O O . VAL B 1 157 ? -1.012 6.445 1.325 1 72.94 157 VAL B O 1
ATOM 5763 N N . LEU B 1 158 ? 1.024 6.961 1.927 1 75.69 158 LEU B N 1
ATOM 5764 C CA . LEU B 1 158 ? 0.588 7.367 3.258 1 75.69 158 LEU B CA 1
ATOM 5765 C C . LEU B 1 158 ? 0.198 8.844 3.273 1 75.69 158 LEU B C 1
ATOM 5767 O O . LEU B 1 158 ? -0.738 9.234 3.975 1 75.69 158 LEU B O 1
ATOM 5771 N N . LEU B 1 159 ? 0.78 9.672 2.445 1 74.81 159 LEU B N 1
ATOM 5772 C CA . LEU B 1 159 ? 0.594 11.109 2.543 1 74.81 159 LEU B CA 1
ATOM 5773 C C . LEU B 1 159 ? -0.701 11.539 1.859 1 74.81 159 LEU B C 1
ATOM 5775 O O . LEU B 1 159 ? -1.44 12.375 2.387 1 74.81 159 LEU B O 1
ATOM 5779 N N . PRO B 1 160 ? -1.024 10.961 0.759 1 79.19 160 PRO B N 1
ATOM 5780 C CA . PRO B 1 160 ? -2.193 11.469 0.036 1 79.19 160 PRO B CA 1
ATOM 5781 C C . PRO B 1 160 ? -3.488 11.32 0.832 1 79.19 160 PRO B C 1
ATOM 5783 O O . PRO B 1 160 ? -4.281 12.266 0.905 1 79.19 160 PRO B O 1
ATOM 5786 N N . PRO B 1 161 ? -3.684 10.195 1.476 1 79.25 161 PRO B N 1
ATOM 5787 C CA . PRO B 1 161 ? -4.93 10.094 2.236 1 79.25 161 PRO B CA 1
ATOM 5788 C C . PRO B 1 161 ? -5.004 11.086 3.391 1 79.25 161 PRO B C 1
ATOM 5790 O O . PRO B 1 161 ? -6.086 11.578 3.727 1 79.25 161 PRO B O 1
ATOM 5793 N N . ILE B 1 162 ? -3.959 11.398 3.982 1 74.94 162 ILE B N 1
ATOM 5794 C CA . ILE B 1 162 ? -3.924 12.32 5.105 1 74.94 162 ILE B CA 1
ATOM 5795 C C . ILE B 1 162 ? -4.316 13.719 4.633 1 74.94 162 ILE B C 1
ATOM 5797 O O . ILE B 1 162 ? -5.184 14.367 5.23 1 74.94 162 ILE B O 1
ATOM 5801 N N . ILE B 1 163 ? -3.773 14.117 3.543 1 75.25 163 ILE B N 1
ATOM 5802 C CA . ILE B 1 163 ? -3.982 15.469 3.039 1 75.25 163 ILE B CA 1
ATOM 5803 C C . ILE B 1 163 ? -5.383 15.586 2.438 1 75.25 163 ILE B C 1
ATOM 5805 O O . ILE B 1 163 ? -6.039 16.625 2.58 1 75.25 163 ILE B O 1
ATOM 5809 N N . PHE B 1 164 ? -5.754 14.516 1.798 1 78.62 164 PHE B N 1
ATOM 5810 C CA . PHE B 1 164 ? -7.082 14.547 1.2 1 78.62 164 PHE B CA 1
ATOM 5811 C C . PHE B 1 164 ? -8.156 14.648 2.275 1 78.62 164 PHE B C 1
ATOM 5813 O O . PHE B 1 164 ? -9.117 15.406 2.129 1 78.62 164 PHE B O 1
ATOM 5820 N N . SER B 1 165 ? -8.039 13.852 3.291 1 76.69 165 SER B N 1
ATOM 5821 C CA . SER B 1 165 ? -9.016 13.898 4.371 1 76.69 165 SER B CA 1
ATOM 5822 C C . SER B 1 165 ? -9.062 15.273 5.02 1 76.69 165 SER B C 1
ATOM 5824 O O . SER B 1 165 ? -10.141 15.766 5.367 1 76.69 165 SER B O 1
ATOM 5826 N N . ALA B 1 166 ? -7.945 15.898 5.125 1 71.12 166 ALA B N 1
ATOM 5827 C CA . ALA B 1 166 ? -7.859 17.234 5.711 1 71.12 166 ALA B CA 1
ATOM 5828 C C . ALA B 1 166 ? -8.555 18.266 4.824 1 71.12 166 ALA B C 1
ATOM 5830 O O . ALA B 1 166 ? -9.266 19.141 5.32 1 71.12 166 ALA B O 1
ATOM 5831 N N . GLY B 1 167 ? -8.32 18.141 3.527 1 72 167 GLY B N 1
ATOM 5832 C CA . GLY B 1 167 ? -8.953 19.047 2.596 1 72 167 GLY B CA 1
ATOM 5833 C C . GLY B 1 167 ? -10.461 18.859 2.5 1 72 167 GLY B C 1
ATOM 5834 O O . GLY B 1 167 ? -11.211 19.828 2.414 1 72 167 GLY B O 1
ATOM 5835 N N . TYR B 1 168 ? -10.789 17.594 2.613 1 73.56 168 TYR B N 1
ATOM 5836 C CA . TYR B 1 168 ? -12.195 17.25 2.461 1 73.56 168 TYR B CA 1
ATOM 5837 C C . TYR B 1 168 ? -12.984 17.641 3.705 1 73.56 168 TYR B C 1
ATOM 5839 O O . TYR B 1 168 ? -14.164 17.984 3.615 1 73.56 168 TYR B O 1
ATOM 5847 N N . SER B 1 169 ? -12.406 17.641 4.859 1 69.5 169 SER B N 1
ATOM 5848 C CA . SER B 1 169 ? -13.094 17.938 6.113 1 69.5 169 SER B CA 1
ATOM 5849 C C . SER B 1 169 ? -13 19.422 6.469 1 69.5 169 SER B C 1
ATOM 5851 O O . SER B 1 169 ? -13.664 19.875 7.398 1 69.5 169 SER B O 1
ATOM 5853 N N . MET B 1 170 ? -12.25 20.156 5.781 1 72.31 170 MET B N 1
ATOM 5854 C CA . MET B 1 170 ? -12.008 21.562 6.102 1 72.31 170 MET B CA 1
ATOM 5855 C C . MET B 1 170 ? -13.242 22.406 5.801 1 72.31 170 MET B C 1
ATOM 5857 O O . MET B 1 170 ? -13.906 22.203 4.785 1 72.31 170 MET B O 1
ATOM 5861 N N . LYS B 1 171 ? -13.594 23.141 6.941 1 66.56 171 LYS B N 1
ATOM 5862 C CA . LYS B 1 171 ? -14.672 24.094 6.707 1 66.56 171 LYS B CA 1
ATOM 5863 C C . LYS B 1 171 ? -14.234 25.203 5.762 1 66.56 171 LYS B C 1
ATOM 5865 O O . LYS B 1 171 ? -13.398 26.031 6.121 1 66.56 171 LYS B O 1
ATOM 5870 N N . ARG B 1 172 ? -14.688 25.266 4.598 1 70.62 172 ARG B N 1
ATOM 5871 C CA . ARG B 1 172 ? -14.242 26.078 3.475 1 70.62 172 ARG B CA 1
ATOM 5872 C C . ARG B 1 172 ? -14.414 27.562 3.777 1 70.62 172 ARG B C 1
ATOM 5874 O O . ARG B 1 172 ? -13.547 28.375 3.432 1 70.62 172 ARG B O 1
ATOM 5881 N N . GLY B 1 173 ? -15.539 27.859 4.43 1 71.19 173 GLY B N 1
ATOM 5882 C CA . GLY B 1 173 ? -15.812 29.266 4.664 1 71.19 173 GLY B CA 1
ATOM 5883 C C . GLY B 1 173 ? -14.742 29.953 5.488 1 71.19 173 GLY B C 1
ATOM 5884 O O . GLY B 1 173 ? -14.266 31.031 5.121 1 71.19 173 GLY B O 1
ATOM 5885 N N . TYR B 1 174 ? -14.258 29.234 6.414 1 73.69 174 TYR B N 1
ATOM 5886 C CA . TYR B 1 174 ? -13.289 29.828 7.332 1 73.69 174 TYR B CA 1
ATOM 5887 C C . TYR B 1 174 ? -11.883 29.797 6.742 1 73.69 174 TYR B C 1
ATOM 5889 O O . TYR B 1 174 ? -11.078 30.688 6.984 1 73.69 174 TYR B O 1
ATOM 5897 N N . PHE B 1 175 ? -11.602 28.859 5.871 1 77.38 175 PHE B N 1
ATOM 5898 C CA . PHE B 1 175 ? -10.281 28.734 5.254 1 77.38 175 PHE B CA 1
ATOM 5899 C C . PHE B 1 175 ? -10.055 29.844 4.23 1 77.38 175 PHE B C 1
ATOM 5901 O O . PHE B 1 175 ? -8.992 30.469 4.215 1 77.38 175 PHE B O 1
ATOM 5908 N N . PHE B 1 176 ? -11.078 30.156 3.484 1 78.19 176 PHE B N 1
ATOM 5909 C CA . PHE B 1 176 ? -10.898 31.141 2.418 1 78.19 176 PHE B CA 1
ATOM 5910 C C . PHE B 1 176 ? -11.008 32.562 2.959 1 78.19 176 PHE B C 1
ATOM 5912 O O . PHE B 1 176 ? -10.523 33.5 2.336 1 78.19 176 PHE B O 1
ATOM 5919 N N . LYS B 1 177 ? -11.695 32.625 4.164 1 78.88 177 LYS B N 1
ATOM 5920 C CA . LYS B 1 177 ? -11.727 33.938 4.824 1 78.88 177 LYS B CA 1
ATOM 5921 C C . LYS B 1 177 ? -10.352 34.312 5.34 1 78.88 177 LYS B C 1
ATOM 5923 O O . LYS B 1 177 ? -10 35.5 5.359 1 78.88 177 LYS B O 1
ATOM 5928 N N . ASN B 1 178 ? -9.578 33.344 5.688 1 82.75 178 ASN B N 1
ATOM 5929 C CA . ASN B 1 178 ? -8.242 33.562 6.242 1 82.75 178 ASN B CA 1
ATOM 5930 C C . ASN B 1 178 ? -7.152 33.156 5.262 1 82.75 178 ASN B C 1
ATOM 5932 O O . ASN B 1 178 ? -6.047 32.781 5.672 1 82.75 178 ASN B O 1
ATOM 5936 N N . ILE B 1 179 ? -7.398 33.156 3.98 1 81.94 179 ILE B N 1
ATOM 5937 C CA . ILE B 1 179 ? -6.461 32.656 2.986 1 81.94 179 ILE B CA 1
ATOM 5938 C C . ILE B 1 179 ? -5.227 33.562 2.93 1 81.94 179 ILE B C 1
ATOM 5940 O O . ILE B 1 179 ? -4.113 33.062 2.713 1 81.94 179 ILE B O 1
ATOM 5944 N N . GLY B 1 180 ? -5.461 34.875 3.07 1 82.25 180 GLY B N 1
ATOM 5945 C CA . GLY B 1 180 ? -4.328 35.781 3.061 1 82.25 180 GLY B CA 1
ATOM 5946 C C . GLY B 1 180 ? -3.334 35.5 4.176 1 82.25 180 GLY B C 1
ATOM 5947 O O . GLY B 1 180 ? -2.125 35.469 3.941 1 82.25 180 GLY B O 1
ATOM 5948 N N . ALA B 1 181 ? -3.836 35.281 5.332 1 87.19 181 ALA B N 1
ATOM 5949 C CA . ALA B 1 181 ? -2.977 34.969 6.473 1 87.19 181 ALA B CA 1
ATOM 5950 C C . ALA B 1 181 ? -2.293 33.625 6.305 1 87.19 181 ALA B C 1
ATOM 5952 O O . ALA B 1 181 ? -1.103 33.469 6.59 1 87.19 181 ALA B O 1
ATOM 5953 N N . VAL B 1 182 ? -2.982 32.688 5.762 1 86.62 182 VAL B N 1
ATOM 5954 C CA . VAL B 1 182 ? -2.471 31.344 5.578 1 86.62 182 VAL B CA 1
ATOM 5955 C C . VAL B 1 182 ? -1.33 31.344 4.562 1 86.62 182 VAL B C 1
ATOM 5957 O O . VAL B 1 182 ? -0.286 30.734 4.785 1 86.62 182 VAL B O 1
ATOM 5960 N N . LEU B 1 183 ? -1.514 32.094 3.523 1 83.56 183 LEU B N 1
ATOM 5961 C CA . LEU B 1 183 ? -0.501 32.156 2.475 1 83.56 183 LEU B CA 1
ATOM 5962 C C . LEU B 1 183 ? 0.752 32.875 2.971 1 83.56 183 LEU B C 1
ATOM 5964 O O . LEU B 1 183 ? 1.87 32.5 2.615 1 83.56 183 LEU B O 1
ATOM 5968 N N . THR B 1 184 ? 0.524 33.875 3.744 1 87.31 184 THR B N 1
ATOM 5969 C CA . THR B 1 184 ? 1.66 34.625 4.277 1 87.31 184 THR B CA 1
ATOM 5970 C C . THR B 1 184 ? 2.475 33.75 5.234 1 87.31 184 THR B C 1
ATOM 5972 O O . THR B 1 184 ? 3.705 33.719 5.156 1 87.31 184 THR B O 1
ATOM 5975 N N . TYR B 1 185 ? 1.771 33.062 6.074 1 88.88 185 TYR B N 1
ATOM 5976 C CA . TYR B 1 185 ? 2.473 32.156 6.984 1 88.88 185 TYR B CA 1
ATOM 5977 C C . TYR B 1 185 ? 3.18 31.047 6.223 1 88.88 185 TYR B C 1
ATOM 5979 O O . TYR B 1 185 ? 4.312 30.688 6.547 1 88.88 185 TYR B O 1
ATOM 5987 N N . ALA B 1 186 ? 2.531 30.531 5.266 1 87.12 186 ALA B N 1
ATOM 5988 C CA . ALA B 1 186 ? 3.041 29.359 4.551 1 87.12 186 ALA B CA 1
ATOM 5989 C C . ALA B 1 186 ? 4.238 29.734 3.682 1 87.12 186 ALA B C 1
ATOM 5991 O O . ALA B 1 186 ? 5.242 29.016 3.654 1 87.12 186 ALA B O 1
ATOM 5992 N N . PHE B 1 187 ? 4.195 30.859 3.041 1 84.75 187 PHE B N 1
ATOM 5993 C CA . PHE B 1 187 ? 5.258 31.234 2.113 1 84.75 187 PHE B CA 1
ATOM 5994 C C . PHE B 1 187 ? 6.348 32.031 2.826 1 84.75 187 PHE B C 1
ATOM 5996 O O . PHE B 1 187 ? 7.492 31.578 2.91 1 84.75 187 PHE B O 1
ATOM 6003 N N . CYS B 1 188 ? 5.906 33.125 3.293 1 87.56 188 CYS B N 1
ATOM 6004 C CA . CYS B 1 188 ? 6.891 34 3.932 1 87.56 188 CYS B CA 1
ATOM 6005 C C . CYS B 1 188 ? 7.406 33.375 5.223 1 87.56 188 CYS B C 1
ATOM 6007 O O . CYS B 1 188 ? 8.594 33.469 5.531 1 87.56 188 CYS B O 1
ATOM 6009 N N . GLY B 1 189 ? 6.527 32.781 5.922 1 89.44 189 GLY B N 1
ATOM 6010 C CA . GLY B 1 189 ? 6.938 32.156 7.172 1 89.44 189 GLY B CA 1
ATOM 6011 C C . GLY B 1 189 ? 7.914 31.016 6.973 1 89.44 189 GLY B C 1
ATOM 6012 O O . GLY B 1 189 ? 8.914 30.922 7.684 1 89.44 189 GLY B O 1
ATOM 6013 N N . THR B 1 190 ? 7.668 30.125 6.027 1 89.56 190 THR B N 1
ATOM 6014 C CA . THR B 1 190 ? 8.523 28.969 5.766 1 89.56 190 THR B CA 1
ATOM 6015 C C . THR B 1 190 ? 9.875 29.422 5.207 1 89.56 190 THR B C 1
ATOM 6017 O O . THR B 1 190 ? 10.914 28.875 5.586 1 89.56 190 THR B O 1
ATOM 6020 N N . LEU B 1 191 ? 9.859 30.391 4.297 1 86.94 191 LEU B N 1
ATOM 6021 C CA . LEU B 1 191 ? 11.102 30.922 3.74 1 86.94 191 LEU B CA 1
ATOM 6022 C C . LEU B 1 191 ? 11.977 31.531 4.832 1 86.94 191 LEU B C 1
ATOM 6024 O O . LEU B 1 191 ? 13.18 31.281 4.879 1 86.94 191 LEU B O 1
ATOM 6028 N N . LEU B 1 192 ? 11.344 32.281 5.609 1 90.38 192 LEU B N 1
ATOM 6029 C CA . LEU B 1 192 ? 12.078 32.938 6.699 1 90.38 192 LEU B CA 1
ATOM 6030 C C . LEU B 1 192 ? 12.617 31.891 7.676 1 90.38 192 LEU B C 1
ATOM 6032 O O . LEU B 1 192 ? 13.742 32 8.156 1 90.38 192 LEU B O 1
ATOM 6036 N N . SER B 1 193 ? 11.781 30.953 7.984 1 92.31 193 SER B N 1
ATOM 6037 C CA . SER B 1 193 ? 12.211 29.906 8.898 1 92.31 193 SER B CA 1
ATOM 6038 C C . SER B 1 193 ? 13.391 29.125 8.328 1 92.31 193 SER B C 1
ATOM 6040 O O . SER B 1 193 ? 14.344 28.812 9.039 1 92.31 193 SER B O 1
ATOM 6042 N N . ALA B 1 194 ? 13.344 28.766 7.082 1 90.88 194 ALA B N 1
ATOM 6043 C CA . ALA B 1 194 ? 14.422 28.016 6.43 1 90.88 194 ALA B CA 1
ATOM 6044 C C . ALA B 1 194 ? 15.719 28.828 6.441 1 90.88 194 ALA B C 1
ATOM 6046 O O . ALA B 1 194 ? 16.797 28.281 6.711 1 90.88 194 ALA B O 1
ATOM 6047 N N . LEU B 1 195 ? 15.641 30.125 6.172 1 89.25 195 LEU B N 1
ATOM 6048 C CA . LEU B 1 195 ? 16.812 30.984 6.141 1 89.25 195 LEU B CA 1
ATOM 6049 C C . LEU B 1 195 ? 17.406 31.156 7.539 1 89.25 195 LEU B C 1
ATOM 6051 O O . LEU B 1 195 ? 18.625 31.078 7.711 1 89.25 195 LEU B O 1
ATOM 6055 N N . VAL B 1 196 ? 16.562 31.359 8.492 1 93.25 196 VAL B N 1
ATOM 6056 C CA . VAL B 1 196 ? 17.016 31.562 9.859 1 93.25 196 VAL B CA 1
ATOM 6057 C C . VAL B 1 196 ? 17.703 30.297 10.375 1 93.25 196 VAL B C 1
ATOM 6059 O O . VAL B 1 196 ? 18.781 30.375 10.961 1 93.25 196 VAL B O 1
ATOM 6062 N N . VAL B 1 197 ? 17.109 29.156 10.156 1 92.81 197 VAL B N 1
ATOM 6063 C CA . VAL B 1 197 ? 17.703 27.906 10.594 1 92.81 197 VAL B CA 1
ATOM 6064 C C . VAL B 1 197 ? 19.031 27.688 9.875 1 92.81 197 VAL B C 1
ATOM 6066 O O . VAL B 1 197 ? 20.016 27.281 10.492 1 92.81 197 VAL B O 1
ATOM 6069 N N . GLY B 1 198 ? 19.031 27.906 8.602 1 89.88 198 GLY B N 1
ATOM 6070 C CA . GLY B 1 198 ? 20.266 27.75 7.844 1 89.88 198 GLY B CA 1
ATOM 6071 C C . GLY B 1 198 ? 21.391 28.656 8.328 1 89.88 198 GLY B C 1
ATOM 6072 O O . GLY B 1 198 ? 22.531 28.219 8.484 1 89.88 198 GLY B O 1
ATOM 6073 N N . ILE B 1 199 ? 21.078 29.906 8.617 1 89 199 ILE B N 1
ATOM 6074 C CA . ILE B 1 199 ? 22.078 30.891 9.039 1 89 199 ILE B CA 1
ATOM 6075 C C . ILE B 1 199 ? 22.578 30.547 10.445 1 89 199 ILE B C 1
ATOM 6077 O O . ILE B 1 199 ? 23.781 30.641 10.719 1 89 199 ILE B O 1
ATOM 6081 N N . ILE B 1 200 ? 21.703 30.141 11.289 1 91.44 200 ILE B N 1
ATOM 6082 C CA . ILE B 1 200 ? 22.094 29.797 12.648 1 91.44 200 ILE B CA 1
ATOM 6083 C C . ILE B 1 200 ? 22.969 28.547 12.625 1 91.44 200 ILE B C 1
ATOM 6085 O O . ILE B 1 200 ? 23.984 28.469 13.328 1 91.44 200 ILE B O 1
ATOM 6089 N N . CYS B 1 201 ? 22.547 27.594 11.828 1 88.56 201 CYS B N 1
ATOM 6090 C CA . CYS B 1 201 ? 23.328 26.375 11.719 1 88.56 201 CYS B CA 1
ATOM 6091 C C . CYS B 1 201 ? 24.719 26.672 11.148 1 88.56 201 CYS B C 1
ATOM 6093 O O . CYS B 1 201 ? 25.719 26.109 11.609 1 88.56 201 CYS B O 1
ATOM 6095 N N . TYR B 1 202 ? 24.781 27.516 10.141 1 85.56 202 TYR B N 1
ATOM 6096 C CA . TYR B 1 202 ? 26.062 27.875 9.539 1 85.56 202 TYR B CA 1
ATOM 6097 C C . TYR B 1 202 ? 26.922 28.672 10.523 1 85.56 202 TYR B C 1
ATOM 6099 O O . TYR B 1 202 ? 28.125 28.422 10.633 1 85.56 202 TYR B O 1
ATOM 6107 N N . GLY B 1 203 ? 26.344 29.547 11.258 1 85.94 203 GLY B N 1
ATOM 6108 C CA . GLY B 1 203 ? 27.078 30.375 12.203 1 85.94 203 GLY B CA 1
ATOM 6109 C C . GLY B 1 203 ? 27.625 29.594 13.383 1 85.94 203 GLY B C 1
ATOM 6110 O O . GLY B 1 203 ? 28.781 29.766 13.758 1 85.94 203 GLY B O 1
ATOM 6111 N N . PHE B 1 204 ? 26.875 28.734 13.891 1 85.44 204 PHE B N 1
ATOM 6112 C CA . PHE B 1 204 ? 27.281 28 15.086 1 85.44 204 PHE B CA 1
ATOM 6113 C C . PHE B 1 204 ? 28.219 26.844 14.727 1 85.44 204 PHE B C 1
ATOM 6115 O O . PHE B 1 204 ? 29.078 26.469 15.531 1 85.44 204 PHE B O 1
ATOM 6122 N N . THR B 1 205 ? 28.062 26.25 13.547 1 80.31 205 THR B N 1
ATOM 6123 C CA . THR B 1 205 ? 28.922 25.141 13.148 1 80.31 205 THR B CA 1
ATOM 6124 C C . THR B 1 205 ? 30.312 25.641 12.758 1 80.31 205 THR B C 1
ATOM 6126 O O . THR B 1 205 ? 31.297 24.891 12.812 1 80.31 205 THR B O 1
ATOM 6129 N N . ARG B 1 206 ? 30.406 26.844 12.312 1 76.06 206 ARG B N 1
ATOM 6130 C CA . ARG B 1 206 ? 31.719 27.406 12.031 1 76.06 206 ARG B CA 1
ATOM 6131 C C . ARG B 1 206 ? 32.531 27.531 13.305 1 76.06 206 ARG B C 1
ATOM 6133 O O . ARG B 1 206 ? 33.781 27.469 13.258 1 76.06 206 ARG B O 1
ATOM 6140 N N . GLY B 1 207 ? 31.766 27.672 14.398 1 71.75 207 GLY B N 1
ATOM 6141 C CA . GLY B 1 207 ? 32.469 27.75 15.664 1 71.75 207 GLY B CA 1
ATOM 6142 C C . GLY B 1 207 ? 33.031 26.422 16.125 1 71.75 207 GLY B C 1
ATOM 6143 O O . GLY B 1 207 ? 33.906 26.359 16.969 1 71.75 207 GLY B O 1
ATOM 6144 N N . ILE B 1 208 ? 32.438 25.422 15.492 1 71.38 208 ILE B N 1
ATOM 6145 C CA . ILE B 1 208 ? 32.875 24.078 15.875 1 71.38 208 ILE B CA 1
ATOM 6146 C C . ILE B 1 208 ? 33.812 23.516 14.805 1 71.38 208 ILE B C 1
ATOM 6148 O O . ILE B 1 208 ? 33.406 23.312 13.656 1 71.38 208 ILE B O 1
ATOM 6152 N N . THR B 1 209 ? 35.062 23.391 15.016 1 60.16 209 THR B N 1
ATOM 6153 C CA . THR B 1 209 ? 36.156 23.047 14.109 1 60.16 209 THR B CA 1
ATOM 6154 C C . THR B 1 209 ? 35.844 21.75 13.367 1 60.16 209 THR B C 1
ATOM 6156 O O . THR B 1 209 ? 36.156 21.609 12.18 1 60.16 209 THR B O 1
ATOM 6159 N N . SER B 1 210 ? 35.25 20.734 14.047 1 64.88 210 SER B N 1
ATOM 6160 C CA . SER B 1 210 ? 35.094 19.422 13.445 1 64.88 210 SER B CA 1
ATOM 6161 C C . SER B 1 210 ? 34.031 19.438 12.359 1 64.88 210 SER B C 1
ATOM 6163 O O . SER B 1 210 ? 34.156 18.75 11.336 1 64.88 210 SER B O 1
ATOM 6165 N N . LEU B 1 211 ? 33.094 20.328 12.453 1 66.62 211 LEU B N 1
ATOM 6166 C CA . LEU B 1 211 ? 31.953 20.359 11.531 1 66.62 211 LEU B CA 1
ATOM 6167 C C . LEU B 1 211 ? 32.156 21.422 10.469 1 66.62 211 LEU B C 1
ATOM 6169 O O . LEU B 1 211 ? 31.609 21.328 9.367 1 66.62 211 LEU B O 1
ATOM 6173 N N . SER B 1 212 ? 32.938 22.375 10.781 1 63.56 212 SER B N 1
ATOM 6174 C CA . SER B 1 212 ? 33.156 23.516 9.898 1 63.56 212 SER B CA 1
ATOM 6175 C C . SER B 1 212 ? 33.781 23.078 8.578 1 63.56 212 SER B C 1
ATOM 6177 O O . SER B 1 212 ? 33.469 23.641 7.523 1 63.56 212 SER B O 1
ATOM 6179 N N . GLN B 1 213 ? 34.5 22.031 8.648 1 60.28 213 GLN B N 1
ATOM 6180 C CA . GLN B 1 213 ? 35.219 21.641 7.445 1 60.28 213 GLN B CA 1
ATOM 6181 C C . GLN B 1 213 ? 34.344 20.812 6.516 1 60.28 213 GLN B C 1
ATOM 6183 O O . GLN B 1 213 ? 34.562 20.781 5.305 1 60.28 213 GLN B O 1
ATOM 6188 N N . THR B 1 214 ? 33.281 20.422 7.117 1 65.38 214 THR B N 1
ATOM 6189 C CA . THR B 1 214 ? 32.531 19.453 6.312 1 65.38 214 THR B CA 1
ATOM 6190 C C . THR B 1 214 ? 31.203 20.047 5.848 1 65.38 214 THR B C 1
ATOM 6192 O O . THR B 1 214 ? 30.688 19.672 4.801 1 65.38 214 THR B O 1
ATOM 6195 N N . LEU B 1 215 ? 30.859 21.141 6.555 1 75.75 215 LEU B N 1
ATOM 6196 C CA . LEU B 1 215 ? 29.516 21.625 6.258 1 75.75 215 LEU B CA 1
ATOM 6197 C C . LEU B 1 215 ? 29.578 22.922 5.457 1 75.75 215 LEU B C 1
ATOM 6199 O O . LEU B 1 215 ? 30.203 23.906 5.883 1 75.75 215 LEU B O 1
ATOM 6203 N N . LEU B 1 216 ? 29.047 22.859 4.277 1 77.31 216 LEU B N 1
ATOM 6204 C CA . LEU B 1 216 ? 28.922 24.047 3.438 1 77.31 216 LEU B CA 1
ATOM 6205 C C . LEU B 1 216 ? 27.625 24.781 3.732 1 77.31 216 LEU B C 1
ATOM 6207 O O . LEU B 1 216 ? 26.734 24.25 4.41 1 77.31 216 LEU B O 1
ATOM 6211 N N . LEU B 1 217 ? 27.578 26.016 3.361 1 79.5 217 LEU B N 1
ATOM 6212 C CA . LEU B 1 217 ? 26.375 26.828 3.549 1 79.5 217 LEU B CA 1
ATOM 6213 C C . LEU B 1 217 ? 25.172 26.188 2.854 1 79.5 217 LEU B C 1
ATOM 6215 O O . LEU B 1 217 ? 24.047 26.25 3.361 1 79.5 217 LEU B O 1
ATOM 6219 N N . SER B 1 218 ? 25.469 25.594 1.741 1 79.25 218 SER B N 1
ATOM 6220 C CA . SER B 1 218 ? 24.391 24.953 0.991 1 79.25 218 SER B CA 1
ATOM 6221 C C . SER B 1 218 ? 23.797 23.781 1.772 1 79.25 218 SER B C 1
ATOM 6223 O O . SER B 1 218 ? 22.578 23.547 1.72 1 79.25 218 SER B O 1
ATOM 6225 N N . ASP B 1 219 ? 24.625 23.141 2.582 1 83.31 219 ASP B N 1
ATOM 6226 C CA . ASP B 1 219 ? 24.141 22.016 3.387 1 83.31 219 ASP B CA 1
ATOM 6227 C C . ASP B 1 219 ? 23.266 22.516 4.539 1 83.31 219 ASP B C 1
ATOM 6229 O O . ASP B 1 219 ? 22.25 21.906 4.859 1 83.31 219 ASP B O 1
ATOM 6233 N N . CYS B 1 220 ? 23.703 23.641 5.012 1 86.94 220 CYS B N 1
ATOM 6234 C CA . CYS B 1 220 ? 22.953 24.172 6.133 1 86.94 220 CYS B CA 1
ATOM 6235 C C . CYS B 1 220 ? 21.609 24.734 5.664 1 86.94 220 CYS B C 1
ATOM 6237 O O . CYS B 1 220 ? 20.609 24.641 6.367 1 86.94 220 CYS B O 1
ATOM 6239 N N . LEU B 1 221 ? 21.609 25.297 4.527 1 85.31 221 LEU B N 1
ATOM 6240 C CA . LEU B 1 221 ? 20.359 25.797 3.971 1 85.31 221 LEU B CA 1
ATOM 6241 C C . LEU B 1 221 ? 19.438 24.641 3.596 1 85.31 221 LEU B C 1
ATOM 6243 O O . LEU B 1 221 ? 18.219 24.766 3.723 1 85.31 221 LEU B O 1
ATOM 6247 N N . LEU B 1 222 ? 20.047 23.562 3.146 1 85.62 222 LEU B N 1
ATOM 6248 C CA . LEU B 1 222 ? 19.25 22.375 2.84 1 85.62 222 LEU B CA 1
ATOM 6249 C C . LEU B 1 222 ? 18.594 21.812 4.098 1 85.62 222 LEU B C 1
ATOM 6251 O O . LEU B 1 222 ? 17.422 21.453 4.086 1 85.62 222 LEU B O 1
ATOM 6255 N N . PHE B 1 223 ? 19.391 21.828 5.098 1 90.25 223 PHE B N 1
ATOM 6256 C CA . PHE B 1 223 ? 18.844 21.359 6.375 1 90.25 223 PHE B CA 1
ATOM 6257 C C . PHE B 1 223 ? 17.719 22.266 6.844 1 90.25 223 PHE B C 1
ATOM 6259 O O . PHE B 1 223 ? 16.703 21.797 7.344 1 90.25 223 PHE B O 1
ATOM 6266 N N . GLY B 1 224 ? 17.938 23.531 6.703 1 90.94 224 GLY B N 1
ATOM 6267 C CA . GLY B 1 224 ? 16.906 24.484 7.059 1 90.94 224 GLY B CA 1
ATOM 6268 C C . GLY B 1 224 ? 15.625 24.297 6.262 1 90.94 224 GLY B C 1
ATOM 6269 O O . GLY B 1 224 ? 14.523 24.422 6.805 1 90.94 224 GLY B O 1
ATOM 6270 N N . ALA B 1 225 ? 15.727 24 5.039 1 88.12 225 ALA B N 1
ATOM 6271 C CA . ALA B 1 225 ? 14.562 23.766 4.188 1 88.12 225 ALA B CA 1
ATOM 6272 C C . ALA B 1 225 ? 13.812 22.516 4.621 1 88.12 225 ALA B C 1
ATOM 6274 O O . ALA B 1 225 ? 12.578 22.5 4.66 1 88.12 225 ALA B O 1
ATOM 6275 N N . ILE B 1 226 ? 14.5 21.516 4.988 1 89.62 226 ILE B N 1
ATOM 6276 C CA . ILE B 1 226 ? 13.914 20.234 5.383 1 89.62 226 ILE B CA 1
ATOM 6277 C C . ILE B 1 226 ? 13.148 20.406 6.691 1 89.62 226 ILE B C 1
ATOM 6279 O O . ILE B 1 226 ? 12.016 19.922 6.82 1 89.62 226 ILE B O 1
ATOM 6283 N N . ILE B 1 227 ? 13.719 21.172 7.574 1 92.38 227 ILE B N 1
ATOM 6284 C CA . ILE B 1 227 ? 13.164 21.266 8.922 1 92.38 227 ILE B CA 1
ATOM 6285 C C . ILE B 1 227 ? 12.086 22.344 8.961 1 92.38 227 ILE B C 1
ATOM 6287 O O . ILE B 1 227 ? 11.352 22.453 9.945 1 92.38 227 ILE B O 1
ATOM 6291 N N . SER B 1 228 ? 11.977 23.094 7.934 1 90.19 228 SER B N 1
ATOM 6292 C CA . SER B 1 228 ? 10.984 24.172 7.902 1 90.19 228 SER B CA 1
ATOM 6293 C C . SER B 1 228 ? 9.578 23.609 7.715 1 90.19 228 SER B C 1
ATOM 6295 O O . SER B 1 228 ? 8.586 24.312 7.961 1 90.19 228 SER B O 1
ATOM 6297 N N . ALA B 1 229 ? 9.516 22.344 7.352 1 87.5 229 ALA B N 1
ATOM 6298 C CA . ALA B 1 229 ? 8.211 21.688 7.215 1 87.5 229 ALA B CA 1
ATOM 6299 C C . ALA B 1 229 ? 7.621 21.359 8.578 1 87.5 229 ALA B C 1
ATOM 6301 O O . ALA B 1 229 ? 8.219 20.609 9.352 1 87.5 229 ALA B O 1
ATOM 6302 N N . THR B 1 230 ? 6.477 21.938 8.922 1 88.25 230 THR B N 1
ATOM 6303 C CA . THR B 1 230 ? 5.82 21.688 10.203 1 88.25 230 THR B CA 1
ATOM 6304 C C . THR B 1 230 ? 4.59 20.797 10.016 1 88.25 230 THR B C 1
ATOM 6306 O O . THR B 1 230 ? 3.932 20.859 8.969 1 88.25 230 THR B O 1
ATOM 6309 N N . ASP B 1 231 ? 4.453 19.953 10.867 1 82.69 231 ASP B N 1
ATOM 6310 C CA . ASP B 1 231 ? 3.295 19.062 10.852 1 82.69 231 ASP B CA 1
ATOM 6311 C C . ASP B 1 231 ? 2.59 19.062 12.203 1 82.69 231 ASP B C 1
ATOM 6313 O O . ASP B 1 231 ? 2.898 18.234 13.07 1 82.69 231 ASP B O 1
ATOM 6317 N N . PRO B 1 232 ? 1.606 19.906 12.305 1 83.62 232 PRO B N 1
ATOM 6318 C CA . PRO B 1 232 ? 0.902 19.953 13.586 1 83.62 232 PRO B CA 1
ATOM 6319 C C . PRO B 1 232 ? -0.23 18.938 13.68 1 83.62 232 PRO B C 1
ATOM 6321 O O . PRO B 1 232 ? -1.33 19.266 14.125 1 83.62 232 PRO B O 1
ATOM 6324 N N . VAL B 1 233 ? -0.002 17.75 13.266 1 74.62 233 VAL B N 1
ATOM 6325 C CA . VAL B 1 233 ? -1.049 16.734 13.242 1 74.62 233 VAL B CA 1
ATOM 6326 C C . VAL B 1 233 ? -1.552 16.484 14.664 1 74.62 233 VAL B C 1
ATOM 6328 O O . VAL B 1 233 ? -2.756 16.328 14.883 1 74.62 233 VAL B O 1
ATOM 6331 N N . THR B 1 234 ? -0.688 16.484 15.633 1 74.81 234 THR B N 1
ATOM 6332 C CA . THR B 1 234 ? -1.046 16.234 17.031 1 74.81 234 THR B CA 1
ATOM 6333 C C . THR B 1 234 ? -1.902 17.375 17.578 1 74.81 234 THR B C 1
ATOM 6335 O O . THR B 1 234 ? -2.918 17.125 18.234 1 74.81 234 THR B O 1
ATOM 6338 N N . VAL B 1 235 ? -1.507 18.516 17.25 1 80.44 235 VAL B N 1
ATOM 6339 C CA . VAL B 1 235 ? -2.207 19.672 17.781 1 80.44 235 VAL B CA 1
ATOM 6340 C C . VAL B 1 235 ? -3.564 19.828 17.109 1 80.44 235 VAL B C 1
ATOM 6342 O O . VAL B 1 235 ? -4.555 20.188 17.75 1 80.44 235 VAL B O 1
ATOM 6345 N N . LEU B 1 236 ? -3.59 19.5 15.891 1 78.69 236 LEU B N 1
ATOM 6346 C CA . LEU B 1 236 ? -4.848 19.594 15.156 1 78.69 236 LEU B CA 1
ATOM 6347 C C . LEU B 1 236 ? -5.848 18.562 15.664 1 78.69 236 LEU B C 1
ATOM 6349 O O . LEU B 1 236 ? -7.055 18.828 15.695 1 78.69 236 LEU B O 1
ATOM 6353 N N . ALA B 1 237 ? -5.336 17.484 16.016 1 71.75 237 ALA B N 1
ATOM 6354 C CA . ALA B 1 237 ? -6.207 16.469 16.594 1 71.75 237 ALA B CA 1
ATOM 6355 C C . ALA B 1 237 ? -6.801 16.938 17.906 1 71.75 237 ALA B C 1
ATOM 6357 O O . ALA B 1 237 ? -7.984 16.719 18.188 1 71.75 237 ALA B O 1
ATOM 6358 N N . ILE B 1 238 ? -6.035 17.609 18.656 1 74.75 238 ILE B N 1
ATOM 6359 C CA . ILE B 1 238 ? -6.48 18.125 19.938 1 74.75 238 ILE B CA 1
ATOM 6360 C C . ILE B 1 238 ? -7.488 19.25 19.703 1 74.75 238 ILE B C 1
ATOM 6362 O O . ILE B 1 238 ? -8.492 19.359 20.422 1 74.75 238 ILE B O 1
ATOM 6366 N N . PHE B 1 239 ? -7.23 20.062 18.672 1 79.44 239 PHE B N 1
ATOM 6367 C CA . PHE B 1 239 ? -8.148 21.141 18.344 1 79.44 239 PHE B CA 1
ATOM 6368 C C . PHE B 1 239 ? -9.516 20.594 17.953 1 79.44 239 PHE B C 1
ATOM 6370 O O . PHE B 1 239 ? -10.547 21.172 18.312 1 79.44 239 PHE B O 1
ATOM 6377 N N . SER B 1 240 ? -9.438 19.562 17.281 1 72.19 240 SER B N 1
ATOM 6378 C CA . SER B 1 240 ? -10.68 18.953 16.828 1 72.19 240 SER B CA 1
ATOM 6379 C C . SER B 1 240 ? -11.445 18.328 17.984 1 72.19 240 SER B C 1
ATOM 6381 O O . SER B 1 240 ? -12.672 18.438 18.047 1 72.19 240 SER B O 1
ATOM 6383 N N . ASP B 1 241 ? -10.781 17.703 18.875 1 68.44 241 ASP B N 1
ATOM 6384 C CA . ASP B 1 241 ? -11.398 17.047 20.016 1 68.44 241 ASP B CA 1
ATOM 6385 C C . ASP B 1 241 ? -12.016 18.062 20.969 1 68.44 241 ASP B C 1
ATOM 6387 O O . ASP B 1 241 ? -13.086 17.844 21.531 1 68.44 241 ASP B O 1
ATOM 6391 N N . LEU B 1 242 ? -11.32 19.156 21.109 1 72.94 242 LEU B N 1
ATOM 6392 C CA . LEU B 1 242 ? -11.773 20.156 22.062 1 72.94 242 LEU B CA 1
ATOM 6393 C C . LEU B 1 242 ? -12.625 21.219 21.375 1 72.94 242 LEU B C 1
ATOM 6395 O O . LEU B 1 242 ? -13.117 22.141 22.031 1 72.94 242 LEU B O 1
ATOM 6399 N N . LYS B 1 243 ? -12.828 20.984 20.016 1 74.56 243 LYS B N 1
ATOM 6400 C CA . LYS B 1 243 ? -13.609 21.906 19.219 1 74.56 243 LYS B CA 1
ATOM 6401 C C . LYS B 1 243 ? -13.141 23.344 19.422 1 74.56 243 LYS B C 1
ATOM 6403 O O . LYS B 1 243 ? -13.953 24.234 19.703 1 74.56 243 LYS B O 1
ATOM 6408 N N . VAL B 1 244 ? -11.945 23.531 19.297 1 77.94 244 VAL B N 1
ATOM 6409 C CA . VAL B 1 244 ? -11.328 24.844 19.422 1 77.94 244 VAL B CA 1
ATOM 6410 C C . VAL B 1 244 ? -11.812 25.75 18.297 1 77.94 244 VAL B C 1
ATOM 6412 O O . VAL B 1 244 ? -12.445 25.297 17.344 1 77.94 244 VAL B O 1
ATOM 6415 N N . ASP B 1 245 ? -11.562 26.984 18.391 1 81.06 245 ASP B N 1
ATOM 6416 C CA . ASP B 1 245 ? -11.992 28 17.438 1 81.06 245 ASP B CA 1
ATOM 6417 C C . ASP B 1 245 ? -11.602 27.609 16.016 1 81.06 245 ASP B C 1
ATOM 6419 O O . ASP B 1 245 ? -10.477 27.188 15.766 1 81.06 245 ASP B O 1
ATOM 6423 N N . VAL B 1 246 ? -12.531 27.75 15.133 1 80.75 246 VAL B N 1
ATOM 6424 C CA . VAL B 1 246 ? -12.406 27.297 13.75 1 80.75 246 VAL B CA 1
ATOM 6425 C C . VAL B 1 246 ? -11.391 28.156 13.008 1 80.75 246 VAL B C 1
ATOM 6427 O O . VAL B 1 246 ? -10.734 27.688 12.078 1 80.75 246 VAL B O 1
ATOM 6430 N N . ASN B 1 247 ? -11.18 29.359 13.438 1 84.19 247 ASN B N 1
ATOM 6431 C CA . ASN B 1 247 ? -10.211 30.234 12.781 1 84.19 247 ASN B CA 1
ATOM 6432 C C . ASN B 1 247 ? -8.781 29.797 13.078 1 84.19 247 ASN B C 1
ATOM 6434 O O . ASN B 1 247 ? -7.934 29.781 12.18 1 84.19 247 ASN B O 1
ATOM 6438 N N . LEU B 1 248 ? -8.562 29.438 14.273 1 85.81 248 LEU B N 1
ATOM 6439 C CA . LEU B 1 248 ? -7.242 28.953 14.656 1 85.81 248 LEU B CA 1
ATOM 6440 C C . LEU B 1 248 ? -6.926 27.641 13.969 1 85.81 248 LEU B C 1
ATOM 6442 O O . LEU B 1 248 ? -5.801 27.422 13.508 1 85.81 248 LEU B O 1
ATOM 6446 N N . TYR B 1 249 ? -7.926 26.859 13.898 1 84.19 249 TYR B N 1
ATOM 6447 C CA . TYR B 1 249 ? -7.762 25.562 13.219 1 84.19 249 TYR B CA 1
ATOM 6448 C C . TYR B 1 249 ? -7.41 25.766 11.75 1 84.19 249 TYR B C 1
ATOM 6450 O O . TYR B 1 249 ? -6.496 25.125 11.234 1 84.19 249 TYR B O 1
ATOM 6458 N N . ALA B 1 250 ? -8.094 26.656 11.141 1 82.69 250 ALA B N 1
ATOM 6459 C CA . ALA B 1 250 ? -7.883 26.906 9.719 1 82.69 250 ALA B CA 1
ATOM 6460 C C . ALA B 1 250 ? -6.5 27.516 9.469 1 82.69 250 ALA B C 1
ATOM 6462 O O . ALA B 1 250 ? -5.859 27.188 8.461 1 82.69 250 ALA B O 1
ATOM 6463 N N . LEU B 1 251 ? -6.031 28.297 10.359 1 86.69 251 LEU B N 1
ATOM 6464 C CA . LEU B 1 251 ? -4.734 28.953 10.195 1 86.69 251 LEU B CA 1
ATOM 6465 C C . LEU B 1 251 ? -3.6 27.938 10.344 1 86.69 251 LEU B C 1
ATOM 6467 O O . LEU B 1 251 ? -2.693 27.891 9.508 1 86.69 251 LEU B O 1
ATOM 6471 N N . VAL B 1 252 ? -3.707 27.156 11.375 1 87.56 252 VAL B N 1
ATOM 6472 C CA . VAL B 1 252 ? -2.645 26.188 11.664 1 87.56 252 VAL B CA 1
ATOM 6473 C C . VAL B 1 252 ? -2.639 25.094 10.609 1 87.56 252 VAL B C 1
ATOM 6475 O O . VAL B 1 252 ? -1.576 24.688 10.125 1 87.56 252 VAL B O 1
ATOM 6478 N N . PHE B 1 253 ? -3.742 24.688 10.273 1 81.75 253 PHE B N 1
ATOM 6479 C CA . PHE B 1 253 ? -3.869 23.641 9.273 1 81.75 253 PHE B CA 1
ATOM 6480 C C . PHE B 1 253 ? -3.414 24.141 7.906 1 81.75 253 PHE B C 1
ATOM 6482 O O . PHE B 1 253 ? -2.662 23.453 7.215 1 81.75 253 PHE B O 1
ATOM 6489 N N . GLY B 1 254 ? -3.938 25.25 7.488 1 80.62 254 GLY B N 1
ATOM 6490 C CA . GLY B 1 254 ? -3.568 25.812 6.203 1 80.62 254 GLY B CA 1
ATOM 6491 C C . GLY B 1 254 ? -2.078 26.062 6.07 1 80.62 254 GLY B C 1
ATOM 6492 O O . GLY B 1 254 ? -1.491 25.797 5.016 1 80.62 254 GLY B O 1
ATOM 6493 N N . GLU B 1 255 ? -1.518 26.5 7.094 1 85.75 255 GLU B N 1
ATOM 6494 C CA . GLU B 1 255 ? -0.077 26.734 7.086 1 85.75 255 GLU B CA 1
ATOM 6495 C C . GLU B 1 255 ? 0.697 25.438 6.926 1 85.75 255 GLU B C 1
ATOM 6497 O O . GLU B 1 255 ? 1.637 25.359 6.129 1 85.75 255 GLU B O 1
ATOM 6502 N N . SER B 1 256 ? 0.296 24.453 7.641 1 86.12 256 SER B N 1
ATOM 6503 C CA . SER B 1 256 ? 1.021 23.188 7.656 1 86.12 256 SER B CA 1
ATOM 6504 C C . SER B 1 256 ? 0.987 22.516 6.293 1 86.12 256 SER B C 1
ATOM 6506 O O . SER B 1 256 ? 2.002 21.984 5.828 1 86.12 256 SER B O 1
ATOM 6508 N N . VAL B 1 257 ? -0.106 22.562 5.648 1 77.69 257 VAL B N 1
ATOM 6509 C CA . VAL B 1 257 ? -0.275 21.875 4.379 1 77.69 257 VAL B CA 1
ATOM 6510 C C . VAL B 1 257 ? 0.526 22.578 3.287 1 77.69 257 VAL B C 1
ATOM 6512 O O . VAL B 1 257 ? 1.169 21.938 2.459 1 77.69 257 VAL B O 1
ATOM 6515 N N . LEU B 1 258 ? 0.517 23.859 3.311 1 79.56 258 LEU B N 1
ATOM 6516 C CA . LEU B 1 258 ? 1.193 24.625 2.27 1 79.56 258 LEU B CA 1
ATOM 6517 C C . LEU B 1 258 ? 2.691 24.703 2.539 1 79.56 258 LEU B C 1
ATOM 6519 O O . LEU B 1 258 ? 3.492 24.781 1.604 1 79.56 258 LEU B O 1
ATOM 6523 N N . ASN B 1 259 ? 3.045 24.719 3.793 1 87.75 259 ASN B N 1
ATOM 6524 C CA . ASN B 1 259 ? 4.465 24.797 4.121 1 87.75 259 ASN B CA 1
ATOM 6525 C C . ASN B 1 259 ? 5.199 23.531 3.695 1 87.75 259 ASN B C 1
ATOM 6527 O O . ASN B 1 259 ? 6.375 23.578 3.33 1 87.75 259 ASN B O 1
ATOM 6531 N N . ASP B 1 260 ? 4.512 22.422 3.715 1 80.38 260 ASP B N 1
ATOM 6532 C CA . ASP B 1 260 ? 5.102 21.172 3.24 1 80.38 260 ASP B CA 1
ATOM 6533 C C . ASP B 1 260 ? 5.523 21.297 1.778 1 80.38 260 ASP B C 1
ATOM 6535 O O . ASP B 1 260 ? 6.625 20.891 1.412 1 80.38 260 ASP B O 1
ATOM 6539 N N . ALA B 1 261 ? 4.676 21.844 1.027 1 77.06 261 ALA B N 1
ATOM 6540 C CA . ALA B 1 261 ? 4.945 22 -0.399 1 77.06 261 ALA B CA 1
ATOM 6541 C C . ALA B 1 261 ? 6.137 22.938 -0.63 1 77.06 261 ALA B C 1
ATOM 6543 O O . ALA B 1 261 ? 6.98 22.656 -1.487 1 77.06 261 ALA B O 1
ATOM 6544 N N . LEU B 1 262 ? 6.16 23.969 0.093 1 80.44 262 LEU B N 1
ATOM 6545 C CA . LEU B 1 262 ? 7.25 24.922 -0.072 1 80.44 262 LEU B CA 1
ATOM 6546 C C . LEU B 1 262 ? 8.578 24.312 0.389 1 80.44 262 LEU B C 1
ATOM 6548 O O . LEU B 1 262 ? 9.617 24.562 -0.224 1 80.44 262 LEU B O 1
ATOM 6552 N N . ALA B 1 263 ? 8.492 23.578 1.44 1 85.25 263 ALA B N 1
ATOM 6553 C CA . ALA B 1 263 ? 9.703 22.938 1.95 1 85.25 263 ALA B CA 1
ATOM 6554 C C . ALA B 1 263 ? 10.297 21.984 0.924 1 85.25 263 ALA B C 1
ATOM 6556 O O . ALA B 1 263 ? 11.516 21.938 0.734 1 85.25 263 ALA B O 1
ATOM 6557 N N . ILE B 1 264 ? 9.508 21.25 0.302 1 76.19 264 ILE B N 1
ATOM 6558 C CA . ILE B 1 264 ? 9.953 20.312 -0.724 1 76.19 264 ILE B CA 1
ATOM 6559 C C . ILE B 1 264 ? 10.578 21.078 -1.888 1 76.19 264 ILE B C 1
ATOM 6561 O O . ILE B 1 264 ? 11.648 20.719 -2.375 1 76.19 264 ILE B O 1
ATOM 6565 N N . ALA B 1 265 ? 9.922 22.125 -2.293 1 74.94 265 ALA B N 1
ATOM 6566 C CA . ALA B 1 265 ? 10.406 22.938 -3.41 1 74.94 265 ALA B CA 1
ATOM 6567 C C . ALA B 1 265 ? 11.742 23.594 -3.076 1 74.94 265 ALA B C 1
ATOM 6569 O O . ALA B 1 265 ? 12.641 23.641 -3.92 1 74.94 265 ALA B O 1
ATOM 6570 N N . LEU B 1 266 ? 11.82 24.078 -1.869 1 79.94 266 LEU B N 1
ATOM 6571 C CA . LEU B 1 266 ? 13.062 24.719 -1.442 1 79.94 266 LEU B CA 1
ATOM 6572 C C . LEU B 1 266 ? 14.203 23.703 -1.373 1 79.94 266 LEU B C 1
ATOM 6574 O O . LEU B 1 266 ? 15.32 23.984 -1.809 1 79.94 266 LEU B O 1
ATOM 6578 N N . ALA B 1 267 ? 13.898 22.547 -0.816 1 81.19 267 ALA B N 1
ATOM 6579 C CA . ALA B 1 267 ? 14.922 21.516 -0.707 1 81.19 267 ALA B CA 1
ATOM 6580 C C . ALA B 1 267 ? 15.406 21.078 -2.086 1 81.19 267 ALA B C 1
ATOM 6582 O O . ALA B 1 267 ? 16.609 20.922 -2.307 1 81.19 267 ALA B O 1
ATOM 6583 N N . GLN B 1 268 ? 14.531 20.938 -2.957 1 74.94 268 GLN B N 1
ATOM 6584 C CA . GLN B 1 268 ? 14.891 20.516 -4.309 1 74.94 268 GLN B CA 1
ATOM 6585 C C . GLN B 1 268 ? 15.672 21.594 -5.031 1 74.94 268 GLN B C 1
ATOM 6587 O O . GLN B 1 268 ? 16.609 21.312 -5.781 1 74.94 268 GLN B O 1
ATOM 6592 N N . SER B 1 269 ? 15.281 22.812 -4.82 1 73.38 269 SER B N 1
ATOM 6593 C CA . SER B 1 269 ? 15.961 23.938 -5.469 1 73.38 269 SER B CA 1
ATOM 6594 C C . SER B 1 269 ? 17.391 24.094 -4.953 1 73.38 269 SER B C 1
ATOM 6596 O O . SER B 1 269 ? 18.312 24.344 -5.73 1 73.38 269 SER B O 1
ATOM 6598 N N . ILE B 1 270 ? 17.578 23.953 -3.693 1 76.62 270 ILE B N 1
ATOM 6599 C CA . ILE B 1 270 ? 18.906 24.094 -3.104 1 76.62 270 ILE B CA 1
ATOM 6600 C C . ILE B 1 270 ? 19.797 22.922 -3.555 1 76.62 270 ILE B C 1
ATOM 6602 O O . ILE B 1 270 ? 20.984 23.109 -3.812 1 76.62 270 ILE B O 1
ATOM 6606 N N . GLU B 1 271 ? 19.188 21.812 -3.594 1 73.38 271 GLU B N 1
ATOM 6607 C CA . GLU B 1 271 ? 19.953 20.656 -4.043 1 73.38 271 GLU B CA 1
ATOM 6608 C C . GLU B 1 271 ? 20.359 20.797 -5.504 1 73.38 271 GLU B C 1
ATOM 6610 O O . GLU B 1 271 ? 21.453 20.375 -5.891 1 73.38 271 GLU B O 1
ATOM 6615 N N . LYS B 1 272 ? 19.453 21.219 -6.289 1 66.56 272 LYS B N 1
ATOM 6616 C CA . LYS B 1 272 ? 19.719 21.391 -7.715 1 66.56 272 LYS B CA 1
ATOM 6617 C C . LYS B 1 272 ? 20.797 22.453 -7.949 1 66.56 272 LYS B C 1
ATOM 6619 O O . LYS B 1 272 ? 21.672 22.297 -8.789 1 66.56 272 LYS B O 1
ATOM 6624 N N . TYR B 1 273 ? 20.703 23.516 -7.215 1 61.28 273 TYR B N 1
ATOM 6625 C CA . TYR B 1 273 ? 21.594 24.641 -7.48 1 61.28 273 TYR B CA 1
ATOM 6626 C C . TYR B 1 273 ? 22.828 24.578 -6.594 1 61.28 273 TYR B C 1
ATOM 6628 O O . TYR B 1 273 ? 23.859 25.188 -6.906 1 61.28 273 TYR B O 1
ATOM 6636 N N . GLY B 1 274 ? 22.688 24.047 -5.387 1 57.09 274 GLY B N 1
ATOM 6637 C CA . GLY B 1 274 ? 23.844 23.969 -4.512 1 57.09 274 GLY B CA 1
ATOM 6638 C C . GLY B 1 274 ? 25.031 23.25 -5.148 1 57.09 274 GLY B C 1
ATOM 6639 O O . GLY B 1 274 ? 26.188 23.562 -4.836 1 57.09 274 GLY B O 1
ATOM 6640 N N . SER B 1 275 ? 24.781 22.25 -6.004 1 51.47 275 SER B N 1
ATOM 6641 C CA . SER B 1 275 ? 25.891 21.531 -6.633 1 51.47 275 SER B CA 1
ATOM 6642 C C . SER B 1 275 ? 26.594 22.391 -7.676 1 51.47 275 SER B C 1
ATOM 6644 O O . SER B 1 275 ? 27.75 22.156 -8.016 1 51.47 275 SER B O 1
ATOM 6646 N N . LEU B 1 276 ? 25.734 23.188 -8.352 1 46.56 276 LEU B N 1
ATOM 6647 C CA . LEU B 1 276 ? 26.359 23.938 -9.438 1 46.56 276 LEU B CA 1
ATOM 6648 C C . LEU B 1 276 ? 27.344 24.953 -8.883 1 46.56 276 LEU B C 1
ATOM 6650 O O . LEU B 1 276 ? 28.359 25.266 -9.531 1 46.56 276 LEU B O 1
ATOM 6654 N N . SER B 1 277 ? 27.031 25.719 -7.844 1 43.19 277 SER B N 1
ATOM 6655 C CA . SER B 1 277 ? 27.891 26.844 -7.504 1 43.19 277 SER B CA 1
ATOM 6656 C C . SER B 1 277 ? 28.812 26.516 -6.332 1 43.19 277 SER B C 1
ATOM 6658 O O . SER B 1 277 ? 28.344 26.281 -5.215 1 43.19 277 SER B O 1
ATOM 6660 N N . VAL B 1 278 ? 29.672 25.75 -6.426 1 41.28 278 VAL B N 1
ATOM 6661 C CA . VAL B 1 278 ? 30.875 25.828 -5.59 1 41.28 278 VAL B CA 1
ATOM 6662 C C . VAL B 1 278 ? 31.062 27.266 -5.09 1 41.28 278 VAL B C 1
ATOM 6664 O O . VAL B 1 278 ? 31.25 28.188 -5.887 1 41.28 278 VAL B O 1
ATOM 6667 N N . GLY B 1 279 ? 30.859 27.688 -3.875 1 45.12 279 GLY B N 1
ATOM 6668 C CA . GLY B 1 279 ? 31.266 28.781 -3.014 1 45.12 279 GLY B CA 1
ATOM 6669 C C . GLY B 1 279 ? 30.219 29.859 -2.893 1 45.12 279 GLY B C 1
ATOM 6670 O O . GLY B 1 279 ? 30.125 30.547 -1.868 1 45.12 279 GLY B O 1
ATOM 6671 N N . ASN B 1 280 ? 29.719 30.625 -4.141 1 45.34 280 ASN B N 1
ATOM 6672 C CA . ASN B 1 280 ? 29.094 31.938 -4.062 1 45.34 280 ASN B CA 1
ATOM 6673 C C . ASN B 1 280 ? 27.578 31.844 -4.082 1 45.34 280 ASN B C 1
ATOM 6675 O O . ASN B 1 280 ? 27.016 31.016 -4.785 1 45.34 280 ASN B O 1
ATOM 6679 N N . PHE B 1 281 ? 26.922 32.281 -3.002 1 51.91 281 PHE B N 1
ATOM 6680 C CA . PHE B 1 281 ? 25.484 32.5 -2.938 1 51.91 281 PHE B CA 1
ATOM 6681 C C . PHE B 1 281 ? 24.969 33.062 -4.258 1 51.91 281 PHE B C 1
ATOM 6683 O O . PHE B 1 281 ? 25.328 34.156 -4.652 1 51.91 281 PHE B O 1
ATOM 6690 N N . ASP B 1 282 ? 24.781 32.281 -5.23 1 56.09 282 ASP B N 1
ATOM 6691 C CA . ASP B 1 282 ? 24.297 32.781 -6.516 1 56.09 282 ASP B CA 1
ATOM 6692 C C . ASP B 1 282 ? 22.844 33.25 -6.41 1 56.09 282 ASP B C 1
ATOM 6694 O O . ASP B 1 282 ? 21.938 32.406 -6.184 1 56.09 282 ASP B O 1
ATOM 6698 N N . SER B 1 283 ? 22.609 34.531 -6.008 1 59.5 283 SER B N 1
ATOM 6699 C CA . SER B 1 283 ? 21.328 35.219 -5.961 1 59.5 283 SER B CA 1
ATOM 6700 C C . SER B 1 283 ? 20.406 34.781 -7.094 1 59.5 283 SER B C 1
ATOM 6702 O O . SER B 1 283 ? 19.203 34.688 -6.918 1 59.5 283 SER B O 1
ATOM 6704 N N . GLN B 1 284 ? 21.062 34.469 -8.18 1 61.31 284 GLN B N 1
ATOM 6705 C CA . GLN B 1 284 ? 20.25 34.062 -9.328 1 61.31 284 GLN B CA 1
ATOM 6706 C C . GLN B 1 284 ? 19.625 32.688 -9.094 1 61.31 284 GLN B C 1
ATOM 6708 O O . GLN B 1 284 ? 18.484 32.438 -9.477 1 61.31 284 GLN B O 1
ATOM 6713 N N . ALA B 1 285 ? 20.375 31.891 -8.344 1 62.44 285 ALA B N 1
ATOM 6714 C CA . ALA B 1 285 ? 19.859 30.562 -8.039 1 62.44 285 ALA B CA 1
ATOM 6715 C C . ALA B 1 285 ? 18.672 30.641 -7.07 1 62.44 285 ALA B C 1
ATOM 6717 O O . ALA B 1 285 ? 17.703 29.906 -7.215 1 62.44 285 ALA B O 1
ATOM 6718 N N . PHE B 1 286 ? 18.781 31.703 -6.25 1 63.56 286 PHE B N 1
ATOM 6719 C CA . PHE B 1 286 ? 17.719 31.891 -5.277 1 63.56 286 PHE B CA 1
ATOM 6720 C C . PHE B 1 286 ? 16.438 32.375 -5.961 1 63.56 286 PHE B C 1
ATOM 6722 O O . PHE B 1 286 ? 15.352 31.875 -5.691 1 63.56 286 PHE B O 1
ATOM 6729 N N . LEU B 1 287 ? 16.609 33.344 -6.84 1 66.88 287 LEU B N 1
ATOM 6730 C CA . LEU B 1 287 ? 15.461 33.906 -7.535 1 66.88 287 LEU B CA 1
ATOM 6731 C C . LEU B 1 287 ? 14.812 32.844 -8.438 1 66.88 287 LEU B C 1
ATOM 6733 O O . LEU B 1 287 ? 13.586 32.781 -8.539 1 66.88 287 LEU B O 1
ATOM 6737 N N . SER B 1 288 ? 15.633 32.094 -9.016 1 69.62 288 SER B N 1
ATOM 6738 C CA . SER B 1 288 ? 15.094 31.031 -9.859 1 69.62 288 SER B CA 1
ATOM 6739 C C . SER B 1 288 ? 14.344 30 -9.031 1 69.62 288 SER B C 1
ATOM 6741 O O . SER B 1 288 ? 13.336 29.453 -9.477 1 69.62 288 SER B O 1
ATOM 6743 N N . SER B 1 289 ? 14.727 29.844 -7.781 1 67.94 289 SER B N 1
ATOM 6744 C CA . SER B 1 289 ? 14.055 28.906 -6.902 1 67.94 289 SER B CA 1
ATOM 6745 C C . SER B 1 289 ? 12.68 29.406 -6.484 1 67.94 289 SER B C 1
ATOM 6747 O O . SER B 1 289 ? 11.719 28.641 -6.414 1 67.94 289 SER B O 1
ATOM 6749 N N . VAL B 1 290 ? 12.648 30.703 -6.277 1 68.06 290 VAL B N 1
ATOM 6750 C CA . VAL B 1 290 ? 11.383 31.312 -5.867 1 68.06 290 VAL B CA 1
ATOM 6751 C C . VAL B 1 290 ? 10.383 31.266 -7.02 1 68.06 290 VAL B C 1
ATOM 6753 O O . VAL B 1 290 ? 9.203 30.953 -6.812 1 68.06 290 VAL B O 1
ATOM 6756 N N . LEU B 1 291 ? 10.875 31.562 -8.156 1 72.44 291 LEU B N 1
ATOM 6757 C CA . LEU B 1 291 ? 9.992 31.531 -9.32 1 72.44 291 LEU B CA 1
ATOM 6758 C C . LEU B 1 291 ? 9.523 30.109 -9.617 1 72.44 291 LEU B C 1
ATOM 6760 O O . LEU B 1 291 ? 8.367 29.891 -9.984 1 72.44 291 LEU B O 1
ATOM 6764 N N . ASN B 1 292 ? 10.414 29.203 -9.461 1 71.75 292 ASN B N 1
ATOM 6765 C CA . ASN B 1 292 ? 10.055 27.797 -9.68 1 71.75 292 ASN B CA 1
ATOM 6766 C C . ASN B 1 292 ? 8.992 27.344 -8.695 1 71.75 292 ASN B C 1
ATOM 6768 O O . ASN B 1 292 ? 8.133 26.516 -9.039 1 71.75 292 ASN B O 1
ATOM 6772 N N . PHE B 1 293 ? 9.016 27.938 -7.586 1 72.06 293 PHE B N 1
ATOM 6773 C CA . PHE B 1 293 ? 8.008 27.594 -6.59 1 72.06 293 PHE B CA 1
ATOM 6774 C C . PHE B 1 293 ? 6.625 28.062 -7.027 1 72.06 293 PHE B C 1
ATOM 6776 O O . PHE B 1 293 ? 5.645 27.328 -6.895 1 72.06 293 PHE B O 1
ATOM 6783 N N . PHE B 1 294 ? 6.656 29.297 -7.492 1 76 294 PHE B N 1
ATOM 6784 C CA . PHE B 1 294 ? 5.363 29.828 -7.902 1 76 294 PHE B CA 1
ATOM 6785 C C . PHE B 1 294 ? 4.812 29.062 -9.102 1 76 294 PHE B C 1
ATOM 6787 O O . PHE B 1 294 ? 3.604 28.859 -9.211 1 76 294 PHE B O 1
ATOM 6794 N N . VAL B 1 295 ? 5.676 28.594 -9.867 1 79.06 295 VAL B N 1
ATOM 6795 C CA . VAL B 1 295 ? 5.246 27.812 -11.016 1 79.06 295 VAL B CA 1
ATOM 6796 C C . VAL B 1 295 ? 4.758 26.438 -10.547 1 79.06 295 VAL B C 1
ATOM 6798 O O . VAL B 1 295 ? 3.719 25.953 -11.008 1 79.06 295 VAL B O 1
ATOM 6801 N N . MET B 1 296 ? 5.434 25.938 -9.617 1 77.62 296 MET B N 1
ATOM 6802 C CA . MET B 1 296 ? 5.047 24.641 -9.086 1 77.62 296 MET B CA 1
ATOM 6803 C C . MET B 1 296 ? 3.732 24.719 -8.32 1 77.62 296 MET B C 1
ATOM 6805 O O . MET B 1 296 ? 2.873 23.844 -8.453 1 77.62 296 MET B O 1
ATOM 6809 N N . PHE B 1 297 ? 3.639 25.828 -7.598 1 78.06 297 PHE B N 1
ATOM 6810 C CA . PHE B 1 297 ? 2.416 26.016 -6.824 1 78.06 297 PHE B CA 1
ATOM 6811 C C . PHE B 1 297 ? 1.234 26.297 -7.746 1 78.06 297 PHE B C 1
ATOM 6813 O O . PHE B 1 297 ? 0.156 25.734 -7.574 1 78.06 297 PHE B O 1
ATOM 6820 N N . GLY B 1 298 ? 1.456 27.234 -8.625 1 82.56 298 GLY B N 1
ATOM 6821 C CA . GLY B 1 298 ? 0.4 27.562 -9.57 1 82.56 298 GLY B CA 1
ATOM 6822 C C . GLY B 1 298 ? -0.012 26.391 -10.438 1 82.56 298 GLY B C 1
ATOM 6823 O O . GLY B 1 298 ? -1.202 26.172 -10.664 1 82.56 298 GLY B O 1
ATOM 6824 N N . GLY B 1 299 ? 0.959 25.625 -10.859 1 85.94 299 GLY B N 1
ATOM 6825 C CA . GLY B 1 299 ? 0.662 24.453 -11.648 1 85.94 299 GLY B CA 1
ATOM 6826 C C . GLY B 1 299 ? -0.085 23.391 -10.859 1 85.94 299 GLY B C 1
ATOM 6827 O O . GLY B 1 299 ? -1.034 22.781 -11.367 1 85.94 299 GLY B O 1
ATOM 6828 N N . SER B 1 300 ? 0.332 23.156 -9.648 1 86.94 300 SER B N 1
ATOM 6829 C CA . SER B 1 300 ? -0.333 22.188 -8.805 1 86.94 300 SER B CA 1
ATOM 6830 C C . SER B 1 300 ? -1.766 22.609 -8.484 1 86.94 300 SER B C 1
ATOM 6832 O O . SER B 1 300 ? -2.666 21.766 -8.43 1 86.94 300 SER B O 1
ATOM 6834 N N . PHE B 1 301 ? -1.932 23.938 -8.297 1 85.31 301 PHE B N 1
ATOM 6835 C CA . PHE B 1 301 ? -3.262 24.469 -8.047 1 85.31 301 PHE B CA 1
ATOM 6836 C C . PHE B 1 301 ? -4.164 24.266 -9.258 1 85.31 301 PHE B C 1
ATOM 6838 O O . PHE B 1 301 ? -5.309 23.828 -9.117 1 85.31 301 PHE B O 1
ATOM 6845 N N . ALA B 1 302 ? -3.645 24.484 -10.375 1 90.88 302 ALA B N 1
ATOM 6846 C CA . ALA B 1 302 ? -4.426 24.344 -11.602 1 90.88 302 ALA B CA 1
ATOM 6847 C C . ALA B 1 302 ? -4.805 22.891 -11.852 1 90.88 302 ALA B C 1
ATOM 6849 O O . ALA B 1 302 ? -5.945 22.594 -12.219 1 90.88 302 ALA B O 1
ATOM 6850 N N . ILE B 1 303 ? -3.928 22.047 -11.555 1 90.25 303 ILE B N 1
ATOM 6851 C CA . ILE B 1 303 ? -4.18 20.625 -11.773 1 90.25 303 ILE B CA 1
ATOM 6852 C C . ILE B 1 303 ? -5.223 20.125 -10.781 1 90.25 303 ILE B C 1
ATOM 6854 O O . ILE B 1 303 ? -6.133 19.391 -11.148 1 90.25 303 ILE B O 1
ATOM 6858 N N . GLY B 1 304 ? -5.043 20.531 -9.547 1 88.56 304 GLY B N 1
ATOM 6859 C CA . GLY B 1 304 ? -5.992 20.125 -8.523 1 88.56 304 GLY B CA 1
ATOM 6860 C C . GLY B 1 304 ? -7.41 20.578 -8.805 1 88.56 304 GLY B C 1
ATOM 6861 O O . GLY B 1 304 ? -8.352 19.781 -8.734 1 88.56 304 GLY B O 1
ATOM 6862 N N . VAL B 1 305 ? -7.543 21.781 -9.234 1 87.94 305 VAL B N 1
ATOM 6863 C CA . VAL B 1 305 ? -8.859 22.344 -9.516 1 87.94 305 VAL B CA 1
ATOM 6864 C C . VAL B 1 305 ? -9.422 21.734 -10.797 1 87.94 305 VAL B C 1
ATOM 6866 O O . VAL B 1 305 ? -10.609 21.422 -10.875 1 87.94 305 VAL B O 1
ATOM 6869 N N . PHE B 1 306 ? -8.547 21.484 -11.711 1 90.75 306 PHE B N 1
ATOM 6870 C CA . PHE B 1 306 ? -8.977 20.922 -12.984 1 90.75 306 PHE B CA 1
ATOM 6871 C C . PHE B 1 306 ? -9.523 19.516 -12.797 1 90.75 306 PHE B C 1
ATOM 6873 O O . PHE B 1 306 ? -10.633 19.203 -13.242 1 90.75 306 PHE B O 1
ATOM 6880 N N . ILE B 1 307 ? -8.805 18.703 -12.133 1 87.88 307 ILE B N 1
ATOM 6881 C CA . ILE B 1 307 ? -9.242 17.328 -11.93 1 87.88 307 ILE B CA 1
ATOM 6882 C C . ILE B 1 307 ? -10.453 17.312 -11 1 87.88 307 ILE B C 1
ATOM 6884 O O . ILE B 1 307 ? -11.352 16.469 -11.164 1 87.88 307 ILE B O 1
ATOM 6888 N N . GLY B 1 308 ? -10.422 18.203 -10.008 1 83.94 308 GLY B N 1
ATOM 6889 C CA . GLY B 1 308 ? -11.594 18.312 -9.156 1 83.94 308 GLY B CA 1
ATOM 6890 C C . GLY B 1 308 ? -12.859 18.656 -9.93 1 83.94 308 GLY B C 1
ATOM 6891 O O . GLY B 1 308 ? -13.922 18.078 -9.68 1 83.94 308 GLY B O 1
ATOM 6892 N N . CYS B 1 309 ? -12.711 19.516 -10.922 1 85.75 309 CYS B N 1
ATOM 6893 C CA . CYS B 1 309 ? -13.852 19.906 -11.75 1 85.75 309 CYS B CA 1
ATOM 6894 C C . CYS B 1 309 ? -14.258 18.781 -12.688 1 85.75 309 CYS B C 1
ATOM 6896 O O . CYS B 1 309 ? -15.453 18.562 -12.914 1 85.75 309 CYS B O 1
ATOM 6898 N N . VAL B 1 310 ? -13.32 18.109 -13.188 1 86 310 VAL B N 1
ATOM 6899 C CA . VAL B 1 310 ? -13.602 16.984 -14.086 1 86 310 VAL B CA 1
ATOM 6900 C C . VAL B 1 310 ? -14.352 15.891 -13.328 1 86 310 VAL B C 1
ATOM 6902 O O . VAL B 1 310 ? -15.281 15.289 -13.859 1 86 310 VAL B O 1
ATOM 6905 N N . THR B 1 311 ? -13.945 15.672 -12.148 1 83.56 311 THR B N 1
ATOM 6906 C CA . THR B 1 311 ? -14.617 14.664 -11.336 1 83.56 311 THR B CA 1
ATOM 6907 C C . THR B 1 311 ? -16.062 15.078 -11.055 1 83.56 311 THR B C 1
ATOM 6909 O O . THR B 1 311 ? -16.969 14.242 -11.078 1 83.56 311 THR B O 1
ATOM 6912 N N . SER B 1 312 ? -16.234 16.344 -10.766 1 82.12 312 SER B N 1
ATOM 6913 C CA . SER B 1 312 ? -17.578 16.844 -10.523 1 82.12 312 SER B CA 1
ATOM 6914 C C . SER B 1 312 ? -18.453 16.734 -11.773 1 82.12 312 SER B C 1
ATOM 6916 O O . SER B 1 312 ? -19.641 16.391 -11.68 1 82.12 312 SER B O 1
ATOM 6918 N N . LEU B 1 313 ? -17.844 16.969 -12.891 1 81.81 313 LEU B N 1
ATOM 6919 C CA . LEU B 1 313 ? -18.594 16.859 -14.141 1 81.81 313 LEU B CA 1
ATOM 6920 C C . LEU B 1 313 ? -18.922 15.406 -14.453 1 81.81 313 LEU B C 1
ATOM 6922 O O . LEU B 1 313 ? -20.016 15.109 -14.938 1 81.81 313 LEU B O 1
ATOM 6926 N N . LEU B 1 314 ? -17.984 14.539 -14.172 1 80.06 314 LEU B N 1
ATOM 6927 C CA . LEU B 1 314 ? -18.203 13.117 -14.422 1 80.06 314 LEU B CA 1
ATOM 6928 C C . LEU B 1 314 ? -19.312 12.57 -13.516 1 80.06 314 LEU B C 1
ATOM 6930 O O . LEU B 1 314 ? -20.109 11.742 -13.953 1 80.06 314 LEU B O 1
ATOM 6934 N N . THR B 1 315 ? -19.328 12.977 -12.281 1 76.94 315 THR B N 1
ATOM 6935 C CA . THR B 1 315 ? -20.328 12.492 -11.336 1 76.94 315 THR B CA 1
ATOM 6936 C C . THR B 1 315 ? -21.688 13.117 -11.625 1 76.94 315 THR B C 1
ATOM 6938 O O . THR B 1 315 ? -22.719 12.508 -11.336 1 76.94 315 THR B O 1
ATOM 6941 N N . LYS B 1 316 ? -21.641 14.305 -12.078 1 75.56 316 LYS B N 1
ATOM 6942 C CA . LYS B 1 316 ? -22.891 14.984 -12.391 1 75.56 316 LYS B CA 1
ATOM 6943 C C . LYS B 1 316 ? -23.531 14.398 -13.641 1 75.56 316 LYS B C 1
ATOM 6945 O O . LYS B 1 316 ? -24.75 14.172 -13.672 1 75.56 316 LYS B O 1
ATOM 6950 N N . PHE B 1 317 ? -22.656 14.156 -14.594 1 69.75 317 PHE B N 1
ATOM 6951 C CA . PHE B 1 317 ? -23.203 13.719 -15.875 1 69.75 317 PHE B CA 1
ATOM 6952 C C . PHE B 1 317 ? -23.484 12.219 -15.867 1 69.75 317 PHE B C 1
ATOM 6954 O O . PHE B 1 317 ? -24.359 11.742 -16.578 1 69.75 317 PHE B O 1
ATOM 6961 N N . THR B 1 318 ? -22.641 11.492 -15.086 1 66.19 318 THR B N 1
ATOM 6962 C CA . THR B 1 318 ? -22.812 10.047 -15.102 1 66.19 318 THR B CA 1
ATOM 6963 C C . THR B 1 318 ? -23.75 9.602 -13.984 1 66.19 318 THR B C 1
ATOM 6965 O O . THR B 1 318 ? -23.672 10.102 -12.859 1 66.19 318 THR B O 1
ATOM 6968 N N . HIS B 1 319 ? -25 9.672 -14.047 1 65.69 319 HIS B N 1
ATOM 6969 C CA . HIS B 1 319 ? -25.953 9.203 -13.062 1 65.69 319 HIS B CA 1
ATOM 6970 C C . HIS B 1 319 ? -25.438 7.969 -12.328 1 65.69 319 HIS B C 1
ATOM 6972 O O . HIS B 1 319 ? -26.141 6.957 -12.234 1 65.69 319 HIS B O 1
ATOM 6978 N N . ILE B 1 320 ? -24.141 7.98 -12 1 63.28 320 ILE B N 1
ATOM 6979 C CA . ILE B 1 320 ? -23.531 6.859 -11.289 1 63.28 320 ILE B CA 1
ATOM 6980 C C . ILE B 1 320 ? -24.062 6.801 -9.859 1 63.28 320 ILE B C 1
ATOM 6982 O O . ILE B 1 320 ? -23.672 5.926 -9.086 1 63.28 320 ILE B O 1
ATOM 6986 N N . LYS B 1 321 ? -25.047 7.68 -9.578 1 64.75 321 LYS B N 1
ATOM 6987 C CA . LYS B 1 321 ? -25.609 7.797 -8.234 1 64.75 321 LYS B CA 1
ATOM 6988 C C . LYS B 1 321 ? -26.328 6.512 -7.828 1 64.75 321 LYS B C 1
ATOM 6990 O O . LYS B 1 321 ? -26.5 6.25 -6.637 1 64.75 321 LYS B O 1
ATOM 6995 N N . GLU B 1 322 ? -26.469 5.73 -8.898 1 69.69 322 GLU B N 1
ATOM 6996 C CA . GLU B 1 322 ? -27.234 4.527 -8.586 1 69.69 322 GLU B CA 1
ATOM 6997 C C . GLU B 1 322 ? -26.344 3.447 -7.98 1 69.69 322 GLU B C 1
ATOM 6999 O O . GLU B 1 322 ? -26.828 2.541 -7.301 1 69.69 322 GLU B O 1
ATOM 7004 N N . HIS B 1 323 ? -25.141 3.543 -8.133 1 79.75 323 HIS B N 1
ATOM 7005 C CA . HIS B 1 323 ? -24.219 2.551 -7.598 1 79.75 323 HIS B CA 1
ATOM 7006 C C . HIS B 1 323 ? -23.203 3.195 -6.66 1 79.75 323 HIS B C 1
ATOM 7008 O O . HIS B 1 323 ? -22.156 3.662 -7.105 1 79.75 323 HIS B O 1
ATOM 7014 N N . PRO B 1 324 ? -23.484 3.166 -5.441 1 81.12 324 PRO B N 1
ATOM 7015 C CA . PRO B 1 324 ? -22.641 3.861 -4.477 1 81.12 324 PRO B CA 1
ATOM 7016 C C . PRO B 1 324 ? -21.203 3.346 -4.477 1 81.12 324 PRO B C 1
ATOM 7018 O O . PRO B 1 324 ? -20.266 4.117 -4.266 1 81.12 324 PRO B O 1
ATOM 7021 N N . LEU B 1 325 ? -21.125 2.088 -4.82 1 82.44 325 LEU B N 1
ATOM 7022 C CA . LEU B 1 325 ? -19.797 1.505 -4.824 1 82.44 325 LEU B CA 1
ATOM 7023 C C . LEU B 1 325 ? -18.938 2.088 -5.949 1 82.44 325 LEU B C 1
ATOM 7025 O O . LEU B 1 325 ? -17.797 2.471 -5.734 1 82.44 325 LEU B O 1
ATOM 7029 N N . LEU B 1 326 ? -19.516 2.211 -7.094 1 82.94 326 LEU B N 1
ATOM 7030 C CA . LEU B 1 326 ? -18.797 2.727 -8.25 1 82.94 326 LEU B CA 1
ATOM 7031 C C . LEU B 1 326 ? -18.5 4.215 -8.086 1 82.94 326 LEU B C 1
ATOM 7033 O O . LEU B 1 326 ? -17.438 4.691 -8.477 1 82.94 326 LEU B O 1
ATOM 7037 N N . GLU B 1 327 ? -19.406 4.859 -7.469 1 84.69 327 GLU B N 1
ATOM 7038 C CA . GLU B 1 327 ? -19.25 6.293 -7.258 1 84.69 327 GLU B CA 1
ATOM 7039 C C . GLU B 1 327 ? -18.109 6.578 -6.277 1 84.69 327 GLU B C 1
ATOM 7041 O O . GLU B 1 327 ? -17.266 7.441 -6.527 1 84.69 327 GLU B O 1
ATOM 7046 N N . THR B 1 328 ? -18.109 5.855 -5.246 1 84.56 328 THR B N 1
ATOM 7047 C CA . THR B 1 328 ? -17.062 6.051 -4.234 1 84.56 328 THR B CA 1
ATOM 7048 C C . THR B 1 328 ? -15.695 5.656 -4.781 1 84.56 328 THR B C 1
ATOM 7050 O O . THR B 1 328 ? -14.703 6.332 -4.516 1 84.56 328 THR B O 1
ATOM 7053 N N . THR B 1 329 ? -15.695 4.621 -5.555 1 86.5 329 THR B N 1
ATOM 7054 C CA . THR B 1 329 ? -14.438 4.164 -6.129 1 86.5 329 THR B CA 1
ATOM 7055 C C . THR B 1 329 ? -13.883 5.199 -7.109 1 86.5 329 THR B C 1
ATOM 7057 O O . THR B 1 329 ? -12.688 5.484 -7.105 1 86.5 329 THR B O 1
ATOM 7060 N N . LEU B 1 330 ? -14.742 5.688 -7.855 1 85.88 330 LEU B N 1
ATOM 7061 C CA . LEU B 1 330 ? -14.312 6.703 -8.812 1 85.88 330 LEU B CA 1
ATOM 7062 C C . LEU B 1 330 ? -13.789 7.945 -8.094 1 85.88 330 LEU B C 1
ATOM 7064 O O . LEU B 1 330 ? -12.797 8.539 -8.523 1 85.88 330 LEU B O 1
ATOM 7068 N N . PHE B 1 331 ? -14.445 8.234 -7.043 1 83.94 331 PHE B N 1
ATOM 7069 C CA . PHE B 1 331 ? -14.047 9.383 -6.238 1 83.94 331 PHE B CA 1
ATOM 7070 C C . PHE B 1 331 ? -12.656 9.18 -5.656 1 83.94 331 PHE B C 1
ATOM 7072 O O . PHE B 1 331 ? -11.812 10.078 -5.723 1 83.94 331 PHE B O 1
ATOM 7079 N N . VAL B 1 332 ? -12.414 8.094 -5.148 1 85.19 332 VAL B N 1
ATOM 7080 C CA . VAL B 1 332 ? -11.125 7.781 -4.523 1 85.19 332 VAL B CA 1
ATOM 7081 C C . VAL B 1 332 ? -10.031 7.738 -5.586 1 85.19 332 VAL B C 1
ATOM 7083 O O . VAL B 1 332 ? -8.945 8.281 -5.387 1 85.19 332 VAL B O 1
ATOM 7086 N N . LEU B 1 333 ? -10.344 7.184 -6.688 1 88.25 333 LEU B N 1
ATOM 7087 C CA . LEU B 1 333 ? -9.359 7.031 -7.75 1 88.25 333 LEU B CA 1
ATOM 7088 C C . LEU B 1 333 ? -9.008 8.383 -8.367 1 88.25 333 LEU B C 1
ATOM 7090 O O . LEU B 1 333 ? -7.836 8.656 -8.633 1 88.25 333 LEU B O 1
ATOM 7094 N N . MET B 1 334 ? -9.984 9.172 -8.523 1 86.81 334 MET B N 1
ATOM 7095 C CA . MET B 1 334 ? -9.742 10.484 -9.125 1 86.81 334 MET B CA 1
ATOM 7096 C C . MET B 1 334 ? -8.938 11.375 -8.18 1 86.81 334 MET B C 1
ATOM 7098 O O . MET B 1 334 ? -8.086 12.141 -8.625 1 86.81 334 MET B O 1
ATOM 7102 N N . SER B 1 335 ? -9.242 11.258 -6.941 1 85.69 335 SER B N 1
ATOM 7103 C CA . SER B 1 335 ? -8.484 12.023 -5.961 1 85.69 335 SER B CA 1
ATOM 7104 C C . SER B 1 335 ? -7.023 11.586 -5.922 1 85.69 335 SER B C 1
ATOM 7106 O O . SER B 1 335 ? -6.121 12.43 -5.859 1 85.69 335 SER B O 1
ATOM 7108 N N . TYR B 1 336 ? -6.809 10.352 -6.047 1 86.5 336 TYR B N 1
ATOM 7109 C CA . TYR B 1 336 ? -5.445 9.836 -6.031 1 86.5 336 TYR B CA 1
ATOM 7110 C C . TYR B 1 336 ? -4.723 10.156 -7.336 1 86.5 336 TYR B C 1
ATOM 7112 O O . TYR B 1 336 ? -3.512 10.375 -7.344 1 86.5 336 TYR B O 1
ATOM 7120 N N . SER B 1 337 ? -5.453 10.18 -8.406 1 88.69 337 SER B N 1
ATOM 7121 C CA . SER B 1 337 ? -4.867 10.484 -9.703 1 88.69 337 SER B CA 1
ATOM 7122 C C . SER B 1 337 ? -4.332 11.914 -9.75 1 88.69 337 SER B C 1
ATOM 7124 O O . SER B 1 337 ? -3.346 12.188 -10.438 1 88.69 337 SER B O 1
ATOM 7126 N N . THR B 1 338 ? -4.984 12.758 -9.008 1 89.19 338 THR B N 1
ATOM 7127 C CA . THR B 1 338 ? -4.539 14.148 -8.977 1 89.19 338 THR B CA 1
ATOM 7128 C C . THR B 1 338 ? -3.152 14.25 -8.344 1 89.19 338 THR B C 1
ATOM 7130 O O . THR B 1 338 ? -2.289 14.977 -8.844 1 89.19 338 THR B O 1
ATOM 7133 N N . PHE B 1 339 ? -2.924 13.5 -7.277 1 87.31 339 PHE B N 1
ATOM 7134 C CA . PHE B 1 339 ? -1.634 13.484 -6.598 1 87.31 339 PHE B CA 1
ATOM 7135 C C . PHE B 1 339 ? -0.541 12.961 -7.523 1 87.31 339 PHE B C 1
ATOM 7137 O O . PHE B 1 339 ? 0.508 13.594 -7.672 1 87.31 339 PHE B O 1
ATOM 7144 N N . LEU B 1 340 ? -0.865 11.898 -8.148 1 86.94 340 LEU B N 1
ATOM 7145 C CA . LEU B 1 340 ? 0.129 11.242 -8.984 1 86.94 340 LEU B CA 1
ATOM 7146 C C . LEU B 1 340 ? 0.41 12.055 -10.242 1 86.94 340 LEU B C 1
ATOM 7148 O O . LEU B 1 340 ? 1.547 12.102 -10.719 1 86.94 340 LEU B O 1
ATOM 7152 N N . PHE B 1 341 ? -0.572 12.672 -10.773 1 89.38 341 PHE B N 1
ATOM 7153 C CA . PHE B 1 341 ? -0.423 13.484 -11.969 1 89.38 341 PHE B CA 1
ATOM 7154 C C . PHE B 1 341 ? 0.496 14.672 -11.711 1 89.38 341 PHE B C 1
ATOM 7156 O O . PHE B 1 341 ? 1.389 14.961 -12.508 1 89.38 341 PHE B O 1
ATOM 7163 N N . ALA B 1 342 ? 0.256 15.297 -10.625 1 88.25 342 ALA B N 1
ATOM 7164 C CA . ALA B 1 342 ? 1.086 16.453 -10.266 1 88.25 342 ALA B CA 1
ATOM 7165 C C . ALA B 1 342 ? 2.537 16.031 -10.047 1 88.25 342 ALA B C 1
ATOM 7167 O O . ALA B 1 342 ? 3.461 16.703 -10.5 1 88.25 342 ALA B O 1
ATOM 7168 N N . GLU B 1 343 ? 2.734 14.93 -9.383 1 84.38 343 GLU B N 1
ATOM 7169 C CA . GLU B 1 343 ? 4.09 14.445 -9.125 1 84.38 343 GLU B CA 1
ATOM 7170 C C . GLU B 1 343 ? 4.773 14 -10.414 1 84.38 343 GLU B C 1
ATOM 7172 O O . GLU B 1 343 ? 5.984 14.156 -10.562 1 84.38 343 GLU B O 1
ATOM 7177 N N . ALA B 1 344 ? 4.031 13.391 -11.305 1 83.25 344 ALA B N 1
ATOM 7178 C CA . ALA B 1 344 ? 4.59 12.906 -12.562 1 83.25 344 ALA B CA 1
ATOM 7179 C C . ALA B 1 344 ? 5.066 14.07 -13.438 1 83.25 344 ALA B C 1
ATOM 7181 O O . ALA B 1 344 ? 6.043 13.938 -14.18 1 83.25 344 ALA B O 1
ATOM 7182 N N . VAL B 1 345 ? 4.387 15.203 -13.414 1 84.75 345 VAL B N 1
ATOM 7183 C CA . VAL B 1 345 ? 4.758 16.375 -14.219 1 84.75 345 VAL B CA 1
ATOM 7184 C C . VAL B 1 345 ? 5.859 17.156 -13.508 1 84.75 345 VAL B C 1
ATOM 7186 O O . VAL B 1 345 ? 6.539 17.969 -14.133 1 84.75 345 VAL B O 1
ATOM 7189 N N . GLY B 1 346 ? 6.168 16.812 -12.312 1 77.69 346 GLY B N 1
ATOM 7190 C CA . GLY B 1 346 ? 7.238 17.453 -11.57 1 77.69 346 GLY B CA 1
ATOM 7191 C C . GLY B 1 346 ? 6.738 18.531 -10.633 1 77.69 346 GLY B C 1
ATOM 7192 O O . GLY B 1 346 ? 7.512 19.391 -10.203 1 77.69 346 GLY B O 1
ATOM 7193 N N . PHE B 1 347 ? 5.441 18.578 -10.453 1 84.88 347 PHE B N 1
ATOM 7194 C CA . PHE B 1 347 ? 4.891 19.547 -9.508 1 84.88 347 PHE B CA 1
ATOM 7195 C C . PHE B 1 347 ? 4.707 18.906 -8.133 1 84.88 347 PHE B C 1
ATOM 7197 O O . PHE B 1 347 ? 5.371 17.922 -7.809 1 84.88 347 PHE B O 1
ATOM 7204 N N . THR B 1 348 ? 3.975 19.578 -7.242 1 80.38 348 THR B N 1
ATOM 7205 C CA . THR B 1 348 ? 3.775 19.062 -5.895 1 80.38 348 THR B CA 1
ATOM 7206 C C . THR B 1 348 ? 2.412 18.391 -5.77 1 80.38 348 THR B C 1
ATOM 7208 O O . THR B 1 348 ? 1.376 19.047 -5.863 1 80.38 348 THR B O 1
ATOM 7211 N N . GLY B 1 349 ? 2.434 17.125 -5.547 1 83.62 349 GLY B N 1
ATOM 7212 C CA . GLY B 1 349 ? 1.205 16.359 -5.43 1 83.62 349 GLY B CA 1
ATOM 7213 C C . GLY B 1 349 ? 0.373 16.734 -4.219 1 83.62 349 GLY B C 1
ATOM 7214 O O . GLY B 1 349 ? -0.858 16.703 -4.273 1 83.62 349 GLY B O 1
ATOM 7215 N N . ILE B 1 350 ? 0.972 17.219 -3.141 1 79.69 350 ILE B N 1
ATOM 7216 C CA . ILE B 1 350 ? 0.301 17.531 -1.883 1 79.69 350 ILE B CA 1
ATOM 7217 C C . ILE B 1 350 ? -0.644 18.719 -2.078 1 79.69 350 ILE B C 1
ATOM 7219 O O . ILE B 1 350 ? -1.808 18.656 -1.674 1 79.69 350 ILE B O 1
ATOM 7223 N N . VAL B 1 351 ? -0.166 19.75 -2.768 1 81.88 351 VAL B N 1
ATOM 7224 C CA . VAL B 1 351 ? -0.98 20.938 -2.998 1 81.88 351 VAL B CA 1
ATOM 7225 C C . VAL B 1 351 ? -2.133 20.594 -3.941 1 81.88 351 VAL B C 1
ATOM 7227 O O . VAL B 1 351 ? -3.26 21.062 -3.746 1 81.88 351 VAL B O 1
ATOM 7230 N N . SER B 1 352 ? -1.819 19.766 -4.859 1 87.62 352 SER B N 1
ATOM 7231 C CA . SER B 1 352 ? -2.844 19.406 -5.832 1 87.62 352 SER B CA 1
ATOM 7232 C C . SER B 1 352 ? -3.973 18.609 -5.184 1 87.62 352 SER B C 1
ATOM 7234 O O . SER B 1 352 ? -5.148 18.859 -5.449 1 87.62 352 SER B O 1
ATOM 7236 N N . VAL B 1 353 ? -3.648 17.703 -4.379 1 85.88 353 VAL B N 1
ATOM 7237 C CA . VAL B 1 353 ? -4.664 16.859 -3.754 1 85.88 353 VAL B CA 1
ATOM 7238 C C . VAL B 1 353 ? -5.488 17.688 -2.77 1 85.88 353 VAL B C 1
ATOM 7240 O O . VAL B 1 353 ? -6.688 17.453 -2.609 1 85.88 353 VAL B O 1
ATOM 7243 N N . LEU B 1 354 ? -4.906 18.625 -2.09 1 81.56 354 LEU B N 1
ATOM 7244 C CA . LEU B 1 354 ? -5.613 19.5 -1.158 1 81.56 354 LEU B CA 1
ATOM 7245 C C . LEU B 1 354 ? -6.688 20.312 -1.878 1 81.56 354 LEU B C 1
ATOM 7247 O O . LEU B 1 354 ? -7.844 20.328 -1.448 1 81.56 354 LEU B O 1
ATOM 7251 N N . PHE B 1 355 ? -6.285 20.906 -2.969 1 82.69 355 PHE B N 1
ATOM 7252 C CA . PHE B 1 355 ? -7.234 21.734 -3.693 1 82.69 355 PHE B CA 1
ATOM 7253 C C . PHE B 1 355 ? -8.266 20.891 -4.422 1 82.69 355 PHE B C 1
ATOM 7255 O O . PHE B 1 355 ? -9.398 21.328 -4.637 1 82.69 355 PHE B O 1
ATOM 7262 N N . CYS B 1 356 ? -7.816 19.766 -4.785 1 85.88 356 CYS B N 1
ATOM 7263 C CA . CYS B 1 356 ? -8.797 18.828 -5.348 1 85.88 356 CYS B CA 1
ATOM 7264 C C . CYS B 1 356 ? -9.852 18.453 -4.312 1 85.88 356 CYS B C 1
ATOM 7266 O O . CYS B 1 356 ? -11.039 18.438 -4.617 1 85.88 356 CYS B O 1
ATOM 7268 N N . GLY B 1 357 ? -9.344 18.141 -3.139 1 81.25 357 GLY B N 1
ATOM 7269 C CA . GLY B 1 357 ? -10.266 17.812 -2.062 1 81.25 357 GLY B CA 1
ATOM 7270 C C . GLY B 1 357 ? -11.227 18.953 -1.733 1 81.25 357 GLY B C 1
ATOM 7271 O O . GLY B 1 357 ? -12.422 18.719 -1.534 1 81.25 357 GLY B O 1
ATOM 7272 N N . ILE B 1 358 ? -10.758 20.172 -1.724 1 79.12 358 ILE B N 1
ATOM 7273 C CA . ILE B 1 358 ? -11.578 21.328 -1.425 1 79.12 358 ILE B CA 1
ATOM 7274 C C . ILE B 1 358 ? -12.617 21.531 -2.527 1 79.12 358 ILE B C 1
ATOM 7276 O O . ILE B 1 358 ? -13.789 21.797 -2.246 1 79.12 358 ILE B O 1
ATOM 7280 N N . THR B 1 359 ? -12.156 21.406 -3.762 1 82.06 359 THR B N 1
ATOM 7281 C CA . THR B 1 359 ? -13.062 21.578 -4.891 1 82.06 359 THR B CA 1
ATOM 7282 C C . THR B 1 359 ? -14.117 20.484 -4.914 1 82.06 359 THR B C 1
ATOM 7284 O O . THR B 1 359 ? -15.281 20.734 -5.207 1 82.06 359 THR B O 1
ATOM 7287 N N . GLN B 1 360 ? -13.664 19.312 -4.625 1 82.06 360 GLN B N 1
ATOM 7288 C CA . GLN B 1 360 ? -14.602 18.188 -4.633 1 82.06 360 GLN B CA 1
ATOM 7289 C C . GLN B 1 360 ? -15.609 18.297 -3.492 1 82.06 360 GLN B C 1
ATOM 7291 O O . GLN B 1 360 ? -16.766 17.906 -3.639 1 82.06 360 GLN B O 1
ATOM 7296 N N . ALA B 1 361 ? -15.172 18.781 -2.346 1 76.75 361 ALA B N 1
ATOM 7297 C CA . ALA B 1 361 ? -16.078 18.969 -1.22 1 76.75 361 ALA B CA 1
ATOM 7298 C C . ALA B 1 361 ? -17.141 20.016 -1.546 1 76.75 361 ALA B C 1
ATOM 7300 O O . ALA B 1 361 ? -18.281 19.922 -1.067 1 76.75 361 ALA B O 1
ATOM 7301 N N . HIS B 1 362 ? -16.797 20.922 -2.393 1 75.06 362 HIS B N 1
ATOM 7302 C CA . HIS B 1 362 ? -17.703 22 -2.736 1 75.06 362 HIS B CA 1
ATOM 7303 C C . HIS B 1 362 ? -18.641 21.594 -3.863 1 75.06 362 HIS B C 1
ATOM 7305 O O . HIS B 1 362 ? -19.844 21.828 -3.791 1 75.06 362 HIS B O 1
ATOM 7311 N N . TYR B 1 363 ? -18.141 20.922 -4.871 1 72.25 363 TYR B N 1
ATOM 7312 C CA . TYR B 1 363 ? -18.938 20.688 -6.066 1 72.25 363 TYR B CA 1
ATOM 7313 C C . TYR B 1 363 ? -19.438 19.25 -6.102 1 72.25 363 TYR B C 1
ATOM 7315 O O . TYR B 1 363 ? -20.594 18.984 -6.457 1 72.25 363 TYR B O 1
ATOM 7323 N N . THR B 1 364 ? -18.609 18.312 -5.727 1 66.56 364 THR B N 1
ATOM 7324 C CA . THR B 1 364 ? -18.922 16.906 -5.926 1 66.56 364 THR B CA 1
ATOM 7325 C C . THR B 1 364 ? -19.781 16.375 -4.773 1 66.56 364 THR B C 1
ATOM 7327 O O . THR B 1 364 ? -20.609 15.484 -4.969 1 66.56 364 THR B O 1
ATOM 7330 N N . TYR B 1 365 ? -19.516 16.922 -3.559 1 66.06 365 TYR B N 1
ATOM 7331 C CA . TYR B 1 365 ? -20.234 16.453 -2.379 1 66.06 365 TYR B CA 1
ATOM 7332 C C . TYR B 1 365 ? -21.75 16.609 -2.564 1 66.06 365 TYR B C 1
ATOM 7334 O O . TYR B 1 365 ? -22.516 15.719 -2.18 1 66.06 365 TYR B O 1
ATOM 7342 N N . ASN B 1 366 ? -22.047 17.609 -3.283 1 68.62 366 ASN B N 1
ATOM 7343 C CA . ASN B 1 366 ? -23.484 17.875 -3.467 1 68.62 366 ASN B CA 1
ATOM 7344 C C . ASN B 1 366 ? -24.078 16.984 -4.543 1 68.62 366 ASN B C 1
ATOM 7346 O O . ASN B 1 366 ? -25.297 16.781 -4.59 1 68.62 366 ASN B O 1
ATOM 7350 N N . ASN B 1 367 ? -23.219 16.375 -5.367 1 71.62 367 ASN B N 1
ATOM 7351 C CA . ASN B 1 367 ? -23.688 15.547 -6.469 1 71.62 367 ASN B CA 1
ATOM 7352 C C . ASN B 1 367 ? -23.734 14.07 -6.07 1 71.62 367 ASN B C 1
ATOM 7354 O O . ASN B 1 367 ? -24.344 13.258 -6.77 1 71.62 367 ASN B O 1
ATOM 7358 N N . LEU B 1 368 ? -23.172 13.758 -4.938 1 72.69 368 LEU B N 1
ATOM 7359 C CA . LEU B 1 368 ? -23.047 12.359 -4.539 1 72.69 368 LEU B CA 1
ATOM 7360 C C . LEU B 1 368 ? -24.281 11.906 -3.777 1 72.69 368 LEU B C 1
ATOM 7362 O O . LEU B 1 368 ? -24.984 12.719 -3.174 1 72.69 368 LEU B O 1
ATOM 7366 N N . SER B 1 369 ? -24.594 10.688 -3.957 1 76.44 369 SER B N 1
ATOM 7367 C CA . SER B 1 369 ? -25.672 10.086 -3.17 1 76.44 369 SER B CA 1
ATOM 7368 C C . SER B 1 369 ? -25.328 10.078 -1.684 1 76.44 369 SER B C 1
ATOM 7370 O O . SER B 1 369 ? -24.156 10.156 -1.312 1 76.44 369 SER B O 1
ATOM 7372 N N . ASN B 1 370 ? -26.234 10.164 -0.79 1 77.12 370 ASN B N 1
ATOM 7373 C CA . ASN B 1 370 ? -26.031 10.195 0.655 1 77.12 370 ASN B CA 1
ATOM 7374 C C . ASN B 1 370 ? -25.234 8.992 1.137 1 77.12 370 ASN B C 1
ATOM 7376 O O . ASN B 1 370 ? -24.391 9.117 2.033 1 77.12 370 ASN B O 1
ATOM 7380 N N . GLU B 1 371 ? -25.5 7.906 0.429 1 79.5 371 GLU B N 1
ATOM 7381 C CA . GLU B 1 371 ? -24.766 6.703 0.804 1 79.5 371 GLU B CA 1
ATOM 7382 C C . GLU B 1 371 ? -23.281 6.82 0.432 1 79.5 371 GLU B C 1
ATOM 7384 O O . GLU B 1 371 ? -22.406 6.438 1.212 1 79.5 371 GLU B O 1
ATOM 7389 N N . SER B 1 372 ? -23.141 7.434 -0.671 1 80.44 372 SER B N 1
ATOM 7390 C CA . SER B 1 372 ? -21.766 7.582 -1.141 1 80.44 372 SER B CA 1
ATOM 7391 C C . SER B 1 372 ? -21 8.594 -0.299 1 80.44 372 SER B C 1
ATOM 7393 O O . SER B 1 372 ? -19.781 8.477 -0.137 1 80.44 372 SER B O 1
ATOM 7395 N N . LYS B 1 373 ? -21.75 9.539 0.266 1 79 373 LYS B N 1
ATOM 7396 C CA . LYS B 1 373 ? -21.109 10.531 1.123 1 79 373 LYS B CA 1
ATOM 7397 C C . LYS B 1 373 ? -20.578 9.898 2.408 1 79 373 LYS B C 1
ATOM 7399 O O . LYS B 1 373 ? -19.453 10.18 2.83 1 79 373 LYS B O 1
ATOM 7404 N N . VAL B 1 374 ? -21.391 9.031 2.881 1 79.38 374 VAL B N 1
ATOM 7405 C CA . VAL B 1 374 ? -21 8.367 4.121 1 79.38 374 VAL B CA 1
ATOM 7406 C C . VAL B 1 374 ? -19.844 7.406 3.852 1 79.38 374 VAL B C 1
ATOM 7408 O O . VAL B 1 374 ? -18.906 7.332 4.637 1 79.38 374 VAL B O 1
ATOM 7411 N N . TRP B 1 375 ? -19.859 6.758 2.705 1 81.94 375 TRP B N 1
ATOM 7412 C CA . TRP B 1 375 ? -18.828 5.805 2.338 1 81.94 375 TRP B CA 1
ATOM 7413 C C . TRP B 1 375 ? -17.484 6.508 2.143 1 81.94 375 TRP B C 1
ATOM 7415 O O . TRP B 1 375 ? -16.453 6.047 2.641 1 81.94 375 TRP B O 1
ATOM 7425 N N . THR B 1 376 ? -17.641 7.594 1.489 1 80.62 376 THR B N 1
ATOM 7426 C CA . THR B 1 376 ? -16.422 8.328 1.176 1 80.62 376 THR B CA 1
ATOM 7427 C C . THR B 1 376 ? -15.812 8.922 2.439 1 80.62 376 THR B C 1
ATOM 7429 O O . THR B 1 376 ? -14.602 8.82 2.656 1 80.62 376 THR B O 1
ATOM 7432 N N . LYS B 1 377 ? -16.625 9.461 3.252 1 78.69 377 LYS B N 1
ATOM 7433 C CA . LYS B 1 377 ? -16.141 10.078 4.484 1 78.69 377 LYS B CA 1
ATOM 7434 C C . LYS B 1 377 ? -15.531 9.031 5.414 1 78.69 377 LYS B C 1
ATOM 7436 O O . LYS B 1 377 ? -14.453 9.25 5.984 1 78.69 377 LYS B O 1
ATOM 7441 N N . SER B 1 378 ? -16.281 7.941 5.52 1 81.69 378 SER B N 1
ATOM 7442 C CA . SER B 1 378 ? -15.797 6.887 6.406 1 81.69 378 SER B CA 1
ATOM 7443 C C . SER B 1 378 ? -14.484 6.293 5.902 1 81.69 378 SER B C 1
ATOM 7445 O O . SER B 1 378 ? -13.594 5.977 6.695 1 81.69 378 SER B O 1
ATOM 7447 N N . PHE B 1 379 ? -14.352 6.199 4.684 1 85.19 379 PHE B N 1
ATOM 7448 C CA . PHE B 1 379 ? -13.164 5.605 4.082 1 85.19 379 PHE B CA 1
ATOM 7449 C C . PHE B 1 379 ? -11.945 6.488 4.309 1 85.19 379 PHE B C 1
ATOM 7451 O O . PHE B 1 379 ? -10.898 6.008 4.762 1 85.19 379 PHE B O 1
ATOM 7458 N N . PHE B 1 380 ? -12.047 7.719 4.082 1 82.12 380 PHE B N 1
ATOM 7459 C CA . PHE B 1 380 ? -10.906 8.625 4.18 1 82.12 380 PHE B CA 1
ATOM 7460 C C . PHE B 1 380 ? -10.547 8.891 5.637 1 82.12 380 PHE B C 1
ATOM 7462 O O . PHE B 1 380 ? -9.375 9.078 5.969 1 82.12 380 PHE B O 1
ATOM 7469 N N . GLU B 1 381 ? -11.547 8.875 6.465 1 82.62 381 GLU B N 1
ATOM 7470 C CA . GLU B 1 381 ? -11.266 9.055 7.887 1 82.62 381 GLU B CA 1
ATOM 7471 C C . GLU B 1 381 ? -10.484 7.871 8.445 1 82.62 381 GLU B C 1
ATOM 7473 O O . GLU B 1 381 ? -9.562 8.055 9.242 1 82.62 381 GLU B O 1
ATOM 7478 N N . LEU B 1 382 ? -10.883 6.758 8.023 1 86.56 382 LEU B N 1
ATOM 7479 C CA . LEU B 1 382 ? -10.188 5.555 8.469 1 86.56 382 LEU B CA 1
ATOM 7480 C C . LEU B 1 382 ? -8.758 5.523 7.934 1 86.56 382 LEU B C 1
ATOM 7482 O O . LEU B 1 382 ? -7.816 5.254 8.688 1 86.56 382 LEU B O 1
ATOM 7486 N N . LEU B 1 383 ? -8.578 5.828 6.711 1 85.25 383 LEU B N 1
ATOM 7487 C CA . LEU B 1 383 ? -7.258 5.82 6.098 1 85.25 383 LEU B CA 1
ATOM 7488 C C . LEU B 1 383 ? -6.359 6.883 6.727 1 85.25 383 LEU B C 1
ATOM 7490 O O . LEU B 1 383 ? -5.156 6.668 6.883 1 85.25 383 LEU B O 1
ATOM 7494 N N . ASN B 1 384 ? -6.98 8 6.996 1 83.44 384 ASN B N 1
ATOM 7495 C CA . ASN B 1 384 ? -6.234 9.07 7.648 1 83.44 384 ASN B CA 1
ATOM 7496 C C . ASN B 1 384 ? -5.711 8.641 9.016 1 83.44 384 ASN B C 1
ATOM 7498 O O . ASN B 1 384 ? -4.535 8.828 9.32 1 83.44 384 ASN B O 1
ATOM 7502 N N . PHE B 1 385 ? -6.547 8.031 9.797 1 83.62 385 PHE B N 1
ATOM 7503 C CA . PHE B 1 385 ? -6.18 7.59 11.141 1 83.62 385 PHE B CA 1
ATOM 7504 C C . PHE B 1 385 ? -5.086 6.527 11.078 1 83.62 385 PHE B C 1
ATOM 7506 O O . PHE B 1 385 ? -4.105 6.594 11.82 1 83.62 385 PHE B O 1
ATOM 7513 N N . LEU B 1 386 ? -5.238 5.641 10.148 1 86 386 LEU B N 1
ATOM 7514 C CA . LEU B 1 386 ? -4.281 4.547 10 1 86 386 LEU B CA 1
ATOM 7515 C C . LEU B 1 386 ? -2.939 5.062 9.492 1 86 386 LEU B C 1
ATOM 7517 O O . LEU B 1 386 ? -1.888 4.668 10 1 86 386 LEU B O 1
ATOM 7521 N N . SER B 1 387 ? -2.959 5.891 8.523 1 84.56 387 SER B N 1
ATOM 7522 C CA . SER B 1 387 ? -1.733 6.406 7.926 1 84.56 387 SER B CA 1
ATOM 7523 C C . SER B 1 387 ? -0.952 7.262 8.922 1 84.56 387 SER B C 1
ATOM 7525 O O . SER B 1 387 ? 0.273 7.152 9.008 1 84.56 387 SER B O 1
ATOM 7527 N N . GLU B 1 388 ? -1.668 8.078 9.633 1 80.69 388 GLU B N 1
ATOM 7528 C CA . GLU B 1 388 ? -1.02 8.961 10.594 1 80.69 388 GLU B CA 1
ATOM 7529 C C . GLU B 1 388 ? -0.336 8.164 11.703 1 80.69 388 GLU B C 1
ATOM 7531 O O . GLU B 1 388 ? 0.815 8.43 12.055 1 80.69 388 GLU B O 1
ATOM 7536 N N . ASN B 1 389 ? -1.042 7.234 12.242 1 85.31 389 ASN B N 1
ATOM 7537 C CA . ASN B 1 389 ? -0.467 6.422 13.312 1 85.31 389 ASN B CA 1
ATOM 7538 C C . ASN B 1 389 ? 0.67 5.547 12.797 1 85.31 389 ASN B C 1
ATOM 7540 O O . ASN B 1 389 ? 1.617 5.258 13.531 1 85.31 389 ASN B O 1
ATOM 7544 N N . PHE B 1 390 ? 0.578 5.16 11.633 1 86.25 390 PHE B N 1
ATOM 7545 C CA . PHE B 1 390 ? 1.636 4.344 11.055 1 86.25 390 PHE B CA 1
ATOM 7546 C C . PHE B 1 390 ? 2.906 5.164 10.859 1 86.25 390 PHE B C 1
ATOM 7548 O O . PHE B 1 390 ? 4.008 4.695 11.148 1 86.25 390 PHE B O 1
ATOM 7555 N N . VAL B 1 391 ? 2.73 6.309 10.297 1 82.94 391 VAL B N 1
ATOM 7556 C CA . VAL B 1 391 ? 3.879 7.164 10.023 1 82.94 391 VAL B CA 1
ATOM 7557 C C . VAL B 1 391 ? 4.637 7.445 11.32 1 82.94 391 VAL B C 1
ATOM 7559 O O . VAL B 1 391 ? 5.863 7.328 11.367 1 82.94 391 VAL B O 1
ATOM 7562 N N . PHE B 1 392 ? 3.975 7.773 12.336 1 84.75 392 PHE B N 1
ATOM 7563 C CA . PHE B 1 392 ? 4.633 8.133 13.586 1 84.75 392 PHE B CA 1
ATOM 7564 C C . PHE B 1 392 ? 5.219 6.898 14.266 1 84.75 392 PHE B C 1
ATOM 7566 O O . PHE B 1 392 ? 6.258 6.98 14.922 1 84.75 392 PHE B O 1
ATOM 7573 N N . ALA B 1 393 ? 4.512 5.801 14.172 1 86.31 393 ALA B N 1
ATOM 7574 C CA . ALA B 1 393 ? 5.105 4.559 14.664 1 86.31 393 ALA B CA 1
ATOM 7575 C C . ALA B 1 393 ? 6.391 4.23 13.914 1 86.31 393 ALA B C 1
ATOM 7577 O O . ALA B 1 393 ? 7.371 3.787 14.516 1 86.31 393 ALA B O 1
ATOM 7578 N N . TYR B 1 394 ? 6.359 4.445 12.672 1 84.06 394 TYR B N 1
ATOM 7579 C CA . TYR B 1 394 ? 7.516 4.168 11.828 1 84.06 394 TYR B CA 1
ATOM 7580 C C . TYR B 1 394 ? 8.695 5.062 12.203 1 84.06 394 TYR B C 1
ATOM 7582 O O . TYR B 1 394 ? 9.844 4.621 12.195 1 84.06 394 TYR B O 1
ATOM 7590 N N . ILE B 1 395 ? 8.422 6.285 12.383 1 83.31 395 ILE B N 1
ATOM 7591 C CA . ILE B 1 395 ? 9.469 7.215 12.797 1 83.31 395 ILE B CA 1
ATOM 7592 C C . ILE B 1 395 ? 10.109 6.719 14.094 1 83.31 395 ILE B C 1
ATOM 7594 O O . ILE B 1 395 ? 11.336 6.754 14.234 1 83.31 395 ILE B O 1
ATOM 7598 N N . GLY B 1 396 ? 9.336 6.23 14.992 1 84.25 396 GLY B N 1
ATOM 7599 C CA . GLY B 1 396 ? 9.859 5.699 16.234 1 84.25 396 GLY B CA 1
ATOM 7600 C C . GLY B 1 396 ? 10.727 4.469 16.047 1 84.25 396 GLY B C 1
ATOM 7601 O O . GLY B 1 396 ? 11.812 4.371 16.625 1 84.25 396 GLY B O 1
ATOM 7602 N N . VAL B 1 397 ? 10.281 3.615 15.203 1 83.56 397 VAL B N 1
ATOM 7603 C CA . VAL B 1 397 ? 11.008 2.373 14.977 1 83.56 397 VAL B CA 1
ATOM 7604 C C . VAL B 1 397 ? 12.32 2.672 14.25 1 83.56 397 VAL B C 1
ATOM 7606 O O . VAL B 1 397 ? 13.352 2.057 14.531 1 83.56 397 VAL B O 1
ATOM 7609 N N . SER B 1 398 ? 12.305 3.557 13.328 1 79.75 398 SER B N 1
ATOM 7610 C CA . SER B 1 398 ? 13.461 3.879 12.5 1 79.75 398 SER B CA 1
ATOM 7611 C C . SER B 1 398 ? 14.57 4.52 13.32 1 79.75 398 SER B C 1
ATOM 7613 O O . SER B 1 398 ? 15.734 4.531 12.906 1 79.75 398 SER B O 1
ATOM 7615 N N . THR B 1 399 ? 14.25 5.031 14.453 1 80.62 399 THR B N 1
ATOM 7616 C CA . THR B 1 399 ? 15.234 5.668 15.312 1 80.62 399 THR B CA 1
ATOM 7617 C C . THR B 1 399 ? 16.297 4.668 15.758 1 80.62 399 THR B C 1
ATOM 7619 O O . THR B 1 399 ? 17.484 4.984 15.773 1 80.62 399 THR B O 1
ATOM 7622 N N . PHE B 1 400 ? 15.844 3.479 15.945 1 76.12 400 PHE B N 1
ATOM 7623 C CA . PHE B 1 400 ? 16.812 2.52 16.469 1 76.12 400 PHE B CA 1
ATOM 7624 C C . PHE B 1 400 ? 17.203 1.51 15.398 1 76.12 400 PHE B C 1
ATOM 7626 O O . PHE B 1 400 ? 18.234 0.843 15.516 1 76.12 400 PHE B O 1
ATOM 7633 N N . THR B 1 401 ? 16.438 1.426 14.406 1 71.5 401 THR B N 1
ATOM 7634 C CA . THR B 1 401 ? 16.703 0.402 13.406 1 71.5 401 THR B CA 1
ATOM 7635 C C . THR B 1 401 ? 17.734 0.903 12.391 1 71.5 401 THR B C 1
ATOM 7637 O O . THR B 1 401 ? 18.469 0.112 11.805 1 71.5 401 THR B O 1
ATOM 7640 N N . PHE B 1 402 ? 17.766 2.258 12.219 1 61.34 402 PHE B N 1
ATOM 7641 C CA . PHE B 1 402 ? 18.75 2.807 11.312 1 61.34 402 PHE B CA 1
ATOM 7642 C C . PHE B 1 402 ? 20.141 2.791 11.953 1 61.34 402 PHE B C 1
ATOM 7644 O O . PHE B 1 402 ? 20.359 3.42 12.984 1 61.34 402 PHE B O 1
ATOM 7651 N N . ARG B 1 403 ? 20.922 1.993 11.617 1 58.41 403 ARG B N 1
ATOM 7652 C CA . ARG B 1 403 ? 22.188 1.756 12.297 1 58.41 403 ARG B CA 1
ATOM 7653 C C . ARG B 1 403 ? 23.25 2.748 11.844 1 58.41 403 ARG B C 1
ATOM 7655 O O . ARG B 1 403 ? 24.25 2.965 12.539 1 58.41 403 ARG B O 1
ATOM 7662 N N . HIS B 1 404 ? 23.062 3.414 10.711 1 61.41 404 HIS B N 1
ATOM 7663 C CA . HIS B 1 404 ? 24.125 4.301 10.258 1 61.41 404 HIS B CA 1
ATOM 7664 C C . HIS B 1 404 ? 23.906 5.727 10.742 1 61.41 404 HIS B C 1
ATOM 7666 O O . HIS B 1 404 ? 24.172 6.688 10.016 1 61.41 404 HIS B O 1
ATOM 7672 N N . HIS B 1 405 ? 23.531 5.707 12.031 1 62.75 405 HIS B N 1
ATOM 7673 C CA . HIS B 1 405 ? 23.312 7.043 12.57 1 62.75 405 HIS B CA 1
ATOM 7674 C C . HIS B 1 405 ? 24.641 7.73 12.891 1 62.75 405 HIS B C 1
ATOM 7676 O O . HIS B 1 405 ? 25.609 7.07 13.297 1 62.75 405 HIS B O 1
ATOM 7682 N N . TYR B 1 406 ? 24.938 8.883 12.344 1 67.5 406 TYR B N 1
ATOM 7683 C CA . TYR B 1 406 ? 26 9.75 12.828 1 67.5 406 TYR B CA 1
ATOM 7684 C C . TYR B 1 406 ? 25.484 10.734 13.867 1 67.5 406 TYR B C 1
ATOM 7686 O O . TYR B 1 406 ? 24.844 11.734 13.516 1 67.5 406 TYR B O 1
ATOM 7694 N N . TRP B 1 407 ? 25.656 10.273 15.188 1 68.19 407 TRP B N 1
ATOM 7695 C CA . TRP B 1 407 ? 25.078 11.086 16.266 1 68.19 407 TRP B CA 1
ATOM 7696 C C . TRP B 1 407 ? 26.016 12.219 16.641 1 68.19 407 TRP B C 1
ATOM 7698 O O . TRP B 1 407 ? 27.188 11.984 16.984 1 68.19 407 TRP B O 1
ATOM 7708 N N . ASP B 1 408 ? 25.781 13.375 16.156 1 79.38 408 ASP B N 1
ATOM 7709 C CA . ASP B 1 408 ? 26.438 14.57 16.688 1 79.38 408 ASP B CA 1
ATOM 7710 C C . ASP B 1 408 ? 25.5 15.352 17.609 1 79.38 408 ASP B C 1
ATOM 7712 O O . ASP B 1 408 ? 24.609 16.062 17.141 1 79.38 408 ASP B O 1
ATOM 7716 N N . ALA B 1 409 ? 25.641 15.172 18.969 1 80.06 409 ALA B N 1
ATOM 7717 C CA . ALA B 1 409 ? 24.766 15.781 19.969 1 80.06 409 ALA B CA 1
ATOM 7718 C C . ALA B 1 409 ? 24.812 17.312 19.875 1 80.06 409 ALA B C 1
ATOM 7720 O O . ALA B 1 409 ? 23.797 17.969 20.125 1 80.06 409 ALA B O 1
ATOM 7721 N N . ARG B 1 410 ? 26.062 17.797 19.531 1 81.12 410 ARG B N 1
ATOM 7722 C CA . ARG B 1 410 ? 26.203 19.25 19.422 1 81.12 410 ARG B CA 1
ATOM 7723 C C . ARG B 1 410 ? 25.328 19.812 18.297 1 81.12 410 ARG B C 1
ATOM 7725 O O . ARG B 1 410 ? 24.672 20.828 18.469 1 81.12 410 ARG B O 1
ATOM 7732 N N . PHE B 1 411 ? 25.219 19.078 17.25 1 86.44 411 PHE B N 1
ATOM 7733 C CA . PHE B 1 411 ? 24.422 19.531 16.109 1 86.44 411 PHE B CA 1
ATOM 7734 C C . PHE B 1 411 ? 22.938 19.406 16.422 1 86.44 411 PHE B C 1
ATOM 7736 O O . PHE B 1 411 ? 22.141 20.25 15.984 1 86.44 411 PHE B O 1
ATOM 7743 N N . VAL B 1 412 ? 22.594 18.516 17.234 1 88.56 412 VAL B N 1
ATOM 7744 C CA . VAL B 1 412 ? 21.188 18.297 17.609 1 88.56 412 VAL B CA 1
ATOM 7745 C C . VAL B 1 412 ? 20.703 19.469 18.453 1 88.56 412 VAL B C 1
ATOM 7747 O O . VAL B 1 412 ? 19.594 19.969 18.266 1 88.56 412 VAL B O 1
ATOM 7750 N N . PHE B 1 413 ? 21.516 19.922 19.344 1 90.12 413 PHE B N 1
ATOM 7751 C CA . PHE B 1 413 ? 21.125 21.016 20.219 1 90.12 413 PHE B CA 1
ATOM 7752 C C . PHE B 1 413 ? 21.016 22.328 19.453 1 90.12 413 PHE B C 1
ATOM 7754 O O . PHE B 1 413 ? 20.094 23.109 19.672 1 90.12 413 PHE B O 1
ATOM 7761 N N . ILE B 1 414 ? 21.922 22.469 18.531 1 89.44 414 ILE B N 1
ATOM 7762 C CA . ILE B 1 414 ? 21.891 23.688 17.719 1 89.44 414 ILE B CA 1
ATOM 7763 C C . ILE B 1 414 ? 20.656 23.672 16.828 1 89.44 414 ILE B C 1
ATOM 7765 O O . ILE B 1 414 ? 20 24.719 16.656 1 89.44 414 ILE B O 1
ATOM 7769 N N . ALA B 1 415 ? 20.375 22.484 16.344 1 91.5 415 ALA B N 1
ATOM 7770 C CA . ALA B 1 415 ? 19.219 22.359 15.453 1 91.5 415 ALA B CA 1
ATOM 7771 C C . ALA B 1 415 ? 17.922 22.609 16.203 1 91.5 415 ALA B C 1
ATOM 7773 O O . ALA B 1 415 ? 17.016 23.281 15.703 1 91.5 415 ALA B O 1
ATOM 7774 N N . LEU B 1 416 ? 17.812 22.141 17.422 1 92.12 416 LEU B N 1
ATOM 7775 C CA . LEU B 1 416 ? 16.625 22.359 18.25 1 92.12 416 LEU B CA 1
ATOM 7776 C C . LEU B 1 416 ? 16.469 23.828 18.594 1 92.12 416 LEU B C 1
ATOM 7778 O O . LEU B 1 416 ? 15.359 24.375 18.531 1 92.12 416 LEU B O 1
ATOM 7782 N N . PHE B 1 417 ? 17.562 24.375 18.922 1 92.5 417 PHE B N 1
ATOM 7783 C CA . PHE B 1 417 ? 17.562 25.797 19.266 1 92.5 417 PHE B CA 1
ATOM 7784 C C . PHE B 1 417 ? 17.203 26.641 18.047 1 92.5 417 PHE B C 1
ATOM 7786 O O . PHE B 1 417 ? 16.406 27.594 18.156 1 92.5 417 PHE B O 1
ATOM 7793 N N . SER B 1 418 ? 17.75 26.312 16.969 1 93.31 418 SER B N 1
ATOM 7794 C CA . SER B 1 418 ? 17.484 27.062 15.742 1 93.31 418 SER B CA 1
ATOM 7795 C C . SER B 1 418 ? 16.016 26.938 15.328 1 93.31 418 SER B C 1
ATOM 7797 O O . SER B 1 418 ? 15.438 27.891 14.797 1 93.31 418 SER B O 1
ATOM 7799 N N . CYS B 1 419 ? 15.375 25.781 15.555 1 92.19 419 CYS B N 1
ATOM 7800 C CA . CYS B 1 419 ? 13.984 25.562 15.18 1 92.19 419 CYS B CA 1
ATOM 7801 C C . CYS B 1 419 ? 13.047 26.453 15.992 1 92.19 419 CYS B C 1
ATOM 7803 O O . CYS B 1 419 ? 12.086 27 15.461 1 92.19 419 CYS B O 1
ATOM 7805 N N . VAL B 1 420 ? 13.398 26.672 17.281 1 91.69 420 VAL B N 1
ATOM 7806 C CA . VAL B 1 420 ? 12.57 27.484 18.156 1 91.69 420 VAL B CA 1
ATOM 7807 C C . VAL B 1 420 ? 12.672 28.953 17.766 1 91.69 420 VAL B C 1
ATOM 7809 O O . VAL B 1 420 ? 11.664 29.656 17.672 1 91.69 420 VAL B O 1
ATOM 7812 N N . ILE B 1 421 ? 13.867 29.328 17.469 1 93.12 421 ILE B N 1
ATOM 7813 C CA . ILE B 1 421 ? 14.086 30.734 17.094 1 93.12 421 ILE B CA 1
ATOM 7814 C C . ILE B 1 421 ? 13.461 31 15.727 1 93.12 421 ILE B C 1
ATOM 7816 O O . ILE B 1 421 ? 12.852 32.062 15.523 1 93.12 421 ILE B O 1
ATOM 7820 N N . ALA B 1 422 ? 13.664 30.078 14.867 1 93.69 422 ALA B N 1
ATOM 7821 C CA . ALA B 1 422 ? 13.117 30.234 13.523 1 93.69 422 ALA B CA 1
ATOM 7822 C C . ALA B 1 422 ? 11.594 30.359 13.562 1 93.69 422 ALA B C 1
ATOM 7824 O O . ALA B 1 422 ? 11.008 31.156 12.836 1 93.69 422 ALA B O 1
ATOM 7825 N N . ARG B 1 423 ? 10.953 29.547 14.422 1 91.94 423 ARG B N 1
ATOM 7826 C CA . ARG B 1 423 ? 9.5 29.609 14.539 1 91.94 423 ARG B CA 1
ATOM 7827 C C . ARG B 1 423 ? 9.055 30.922 15.148 1 91.94 423 ARG B C 1
ATOM 7829 O O . ARG B 1 423 ? 8.055 31.5 14.719 1 91.94 423 ARG B O 1
ATOM 7836 N N . ALA B 1 424 ? 9.789 31.484 16.109 1 92.25 424 ALA B N 1
ATOM 7837 C CA . ALA B 1 4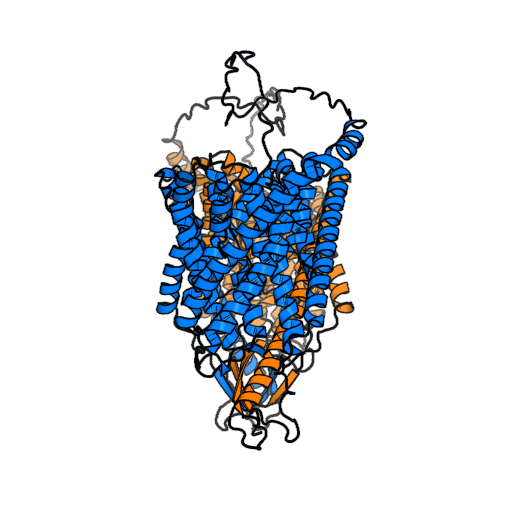24 ? 9.461 32.75 16.734 1 92.25 424 ALA B CA 1
ATOM 7838 C C . ALA B 1 424 ? 9.586 33.906 15.75 1 92.25 424 ALA B C 1
ATOM 7840 O O . ALA B 1 424 ? 8.719 34.781 15.688 1 92.25 424 ALA B O 1
ATOM 7841 N N . VAL B 1 425 ? 10.602 33.812 15 1 91.38 425 VAL B N 1
ATOM 7842 C CA . VAL B 1 425 ? 10.859 34.906 14.047 1 91.38 425 VAL B CA 1
ATOM 7843 C C . VAL B 1 425 ? 9.852 34.812 12.906 1 91.38 425 VAL B C 1
ATOM 7845 O O . VAL B 1 425 ? 9.492 35.844 12.32 1 91.38 425 VAL B O 1
ATOM 7848 N N . SER B 1 426 ? 9.367 33.656 12.609 1 91.06 426 SER B N 1
ATOM 7849 C CA . SER B 1 426 ? 8.438 33.5 11.492 1 91.06 426 SER B CA 1
ATOM 7850 C C . SER B 1 426 ? 7.012 33.875 11.906 1 91.06 426 SER B C 1
ATOM 7852 O O . SER B 1 426 ? 6.242 34.375 11.102 1 91.06 426 SER B O 1
ATOM 7854 N N . VAL B 1 427 ? 6.617 33.656 13.172 1 90.62 427 VAL B N 1
ATOM 7855 C CA . VAL B 1 427 ? 5.219 33.781 13.562 1 90.62 427 VAL B CA 1
ATOM 7856 C C . VAL B 1 427 ? 4.965 35.188 14.078 1 90.62 427 VAL B C 1
ATOM 7858 O O . VAL B 1 427 ? 4.039 35.875 13.625 1 90.62 427 VAL B O 1
ATOM 7861 N N . TYR B 1 428 ? 5.797 35.844 14.891 1 91.62 428 TYR B N 1
ATOM 7862 C CA . TYR B 1 428 ? 5.484 37.062 15.594 1 91.62 428 TYR B CA 1
ATOM 7863 C C . TYR B 1 428 ? 5.602 38.281 14.664 1 91.62 428 TYR B C 1
ATOM 7865 O O . TYR B 1 428 ? 4.668 39.062 14.547 1 91.62 428 TYR B O 1
ATOM 7873 N N . PRO B 1 429 ? 6.719 38.375 13.945 1 90.94 429 PRO B N 1
ATOM 7874 C CA . PRO B 1 429 ? 6.777 39.531 13.055 1 90.94 429 PRO B CA 1
ATOM 7875 C C . PRO B 1 429 ? 5.773 39.438 11.906 1 90.94 429 PRO B C 1
ATOM 7877 O O . PRO B 1 429 ? 5.234 40.469 11.484 1 90.94 429 PRO B O 1
ATOM 7880 N N . LEU B 1 430 ? 5.531 38.312 11.445 1 91.12 430 LEU B N 1
ATOM 7881 C CA . LEU B 1 430 ? 4.59 38.156 10.344 1 91.12 430 LEU B CA 1
ATOM 7882 C C . LEU B 1 430 ? 3.162 38.438 10.805 1 91.12 430 LEU B C 1
ATOM 7884 O O . LEU B 1 430 ? 2.355 39 10.047 1 91.12 430 LEU B O 1
ATOM 7888 N N . THR B 1 431 ? 2.838 37.969 12.023 1 91 431 THR B N 1
ATOM 7889 C CA . THR B 1 431 ? 1.51 38.281 12.547 1 91 431 THR B CA 1
ATOM 7890 C C . THR B 1 431 ? 1.328 39.781 12.727 1 91 431 THR B C 1
ATOM 7892 O O . THR B 1 431 ? 0.242 40.312 12.492 1 91 431 THR B O 1
ATOM 7895 N N . ALA B 1 432 ? 2.391 40.438 13.141 1 88.88 432 ALA B N 1
ATOM 7896 C CA . ALA B 1 432 ? 2.332 41.906 13.25 1 88.88 432 ALA B CA 1
ATOM 7897 C C . ALA B 1 432 ? 2.096 42.562 11.891 1 88.88 432 ALA B C 1
ATOM 7899 O O . ALA B 1 432 ? 1.347 43.531 11.781 1 88.88 432 ALA B O 1
ATOM 7900 N N . PHE B 1 433 ? 2.711 41.938 10.945 1 88.25 433 PHE B N 1
ATOM 7901 C CA . PHE B 1 433 ? 2.533 42.438 9.586 1 88.25 433 PHE B CA 1
ATOM 7902 C C . PHE B 1 433 ? 1.114 42.188 9.094 1 88.25 433 PHE B C 1
ATOM 7904 O O . PHE B 1 433 ? 0.5 43.062 8.469 1 88.25 433 PHE B O 1
ATOM 7911 N N . ILE B 1 434 ? 0.523 41.031 9.344 1 88.25 434 ILE B N 1
ATOM 7912 C CA . ILE B 1 434 ? -0.826 40.656 8.922 1 88.25 434 ILE B CA 1
ATOM 7913 C C . ILE B 1 434 ? -1.843 41.562 9.625 1 88.25 434 ILE B C 1
ATOM 7915 O O . ILE B 1 434 ? -2.787 42.062 9.008 1 88.25 434 ILE B O 1
ATOM 7919 N N . ASN B 1 435 ? -1.667 41.75 10.953 1 86.94 435 ASN B N 1
ATOM 7920 C CA . ASN B 1 435 ? -2.572 42.594 11.727 1 86.94 435 ASN B CA 1
ATOM 7921 C C . ASN B 1 435 ? -2.521 44.062 11.258 1 86.94 435 ASN B C 1
ATOM 7923 O O . ASN B 1 435 ? -3.541 44.75 11.25 1 86.94 435 ASN B O 1
ATOM 7927 N N . PHE B 1 436 ? -1.34 44.469 10.828 1 80.81 436 PHE B N 1
ATOM 7928 C CA . PHE B 1 436 ? -1.188 45.812 10.297 1 80.81 436 PHE B CA 1
ATOM 7929 C C . PHE B 1 436 ? -1.927 45.969 8.977 1 80.81 436 PHE B C 1
ATOM 7931 O O . PHE B 1 436 ? -2.59 46.969 8.734 1 80.81 436 PHE B O 1
ATOM 7938 N N . CYS B 1 437 ? -1.788 44.938 8.148 1 78.69 437 CYS B N 1
ATOM 7939 C CA . CYS B 1 437 ? -2.463 44.969 6.855 1 78.69 437 CYS B CA 1
ATOM 7940 C C . CYS B 1 437 ? -3.975 44.875 7.023 1 78.69 437 CYS B C 1
ATOM 7942 O O . CYS B 1 437 ? -4.727 45.469 6.25 1 78.69 437 CYS B O 1
ATOM 7944 N N . ARG B 1 438 ? -4.379 44.062 7.977 1 76.81 438 ARG B N 1
ATOM 7945 C CA . ARG B 1 438 ? -5.809 43.938 8.219 1 76.81 438 ARG B CA 1
ATOM 7946 C C . ARG B 1 438 ? -6.395 45.219 8.812 1 76.81 438 ARG B C 1
ATOM 7948 O O . ARG B 1 438 ? -7.562 45.531 8.586 1 76.81 438 ARG B O 1
ATOM 7955 N N . THR B 1 439 ? -5.688 45.875 9.609 1 64.06 439 THR B N 1
ATOM 7956 C CA . THR B 1 439 ? -6.148 47.125 10.195 1 64.06 439 THR B CA 1
ATOM 7957 C C . THR B 1 439 ? -6.211 48.219 9.141 1 64.06 439 THR B C 1
ATOM 7959 O O . THR B 1 439 ? -7.145 49.031 9.133 1 64.06 439 THR B O 1
ATOM 7962 N N . TYR B 1 440 ? -5.227 48.188 8.211 1 54.44 440 TYR B N 1
ATOM 7963 C CA . TYR B 1 440 ? -5.219 49.219 7.207 1 54.44 440 TYR B CA 1
ATOM 7964 C C . TYR B 1 440 ? -6.195 48.906 6.078 1 54.44 440 TYR B C 1
ATOM 7966 O O . TYR B 1 440 ? -6.773 49.844 5.484 1 54.44 440 TYR B O 1
ATOM 7974 N N . HIS B 1 441 ? -6.203 47.688 5.512 1 48.66 441 HIS B N 1
ATOM 7975 C CA . HIS B 1 441 ? -7.102 47.406 4.402 1 48.66 441 HIS B CA 1
ATOM 7976 C C . HIS B 1 441 ? -8.562 47.531 4.828 1 48.66 441 HIS B C 1
ATOM 7978 O O . HIS B 1 441 ? -9.469 47.375 4.008 1 48.66 441 HIS B O 1
ATOM 7984 N N . CYS B 1 442 ? -8.984 47.469 5.949 1 40.12 442 CYS B N 1
ATOM 7985 C CA . CYS B 1 442 ? -10.383 47.75 6.23 1 40.12 442 CYS B CA 1
ATOM 7986 C C . CYS B 1 442 ? -10.766 49.156 5.762 1 40.12 442 CYS B C 1
ATOM 7988 O O . CYS B 1 442 ? -11.945 49.5 5.766 1 40.12 442 CYS B O 1
ATOM 7990 N N . SER B 1 443 ? -10.008 50.156 5.637 1 34.94 443 SER B N 1
ATOM 7991 C CA . SER B 1 443 ? -10.602 51.375 5.148 1 34.94 443 SER B CA 1
ATOM 7992 C C . SER B 1 443 ? -11.039 51.25 3.691 1 34.94 443 SER B C 1
ATOM 7994 O O . SER B 1 443 ? -12.094 51.75 3.307 1 34.94 443 SER B O 1
ATOM 7996 N N . CYS B 1 444 ? -10.18 51.031 2.652 1 31.28 444 CYS B N 1
ATOM 7997 C CA . CYS B 1 444 ? -10.562 51.25 1.265 1 31.28 444 CYS B CA 1
ATOM 7998 C C . CYS B 1 444 ? -11.453 50.125 0.749 1 31.28 444 CYS B C 1
ATOM 8000 O O . CYS B 1 444 ? -12.438 50.375 0.057 1 31.28 444 CYS B O 1
ATOM 8002 N N . SER B 1 445 ? -10.961 48.812 0.551 1 33.47 445 SER B N 1
ATOM 8003 C CA . SER B 1 445 ? -11.508 47.875 -0.398 1 33.47 445 SER B CA 1
ATOM 8004 C C . SER B 1 445 ? -12.695 47.125 0.199 1 33.47 445 SER B C 1
ATOM 8006 O O . SER B 1 445 ? -13.297 46.25 -0.459 1 33.47 445 SER B O 1
ATOM 8008 N N . ALA B 1 446 ? -13.039 47.031 1.383 1 33.38 446 ALA B N 1
ATOM 8009 C CA . ALA B 1 446 ? -14.242 46.312 1.798 1 33.38 446 ALA B CA 1
ATOM 8010 C C . ALA B 1 446 ? -15.492 46.938 1.176 1 33.38 446 ALA B C 1
ATOM 8012 O O . ALA B 1 446 ? -16.578 46.344 1.238 1 33.38 446 ALA B O 1
ATOM 8013 N N . ASN B 1 447 ? -15.57 48.188 0.87 1 31 447 ASN B N 1
ATOM 8014 C CA . ASN B 1 447 ? -16.781 48.75 0.277 1 31 447 ASN B CA 1
ATOM 8015 C C . ASN B 1 447 ? -17.078 48.125 -1.084 1 31 447 ASN B C 1
ATOM 8017 O O . ASN B 1 447 ? -18.234 48.031 -1.498 1 31 447 ASN B O 1
ATOM 8021 N N . CYS B 1 448 ? -16.094 48 -2.004 1 28.55 448 CYS B N 1
ATOM 8022 C CA . CYS B 1 448 ? -16.391 47.719 -3.406 1 28.55 448 CYS B CA 1
ATOM 8023 C C . CYS B 1 448 ? -16.734 46.25 -3.615 1 28.55 448 CYS B C 1
ATOM 8025 O O . CYS B 1 448 ? -17.594 45.938 -4.445 1 28.55 448 CYS B O 1
ATOM 8027 N N . LEU B 1 449 ? -15.938 45.25 -3.039 1 27.67 449 LEU B N 1
ATOM 8028 C CA . LEU B 1 449 ? -16.281 43.906 -3.48 1 27.67 449 LEU B CA 1
ATOM 8029 C C . LEU B 1 449 ? -17.516 43.375 -2.742 1 27.67 449 LEU B C 1
ATOM 8031 O O . LEU B 1 449 ? -18.078 42.344 -3.105 1 27.67 449 LEU B O 1
ATOM 8035 N N . LYS B 1 450 ? -17.922 43.844 -1.572 1 32.66 450 LYS B N 1
ATOM 8036 C CA . LYS B 1 450 ? -19.188 43.406 -0.97 1 32.66 450 LYS B CA 1
ATOM 8037 C C . LYS B 1 450 ? -20.375 43.781 -1.865 1 32.66 450 LYS B C 1
ATOM 8039 O O . LYS B 1 450 ? -21.406 43.125 -1.825 1 32.66 450 LYS B O 1
ATOM 8044 N N . LYS B 1 451 ? -20.375 44.969 -2.492 1 32.03 451 LYS B N 1
ATOM 8045 C CA . LYS B 1 451 ? -21.609 45.344 -3.176 1 32.03 451 LYS B CA 1
ATOM 8046 C C . LYS B 1 451 ? -21.969 44.344 -4.27 1 32.03 451 LYS B C 1
ATOM 8048 O O . LYS B 1 451 ? -23.141 44.062 -4.488 1 32.03 451 LYS B O 1
ATOM 8053 N N . ARG B 1 452 ? -20.984 43.938 -5.109 1 30.59 452 ARG B N 1
ATOM 8054 C CA . ARG B 1 452 ? -21.406 43.281 -6.336 1 30.59 452 ARG B CA 1
ATOM 8055 C C . ARG B 1 452 ? -21.891 41.844 -6.051 1 30.59 452 ARG B C 1
ATOM 8057 O O . ARG B 1 452 ? -22.781 41.344 -6.738 1 30.59 452 ARG B O 1
ATOM 8064 N N . PHE B 1 453 ? -21.266 41.125 -5.137 1 30.06 453 PHE B N 1
ATOM 8065 C CA . PHE B 1 453 ? -21.766 39.75 -5.043 1 30.06 453 PHE B CA 1
ATOM 8066 C C . PHE B 1 453 ? -23.062 39.688 -4.254 1 30.06 453 PHE B C 1
ATOM 8068 O O . PHE B 1 453 ? -23.719 38.656 -4.191 1 30.06 453 PHE B O 1
ATOM 8075 N N . ASP B 1 454 ? -23.422 40.656 -3.398 1 29.69 454 ASP B N 1
ATOM 8076 C CA . ASP B 1 454 ? -24.688 40.562 -2.68 1 29.69 454 ASP B CA 1
ATOM 8077 C C . ASP B 1 454 ? -25.875 40.625 -3.641 1 29.69 454 ASP B C 1
ATOM 8079 O O . ASP B 1 454 ? -27 40.344 -3.254 1 29.69 454 ASP B O 1
ATOM 8083 N N . SER B 1 455 ? -25.828 41.5 -4.672 1 29.11 455 SER B N 1
ATOM 8084 C CA . SER B 1 455 ? -27.125 41.75 -5.297 1 29.11 455 SER B CA 1
ATOM 8085 C C . SER B 1 455 ? -27.734 40.469 -5.848 1 29.11 455 SER B C 1
ATOM 8087 O O . SER B 1 455 ? -28.938 40.25 -5.766 1 29.11 455 SER B O 1
ATOM 8089 N N . HIS B 1 456 ? -27.156 39.875 -6.898 1 27.3 456 HIS B N 1
ATOM 8090 C CA . HIS B 1 456 ? -28.062 39.062 -7.707 1 27.3 456 HIS B CA 1
ATOM 8091 C C . HIS B 1 456 ? -28.469 37.812 -6.973 1 27.3 456 HIS B C 1
ATOM 8093 O O . HIS B 1 456 ? -29.469 37.156 -7.332 1 27.3 456 HIS B O 1
ATOM 8099 N N . SER B 1 457 ? -27.562 37 -6.418 1 25.86 457 SER B N 1
ATOM 8100 C CA . SER B 1 457 ? -28.094 35.656 -6.273 1 25.86 457 SER B CA 1
ATOM 8101 C C . SER B 1 457 ? -29 35.531 -5.051 1 25.86 457 SER B C 1
ATOM 8103 O O . SER B 1 457 ? -28.516 35.438 -3.92 1 25.86 457 SER B O 1
ATOM 8105 N N . HIS B 1 458 ? -30 36.375 -4.77 1 26.47 458 HIS B N 1
ATOM 8106 C CA . HIS B 1 458 ? -31.141 36.062 -3.939 1 26.47 458 HIS B CA 1
ATOM 8107 C C . HIS B 1 458 ? -31.703 34.688 -4.285 1 26.47 458 HIS B C 1
ATOM 8109 O O . HIS B 1 458 ? -32.75 34.562 -4.926 1 26.47 458 HIS B O 1
ATOM 8115 N N . LEU B 1 459 ? -31.016 33.719 -4.863 1 23.06 459 LEU B N 1
ATOM 8116 C CA . LEU B 1 459 ? -31.781 32.469 -5.047 1 23.06 459 LEU B CA 1
ATOM 8117 C C . LEU B 1 459 ? -32.344 31.984 -3.721 1 23.06 459 LEU B C 1
ATOM 8119 O O . LEU B 1 459 ? -31.594 31.766 -2.768 1 23.06 459 LEU B O 1
ATOM 8123 N N . SER B 1 460 ? -33.594 32.312 -3.338 1 23.14 460 SER B N 1
ATOM 8124 C CA . SER B 1 460 ? -34.562 31.812 -2.361 1 23.14 460 SER B CA 1
ATOM 8125 C C . SER B 1 460 ? -34.562 30.281 -2.291 1 23.14 460 SER B C 1
ATOM 8127 O O . SER B 1 460 ? -35.125 29.609 -3.152 1 23.14 460 SER B O 1
ATOM 8129 N N . TYR B 1 461 ? -33.531 29.609 -2.242 1 21.77 461 TYR B N 1
ATOM 8130 C CA . TYR B 1 461 ? -33.75 28.188 -2.029 1 21.77 461 TYR B CA 1
ATOM 8131 C C . TYR B 1 461 ? -34.656 27.953 -0.835 1 21.77 461 TYR B C 1
ATOM 8133 O O . TYR B 1 461 ? -34.375 28.406 0.274 1 21.77 461 TYR B O 1
ATOM 8141 N N . SER B 1 462 ? -35.938 27.953 -0.999 1 21.36 462 SER B N 1
ATOM 8142 C CA . SER B 1 462 ? -37 27.406 -0.138 1 21.36 462 SER B CA 1
ATOM 8143 C C . SER B 1 462 ? -36.562 26.094 0.494 1 21.36 462 SER B C 1
ATOM 8145 O O . SER B 1 462 ? -36.188 25.156 -0.212 1 21.36 462 SER B O 1
ATOM 8147 N N . ALA B 1 463 ? -35.969 26.172 1.634 1 23.89 463 ALA B N 1
ATOM 8148 C CA . ALA B 1 463 ? -35.656 25.125 2.588 1 23.89 463 ALA B CA 1
ATOM 8149 C C . ALA B 1 463 ? -36.812 24.156 2.752 1 23.89 463 ALA B C 1
ATOM 8151 O O . ALA B 1 463 ? -37.844 24.5 3.344 1 23.89 463 ALA B O 1
ATOM 8152 N N . ASP B 1 464 ? -37.25 23.516 1.686 1 21.38 464 ASP B N 1
ATOM 8153 C CA . ASP B 1 464 ? -38.188 22.453 2.041 1 21.38 464 ASP B CA 1
ATOM 8154 C C . ASP B 1 464 ? -37.625 21.594 3.178 1 21.38 464 ASP B C 1
ATOM 8156 O O . ASP B 1 464 ? -36.469 21.156 3.127 1 21.38 464 ASP B O 1
ATOM 8160 N N . LYS B 1 465 ? -38.156 21.734 4.449 1 25.33 465 LYS B N 1
ATOM 8161 C CA . LYS B 1 465 ? -38.094 21.203 5.805 1 25.33 465 LYS B CA 1
ATOM 8162 C C . LYS B 1 465 ? -38.125 19.672 5.793 1 25.33 465 LYS B C 1
ATOM 8164 O O . LYS B 1 465 ? -38.344 19.047 6.832 1 25.33 465 LYS B O 1
ATOM 8169 N N . SER B 1 466 ? -38.062 19 4.707 1 22.38 466 SER B N 1
ATOM 8170 C CA . SER B 1 466 ? -38.375 17.609 5.031 1 22.38 466 SER B CA 1
ATOM 8171 C C . SER B 1 466 ? -37.406 17.047 6.07 1 22.38 466 SER B C 1
ATOM 8173 O O . SER B 1 466 ? -36.188 17.234 5.965 1 22.38 466 SER B O 1
ATOM 8175 N N . ILE B 1 467 ? -37.906 16.844 7.371 1 22.98 467 ILE B N 1
ATOM 8176 C CA . ILE B 1 467 ? -37.531 16.25 8.648 1 22.98 467 ILE B CA 1
ATOM 8177 C C . ILE B 1 467 ? -36.875 14.898 8.414 1 22.98 467 ILE B C 1
ATOM 8179 O O . ILE B 1 467 ? -37.531 13.945 7.992 1 22.98 467 ILE B O 1
ATOM 8183 N N . ILE B 1 468 ? -36 14.812 7.594 1 22.88 468 ILE B N 1
ATOM 8184 C CA . ILE B 1 468 ? -35.625 13.406 7.656 1 22.88 468 ILE B CA 1
ATOM 8185 C C . ILE B 1 468 ? -35.188 13.055 9.078 1 22.88 468 ILE B C 1
ATOM 8187 O O . ILE B 1 468 ? -34.344 13.719 9.672 1 22.88 468 ILE B O 1
ATOM 8191 N N . PRO B 1 469 ? -35.969 12.305 10.008 1 21.72 469 PRO B N 1
ATOM 8192 C CA . PRO B 1 469 ? -35.938 11.969 11.438 1 21.72 469 PRO B CA 1
ATOM 8193 C C . PRO B 1 469 ? -34.562 11.539 11.914 1 21.72 469 PRO B C 1
ATOM 8195 O O . PRO B 1 469 ? -34.219 11.727 13.086 1 21.72 469 PRO B O 1
ATOM 8198 N N . GLY B 1 470 ? -33.969 10.625 11.258 1 22.25 470 GLY B N 1
ATOM 8199 C CA . GLY B 1 470 ? -33.375 9.617 12.109 1 22.25 470 GLY B CA 1
ATOM 8200 C C . GLY B 1 470 ? -32.344 10.195 13.086 1 22.25 470 GLY B C 1
ATOM 8201 O O . GLY B 1 470 ? -32.656 10.359 14.273 1 22.25 470 GLY B O 1
ATOM 8202 N N . SER B 1 471 ? -31.094 9.672 13.117 1 22.61 471 SER B N 1
ATOM 8203 C CA . SER B 1 471 ? -30.328 9.391 14.336 1 22.61 471 SER B CA 1
ATOM 8204 C C . SER B 1 471 ? -29.875 10.672 15.016 1 22.61 471 SER B C 1
ATOM 8206 O O . SER B 1 471 ? -29.672 11.695 14.359 1 22.61 471 SER B O 1
ATOM 8208 N N . SER B 1 472 ? -30.125 10.859 16.344 1 22.36 472 SER B N 1
ATOM 8209 C CA . SER B 1 472 ? -30 11.773 17.469 1 22.36 472 SER B CA 1
ATOM 8210 C C . SER B 1 472 ? -28.609 12.398 17.516 1 22.36 472 SER B C 1
ATOM 8212 O O . SER B 1 472 ? -28.281 13.141 18.453 1 22.36 472 SER B O 1
ATOM 8214 N N . PHE B 1 473 ? -27.672 12.016 16.953 1 22.89 473 PHE B N 1
ATOM 8215 C CA . PHE B 1 473 ? -26.578 12.578 17.719 1 22.89 473 PHE B CA 1
ATOM 8216 C C . PHE B 1 473 ? -26.812 14.055 18 1 22.89 473 PHE B C 1
ATOM 8218 O O . PHE B 1 473 ? -26.766 14.484 19.156 1 22.89 473 PHE B O 1
ATOM 8225 N N . LEU B 1 474 ? -26.062 15.141 17.906 1 21.83 474 LEU B N 1
ATOM 8226 C CA . LEU B 1 474 ? -26.062 16.359 18.719 1 21.83 474 LEU B CA 1
ATOM 8227 C C . LEU B 1 474 ? -27.234 17.25 18.344 1 21.83 474 LEU B C 1
ATOM 8229 O O . LEU B 1 474 ? -27.188 17.969 17.344 1 21.83 474 LEU B O 1
ATOM 8233 N N . SER B 1 475 ? -28.516 16.719 18.266 1 23.97 475 SER B N 1
ATOM 8234 C CA . SER B 1 475 ? -29.625 17.672 18.219 1 23.97 475 SER B CA 1
ATOM 8235 C C . SER B 1 475 ? -29.609 18.578 19.453 1 23.97 475 SER B C 1
ATOM 8237 O O . SER B 1 475 ? -30.156 18.219 20.5 1 23.97 475 SER B O 1
ATOM 8239 N N . ASN B 1 476 ? -28.578 18.953 20.172 1 21.72 476 ASN B N 1
ATOM 8240 C CA . ASN B 1 476 ? -28.828 19.953 21.219 1 21.72 476 ASN B CA 1
ATOM 8241 C C . ASN B 1 476 ? -29.828 21 20.766 1 21.72 476 ASN B C 1
ATOM 8243 O O . ASN B 1 476 ? -29.719 21.516 19.641 1 21.72 476 ASN B O 1
ATOM 8247 N N . SER B 1 477 ? -31.062 20.922 21.234 1 23.62 477 SER B N 1
ATOM 8248 C CA . SER B 1 477 ? -32.125 21.891 21.406 1 23.62 477 SER B CA 1
ATOM 8249 C C . SER B 1 477 ? -31.594 23.25 21.797 1 23.62 477 SER B C 1
ATOM 8251 O O . SER B 1 477 ? -31.156 23.438 22.938 1 23.62 477 SER B O 1
ATOM 8253 N N . MET B 1 478 ? -30.766 23.938 21.219 1 22.72 478 MET B N 1
ATOM 8254 C CA . MET B 1 478 ? -30.516 25.312 21.609 1 22.72 478 MET B CA 1
ATOM 8255 C C . MET B 1 478 ? -31.828 26.078 21.781 1 22.72 478 MET B C 1
ATOM 8257 O O . MET B 1 478 ? -32.625 26.172 20.844 1 22.72 478 MET B O 1
ATOM 8261 N N . GLU B 1 479 ? -32.469 25.891 22.953 1 23.47 479 GLU B N 1
ATOM 8262 C CA . GLU B 1 479 ? -33.5 26.797 23.438 1 23.47 479 GLU B CA 1
ATOM 8263 C C . GLU B 1 479 ? -33.219 28.234 23 1 23.47 479 GLU B C 1
ATOM 8265 O O . GLU B 1 479 ? -32.062 28.672 23.016 1 23.47 479 GLU B O 1
ATOM 8270 N N . SER B 1 480 ? -34.062 28.797 22.219 1 25.72 480 SER B N 1
ATOM 8271 C CA . SER B 1 480 ? -34.188 30.188 21.812 1 25.72 480 SER B CA 1
ATOM 8272 C C . SER B 1 480 ? -34.188 31.109 23.031 1 25.72 480 SER B C 1
ATOM 8274 O O . SER B 1 480 ? -35.219 31.297 23.672 1 25.72 480 SER B O 1
ATOM 8276 N N . GLY B 1 481 ? -33.5 30.797 24.172 1 23.34 481 GLY B N 1
ATOM 8277 C CA . GLY B 1 481 ? -33.594 31.844 25.156 1 23.34 481 GLY B CA 1
ATOM 8278 C C . GLY B 1 481 ? -33.562 33.25 24.562 1 23.34 481 GLY B C 1
ATOM 8279 O O . GLY B 1 481 ? -32.812 33.5 23.609 1 23.34 481 GLY B O 1
ATOM 8280 N N . ASP B 1 482 ? -34.688 33.938 24.703 1 25.03 482 ASP B N 1
ATOM 8281 C CA . ASP B 1 482 ? -34.969 35.344 24.469 1 25.03 482 ASP B CA 1
ATOM 8282 C C . ASP B 1 482 ? -33.844 36.219 25 1 25.03 482 ASP B C 1
ATOM 8284 O O . ASP B 1 482 ? -33.688 36.375 26.203 1 25.03 482 ASP B O 1
ATOM 8288 N N . VAL B 1 483 ? -32.594 35.812 24.703 1 25.62 483 VAL B N 1
ATOM 8289 C CA . VAL B 1 483 ? -31.734 36.906 25.141 1 25.62 483 VAL B CA 1
ATOM 8290 C C . VAL B 1 483 ? -32.344 38.25 24.75 1 25.62 483 VAL B C 1
ATOM 8292 O O . VAL B 1 483 ? -32.625 38.469 23.562 1 25.62 483 VAL B O 1
ATOM 8295 N N . ILE B 1 484 ? -33.188 38.719 25.578 1 25.19 484 ILE B N 1
ATOM 8296 C CA . ILE B 1 484 ? -33.531 40.125 25.578 1 25.19 484 ILE B CA 1
ATOM 8297 C C . ILE B 1 484 ? -32.312 40.969 25.172 1 25.19 484 ILE B C 1
ATOM 8299 O O . ILE B 1 484 ? -31.297 40.969 25.859 1 25.19 484 ILE B O 1
ATOM 8303 N N . VAL B 1 485 ? -32.062 40.906 23.844 1 27.53 485 VAL B N 1
ATOM 8304 C CA . VAL B 1 485 ? -31.188 41.938 23.281 1 27.53 485 VAL B CA 1
ATOM 8305 C C . VAL B 1 485 ? -31.562 43.312 23.859 1 27.53 485 VAL B C 1
ATOM 8307 O O . VAL B 1 485 ? -32.625 43.844 23.562 1 27.53 485 VAL B O 1
ATOM 8310 N N . SER B 1 486 ? -31.578 43.344 25.219 1 25.7 486 SER B N 1
ATOM 8311 C CA . SER B 1 486 ? -31.688 44.75 25.656 1 25.7 486 SER B CA 1
ATOM 8312 C C . SER B 1 486 ? -30.844 45.656 24.781 1 25.7 486 SER B C 1
ATOM 8314 O O . SER B 1 486 ? -29.75 45.281 24.344 1 25.7 486 SER B O 1
ATOM 8316 N N . SER B 1 487 ? -31.469 46.562 23.953 1 27.97 487 SER B N 1
ATOM 8317 C CA . SER B 1 487 ? -31.094 47.688 23.109 1 27.97 487 SER B CA 1
ATOM 8318 C C . SER B 1 487 ? -30 48.531 23.734 1 27.97 487 SER B C 1
ATOM 8320 O O . SER B 1 487 ? -30.109 49.75 23.828 1 27.97 487 SER B O 1
ATOM 8322 N N . THR B 1 488 ? -29.531 48.062 24.906 1 29.44 488 THR B N 1
ATOM 8323 C CA . THR B 1 488 ? -28.594 49.094 25.359 1 29.44 488 THR B CA 1
ATOM 8324 C C . THR B 1 488 ? -27.625 49.469 24.25 1 29.44 488 THR B C 1
ATOM 8326 O O . THR B 1 488 ? -27.375 48.688 23.328 1 29.44 488 THR B O 1
ATOM 8329 N N . GLY B 1 489 ? -27.031 50.719 24.094 1 29.45 489 GLY B N 1
ATOM 8330 C CA . GLY B 1 489 ? -26.234 51.406 23.094 1 29.45 489 GLY B CA 1
ATOM 8331 C C . GLY B 1 489 ? -25.156 50.531 22.484 1 29.45 489 GLY B C 1
ATOM 8332 O O . GLY B 1 489 ? -24.266 50.062 23.188 1 29.45 489 GLY B O 1
ATOM 8333 N N . ASP B 1 490 ? -25.516 49.656 21.625 1 32.91 490 ASP B N 1
ATOM 8334 C CA . ASP B 1 490 ? -25 48.531 20.875 1 32.91 490 ASP B CA 1
ATOM 8335 C C . ASP B 1 490 ? -23.609 48.844 20.312 1 32.91 490 ASP B C 1
ATOM 8337 O O . ASP B 1 490 ? -23.5 49.438 19.234 1 32.91 490 ASP B O 1
ATOM 8341 N N . LYS B 1 491 ? -22.766 49.531 21 1 32.84 491 LYS B N 1
ATOM 8342 C CA . LYS B 1 491 ? -21.391 49.75 20.594 1 32.84 491 LYS B CA 1
ATOM 8343 C C . LYS B 1 491 ? -20.766 48.469 20 1 32.84 491 LYS B C 1
ATOM 8345 O O . LYS B 1 491 ? -20.5 47.5 20.719 1 32.84 491 LYS B O 1
ATOM 8350 N N . ARG B 1 492 ? -21.281 48 18.984 1 35.78 492 ARG B N 1
ATOM 8351 C CA . ARG B 1 492 ? -20.781 47.031 18.016 1 35.78 492 ARG B CA 1
ATOM 8352 C C . ARG B 1 492 ? -19.266 47.094 17.922 1 35.78 492 ARG B C 1
ATOM 8354 O O . ARG B 1 492 ? -18.703 47.969 17.234 1 35.78 492 ARG B O 1
ATOM 8361 N N . LYS B 1 493 ? -18.734 46.875 18.969 1 35.81 493 LYS B N 1
ATOM 8362 C CA . LYS B 1 493 ? -17.297 46.656 19 1 35.81 493 LYS B CA 1
ATOM 8363 C C . LYS B 1 493 ? -16.828 45.844 17.781 1 35.81 493 LYS B C 1
ATOM 8365 O O . LYS B 1 493 ? -17.391 44.781 17.5 1 35.81 493 LYS B O 1
ATOM 8370 N N . SER B 1 494 ? -16.5 46.406 16.703 1 36.19 494 SER B N 1
ATOM 8371 C CA . SER B 1 494 ? -15.805 46 15.484 1 36.19 494 SER B CA 1
ATOM 8372 C C . SER B 1 494 ? -14.969 44.75 15.742 1 36.19 494 SER B C 1
ATOM 8374 O O . SER B 1 494 ? -14.055 44.75 16.578 1 36.19 494 SER B O 1
ATOM 8376 N N . VAL B 1 495 ? -15.539 43.594 16.016 1 41.16 495 VAL B N 1
ATOM 8377 C CA . VAL B 1 495 ? -14.875 42.281 16.125 1 41.16 495 VAL B CA 1
ATOM 8378 C C . VAL B 1 495 ? -13.609 42.281 15.289 1 41.16 495 VAL B C 1
ATOM 8380 O O . VAL B 1 495 ? -13.672 42.344 14.055 1 41.16 495 VAL B O 1
ATOM 8383 N N . SER B 1 496 ? -12.648 43 15.469 1 46.31 496 SER B N 1
ATOM 8384 C CA . SER B 1 496 ? -11.305 43.156 14.922 1 46.31 496 SER B CA 1
ATOM 8385 C C . SER B 1 496 ? -10.703 41.781 14.578 1 46.31 496 SER B C 1
ATOM 8387 O O . SER B 1 496 ? -10.664 40.906 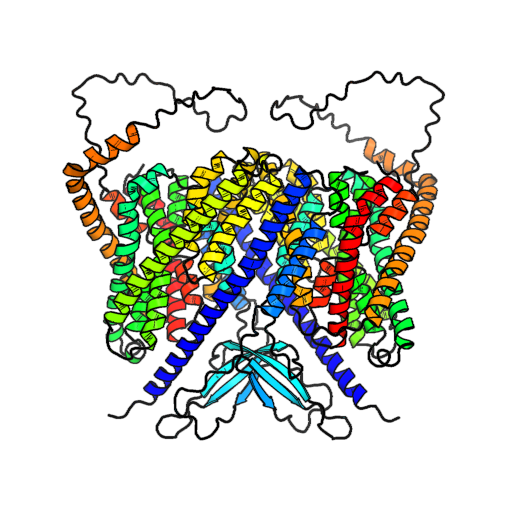15.422 1 46.31 496 SER B O 1
ATOM 8389 N N . ASN B 1 497 ? -10.961 41.156 13.312 1 62.47 497 ASN B N 1
ATOM 8390 C CA . ASN B 1 497 ? -10.367 40 12.664 1 62.47 497 ASN B CA 1
ATOM 8391 C C . ASN B 1 497 ? -8.867 39.906 12.938 1 62.47 497 ASN B C 1
ATOM 8393 O O . ASN B 1 497 ? -8.109 39.375 12.125 1 62.47 497 ASN B O 1
ATOM 8397 N N . LYS B 1 498 ? -8.43 40.531 14.023 1 70.88 498 LYS B N 1
ATOM 8398 C CA . LYS B 1 498 ? -7.008 40.469 14.367 1 70.88 498 LYS B CA 1
ATOM 8399 C C . LYS B 1 498 ? -6.648 39.188 15.078 1 70.88 498 LYS B C 1
ATOM 8401 O O . LYS B 1 498 ? -7.473 38.625 15.797 1 70.88 498 LYS B O 1
ATOM 8406 N N . ILE B 1 499 ? -5.547 38.656 14.711 1 82.75 499 ILE B N 1
ATOM 8407 C CA . ILE B 1 499 ? -5.008 37.469 15.383 1 82.75 499 ILE B CA 1
ATOM 8408 C C . ILE B 1 499 ? -4.461 37.844 16.75 1 82.75 499 ILE B C 1
ATOM 8410 O O . ILE B 1 499 ? -3.471 38.594 16.844 1 82.75 499 ILE B O 1
ATOM 8414 N N . THR B 1 500 ? -5.141 37.469 17.781 1 83.81 500 THR B N 1
ATOM 8415 C CA . THR B 1 500 ? -4.801 37.812 19.156 1 83.81 500 THR B CA 1
ATOM 8416 C C . THR B 1 500 ? -3.475 37.188 19.578 1 83.81 500 THR B C 1
ATOM 8418 O O . THR B 1 500 ? -2.965 36.312 18.875 1 83.81 500 THR B O 1
ATOM 8421 N N . LEU B 1 501 ? -2.842 37.75 20.562 1 85.81 501 LEU B N 1
ATOM 8422 C CA . LEU B 1 501 ? -1.559 37.25 21.062 1 85.81 501 LEU B CA 1
ATOM 8423 C C . LEU B 1 501 ? -1.669 35.812 21.547 1 85.81 501 LEU B C 1
ATOM 8425 O O . LEU B 1 501 ? -0.711 35.062 21.438 1 85.81 501 LEU B O 1
ATOM 8429 N N . ASN B 1 502 ? -2.828 35.469 22.016 1 87.62 502 ASN B N 1
ATOM 8430 C CA . ASN B 1 502 ? -3.027 34.094 22.453 1 87.62 502 ASN B CA 1
ATOM 8431 C C . ASN B 1 502 ? -2.994 33.125 21.266 1 87.62 502 ASN B C 1
ATOM 8433 O O . ASN B 1 502 ? -2.443 32.031 21.375 1 87.62 502 ASN B O 1
ATOM 8437 N N . PHE B 1 503 ? -3.531 33.656 20.219 1 86.81 503 PHE B N 1
ATOM 8438 C CA . PHE B 1 503 ? -3.512 32.844 19.016 1 86.81 503 PHE B CA 1
ATOM 8439 C C . PHE B 1 503 ? -2.096 32.719 18.469 1 86.81 503 PHE B C 1
ATOM 8441 O O . PHE B 1 503 ? -1.708 31.656 17.969 1 86.81 503 PHE B O 1
ATOM 8448 N N . GLN B 1 504 ? -1.358 33.781 18.672 1 89.12 504 GLN B N 1
ATOM 8449 C CA . GLN B 1 504 ? 0.012 33.781 18.172 1 89.12 504 GLN B CA 1
ATOM 8450 C C . GLN B 1 504 ? 0.875 32.781 18.938 1 89.12 504 GLN B C 1
ATOM 8452 O O . GLN B 1 504 ? 1.679 32.062 18.344 1 89.12 504 GLN B O 1
ATOM 8457 N N . HIS B 1 505 ? 0.685 32.75 20.234 1 88.94 505 HIS B N 1
ATOM 8458 C CA . HIS B 1 505 ? 1.442 31.797 21.031 1 88.94 505 HIS B CA 1
ATOM 8459 C C . HIS B 1 505 ? 1.068 30.359 20.688 1 88.94 505 HIS B C 1
ATOM 8461 O O . HIS B 1 505 ? 1.924 29.469 20.703 1 88.94 505 HIS B O 1
ATOM 8467 N N . MET B 1 506 ? -0.157 30.203 20.359 1 88.06 506 MET B N 1
ATOM 8468 C CA . MET B 1 506 ? -0.599 28.859 20 1 88.06 506 MET B CA 1
ATOM 8469 C C . MET B 1 506 ? -0.056 28.453 18.641 1 88.06 506 MET B C 1
ATOM 8471 O O . MET B 1 506 ? 0.325 27.297 18.438 1 88.06 506 MET B O 1
ATOM 8475 N N . ILE B 1 507 ? -0.027 29.406 17.766 1 88.5 507 ILE B N 1
ATOM 8476 C CA . ILE B 1 507 ? 0.532 29.109 16.453 1 88.5 507 ILE B CA 1
ATOM 8477 C C . ILE B 1 507 ? 2.023 28.812 16.578 1 88.5 507 ILE B C 1
ATOM 8479 O O . ILE B 1 507 ? 2.545 27.922 15.898 1 88.5 507 ILE B O 1
ATOM 8483 N N . PHE B 1 508 ? 2.631 29.547 17.438 1 89.12 508 PHE B N 1
ATOM 8484 C CA . PHE B 1 508 ? 4.047 29.328 17.703 1 89.12 508 PHE B CA 1
ATOM 8485 C C . PHE B 1 508 ? 4.277 27.922 18.266 1 89.12 508 PHE B C 1
ATOM 8487 O O . PHE B 1 508 ? 5.211 27.234 17.859 1 89.12 508 PHE B O 1
ATOM 8494 N N . PHE B 1 509 ? 3.42 27.5 19.078 1 86.88 509 PHE B N 1
ATOM 8495 C CA . PHE B 1 509 ? 3.578 26.203 19.719 1 86.88 509 PHE B CA 1
ATOM 8496 C C . PHE B 1 509 ? 3.182 25.078 18.781 1 86.88 509 PHE B C 1
ATOM 8498 O O . PHE B 1 509 ? 3.621 23.938 18.953 1 86.88 509 PHE B O 1
ATOM 8505 N N . SER B 1 510 ? 2.381 25.344 17.797 1 85.06 510 SER B N 1
ATOM 8506 C CA . SER B 1 510 ? 1.895 24.328 16.875 1 85.06 510 SER B CA 1
ATOM 8507 C C . SER B 1 510 ? 2.93 24.016 15.797 1 85.06 510 SER B C 1
ATOM 8509 O O . SER B 1 510 ? 2.674 23.203 14.891 1 85.06 510 SER B O 1
ATOM 8511 N N . GLY B 1 511 ? 4.121 24.516 15.883 1 83.62 511 GLY B N 1
ATOM 8512 C CA . GLY B 1 511 ? 5.16 24.281 14.898 1 83.62 511 GLY B CA 1
ATOM 8513 C C . GLY B 1 511 ? 5.914 22.984 15.109 1 83.62 511 GLY B C 1
ATOM 8514 O O . GLY B 1 511 ? 7.145 22.984 15.172 1 83.62 511 GLY B O 1
ATOM 8515 N N . LEU B 1 512 ? 5.168 21.891 15.172 1 84.19 512 LEU B N 1
ATOM 8516 C CA . LEU B 1 512 ? 5.793 20.578 15.336 1 84.19 512 LEU B CA 1
ATOM 8517 C C . LEU B 1 512 ? 6.289 20.047 14 1 84.19 512 LEU B C 1
ATOM 8519 O O . LEU B 1 512 ? 5.809 20.453 12.938 1 84.19 512 LEU B O 1
ATOM 8523 N N . ARG B 1 513 ? 7.332 19.344 14.133 1 85.5 513 ARG B N 1
ATOM 8524 C CA . ARG B 1 513 ? 7.875 18.734 12.93 1 85.5 513 ARG B CA 1
ATOM 8525 C C . ARG B 1 513 ? 7.398 17.297 12.781 1 85.5 513 ARG B C 1
ATOM 8527 O O . ARG B 1 513 ? 7.051 16.656 13.773 1 85.5 513 ARG B O 1
ATOM 8534 N N . GLY B 1 514 ? 7.297 16.891 11.531 1 80.69 514 GLY B N 1
ATOM 8535 C CA . GLY B 1 514 ? 6.652 15.586 11.414 1 80.69 514 GLY B CA 1
ATOM 8536 C C . GLY B 1 514 ? 7.152 14.773 10.234 1 80.69 514 GLY B C 1
ATOM 8537 O O . GLY B 1 514 ? 8.359 14.688 10 1 80.69 514 GLY B O 1
ATOM 8538 N N . ALA B 1 515 ? 6.16 14.188 9.508 1 76.69 515 ALA B N 1
ATOM 8539 C CA . ALA B 1 515 ? 6.379 13.133 8.523 1 76.69 515 ALA B CA 1
ATOM 8540 C C . ALA B 1 515 ? 7.137 13.664 7.312 1 76.69 515 ALA B C 1
ATOM 8542 O O . ALA B 1 515 ? 8 12.984 6.762 1 76.69 515 ALA B O 1
ATOM 8543 N N . MET B 1 516 ? 6.902 14.828 6.898 1 82.81 516 MET B N 1
ATOM 8544 C CA . MET B 1 516 ? 7.516 15.352 5.68 1 82.81 516 MET B CA 1
ATOM 8545 C C . MET B 1 516 ? 9 15.617 5.891 1 82.81 516 MET B C 1
ATOM 8547 O O . MET B 1 516 ? 9.82 15.336 5.008 1 82.81 516 MET B O 1
ATOM 8551 N N . ALA B 1 517 ? 9.312 16.203 7.004 1 88.19 517 ALA B N 1
ATOM 8552 C CA . ALA B 1 517 ? 10.734 16.406 7.297 1 88.19 517 ALA B CA 1
ATOM 8553 C C . ALA B 1 517 ? 11.477 15.07 7.34 1 88.19 517 ALA B C 1
ATOM 8555 O O . ALA B 1 517 ? 12.594 14.961 6.82 1 88.19 517 ALA B O 1
ATOM 8556 N N . PHE B 1 518 ? 10.828 14.156 7.91 1 84.44 518 PHE B N 1
ATOM 8557 C CA . PHE B 1 518 ? 11.406 12.82 8.008 1 84.44 518 PHE B CA 1
ATOM 8558 C C . PHE B 1 518 ? 11.586 12.203 6.621 1 84.44 518 PHE B C 1
ATOM 8560 O O . PHE B 1 518 ? 12.641 11.641 6.316 1 84.44 518 PHE B O 1
ATOM 8567 N N . SER B 1 519 ? 10.602 12.281 5.852 1 79.62 519 SER B N 1
ATOM 8568 C CA . SER B 1 519 ? 10.633 11.68 4.52 1 79.62 519 SER B CA 1
ATOM 8569 C C . SER B 1 519 ? 11.711 12.32 3.654 1 79.62 519 SER B C 1
ATOM 8571 O O . SER B 1 519 ? 12.391 11.625 2.891 1 79.62 519 SER B O 1
ATOM 8573 N N . LEU B 1 520 ? 11.891 13.625 3.74 1 80.56 520 LEU B N 1
ATOM 8574 C CA . LEU B 1 520 ? 12.898 14.32 2.949 1 80.56 520 LEU B CA 1
ATOM 8575 C C . LEU B 1 520 ? 14.305 13.961 3.414 1 80.56 520 LEU B C 1
ATOM 8577 O O . LEU B 1 520 ? 15.234 13.891 2.605 1 80.56 520 LEU B O 1
ATOM 8581 N N . ALA B 1 521 ? 14.398 13.711 4.664 1 83.69 521 ALA B N 1
ATOM 8582 C CA . ALA B 1 521 ? 15.719 13.414 5.219 1 83.69 521 ALA B CA 1
ATOM 8583 C C . ALA B 1 521 ? 16.156 11.992 4.895 1 83.69 521 ALA B C 1
ATOM 8585 O O . ALA B 1 521 ? 17.328 11.727 4.676 1 83.69 521 ALA B O 1
ATOM 8586 N N . ILE B 1 522 ? 15.18 11.125 4.836 1 77.44 522 ILE B N 1
ATOM 8587 C CA . ILE B 1 522 ? 15.531 9.719 4.656 1 77.44 522 ILE B CA 1
ATOM 8588 C C . ILE B 1 522 ? 15.773 9.43 3.176 1 77.44 522 ILE B C 1
ATOM 8590 O O . ILE B 1 522 ? 16.391 8.422 2.826 1 77.44 522 ILE B O 1
ATOM 8594 N N . ARG B 1 523 ? 15.312 10.266 2.35 1 73.06 523 ARG B N 1
ATOM 8595 C CA . ARG B 1 523 ? 15.367 10.055 0.908 1 73.06 523 ARG B CA 1
ATOM 8596 C C . ARG B 1 523 ? 16.812 9.922 0.434 1 73.06 523 ARG B C 1
ATOM 8598 O O . ARG B 1 523 ? 17.109 9.125 -0.459 1 73.06 523 ARG B O 1
ATOM 8605 N N . ASN B 1 524 ? 17.734 10.703 0.977 1 68.25 524 ASN B N 1
ATOM 8606 C CA . ASN B 1 524 ? 19.125 10.672 0.55 1 68.25 524 ASN B CA 1
ATOM 8607 C C . ASN B 1 524 ? 20.078 10.508 1.736 1 68.25 524 ASN B C 1
ATOM 8609 O O . ASN B 1 524 ? 20.297 11.453 2.494 1 68.25 524 ASN B O 1
ATOM 8613 N N . THR B 1 525 ? 20.531 9.258 1.909 1 63.44 525 THR B N 1
ATOM 8614 C CA . THR B 1 525 ? 21.469 9.039 3 1 63.44 525 THR B CA 1
ATOM 8615 C C . THR B 1 525 ? 22.797 8.516 2.471 1 63.44 525 THR B C 1
ATOM 8617 O O . THR B 1 525 ? 23.438 7.676 3.107 1 63.44 525 THR B O 1
ATOM 8620 N N . SER B 1 526 ? 23.156 9.023 1.367 1 64.5 526 SER B N 1
ATOM 8621 C CA . SER B 1 526 ? 24.375 8.5 0.755 1 64.5 526 SER B CA 1
ATOM 8622 C C . SER B 1 526 ? 25.609 9.086 1.412 1 64.5 526 SER B C 1
ATOM 8624 O O . SER B 1 526 ? 26.609 8.375 1.616 1 64.5 526 SER B O 1
ATOM 8626 N N . SER B 1 527 ? 25.531 10.391 1.903 1 68.38 527 SER B N 1
ATOM 8627 C CA . SER B 1 527 ? 26.703 11.047 2.475 1 68.38 527 SER B CA 1
ATOM 8628 C C . SER B 1 527 ? 26.625 11.086 3.998 1 68.38 527 SER B C 1
ATOM 8630 O O . SER B 1 527 ? 25.562 10.836 4.578 1 68.38 527 SER B O 1
ATOM 8632 N N . GLU B 1 528 ? 27.703 11.25 4.633 1 71.5 528 GLU B N 1
ATOM 8633 C CA . GLU B 1 528 ? 27.766 11.328 6.086 1 71.5 528 GLU B CA 1
ATOM 8634 C C . GLU B 1 528 ? 26.969 12.516 6.613 1 71.5 528 GLU B C 1
ATOM 8636 O O . GLU B 1 528 ? 26.297 12.422 7.645 1 71.5 528 GLU B O 1
ATOM 8641 N N . ILE B 1 529 ? 27.062 13.586 5.859 1 76.12 529 ILE B N 1
ATOM 8642 C CA . ILE B 1 529 ? 26.359 14.789 6.273 1 76.12 529 ILE B CA 1
ATOM 8643 C C . ILE B 1 529 ? 24.844 14.555 6.227 1 76.12 529 ILE B C 1
ATOM 8645 O O . ILE B 1 529 ? 24.125 14.977 7.129 1 76.12 529 ILE B O 1
ATOM 8649 N N . ARG B 1 530 ? 24.484 13.828 5.277 1 78.12 530 ARG B N 1
ATOM 8650 C CA . ARG B 1 530 ? 23.062 13.57 5.125 1 78.12 530 ARG B CA 1
ATOM 8651 C C . ARG B 1 530 ? 22.562 12.586 6.184 1 78.12 530 ARG B C 1
ATOM 8653 O O . ARG B 1 530 ? 21.406 12.656 6.609 1 78.12 530 ARG B O 1
ATOM 8660 N N . ARG B 1 531 ? 23.484 11.773 6.617 1 78.38 531 ARG B N 1
ATOM 8661 C CA . ARG B 1 531 ? 23.125 10.859 7.703 1 78.38 531 ARG B CA 1
ATOM 8662 C C . ARG B 1 531 ? 22.969 11.609 9.023 1 78.38 531 ARG B C 1
ATOM 8664 O O . ARG B 1 531 ? 22.125 11.273 9.844 1 78.38 531 ARG B O 1
ATOM 8671 N N . MET B 1 532 ? 23.859 12.578 9.102 1 82.44 532 MET B N 1
ATOM 8672 C CA . MET B 1 532 ? 23.734 13.414 10.297 1 82.44 532 MET B CA 1
ATOM 8673 C C . MET B 1 532 ? 22.422 14.195 10.297 1 82.44 532 MET B C 1
ATOM 8675 O O . MET B 1 532 ? 21.781 14.336 11.344 1 82.44 532 MET B O 1
ATOM 8679 N N . PHE B 1 533 ? 22.047 14.656 9.102 1 86.12 533 PHE B N 1
ATOM 8680 C CA . PHE B 1 533 ? 20.781 15.367 8.984 1 86.12 533 PHE B CA 1
ATOM 8681 C C . PHE B 1 533 ? 19.609 14.453 9.359 1 86.12 533 PHE B C 1
ATOM 8683 O O . PHE B 1 533 ? 18.688 14.867 10.055 1 86.12 533 PHE B O 1
ATOM 8690 N N . PHE B 1 534 ? 19.766 13.219 8.953 1 85.38 534 PHE B N 1
ATOM 8691 C CA . PHE B 1 534 ? 18.688 12.273 9.203 1 85.38 534 PHE B CA 1
ATOM 8692 C C . PHE B 1 534 ? 18.547 11.977 10.688 1 85.38 534 PHE B C 1
ATOM 8694 O O . PHE B 1 534 ? 17.438 11.992 11.234 1 85.38 534 PHE B O 1
ATOM 8701 N N . SER B 1 535 ? 19.609 11.773 11.336 1 86.44 535 SER B N 1
ATOM 8702 C CA . SER B 1 535 ? 19.578 11.484 12.766 1 86.44 535 SER B CA 1
ATOM 8703 C C . SER B 1 535 ? 19.062 12.688 13.562 1 86.44 535 SER B C 1
ATOM 8705 O O . SER B 1 535 ? 18.312 12.523 14.523 1 86.44 535 SER B O 1
ATOM 8707 N N . THR B 1 536 ? 19.469 13.836 13.125 1 89.44 536 THR B N 1
ATOM 8708 C CA . THR B 1 536 ? 19.047 15.047 13.82 1 89.44 536 THR B CA 1
ATOM 8709 C C . THR B 1 536 ? 17.547 15.289 13.617 1 89.44 536 THR B C 1
ATOM 8711 O O . THR B 1 536 ? 16.844 15.688 14.547 1 89.44 536 THR B O 1
ATOM 8714 N N . VAL B 1 537 ? 17.047 15.031 12.43 1 90.12 537 VAL B N 1
ATOM 8715 C CA . VAL B 1 537 ? 15.633 15.242 12.125 1 90.12 537 VAL B CA 1
ATOM 8716 C C . VAL B 1 537 ? 14.781 14.297 12.961 1 90.12 537 VAL B C 1
ATOM 8718 O O . VAL B 1 537 ? 13.727 14.688 13.477 1 90.12 537 VAL B O 1
ATOM 8721 N N . ILE B 1 538 ? 15.227 13.102 13.156 1 88.06 538 ILE B N 1
ATOM 8722 C CA . ILE B 1 538 ? 14.477 12.125 13.945 1 88.06 538 ILE B CA 1
ATOM 8723 C C . ILE B 1 538 ? 14.352 12.617 15.383 1 88.06 538 ILE B C 1
ATOM 8725 O O . ILE B 1 538 ? 13.273 12.523 15.984 1 88.06 538 ILE B O 1
ATOM 8729 N N . VAL B 1 539 ? 15.414 13.18 15.867 1 88.94 539 VAL B N 1
ATOM 8730 C CA . VAL B 1 539 ? 15.406 13.641 17.25 1 88.94 539 VAL B CA 1
ATOM 8731 C C . VAL B 1 539 ? 14.492 14.859 17.391 1 88.94 539 VAL B C 1
ATOM 8733 O O . VAL B 1 539 ? 13.758 14.977 18.375 1 88.94 539 VAL B O 1
ATOM 8736 N N . ILE B 1 540 ? 14.547 15.68 16.422 1 91.19 540 ILE B N 1
ATOM 8737 C CA . ILE B 1 540 ? 13.719 16.891 16.469 1 91.19 540 ILE B CA 1
ATOM 8738 C C . ILE B 1 540 ? 12.242 16.5 16.391 1 91.19 540 ILE B C 1
ATOM 8740 O O . ILE B 1 540 ? 11.43 17.031 17.156 1 91.19 540 ILE B O 1
ATOM 8744 N N . VAL B 1 541 ? 11.906 15.617 15.516 1 89.38 541 VAL B N 1
ATOM 8745 C CA . VAL B 1 541 ? 10.523 15.195 15.336 1 89.38 541 VAL B CA 1
ATOM 8746 C C . VAL B 1 541 ? 10.023 14.508 16.609 1 89.38 541 VAL B C 1
ATOM 8748 O O . VAL B 1 541 ? 8.922 14.797 17.078 1 89.38 541 VAL B O 1
ATOM 8751 N N . MET B 1 542 ? 10.836 13.711 17.203 1 88.12 542 MET B N 1
ATOM 8752 C CA . MET B 1 542 ? 10.438 12.992 18.406 1 88.12 542 MET B CA 1
ATOM 8753 C C . MET B 1 542 ? 10.258 13.953 19.578 1 88.12 542 MET B C 1
ATOM 8755 O O . MET B 1 542 ? 9.273 13.859 20.312 1 88.12 542 MET B O 1
ATOM 8759 N N . THR B 1 543 ? 11.164 14.836 19.688 1 88.56 543 THR B N 1
ATOM 8760 C CA . THR B 1 543 ? 11.109 15.773 20.812 1 88.56 543 THR B CA 1
ATOM 8761 C C . THR B 1 543 ? 9.93 16.734 20.656 1 88.56 543 THR B C 1
ATOM 8763 O O . THR B 1 543 ? 9.211 17 21.609 1 88.56 543 THR B O 1
ATOM 8766 N N . THR B 1 544 ? 9.641 17.219 19.469 1 88.75 544 THR B N 1
ATOM 8767 C CA . THR B 1 544 ? 8.57 18.172 19.25 1 88.75 544 THR B CA 1
ATOM 8768 C C . THR B 1 544 ? 7.207 17.5 19.391 1 88.75 544 THR B C 1
ATOM 8770 O O . THR B 1 544 ? 6.27 18.094 19.922 1 88.75 544 THR B O 1
ATOM 8773 N N . VAL B 1 545 ? 7.082 16.297 18.922 1 85.62 545 VAL B N 1
ATOM 8774 C CA . VAL B 1 545 ? 5.801 15.609 18.984 1 85.62 545 VAL B CA 1
ATOM 8775 C C . VAL B 1 545 ? 5.492 15.227 20.438 1 85.62 545 VAL B C 1
ATOM 8777 O O . VAL B 1 545 ? 4.352 15.344 20.875 1 85.62 545 VAL B O 1
ATOM 8780 N N . LEU B 1 546 ? 6.5 14.773 21.141 1 85.12 546 LEU B N 1
ATOM 8781 C CA . LEU B 1 546 ? 6.281 14.367 22.531 1 85.12 546 LEU B CA 1
ATOM 8782 C C . LEU B 1 546 ? 6 15.578 23.406 1 85.12 546 LEU B C 1
ATOM 8784 O O . LEU B 1 546 ? 5.105 15.539 24.25 1 85.12 546 LEU B O 1
ATOM 8788 N N . LEU B 1 547 ? 6.734 16.625 23.156 1 83.25 547 LEU B N 1
ATOM 8789 C CA . LEU B 1 547 ? 6.527 17.828 23.938 1 83.25 547 LEU B CA 1
ATOM 8790 C C . LEU B 1 547 ? 5.258 18.547 23.516 1 83.25 547 LEU B C 1
ATOM 8792 O O . LEU B 1 547 ? 4.52 19.078 24.344 1 83.25 547 LEU B O 1
ATOM 8796 N N . GLY B 1 548 ? 5.031 18.594 22.219 1 80.19 548 GLY B N 1
ATOM 8797 C CA . GLY B 1 548 ? 3.836 19.25 21.703 1 80.19 548 GLY B CA 1
ATOM 8798 C C . GLY B 1 548 ? 2.555 18.531 22.109 1 80.19 548 GLY B C 1
ATOM 8799 O O . GLY B 1 548 ? 1.559 19.188 22.422 1 80.19 548 GLY B O 1
ATOM 8800 N N . GLY B 1 549 ? 2.564 17.234 22.047 1 72.56 549 GLY B N 1
ATOM 8801 C CA . GLY B 1 549 ? 1.383 16.469 22.422 1 72.56 549 GLY B CA 1
ATOM 8802 C C . GLY B 1 549 ? 1.037 16.594 23.891 1 72.56 549 GLY B C 1
ATOM 8803 O O . GLY B 1 549 ? -0.136 16.703 24.25 1 72.56 549 GLY B O 1
ATOM 8804 N N . CYS B 1 550 ? 2.045 16.734 24.734 1 76.75 550 CYS B N 1
ATOM 8805 C CA . CYS B 1 550 ? 1.822 16.766 26.172 1 76.75 550 CYS B CA 1
ATOM 8806 C C . CYS B 1 550 ? 1.454 18.172 26.641 1 76.75 550 CYS B C 1
ATOM 8808 O O . CYS B 1 550 ? 0.608 18.328 27.516 1 76.75 550 CYS B O 1
ATOM 8810 N N . PHE B 1 551 ? 1.957 19.188 25.969 1 82.62 551 PHE B N 1
ATOM 8811 C CA . PHE B 1 551 ? 1.79 20.531 26.484 1 82.62 551 PHE B CA 1
ATOM 8812 C C . PHE B 1 551 ? 0.7 21.281 25.719 1 82.62 551 PHE B C 1
ATOM 8814 O O . PHE B 1 551 ? 0.312 22.391 26.094 1 82.62 551 PHE B O 1
ATOM 8821 N N . ALA B 1 552 ? 0.214 20.656 24.719 1 82.12 552 ALA B N 1
ATOM 8822 C CA . ALA B 1 552 ? -0.775 21.359 23.891 1 82.12 552 ALA B CA 1
ATOM 8823 C C . ALA B 1 552 ? -2.047 21.641 24.688 1 82.12 552 ALA B C 1
ATOM 8825 O O . ALA B 1 552 ? -2.586 22.75 24.641 1 82.12 552 ALA B O 1
ATOM 8826 N N . ILE B 1 553 ? -2.529 20.703 25.5 1 80.5 553 ILE B N 1
ATOM 8827 C CA . ILE B 1 553 ? -3.76 20.875 26.25 1 80.5 553 ILE B CA 1
ATOM 8828 C C . ILE B 1 553 ? -3.537 21.875 27.391 1 80.5 553 ILE B C 1
ATOM 8830 O O . ILE B 1 553 ? -4.375 22.75 27.625 1 80.5 553 ILE B O 1
ATOM 8834 N N . SER B 1 554 ? -2.428 21.781 28.016 1 83.5 554 SER B N 1
ATOM 8835 C CA . SER B 1 554 ? -2.107 22.688 29.109 1 83.5 554 SER B CA 1
ATOM 8836 C C . SER B 1 554 ? -1.985 24.125 28.609 1 83.5 554 SER B C 1
ATOM 8838 O O . SER B 1 554 ? -2.408 25.062 29.281 1 83.5 554 SER B O 1
ATOM 8840 N N . LEU B 1 555 ? -1.453 24.266 27.453 1 86.38 555 LEU B N 1
ATOM 8841 C CA . LEU B 1 555 ? -1.275 25.594 26.891 1 86.38 555 LEU B CA 1
ATOM 8842 C C . LEU B 1 555 ? -2.613 26.188 26.453 1 86.38 555 LEU B C 1
ATOM 8844 O O . LEU B 1 555 ? -2.838 27.391 26.578 1 86.38 555 LEU B O 1
ATOM 8848 N N . LEU B 1 556 ? -3.5 25.359 25.984 1 84.06 556 LEU B N 1
ATOM 8849 C CA . LEU B 1 556 ? -4.82 25.828 25.562 1 84.06 556 LEU B CA 1
ATOM 8850 C C . LEU B 1 556 ? -5.613 26.344 26.766 1 84.06 556 LEU B C 1
ATOM 8852 O O . LEU B 1 556 ? -6.324 27.344 26.656 1 84.06 556 LEU B O 1
ATOM 8856 N N . HIS B 1 557 ? -5.406 25.688 27.828 1 82.69 557 HIS B N 1
ATOM 8857 C CA . HIS B 1 557 ? -6.098 26.109 29.031 1 82.69 557 HIS B CA 1
ATOM 8858 C C . HIS B 1 557 ? -5.488 27.391 29.609 1 82.69 557 HIS B C 1
ATOM 8860 O O . HIS B 1 557 ? -6.211 28.266 30.078 1 82.69 557 HIS B O 1
ATOM 8866 N N . ARG B 1 558 ? -4.168 27.406 29.484 1 85.38 558 ARG B N 1
ATOM 8867 C CA . ARG B 1 558 ? -3.486 28.594 30.016 1 85.38 558 ARG B CA 1
ATOM 8868 C C . ARG B 1 558 ? -3.787 29.828 29.172 1 85.38 558 ARG B C 1
ATOM 8870 O O . ARG B 1 558 ? -3.871 30.938 29.703 1 85.38 558 ARG B O 1
ATOM 8877 N N . LEU B 1 559 ? -3.92 29.609 27.875 1 86.19 559 LEU B N 1
ATOM 8878 C CA . LEU B 1 559 ? -4.16 30.719 26.969 1 86.19 559 LEU B CA 1
ATOM 8879 C C . LEU B 1 559 ? -5.648 31.031 26.859 1 86.19 559 LEU B C 1
ATOM 8881 O O . LEU B 1 559 ? -6.043 32 26.219 1 86.19 559 LEU B O 1
ATOM 8885 N N . LYS B 1 560 ? -6.539 30.359 27.547 1 74.94 560 LYS B N 1
ATOM 8886 C CA . LYS B 1 560 ? -7.98 30.578 27.641 1 74.94 560 LYS B CA 1
ATOM 8887 C C . LYS B 1 560 ? -8.617 30.625 26.25 1 74.94 560 LYS B C 1
ATOM 8889 O O . LYS B 1 560 ? -9.391 31.531 25.953 1 74.94 560 LYS B O 1
ATOM 8894 N N . ILE B 1 561 ? -8.148 29.781 25.438 1 73.38 561 ILE B N 1
ATOM 8895 C CA . ILE B 1 561 ? -8.789 29.656 24.141 1 73.38 561 ILE B CA 1
ATOM 8896 C C . ILE B 1 561 ? -9.977 28.703 24.219 1 73.38 561 ILE B C 1
ATOM 8898 O O . ILE B 1 561 ? -9.867 27.609 24.781 1 73.38 561 ILE B O 1
ATOM 8902 N N . PRO B 1 562 ? -11.273 29.109 23.844 1 65.5 562 PRO B N 1
ATOM 8903 C CA . PRO B 1 562 ? -12.469 28.266 23.984 1 65.5 562 PRO B CA 1
ATOM 8904 C C . PRO B 1 562 ? -12.43 27.047 23.047 1 65.5 562 PRO B C 1
ATOM 8906 O O . PRO B 1 562 ? -11.758 27.078 22.016 1 65.5 562 PRO B O 1
#

Foldseek 3Di:
DPCPLVVVVVVVVVVVVVVVVVVVVVLVVVLVVLVVLLVVLLVVLVVVQVVCVVVVPQQFFSLLSLLVSLQVVLVVCLPPDDQPPDPDDDDDDDDDPPDDDDPDDPDQKDWDWDFDARPVGDRPDTDIDIDGDDFQDDPDCSRPCVSPDDLVCLQQPQQLLQLLLCLQPQDVVLLVVCVVLLCLLQPVLLVLQLVLQLVLLQVVVCVPVVRNVPDDSLLSSLLSLLLSQFDLVLLLVVCVVVVFDSNLSSNLSSNNLSNLQLSVLSNVLSVVCVVVDDPDPPVVSVVVSVVVSVVLLVVLLVLLLVLLVVLLVCLQVPVCLVPLVVNLVSVVVSLSVSLVVSVVVPHHSSSSSSNSSNSCSVRVCVSHHPVNNVVNSVVSVVSNSSSSSSLSSSLSSCLNSVPLAPDDVVSLVSSLVSSLVSLVVSQVVSLVVVLVCLVPVVPDPVPPPVVVVPPDPPVPPPPPPPCPDDDDDPPPPPPPPPPPPPPDVPPPPPPRPRQDPLSSVLSSLSRAHGNSSQSVLVNDDRDSSSSNSNSSSSVRNSVSSNVSNSCSVVSCVVSVGD/DPCPLVVVVVVVVVVVVVVVVVVVVVLVVVLVVLVVLLVVLLVVLVVVQVVCVVVVPQQFFSLLSLLVSLQVVLVVCLVPPDQPPDPDDDDDDDDDPPDDPDPDDPDQKDWDWDFDARPVGDRPDTDIDIDGDDFQDDPDCSRPCVSPDDLVCLQQPQQLLQLLLCLQPAPVVLLVVCVVLLCLLQPVLLVLQLVLQLVLLQVVVCVPVVRNVPDDSLLSSLLSLLLSQFDLVLLLVVCVVVVFDSNLSSNLSSNNLSNLQLSVLSNVLSVVCVVVDDPDPPVVSVVVSVVVSVVLLVVLLVLLLVLLVVLLVCLQVPVCLVPLVVNLVSVVVSLSVSLVVSVVVPHHSSSSSSNSSNSCSVRVCVSHHPVNNVVNSVVSVVSNSSSSSSLSSSLSSCLNSVPLAPDDVVSLVSSLVSSLVSLVVSQVVSLVVVLVCLVPVVPPPVVPPVPPVPPDDPVPPPPPPPCPDDDDDPPPPPPPPPPVPVPDVPPVPPPRPRQDPLSSVLSSLSRAHGNSSQSVLVNDDRDSSSSNSNNSSSVRNSVSSNVSNSCSVVSCVVSVGD

Sequence (1124 aa):
MTSNPYECLANESKIIEKHTEQRIQNDHRMDNFILLVYVVLLSLSVITIWAFKHRRFRYIHETGLSVVYGLIVGLIFRYAIKSPNYSVESHVFPRKSDEACGGRLPPERLIVEFPVRDQHGKFNLSMSFRYKFEQQSDFDSLINNKATFDPEFFFNVLLPPIIFSAGYSMKRGYFFKNIGAVLTYAFCGTLLSALVVGIICYGFTRGITSLSQTLLLSDCLLFGAIISATDPVTVLAIFSDLKVDVNLYALVFGESVLNDALAIALAQSIEKYGSLSVGNFDSQAFLSSVLNFFVMFGGSFAIGVFIGCVTSLLTKFTHIKEHPLLETTLFVLMSYSTFLFAEAVGFTGIVSVLFCGITQAHYTYNNLSNESKVWTKSFFELLNFLSENFVFAYIGVSTFTFRHHYWDARFVFIALFSCVIARAVSVYPLTAFINFCRTYHCSCSANCLKKRFDSHSHLSYSADKSIIPGSSFLSNSMESGDVIVSSTGDKRKSVSNKITLNFQHMIFFSGLRGAMAFSLAIRNTSSEIRRMFFSTVIVIVMTTVLLGGCFAISLLHRLKIPMTSNPYECLANESKIIEKHTEQRIQNDHRMDNFILLVYVVLLSLSVITIWAFKHRRFRYIHETGLSVVYGLIVGLIFRYAIKSPNYSVESHVFPRKSDEACGGRLPPERLIVEFPVRDQHGKFNLSMSFRYKFEQQSDFDSLINNKATFDPEFFFNVLLPPIIFSAGYSMKRGYFFKNIGAVLTYAFCGTLLSALVVGIICYGFTRGITSLSQTLLLSDCLLFGAIISATDPVTVLAIFSDLKVDVNLYALVFGESVLNDALAIALAQSIEKYGSLSVGNFDSQAFLSSVLNFFVMFGGSFAIGVFIGCVTSLLTKFTHIKEHPLLETTLFVLMSYSTFLFAEAVGFTGIVSVLFCGITQAHYTYNNLSNESKVWTKSFFELLNFLSENFVFAYIGVSTFTFRHHYWDARFVFIALFSCVIARAVSVYPLTAFINFCRTYHCSCSANCLKKRFDSHSHLSYSADKSIIPGSSFLSNSMESGDVIVSSTGDKRKSVSNKITLNFQHMIFFSGLRGAMAFSLAIRNTSSEIRRMFFSTVIVIVMTTVLLGGCFAISLLHRLKIP

Nearest PDB structures (foldseek):
  8pvr-assembly1_A  TM=8.815E-01  e=3.655E-31  Equus caballus
  7dsw-assembly1_A  TM=9.038E-01  e=1.670E-18  Homo sapiens
  7x2u-assembly1_A  TM=9.045E-01  e=1.352E-17  Homo sapiens
  7dsv-assembly1_B  TM=8.943E-01  e=5.616E-18  Homo sapiens
  7x2u-assembly1_B  TM=8.946E-01  e=1.470E-17  Homo sapiens

Solvent-accessible surface area (backbone atoms only — not comparable to full-atom values): 58762 Å² total; per-residue (Å²): 134,79,79,53,61,65,51,55,53,50,47,38,51,48,51,50,48,50,53,49,48,52,49,50,51,51,51,48,25,50,50,27,40,55,52,26,53,52,35,49,50,53,42,50,44,52,52,49,45,47,52,25,62,72,68,64,49,77,54,67,36,68,55,36,50,22,24,52,53,13,37,52,50,10,51,46,45,54,72,64,56,72,56,68,82,64,50,71,47,75,46,73,56,85,73,72,87,82,70,67,84,74,68,79,70,78,48,47,27,38,34,38,29,42,65,43,55,36,95,85,69,57,53,80,50,59,51,33,34,29,24,35,57,69,45,58,35,74,92,77,74,72,65,64,63,74,87,54,73,60,57,65,51,46,60,68,62,41,45,53,41,41,45,30,39,51,26,47,68,48,63,59,72,53,38,64,71,42,40,68,60,20,49,44,46,17,48,57,19,30,53,48,19,12,51,44,23,11,49,48,50,43,57,56,35,58,73,35,71,84,48,37,78,72,56,49,65,58,55,27,36,35,51,13,16,37,65,37,15,33,36,36,61,56,53,50,51,50,36,61,74,64,57,34,53,64,61,60,50,34,42,54,50,45,20,28,60,46,14,40,51,49,20,51,48,46,32,51,38,42,55,64,43,43,71,69,44,77,90,56,87,52,63,63,55,51,52,50,37,54,52,49,40,51,49,29,49,51,50,11,45,50,48,6,42,49,50,20,49,49,51,31,49,49,50,62,69,39,75,47,59,78,37,44,65,61,42,36,47,46,49,53,36,52,51,50,34,33,24,24,47,24,32,40,77,68,35,40,23,67,53,6,22,28,40,17,22,41,40,26,51,65,55,29,54,75,55,46,37,73,67,24,49,52,50,46,52,50,46,35,51,51,47,24,55,52,32,54,44,44,52,37,20,46,56,20,22,46,65,46,55,51,74,75,57,42,86,50,71,69,56,39,52,50,50,54,52,28,53,55,51,17,41,50,59,25,44,54,58,48,49,52,50,50,42,50,49,55,65,54,50,62,71,71,63,64,65,61,63,54,54,64,70,62,60,70,75,70,74,78,75,76,74,76,68,81,72,77,77,72,88,63,76,89,67,75,76,76,74,78,71,78,70,73,72,70,80,60,89,68,70,71,68,74,80,70,91,58,80,47,70,56,53,49,54,48,54,48,61,42,64,19,33,35,69,65,28,47,48,62,31,63,68,51,58,64,47,69,67,34,21,30,49,30,45,38,47,52,51,47,24,51,52,32,36,48,49,40,30,46,43,46,62,58,47,38,60,72,54,66,60,92,133,80,78,52,60,66,52,54,54,50,49,39,50,48,50,50,48,49,53,50,48,52,49,49,51,51,49,49,25,49,51,26,40,54,51,27,53,52,37,50,50,52,42,50,45,52,52,47,46,49,50,26,63,70,66,66,50,78,53,66,36,66,53,38,51,23,26,53,53,13,38,53,49,11,51,45,46,54,72,65,57,73,56,67,84,64,51,70,49,76,47,72,57,82,72,73,88,81,69,66,84,72,68,80,69,78,49,45,28,39,35,36,29,42,65,43,58,36,93,84,69,56,52,82,48,59,51,33,33,28,22,36,58,68,46,58,35,71,90,79,72,72,66,64,63,74,89,54,73,58,57,65,52,48,61,69,62,39,45,52,41,40,43,28,38,51,25,47,67,48,64,59,72,54,38,65,72,42,39,68,60,20,50,45,45,15,48,56,19,30,52,47,18,11,50,43,24,11,50,47,48,42,58,56,32,58,73,36,71,85,47,36,79,72,56,49,65,58,54,26,37,36,50,14,16,37,63,36,16,31,36,36,63,56,52,50,51,49,37,60,74,64,57,35,53,62,62,59,50,34,41,54,48,45,20,28,60,46,13,40,51,47,20,53,48,46,31,51,37,43,56,64,43,43,70,70,44,78,89,59,87,50,64,64,55,52,52,51,38,54,50,49,40,51,50,30,49,51,50,11,45,50,48,6,43,48,51,21,48,51,49,29,49,50,49,61,71,39,75,46,60,79,37,45,66,61,43,37,49,44,50,54,36,52,50,49,34,33,24,23,47,25,32,37,77,67,34,40,23,69,53,6,22,27,41,17,22,41,41,26,49,66,56,29,54,75,56,47,38,72,67,24,49,51,49,44,51,50,47,33,51,49,46,24,55,51,33,53,45,46,52,36,21,46,56,19,21,47,64,48,53,50,74,76,58,42,87,52,68,70,56,39,52,50,50,52,51,27,51,55,51,17,42,50,60,26,45,54,59,47,48,53,50,48,41,49,48,56,63,54,49,60,68,70,61,61,64,62,65,55,56,66,69,64,62,72,77,70,73,77,72,76,74,77,70,81,73,76,76,72,89,65,74,88,70,75,77,77,73,78,67,74,69,71,72,68,80,58,90,73,74,72,69,74,78,68,91,54,80,47,69,57,53,48,55,48,55,48,62,42,62,20,33,35,68,64,28,47,48,62,30,65,66,51,59,63,46,70,68,33,21,29,48,32,45,39,46,53,51,48,26,51,51,33,36,47,50,38,30,47,44,47,62,58,46,38,62,72,54,66,60,92

Organism: Schistosoma japonicum (NCBI:txid6182)

InterPro domains:
  IPR002090 Sodium/hydrogen exchanger 6/7/9 [PR01088] (25-49)
  IPR002090 Sodium/hydrogen exchanger 6/7/9 [PR01088] (50-68)
  IPR002090 Sodium/hydrogen exchanger 6/7/9 [PR01088] (69-95)
  IPR004709 Na+/H+ exchanger [PR01084] (153-164)
  IPR004709 Na+/H+ exchanger [PR01084] (167-181)
  IPR004709 Na+/H+ exchanger [PR01084] (182-190)
  IPR004709 Na+/H+ exchanger [PR01084] (224-234)
  IPR004709 Na+/H+ exchanger [TIGR00840] (146-440)
  IPR006153 Cation/H+ exchanger, transmembrane domain [PF00999] (45-550)
  IPR018422 Cation/H+ exchanger, CPA1 family [PTHR10110] (19-560)

Radius of gyration: 32.54 Å; Cα contacts (8 Å, |Δi|>4): 1510; chains: 2; bounding box: 103×95×60 Å